Protein AF-A0A0G4NAF1-F1 (afdb_monomer_lite)

InterPro domains:
  IPR002347 Short-chain dehydrogenase/reductase SDR [PF13561] (854-946)
  IPR002347 Short-chain dehydrogenase/reductase SDR [PR00081] (871-888)
  IPR002347 Short-chain dehydrogenase/reductase SDR [PR00081] (911-931)
  IPR036291 NAD(P)-binding domain superfamily [SSF51735] (871-947)

pLDDT: mean 70.53, std 23.96, range [24.09, 96.75]

Foldseek 3Di:
DVVVVVVVVVVVVVVVVVVPDDDDDDDDDDDDDDDDDDDDDDDDDDDDDDDDDDDDDDDDDDPVVPPVPDPDDPDDDDDDDDDDDDDDDDDDDDDDDDDDDDDDDDYDDDDDDDDDDDDDDDDDDDDDDDVVVVVVVVVVVVCVVCVVVVVVVVVVVVVVVVVQVVVLVVCVVPWVDNHPVCVVSVVVRVVVVVVVVVVVVVVVVVVVVVVVVVVVVVVVVVVVVVVVVVVVVVVVVVVPPDDDDDDDDDDDDDDDDDDDDDDDDDDDDDDDDDDDDDDDDDDDDDDDDDDDDDDDDDDDDDDPVVVVVVVVVVVVVVVVVVVVVVVVVVVVVVVVVVVVVVVVVVVVVVVVVVVVVVVVVVVVVVVVVVVVVVVVVVVVVVVVVVVVVVVVVVVVVVVVVVVVVVVVVVVVVVVVVVVVVVVVVVVVVVVVVVVVVVVVVVVVVVVVVVVVVVVVVVQVVQVVQVVVQAFQFAACVVPDDDDDDDDDDDDDDDDDDDDDDDHGGDGDHDDDDDDDDDDDDDDDDDDDDDDDYDYDYDYDEDDDYYYDYYDDDYDYDYDYDDDDDVVVVVVVVVVVVVVVVVVVVVVPPDPVVVVVVVVVVVVVVVVVVVVVVVVVVVVVVVVVVVVVVVVVVVVVVVVVVVVVPVPVVVVVVVVVVVVVVVVVVVVVVVVVVVVVVVVVVVVVVVVVVVVVVVVVVVVVVVVVVVVVVVVVVVVVVVVVVVVVVVVVVVVVVVVVVVVVVVVVVVVVVVVVVVVVVVVVVVVVVVVVVVVVVVVVVVVVVVVVVVVVVVVVVVVVVVVVVVVVVVVVVVVVVCVVCVVVVVVVVVVVVVVVVVVVVVVVVVVVVVVVVVVVVVVVVVVLVVQVVCVVVVPLDADEAEAEAADWACVRQVDQDDPVRTGDDDLCVQLPQALQSGHDDPVLVVVVVVCVVPVSPDHSYYDYSHNHNCVVVVD

Organism: Verticillium longisporum (NCBI:txid100787)

Secondary structure (DSSP, 8-state):
-HHHHHHHHHHHHHHHHTTSS----------------------------PPPPP---PPPPPGGGGGGG----------------------------------------------------------PPPHHHHHHHHHHHHHHHHHHHHHHHHHHHHHHHHHHHHHHHHHHHHSS---TT-HHHHHHHHHHHHHHHHHHHHHHHHHHHHHHHHHHHHHHHHHHHHHHHHHHHHHHHHTTSS-------------------------PPP---S-----------------------------HHHHHHHHHHHHHHHHHHHHHHHHHHHHHHHHHHHHHHHHHHHHHHHHHHHHHHHHHHHHHHHHHHHHHHHHHHHHHHHHHHHHHHHHHHHHHHHHHHHHHHHHHHHHHHHHHHHHHHHHHHHHHHHHHHHHHHHHHHHHHHHHHHHHHHHHHHHHHHHHHHHHTBTSSSSSGGG-S-----------------------S-B----------------------------------------------------------SHHHHHHHHHHHHHHHHHHHHTT--SSSHHHHHHHHHHHHHHHHHHHHHHHHHHHHHHHHHHHHHHHHHHHHHHHHHHHTTTHHHHHHHHHHHHHHHHHHHHHHHHHHHHHHHHHHHHHHHHHHHHHHHHHHHHHHHHHHHHHHHHHHHHHHHHHHHHHHHHHHHHHHHHHHHHHHHHHHHHHHHHHHHHHHHHHHHHHHHHHHHHHHHHHHHHHHHHHHHHHHHHHHHHHHHHHHHHHHHHHHHHHHHHHHHHHHHHHHHHHHHHHHHHHHHHHHHHHHHHHHHHHHHHHHHHHHHHHHHHHHTT------EEEE-S---HHHHSS--BTTTB----GGGGTTTSTTSS---HHHHHHHHHHHHH-TT--S-EEEESTTHHHHHT-

Sequence (951 aa):
MFQRLKASIDRTIAEEQARQKPDQPPVQRTPSTSRGGGSAKQRNRSQKPVPDLPADAPANPDPAIFEAAFVLDDGEEASRASTPKPPGMAADEKTEGVEEPDAPAQQSNGDKEKDRSDGAGHADAPQELSPEIRSKLRKLEKLEKTYPELLRSYRIAHSRATSIEPFERALKEHTSVTSIKEPEALVEYLDSLKQKEQLIMEEYKKVSIEKDEMKKKHQATERELAELKDEVATLKANSHAAEGPAKPQPESKEPEAASDPTSNPSSVKSPVQSVLGIFSPKQKPQALEDDKPAEADGGDFFSYDDEVPQVQADVNAKTEEIERLNAEVTSLKQELAVAKESSSELVQNLEKSTREAGELRDSAAATATLKTQLEARDSEISSLNKKLKATQAQLEETKTSLSKELDSLRASSRESQTKATEAVKRADKEHAEVEKLTKAKTESEKKIKNLTESIDDLKKLKAQDEAKIAELTKKHAQAAQVTSKAPAPATPAASAAPTAVPAAATTTASAASKKKNKKKKKGGAAAASAAVESTSEPVTEPAEPTAAVAAAAEDPSTSSAELEAEIARLKDEVTQRDAQIERLSKQRKTEEDLTEEIETLRDELTDIGQGHVESKQRIKELEEEKATLQARIEELEREIGSATHDAEAQVKLQSEFDGLRKEYDDLKIKSTTLQSDLSAAEQLAQTRYKDLTDLREVLQKAQPEMKALRQDSTALKTTKEELATKISELRNVEKREKDAKAELAKAQRLTTERESDIKSLREKLNAESNSRVRLEDAQRVAGRDLRRSEAEKVEISAREDKATRELQEIKAEANKLRPRVKDLEEEVEKLQSEKKSLQDEAALKTQQYTNAQSLLGSMRDQTAELSQNSVKVRVNSLAPGVFPSEMTTGDSADDAQKSQIPKEKYEAKVPAARPGKDEDMAGAILFFATNQYLNGQNVAVDGGYTLQAGL

Structure (mmCIF, N/CA/C/O backbone):
data_AF-A0A0G4NAF1-F1
#
_entry.id   AF-A0A0G4NAF1-F1
#
loop_
_atom_site.group_PDB
_atom_site.id
_atom_site.type_symbol
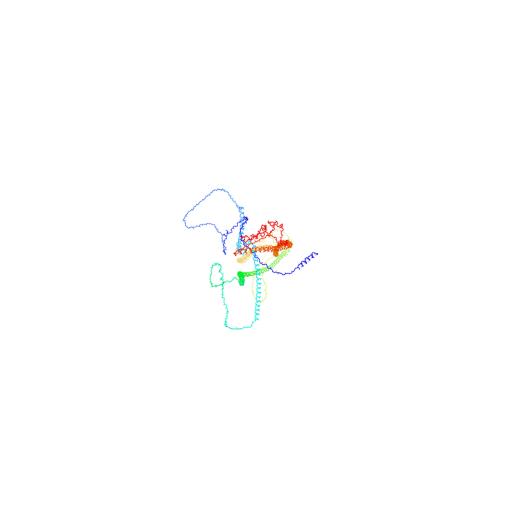_atom_site.label_atom_id
_atom_site.label_alt_id
_atom_site.label_comp_id
_atom_site.label_asym_id
_atom_site.label_entity_id
_atom_site.label_seq_id
_atom_site.pdbx_PDB_ins_code
_atom_site.Cartn_x
_atom_site.Cartn_y
_atom_site.Cartn_z
_atom_site.occupancy
_atom_site.B_iso_or_equiv
_atom_site.auth_seq_id
_atom_site.auth_comp_id
_atom_site.auth_asym_id
_atom_site.auth_atom_id
_atom_site.pdbx_PDB_model_num
ATOM 1 N N . MET A 1 1 ? -1.109 45.814 13.832 1.00 51.56 1 MET A N 1
ATOM 2 C CA . MET A 1 1 ? -0.469 45.198 15.021 1.00 51.56 1 MET A CA 1
ATOM 3 C C . MET A 1 1 ? -1.382 44.202 15.737 1.00 51.56 1 MET A C 1
ATOM 5 O O . MET A 1 1 ? -0.962 43.062 15.870 1.00 51.56 1 MET A O 1
ATOM 9 N N . PHE A 1 2 ? -2.608 44.573 16.137 1.00 49.91 2 PHE A N 1
ATOM 10 C CA . PHE A 1 2 ? -3.519 43.752 16.966 1.00 49.91 2 PHE A CA 1
ATOM 11 C C . PHE A 1 2 ? -3.621 42.246 16.641 1.00 49.91 2 PHE A C 1
ATOM 13 O O . PHE A 1 2 ? -3.572 41.444 17.564 1.00 49.91 2 PHE A O 1
ATOM 20 N N . GLN A 1 3 ? -3.685 41.825 15.371 1.00 65.50 3 GLN A N 1
ATOM 21 C CA . GLN A 1 3 ? -3.719 40.390 15.026 1.00 65.50 3 GLN A CA 1
ATOM 22 C C . GLN A 1 3 ? -2.471 39.609 15.482 1.00 65.50 3 GLN A C 1
ATOM 24 O O . GLN A 1 3 ? -2.599 38.455 15.875 1.00 65.50 3 GLN A O 1
ATOM 29 N N . ARG A 1 4 ? -1.277 40.226 15.489 1.00 72.38 4 ARG A N 1
ATOM 30 C CA . ARG A 1 4 ? -0.056 39.587 16.017 1.00 72.38 4 ARG A CA 1
ATOM 31 C C . ARG A 1 4 ? -0.087 39.489 17.542 1.00 72.38 4 ARG A C 1
ATOM 33 O O . ARG A 1 4 ? 0.310 38.460 18.066 1.00 72.38 4 ARG A O 1
ATOM 40 N N . LEU A 1 5 ? -0.612 40.514 18.224 1.00 73.94 5 LEU A N 1
ATOM 41 C CA . LEU A 1 5 ? -0.822 40.497 19.678 1.00 73.94 5 LEU A CA 1
ATOM 42 C C . LEU A 1 5 ? -1.823 39.410 20.086 1.00 73.94 5 LEU A C 1
ATOM 44 O O . LEU A 1 5 ? -1.550 38.654 21.014 1.00 73.94 5 LEU A O 1
ATOM 48 N N . LYS A 1 6 ? -2.936 39.269 19.352 1.00 81.25 6 LYS A N 1
ATOM 49 C CA . LYS A 1 6 ? -3.878 38.169 19.576 1.00 81.25 6 LYS A CA 1
ATOM 50 C C . LYS A 1 6 ? -3.208 36.809 19.345 1.00 81.25 6 LYS A C 1
ATOM 52 O O . LYS A 1 6 ? -3.261 35.968 20.229 1.00 81.25 6 LYS A O 1
ATOM 57 N N . ALA A 1 7 ? -2.498 36.623 18.231 1.00 74.19 7 ALA A N 1
ATOM 58 C CA . ALA A 1 7 ? -1.799 35.367 17.948 1.00 74.19 7 ALA A CA 1
ATOM 59 C C . ALA A 1 7 ? -0.703 35.018 18.979 1.00 74.19 7 ALA A C 1
ATOM 61 O O . ALA A 1 7 ? -0.469 33.838 19.226 1.00 74.19 7 ALA A O 1
ATOM 62 N N . SER A 1 8 ? -0.042 36.004 19.602 1.00 76.94 8 SER A N 1
ATOM 63 C CA . SER A 1 8 ? 0.860 35.742 20.733 1.00 76.94 8 SER A CA 1
ATOM 64 C C . SER A 1 8 ? 0.110 35.369 22.013 1.00 76.94 8 SER A C 1
ATOM 66 O O . SER A 1 8 ? 0.542 34.442 22.684 1.00 76.94 8 SER A O 1
ATOM 68 N N . ILE A 1 9 ? -1.015 36.029 22.318 1.00 79.50 9 ILE A N 1
ATOM 69 C CA . ILE A 1 9 ? -1.836 35.746 23.508 1.00 79.50 9 ILE A CA 1
ATOM 70 C C . ILE A 1 9 ? -2.469 34.351 23.415 1.00 79.50 9 ILE A C 1
ATOM 72 O O . ILE A 1 9 ? -2.334 33.553 24.339 1.00 79.50 9 ILE A O 1
ATOM 76 N N . ASP A 1 10 ? -3.083 34.020 22.276 1.00 79.38 10 ASP A N 1
ATOM 77 C CA . ASP A 1 10 ? -3.668 32.699 22.017 1.00 79.38 10 ASP A CA 1
ATOM 78 C C . ASP A 1 10 ? -2.591 31.592 22.119 1.00 79.38 10 ASP A C 1
ATOM 80 O O . ASP A 1 10 ? -2.857 30.500 22.624 1.00 79.38 10 ASP A O 1
ATOM 84 N N . ARG A 1 11 ? -1.344 31.885 21.709 1.00 78.56 11 ARG A N 1
ATOM 85 C CA . ARG A 1 11 ? -0.201 30.965 21.830 1.00 78.56 11 ARG A CA 1
ATOM 86 C C . ARG A 1 11 ? 0.297 30.812 23.270 1.00 78.56 11 ARG A C 1
ATOM 88 O O . ARG A 1 11 ? 0.558 29.683 23.671 1.00 78.56 11 ARG A O 1
ATOM 95 N N . THR A 1 12 ? 0.399 31.888 24.054 1.00 76.69 12 THR A N 1
ATOM 96 C CA . THR A 1 12 ? 0.777 31.786 25.477 1.00 76.69 12 THR A CA 1
ATOM 97 C C . THR A 1 12 ? -0.292 31.077 26.303 1.00 76.69 12 THR A C 1
ATOM 99 O O . THR A 1 12 ? 0.057 30.285 27.168 1.00 76.69 12 THR A O 1
ATOM 102 N N . ILE A 1 13 ? -1.580 31.265 25.989 1.00 72.88 13 ILE A N 1
ATOM 103 C CA . ILE A 1 13 ? -2.679 30.531 26.639 1.00 72.88 13 ILE A CA 1
ATOM 104 C C . ILE A 1 13 ? -2.590 29.030 26.324 1.00 72.88 13 ILE A C 1
ATOM 106 O O . ILE A 1 13 ? -2.736 28.207 27.225 1.00 72.88 13 ILE A O 1
ATOM 110 N N . ALA A 1 14 ? -2.293 28.656 25.074 1.00 71.00 14 ALA A N 1
ATOM 111 C CA . ALA A 1 14 ? -2.056 27.257 24.714 1.00 71.00 14 ALA A CA 1
ATOM 112 C C . ALA A 1 14 ? -0.812 26.666 25.415 1.00 71.00 14 ALA A C 1
ATOM 114 O O . ALA A 1 14 ? -0.821 25.498 25.802 1.00 71.00 14 ALA A O 1
ATOM 115 N N . GLU A 1 15 ? 0.242 27.464 25.612 1.00 72.69 15 GLU A N 1
ATOM 116 C CA . GLU A 1 15 ? 1.475 27.037 26.286 1.00 72.69 15 GLU A CA 1
ATOM 117 C C . GLU A 1 15 ? 1.315 26.918 27.816 1.00 72.69 15 GLU A C 1
ATOM 119 O O . GLU A 1 15 ? 1.862 25.991 28.412 1.00 72.69 15 GLU A O 1
ATOM 124 N N . GLU A 1 16 ? 0.505 27.767 28.461 1.00 65.06 16 GLU A N 1
ATOM 125 C CA . GLU A 1 16 ? 0.117 27.591 29.870 1.00 65.06 16 GLU A CA 1
ATOM 126 C C . GLU A 1 16 ? -0.812 26.387 30.070 1.00 65.06 16 GLU A C 1
ATOM 128 O O . GLU A 1 16 ? -0.596 25.591 30.986 1.00 65.06 16 GLU A O 1
ATOM 133 N N . GLN A 1 17 ? -1.803 26.187 29.193 1.00 64.50 17 GLN A N 1
ATOM 134 C CA . GLN A 1 17 ? -2.698 25.023 29.265 1.00 64.50 17 GLN A CA 1
ATOM 135 C C . GLN A 1 17 ? -1.958 23.693 29.046 1.00 64.50 17 GLN A C 1
ATOM 137 O O . GLN A 1 17 ? -2.367 22.670 29.596 1.00 64.50 17 GLN A O 1
ATOM 142 N N . ALA A 1 18 ? -0.836 23.702 28.318 1.00 58.38 18 ALA A N 1
ATOM 143 C CA . ALA A 1 18 ? 0.060 22.553 28.197 1.00 58.38 18 ALA A CA 1
ATOM 144 C C . ALA A 1 18 ? 0.890 22.272 29.469 1.00 58.38 18 ALA A C 1
ATOM 146 O O . ALA A 1 18 ? 1.370 21.154 29.634 1.00 58.38 18 ALA A O 1
ATOM 147 N N . ARG A 1 19 ? 1.050 23.247 30.379 1.00 57.00 19 ARG A N 1
ATOM 148 C CA . ARG A 1 19 ? 1.826 23.110 31.631 1.00 57.00 19 ARG A CA 1
ATOM 149 C C . ARG A 1 19 ? 0.989 22.763 32.869 1.00 57.00 19 ARG A C 1
ATOM 151 O O . ARG A 1 19 ? 1.567 22.503 33.919 1.00 57.00 19 ARG A O 1
ATOM 158 N N . GLN A 1 20 ? -0.344 22.746 32.776 1.00 50.31 20 GLN A N 1
ATOM 159 C CA . GLN A 1 20 ? -1.249 22.495 33.914 1.00 50.31 20 GLN A CA 1
ATOM 160 C C . GLN A 1 20 ? -1.929 21.110 33.896 1.00 50.31 20 GLN A C 1
ATOM 162 O O . GLN A 1 20 ? -3.069 20.959 34.338 1.00 50.31 20 GLN A O 1
ATOM 167 N N . LYS A 1 21 ? -1.233 20.068 33.423 1.00 42.50 21 LYS A N 1
ATOM 168 C CA . LYS A 1 21 ? -1.615 18.665 33.670 1.00 42.50 21 LYS A CA 1
ATOM 169 C C . LYS A 1 21 ? -0.425 17.884 34.242 1.00 42.50 21 LYS A C 1
ATOM 171 O O . LYS A 1 21 ? 0.655 17.984 33.668 1.00 42.50 21 LYS A O 1
ATOM 176 N N . PRO A 1 22 ? -0.595 17.145 35.355 1.00 42.50 22 PRO A N 1
ATOM 177 C CA . PRO A 1 22 ? 0.495 16.412 35.993 1.00 42.50 22 PRO A CA 1
ATOM 178 C C . PRO A 1 22 ? 0.802 15.088 35.281 1.00 42.50 22 PRO A C 1
ATOM 180 O O . PRO A 1 22 ? -0.103 14.431 34.762 1.00 42.50 22 PRO A O 1
ATOM 183 N N . ASP A 1 23 ? 2.068 14.673 35.326 1.00 39.84 23 ASP A N 1
ATOM 184 C CA . ASP A 1 23 ? 2.514 13.349 34.887 1.00 39.84 23 ASP A CA 1
ATOM 185 C C . ASP A 1 23 ? 1.987 12.224 35.793 1.00 39.84 23 ASP A C 1
ATOM 187 O O . ASP A 1 23 ? 2.044 12.315 37.021 1.00 39.84 23 ASP A O 1
ATOM 191 N N . GLN A 1 24 ? 1.578 11.109 35.181 1.00 34.69 24 GLN A N 1
ATOM 192 C CA . GLN A 1 24 ? 1.545 9.784 35.812 1.00 34.69 24 GLN A CA 1
ATOM 193 C C . GLN A 1 24 ? 1.950 8.693 34.798 1.00 34.69 24 GLN A C 1
ATOM 195 O O . GLN A 1 24 ? 1.707 8.850 33.599 1.00 34.69 24 GLN A O 1
ATOM 200 N N . PRO A 1 25 ? 2.596 7.599 35.250 1.00 39.94 25 PRO A N 1
ATOM 201 C CA . PRO A 1 25 ? 3.252 6.632 34.368 1.00 39.94 25 PRO A CA 1
ATOM 202 C C . PRO A 1 25 ? 2.282 5.632 33.704 1.00 39.94 25 PRO A C 1
ATOM 204 O O . PRO A 1 25 ? 1.206 5.351 34.238 1.00 39.94 25 PRO A O 1
ATOM 207 N N . PRO A 1 26 ? 2.669 5.029 32.562 1.00 36.72 26 PRO A N 1
ATOM 208 C CA . PRO A 1 26 ? 1.829 4.080 31.836 1.00 36.72 26 PRO A CA 1
ATOM 209 C C . PRO A 1 26 ? 1.768 2.708 32.527 1.00 36.72 26 PRO A C 1
ATOM 211 O O . PRO A 1 26 ? 2.697 1.905 32.443 1.00 36.72 26 PRO A O 1
ATOM 214 N N . VAL A 1 27 ? 0.632 2.399 33.155 1.00 34.00 27 VAL A N 1
ATOM 215 C CA . VAL A 1 27 ? 0.317 1.038 33.617 1.00 34.00 27 VAL A CA 1
ATOM 216 C C . VAL A 1 27 ? -0.062 0.169 32.416 1.00 34.00 27 VAL A C 1
ATOM 218 O O . VAL A 1 27 ? -1.057 0.427 31.738 1.00 34.00 27 VAL A O 1
ATOM 221 N N . GLN A 1 28 ? 0.704 -0.894 32.169 1.00 38.28 28 GLN A N 1
ATOM 222 C CA . GLN A 1 28 ? 0.357 -1.902 31.168 1.00 38.28 28 GLN A CA 1
ATOM 223 C C . GLN A 1 28 ? -0.891 -2.687 31.601 1.00 38.28 28 GLN A C 1
ATOM 225 O O . GLN A 1 28 ? -0.942 -3.228 32.706 1.00 38.28 28 GLN A O 1
ATOM 230 N N . ARG A 1 29 ? -1.878 -2.815 30.708 1.00 32.28 29 ARG A N 1
ATOM 231 C CA . ARG A 1 29 ? -2.954 -3.809 30.823 1.00 32.28 29 ARG A CA 1
ATOM 232 C C . ARG A 1 29 ? -3.212 -4.478 29.480 1.00 32.28 29 ARG A C 1
ATOM 234 O O . ARG A 1 29 ? -3.527 -3.819 28.495 1.00 32.28 29 ARG A O 1
ATOM 241 N N . THR A 1 30 ? -3.082 -5.798 29.470 1.00 34.56 30 THR A N 1
ATOM 242 C CA . THR A 1 30 ? -3.411 -6.666 28.340 1.00 34.56 30 THR A CA 1
ATOM 243 C C . THR A 1 30 ? -4.924 -6.910 28.261 1.00 34.56 30 THR A C 1
ATOM 245 O O . THR A 1 30 ? -5.574 -7.065 29.298 1.00 34.56 30 THR A O 1
ATOM 248 N N . PRO A 1 31 ? -5.512 -6.993 27.055 1.00 34.88 31 PRO A N 1
ATOM 249 C CA . PRO A 1 31 ? -6.836 -7.568 26.867 1.00 34.88 31 PRO A CA 1
ATOM 250 C C . PRO A 1 31 ? -6.707 -9.088 26.710 1.00 34.88 31 PRO A C 1
ATOM 252 O O . PRO A 1 31 ? -6.230 -9.581 25.688 1.00 34.88 31 PRO A O 1
ATOM 255 N N . SER A 1 32 ? -7.126 -9.848 27.720 1.00 32.47 32 SER A N 1
ATOM 256 C CA . SER A 1 32 ? -7.239 -11.301 27.599 1.00 32.47 32 SER A CA 1
ATOM 257 C C . SER A 1 32 ? -8.460 -11.705 26.762 1.00 32.47 32 SER A C 1
ATOM 259 O O . SER A 1 32 ? -9.483 -11.025 26.696 1.00 32.47 32 SER A O 1
ATOM 261 N N . THR A 1 33 ? -8.315 -12.846 26.097 1.00 34.16 33 THR A N 1
ATOM 262 C CA . THR A 1 33 ? -9.296 -13.516 25.236 1.00 34.16 33 THR A CA 1
ATOM 263 C C . THR A 1 33 ? -10.730 -13.552 25.775 1.00 34.16 33 THR A C 1
ATOM 265 O O . THR A 1 33 ? -10.955 -13.982 26.905 1.00 34.16 33 THR A O 1
ATOM 268 N N . SER A 1 34 ? -11.713 -13.337 24.894 1.00 32.88 34 SER A N 1
ATOM 269 C CA . SER A 1 34 ? -13.026 -13.988 25.015 1.00 32.88 34 SER A CA 1
ATOM 270 C C . SER A 1 34 ? -13.320 -14.810 23.753 1.00 32.88 34 SER A C 1
ATOM 272 O O . SER A 1 34 ? -13.298 -14.303 22.634 1.00 32.88 34 SER A O 1
ATOM 274 N N . ARG A 1 35 ? -13.541 -16.121 23.923 1.00 32.88 35 ARG A N 1
ATOM 275 C CA . ARG A 1 35 ? -13.917 -17.043 22.838 1.00 32.88 35 ARG A CA 1
ATOM 276 C C . ARG A 1 35 ? -15.442 -17.093 22.721 1.00 32.88 35 ARG A C 1
ATOM 278 O O . ARG A 1 35 ? -16.094 -17.771 23.510 1.00 32.88 35 ARG A O 1
ATOM 285 N N . GLY A 1 36 ? -16.007 -16.416 21.723 1.00 30.83 36 GLY A N 1
ATOM 286 C CA . GLY A 1 36 ? -17.414 -16.578 21.343 1.00 30.83 36 GLY A CA 1
ATOM 287 C C . GLY A 1 36 ? -17.604 -17.790 20.429 1.00 30.83 36 GLY A C 1
ATOM 288 O O . GLY A 1 36 ? -17.282 -17.723 19.246 1.00 30.83 36 GLY A O 1
ATOM 289 N N . GLY A 1 37 ? -18.116 -18.904 20.957 1.00 33.22 37 GLY A N 1
ATOM 290 C CA . GLY A 1 37 ? -18.412 -20.098 20.157 1.00 33.22 37 GLY A CA 1
ATOM 291 C C . GLY A 1 37 ? -19.687 -19.939 19.321 1.00 33.22 37 GLY A C 1
ATOM 292 O O . GLY A 1 37 ? -20.781 -19.886 19.877 1.00 33.22 37 GLY A O 1
ATOM 293 N N . GLY A 1 38 ? -19.559 -19.901 17.991 1.00 31.36 38 GLY A N 1
ATOM 294 C CA . GLY A 1 38 ? -20.686 -19.888 17.050 1.00 31.36 38 GLY A CA 1
ATOM 295 C C . GLY A 1 38 ? -20.823 -21.222 16.315 1.00 31.36 38 GLY A C 1
ATOM 296 O O . GLY A 1 38 ? -19.928 -21.615 15.573 1.00 31.36 38 GLY A O 1
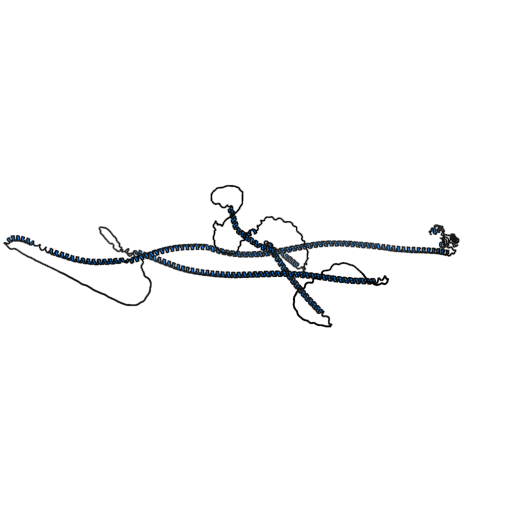ATOM 297 N N . SER A 1 39 ? -21.935 -21.936 16.511 1.00 31.36 39 SER A N 1
ATOM 298 C CA . SER A 1 39 ? -22.143 -23.263 15.915 1.00 31.36 39 SER A CA 1
ATOM 299 C C . SER A 1 39 ? -22.313 -23.204 14.394 1.00 31.36 39 SER A C 1
ATOM 301 O O . SER A 1 39 ? -23.220 -22.525 13.903 1.00 31.36 39 SER A O 1
ATOM 303 N N . ALA A 1 40 ? -21.548 -24.007 13.653 1.00 32.75 40 ALA A N 1
ATOM 304 C CA . ALA A 1 40 ? -21.836 -24.268 12.248 1.00 32.75 40 ALA A CA 1
ATOM 305 C C . ALA A 1 40 ? -23.203 -24.966 12.101 1.00 32.75 40 ALA A C 1
ATOM 307 O O . ALA A 1 40 ? -23.450 -26.007 12.710 1.00 32.75 40 ALA A O 1
ATOM 308 N N . LYS A 1 41 ? -24.087 -24.415 11.261 1.00 33.22 41 LYS A N 1
ATOM 309 C CA . LYS A 1 41 ? -25.301 -25.095 10.789 1.00 33.22 41 LYS A CA 1
ATOM 310 C C . LYS A 1 41 ? -25.370 -25.029 9.271 1.00 33.22 41 LYS A C 1
ATOM 312 O O . LYS A 1 41 ? -25.522 -23.956 8.696 1.00 33.22 41 LYS A O 1
ATOM 317 N N . GLN A 1 42 ? -25.301 -26.197 8.639 1.00 33.38 42 GLN A N 1
ATOM 318 C CA . GLN A 1 42 ? -25.635 -26.363 7.227 1.00 33.38 42 GLN A CA 1
ATOM 319 C C . GLN A 1 42 ? -27.081 -25.906 6.980 1.00 33.38 42 GLN A C 1
ATOM 321 O O . GLN A 1 42 ? -27.974 -26.216 7.773 1.00 33.38 42 GLN A O 1
ATOM 326 N N . ARG A 1 43 ? -27.339 -25.245 5.848 1.00 30.17 43 ARG A N 1
ATOM 327 C CA . ARG A 1 43 ? -28.693 -25.111 5.295 1.00 30.17 43 ARG A CA 1
ATOM 328 C C . ARG A 1 43 ? -28.671 -25.203 3.773 1.00 30.17 43 ARG A C 1
ATOM 330 O O . ARG A 1 43 ? -27.797 -24.649 3.117 1.00 30.17 43 ARG A O 1
ATOM 337 N N . ASN A 1 44 ? -29.643 -25.932 3.232 1.00 30.38 44 ASN A N 1
ATOM 338 C CA . ASN A 1 44 ? -29.732 -26.256 1.813 1.00 30.38 44 ASN A CA 1
ATOM 339 C C . ASN A 1 44 ? -30.401 -25.142 0.990 1.00 30.38 44 ASN A C 1
ATOM 341 O O . ASN A 1 44 ? -31.492 -24.693 1.324 1.00 30.38 44 ASN A O 1
ATOM 345 N N . ARG A 1 45 ? -29.766 -24.811 -0.141 1.00 29.33 45 ARG A N 1
ATOM 346 C CA . ARG A 1 45 ? -30.343 -24.767 -1.502 1.00 29.33 45 ARG A CA 1
ATOM 347 C C . ARG A 1 45 ? -31.782 -24.227 -1.690 1.00 29.33 45 ARG A C 1
ATOM 349 O O . ARG A 1 45 ? -32.747 -24.972 -1.560 1.00 29.33 45 ARG A O 1
ATOM 356 N N . SER A 1 46 ? -31.883 -23.009 -2.231 1.00 31.05 46 SER A N 1
ATOM 357 C CA . SER A 1 46 ? -33.032 -22.491 -3.012 1.00 31.05 46 SER A CA 1
ATOM 358 C C . SER A 1 46 ? -32.566 -21.279 -3.852 1.00 31.05 46 SER A C 1
ATOM 360 O O . SER A 1 46 ? -32.425 -20.189 -3.314 1.00 31.05 46 SER A O 1
ATOM 362 N N . GLN A 1 47 ? -32.063 -21.412 -5.082 1.00 31.67 47 GLN A N 1
ATOM 363 C CA . GLN A 1 47 ? -32.768 -21.717 -6.339 1.00 31.67 47 GLN A CA 1
ATOM 364 C C . GLN A 1 47 ? -33.836 -20.671 -6.749 1.00 31.67 47 GLN A C 1
ATOM 366 O O . GLN A 1 47 ? -35.004 -20.831 -6.404 1.00 31.67 47 GLN A O 1
ATOM 371 N N . LYS A 1 48 ? -33.420 -19.636 -7.510 1.00 30.39 48 LYS A N 1
ATOM 372 C CA . LYS A 1 48 ? -34.157 -18.837 -8.536 1.00 30.39 48 LYS A CA 1
ATOM 373 C C . LYS A 1 48 ? -33.342 -17.571 -8.910 1.00 30.39 48 LYS A C 1
ATOM 375 O O . LYS A 1 48 ? -32.610 -17.092 -8.050 1.00 30.39 48 LYS A O 1
ATOM 380 N N . PRO A 1 49 ? -33.538 -16.960 -10.095 1.00 39.03 49 PRO A N 1
ATOM 381 C CA . PRO A 1 49 ? -33.489 -17.553 -11.435 1.00 39.03 49 PRO A CA 1
ATOM 382 C C . PRO A 1 49 ? -32.450 -16.836 -12.342 1.00 39.03 49 PRO A C 1
ATOM 384 O O . PRO A 1 49 ? -31.842 -15.847 -11.942 1.00 39.03 49 PRO A O 1
ATOM 387 N N . VAL A 1 50 ? -32.249 -17.328 -13.568 1.00 32.91 50 VAL A N 1
ATOM 388 C CA . VAL A 1 50 ? -31.345 -16.733 -14.577 1.00 32.91 50 VAL A CA 1
ATOM 389 C C . VAL A 1 50 ? -32.123 -15.767 -15.493 1.00 32.91 50 VAL A C 1
ATOM 391 O O . VAL A 1 50 ? -33.234 -16.126 -15.882 1.00 32.91 50 VAL A O 1
ATOM 394 N N . PRO A 1 51 ? -31.581 -14.585 -15.857 1.00 36.91 51 PRO A N 1
ATOM 395 C CA . PRO A 1 51 ? -32.027 -13.781 -17.001 1.00 36.91 51 PRO A CA 1
ATOM 396 C C . PRO A 1 51 ? -31.279 -14.170 -18.290 1.00 36.91 51 PRO A C 1
ATOM 398 O O . PRO A 1 51 ? -30.104 -14.533 -18.239 1.00 36.91 51 PRO A O 1
ATOM 401 N N . ASP A 1 52 ? -31.948 -14.075 -19.438 1.00 30.70 52 ASP A N 1
ATOM 402 C CA . ASP A 1 52 ? -31.472 -14.631 -20.711 1.00 30.70 52 ASP A CA 1
ATOM 403 C C . ASP A 1 52 ? -30.234 -13.947 -21.323 1.00 30.70 52 ASP A C 1
ATOM 405 O O . ASP A 1 52 ? -30.032 -12.734 -21.222 1.00 30.70 52 ASP A O 1
ATOM 409 N N . LEU A 1 53 ? -29.442 -14.746 -22.046 1.00 33.41 53 LEU A N 1
ATOM 410 C CA . LEU A 1 53 ? -28.405 -14.279 -22.969 1.00 33.41 53 LEU A CA 1
ATOM 411 C C . LEU A 1 53 ? -29.013 -14.057 -24.367 1.00 33.41 53 LEU A C 1
ATOM 413 O O . LEU A 1 53 ? -29.683 -14.962 -24.871 1.00 33.41 53 LEU A O 1
ATOM 417 N N . PRO A 1 54 ? -28.744 -12.927 -25.048 1.00 35.72 54 PRO A N 1
ATOM 418 C CA . PRO A 1 54 ? -29.036 -12.804 -26.471 1.00 35.72 54 PRO A CA 1
ATOM 419 C C . PRO A 1 54 ? -28.068 -13.685 -27.273 1.00 35.72 54 PRO A C 1
ATOM 421 O O . PRO A 1 54 ? -26.850 -13.603 -27.104 1.00 35.72 54 PRO A O 1
ATOM 424 N N . ALA A 1 55 ? -28.606 -14.527 -28.151 1.00 41.81 55 ALA A N 1
ATOM 425 C CA . ALA A 1 55 ? -27.811 -15.406 -28.997 1.00 41.81 55 ALA A CA 1
ATOM 426 C C . ALA A 1 55 ? -27.454 -14.719 -30.322 1.00 41.81 55 ALA A C 1
ATOM 428 O O . ALA A 1 55 ? -28.290 -14.668 -31.220 1.00 41.81 55 ALA A O 1
ATOM 429 N N . ASP A 1 56 ? -26.211 -14.247 -30.458 1.00 39.16 56 ASP A N 1
ATOM 430 C CA . ASP A 1 56 ? -25.570 -14.124 -31.773 1.00 39.16 56 ASP A CA 1
ATOM 431 C C . ASP A 1 56 ? -24.032 -14.135 -31.658 1.00 39.16 56 ASP A C 1
ATOM 433 O O . ASP A 1 56 ? -23.411 -13.186 -31.176 1.00 39.16 56 ASP A O 1
ATOM 437 N N . ALA A 1 57 ? -23.413 -15.245 -32.062 1.00 31.47 57 ALA A N 1
ATOM 438 C CA . ALA A 1 57 ? -21.965 -15.394 -32.208 1.00 31.47 57 ALA A CA 1
ATOM 439 C C . ALA A 1 57 ? -21.676 -16.571 -33.161 1.00 31.47 57 ALA A C 1
ATOM 441 O O . ALA A 1 57 ? -22.143 -17.683 -32.897 1.00 31.47 57 ALA A O 1
ATOM 442 N N . PRO A 1 58 ? -20.919 -16.382 -34.259 1.00 41.22 58 PRO A N 1
ATOM 443 C CA . PRO A 1 58 ? -20.608 -17.473 -35.174 1.00 41.22 58 PRO A CA 1
ATOM 444 C C . PRO A 1 58 ? -19.659 -18.478 -34.511 1.00 41.22 58 PRO A C 1
ATOM 446 O O . PRO A 1 58 ? -18.632 -18.102 -33.943 1.00 41.22 58 PRO A O 1
ATOM 449 N N . ALA A 1 59 ? -19.983 -19.766 -34.610 1.00 39.75 59 ALA A N 1
ATOM 450 C CA . ALA A 1 59 ? -19.101 -20.829 -34.147 1.00 39.75 59 ALA A CA 1
ATOM 451 C C . ALA A 1 59 ? -17.825 -20.871 -35.007 1.00 39.75 59 ALA A C 1
ATOM 453 O O . ALA A 1 59 ? -17.898 -21.037 -36.226 1.00 39.75 59 ALA A O 1
ATOM 454 N N . ASN A 1 60 ? -16.655 -20.753 -34.373 1.00 39.19 60 ASN A N 1
ATOM 455 C CA . ASN A 1 60 ? -15.387 -21.049 -35.039 1.00 39.19 60 ASN A CA 1
ATOM 456 C C . ASN A 1 60 ? -15.337 -22.550 -35.386 1.00 39.19 60 ASN A C 1
ATOM 458 O O . ASN A 1 60 ? -15.602 -23.366 -34.499 1.00 39.19 60 ASN A O 1
ATOM 462 N N . PRO A 1 61 ? -14.977 -22.933 -36.624 1.00 52.41 61 PRO A N 1
ATOM 463 C CA . PRO A 1 61 ? -14.730 -24.329 -36.963 1.00 52.41 61 PRO A CA 1
ATOM 464 C C . PRO A 1 61 ? -13.458 -24.842 -36.274 1.00 52.41 61 PRO A C 1
ATOM 466 O O . PRO A 1 61 ? -12.507 -24.089 -36.052 1.00 52.41 61 PRO A O 1
ATOM 469 N N . ASP A 1 62 ? -13.450 -26.135 -35.956 1.00 43.44 62 ASP A N 1
ATOM 470 C CA . ASP A 1 62 ? -12.347 -26.822 -35.280 1.00 43.44 62 ASP A CA 1
ATOM 471 C C . ASP A 1 62 ? -11.072 -26.857 -36.161 1.00 43.44 62 ASP A C 1
ATOM 473 O O . ASP A 1 62 ? -11.134 -27.361 -37.290 1.00 43.44 62 ASP A O 1
ATOM 477 N N . PRO A 1 63 ? -9.914 -26.346 -35.687 1.00 52.47 63 PRO A N 1
ATOM 478 C CA . PRO A 1 63 ? -8.654 -26.388 -36.432 1.00 52.47 63 PRO A CA 1
ATOM 479 C C . PRO A 1 63 ? -8.165 -27.797 -36.797 1.00 52.47 63 PRO A C 1
ATOM 481 O O . PRO A 1 63 ? -7.494 -27.947 -37.821 1.00 52.47 63 PRO A O 1
ATOM 484 N N . ALA A 1 64 ? -8.511 -28.826 -36.010 1.00 54.34 64 ALA A N 1
ATOM 485 C CA . ALA A 1 64 ? -7.975 -30.185 -36.158 1.00 54.34 64 ALA A CA 1
ATOM 486 C C . ALA A 1 64 ? -8.263 -30.820 -37.534 1.00 54.34 64 ALA A C 1
ATOM 488 O O . ALA A 1 64 ? -7.536 -31.701 -37.992 1.00 54.34 64 ALA A O 1
ATOM 489 N N . ILE A 1 65 ? -9.295 -30.341 -38.238 1.00 49.19 65 ILE A N 1
ATOM 490 C CA . ILE A 1 65 ? -9.715 -30.846 -39.554 1.00 49.19 65 ILE A CA 1
ATOM 491 C C . ILE A 1 65 ? -8.659 -30.573 -40.652 1.00 49.19 65 ILE A C 1
ATOM 493 O O . ILE A 1 65 ? -8.645 -31.264 -41.670 1.00 49.19 65 ILE A O 1
ATOM 497 N N . PHE A 1 66 ? -7.747 -29.610 -40.457 1.00 38.53 66 PHE A N 1
ATOM 498 C CA . PHE A 1 66 ? -6.738 -29.231 -41.459 1.00 38.53 66 PHE A CA 1
ATOM 499 C C . PHE A 1 66 ? -5.327 -29.805 -41.231 1.00 38.53 66 PHE A C 1
ATOM 501 O O . PHE A 1 66 ? -4.490 -29.691 -42.130 1.00 38.53 66 PHE A O 1
ATOM 508 N N . GLU A 1 67 ? -5.033 -30.437 -40.087 1.00 50.34 67 GLU A N 1
ATOM 509 C CA . GLU A 1 67 ? -3.667 -30.912 -39.786 1.00 50.34 67 GLU A CA 1
ATOM 510 C C . GLU A 1 67 ? -3.214 -32.071 -40.690 1.00 50.34 67 GLU A C 1
ATOM 512 O O . GLU A 1 67 ? -2.063 -32.109 -41.128 1.00 50.34 67 GLU A O 1
ATOM 517 N N . ALA A 1 68 ? -4.128 -32.978 -41.050 1.00 47.78 68 ALA A N 1
ATOM 518 C CA . ALA A 1 68 ? -3.822 -34.206 -41.793 1.00 47.78 68 ALA A CA 1
ATOM 519 C C . ALA A 1 68 ? -3.300 -33.997 -43.235 1.00 47.78 68 ALA A C 1
ATOM 521 O O . ALA A 1 68 ? -2.887 -34.961 -43.876 1.00 47.78 68 ALA A O 1
ATOM 522 N N . ALA A 1 69 ? -3.325 -32.767 -43.762 1.00 43.44 69 ALA A N 1
ATOM 523 C CA . ALA A 1 69 ? -2.979 -32.459 -45.153 1.00 43.44 69 ALA A CA 1
ATOM 524 C C . ALA A 1 69 ? -1.590 -31.818 -45.355 1.00 43.44 69 ALA A C 1
ATOM 526 O O . ALA A 1 69 ? -1.176 -31.639 -46.499 1.00 43.44 69 ALA A O 1
ATOM 527 N N . PHE A 1 70 ? -0.882 -31.436 -44.281 1.00 42.03 70 PHE A N 1
ATOM 528 C CA . PHE A 1 70 ? 0.340 -3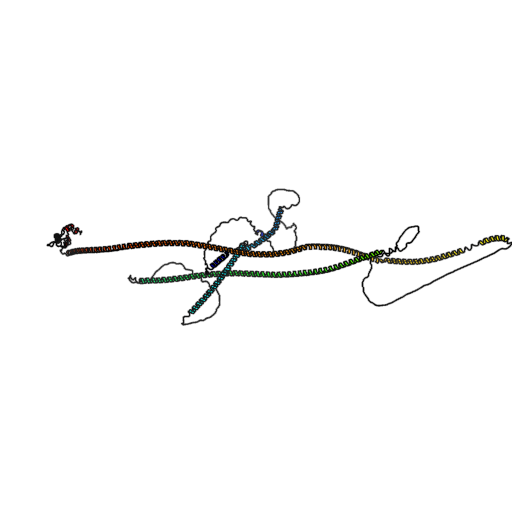0.614 -44.381 1.00 42.03 70 PHE A CA 1
ATOM 529 C C . PHE A 1 70 ? 1.519 -31.055 -43.498 1.00 42.03 70 PHE A C 1
ATOM 531 O O . PHE A 1 70 ? 2.501 -30.320 -43.391 1.00 42.03 70 PHE A O 1
ATOM 538 N N . VAL A 1 71 ? 1.472 -32.256 -42.915 1.00 43.47 71 VAL A N 1
ATOM 539 C CA . VAL A 1 71 ? 2.656 -32.883 -42.305 1.00 43.47 71 VAL A CA 1
ATOM 540 C C . VAL A 1 71 ? 3.536 -33.455 -43.421 1.00 43.47 71 VAL A C 1
ATOM 542 O O . VAL A 1 71 ? 3.367 -34.599 -43.836 1.00 43.47 71 VAL A O 1
ATOM 545 N N . LEU A 1 72 ? 4.453 -32.631 -43.930 1.00 37.97 72 LEU A N 1
ATOM 546 C CA . LEU A 1 72 ? 5.582 -33.081 -44.742 1.00 37.97 72 LEU A CA 1
ATOM 547 C C . LEU A 1 72 ? 6.850 -33.103 -43.890 1.00 37.97 72 LEU A C 1
ATOM 549 O O . LEU A 1 72 ? 7.104 -32.186 -43.111 1.00 37.97 72 LEU A O 1
ATOM 553 N N . ASP A 1 73 ? 7.599 -34.186 -44.055 1.00 35.38 73 ASP A N 1
ATOM 554 C CA . ASP A 1 73 ? 8.856 -34.483 -43.378 1.00 35.38 73 ASP A CA 1
ATOM 555 C C . ASP A 1 73 ? 9.971 -33.540 -43.872 1.00 35.38 73 ASP A C 1
ATOM 557 O O . ASP A 1 73 ? 10.129 -33.357 -45.080 1.00 35.38 73 ASP A O 1
ATOM 561 N N . ASP A 1 74 ? 10.718 -32.924 -42.952 1.00 33.75 74 ASP A N 1
ATOM 562 C CA . ASP A 1 74 ? 11.762 -31.921 -43.245 1.00 33.75 74 ASP A CA 1
ATOM 563 C C . ASP A 1 74 ? 13.111 -32.412 -42.682 1.00 33.75 74 ASP A C 1
ATOM 565 O O . ASP A 1 74 ? 13.676 -31.865 -41.730 1.00 33.75 74 ASP A O 1
ATOM 569 N N . GLY A 1 75 ? 13.556 -33.552 -43.225 1.00 31.91 75 GLY A N 1
ATOM 570 C CA . GLY A 1 75 ? 14.667 -34.371 -42.734 1.00 31.91 75 GLY A CA 1
ATOM 571 C C . GLY A 1 75 ? 15.932 -34.329 -43.600 1.00 31.91 75 GLY A C 1
ATOM 572 O O . GLY A 1 75 ? 16.153 -35.220 -44.411 1.00 31.91 75 GLY A O 1
ATOM 573 N N . GLU A 1 76 ? 16.777 -33.335 -43.323 1.00 35.44 76 GLU A N 1
ATOM 574 C CA . GLU A 1 76 ? 18.232 -33.254 -43.579 1.00 35.44 76 GLU A CA 1
ATOM 575 C C . GLU A 1 76 ? 18.847 -33.265 -45.008 1.00 35.44 76 GLU A C 1
ATOM 577 O O . GLU A 1 76 ? 18.499 -34.013 -45.914 1.00 35.44 76 GLU A O 1
ATOM 582 N N . GLU A 1 77 ? 19.907 -32.445 -45.094 1.00 31.88 77 GLU A N 1
ATOM 583 C CA . GLU A 1 77 ? 21.046 -32.426 -46.031 1.00 31.88 77 GLU A CA 1
ATOM 584 C C . GLU A 1 77 ? 20.840 -32.251 -47.554 1.00 31.88 77 GLU A C 1
ATOM 586 O O . GLU A 1 77 ? 19.773 -32.387 -48.142 1.00 31.88 77 GLU A O 1
ATOM 591 N N . ALA A 1 78 ? 21.922 -31.806 -48.208 1.00 32.31 78 ALA A N 1
ATOM 592 C CA . ALA A 1 78 ? 21.900 -31.242 -49.554 1.00 32.31 78 ALA A CA 1
ATOM 593 C C . ALA A 1 78 ? 22.944 -31.873 -50.482 1.00 32.31 78 ALA A C 1
ATOM 595 O O . ALA A 1 78 ? 24.102 -32.077 -50.112 1.00 32.31 78 ALA A O 1
ATOM 596 N N . SER A 1 79 ? 22.580 -32.061 -51.753 1.00 31.42 79 SER A N 1
ATOM 597 C CA . SER A 1 79 ? 23.546 -32.256 -52.840 1.00 31.42 79 SER A CA 1
ATOM 598 C C . SER A 1 79 ? 23.018 -31.784 -54.198 1.00 31.42 79 SER A C 1
ATOM 600 O O . SER A 1 79 ? 21.846 -31.458 -54.364 1.00 31.42 79 SER A O 1
ATOM 602 N N . ARG A 1 80 ? 23.940 -31.626 -55.154 1.00 35.47 80 ARG A N 1
ATOM 603 C CA . ARG A 1 80 ? 23.759 -30.861 -56.400 1.00 35.47 80 ARG A CA 1
ATOM 604 C C . ARG A 1 80 ? 23.497 -31.780 -57.599 1.00 35.47 80 ARG A C 1
ATOM 606 O O . ARG A 1 80 ? 24.202 -32.775 -57.718 1.00 35.47 80 ARG A O 1
ATOM 613 N N . ALA A 1 81 ? 22.674 -31.342 -58.563 1.00 30.23 81 ALA A N 1
ATOM 614 C CA . ALA A 1 81 ? 23.107 -30.972 -59.933 1.00 30.23 81 ALA A CA 1
ATOM 615 C C . ALA A 1 81 ? 21.999 -31.071 -61.013 1.00 30.23 81 ALA A C 1
ATOM 617 O O . ALA A 1 81 ? 21.087 -31.876 -60.915 1.00 30.23 81 ALA A O 1
ATOM 618 N N . SER A 1 82 ? 22.202 -30.299 -62.092 1.00 30.38 82 SER A N 1
ATOM 619 C CA . SER A 1 82 ? 21.671 -30.442 -63.465 1.00 30.38 82 SER A CA 1
ATOM 620 C C . SER A 1 82 ? 20.156 -30.395 -63.747 1.00 30.38 82 SER A C 1
ATOM 622 O O . SER A 1 82 ? 19.366 -31.214 -63.298 1.00 30.38 82 SER A O 1
ATOM 624 N N . THR A 1 83 ? 19.787 -29.505 -64.673 1.00 33.34 83 THR A N 1
ATOM 625 C CA . THR A 1 83 ? 18.583 -29.585 -65.529 1.00 33.34 83 THR A CA 1
ATOM 626 C C . THR A 1 83 ? 18.712 -30.748 -66.545 1.00 33.34 83 THR A C 1
ATOM 628 O O . THR A 1 83 ? 19.845 -31.183 -66.783 1.00 33.34 83 THR A O 1
ATOM 631 N N . PRO A 1 84 ? 17.616 -31.279 -67.148 1.00 32.53 84 PRO A N 1
ATOM 632 C CA . PRO A 1 84 ? 16.850 -30.572 -68.195 1.00 32.53 84 PRO A CA 1
ATOM 633 C C . PRO A 1 84 ? 15.305 -30.757 -68.151 1.00 32.53 84 PRO A C 1
ATOM 635 O O . PRO A 1 84 ? 14.740 -31.296 -67.206 1.00 32.53 84 PRO A O 1
ATOM 638 N N . LYS A 1 85 ? 14.618 -30.250 -69.187 1.00 31.08 85 LYS A N 1
ATOM 639 C CA . LYS A 1 85 ? 13.155 -30.220 -69.448 1.00 31.08 85 LYS A CA 1
ATOM 640 C C . LYS A 1 85 ? 12.952 -30.289 -70.986 1.00 31.08 85 LYS A C 1
ATOM 642 O O . LYS A 1 85 ? 13.867 -29.807 -71.658 1.00 31.08 85 LYS A O 1
ATOM 647 N N . PRO A 1 86 ? 11.811 -30.731 -71.579 1.00 38.34 86 PRO A N 1
ATOM 648 C CA . PRO A 1 86 ? 10.573 -31.331 -71.035 1.00 38.34 86 PRO A CA 1
ATOM 649 C C . PRO A 1 86 ? 10.281 -32.769 -71.552 1.00 38.34 86 PRO A C 1
ATOM 651 O O . PRO A 1 86 ? 10.955 -33.232 -72.470 1.00 38.34 86 PRO A O 1
ATOM 654 N N . PRO A 1 87 ? 9.223 -33.449 -71.060 1.00 33.81 87 PRO A N 1
ATOM 655 C CA . PRO A 1 87 ? 8.603 -34.578 -71.763 1.00 33.81 87 PRO A CA 1
ATOM 656 C C . PRO A 1 87 ? 7.699 -34.121 -72.929 1.00 33.81 87 PRO A C 1
ATOM 658 O O . PRO A 1 87 ? 7.054 -33.073 -72.850 1.00 33.81 87 PRO A O 1
ATOM 661 N N . GLY A 1 88 ? 7.643 -34.928 -73.994 1.00 29.94 88 GLY A N 1
ATOM 662 C CA . GLY A 1 88 ? 6.685 -34.812 -75.105 1.00 29.94 88 GLY A CA 1
ATOM 663 C C . GLY A 1 88 ? 5.432 -35.682 -74.909 1.00 29.94 88 GLY A C 1
ATOM 664 O O . GLY A 1 88 ? 5.309 -36.385 -73.909 1.00 29.94 88 GLY A O 1
ATOM 665 N N . MET A 1 89 ? 4.492 -35.627 -75.857 1.00 28.44 89 MET A N 1
ATOM 666 C CA . MET A 1 89 ? 3.183 -36.293 -75.761 1.00 28.44 89 MET A CA 1
ATOM 667 C C . MET A 1 89 ? 3.130 -37.677 -76.434 1.00 28.44 89 MET A C 1
ATOM 669 O O . MET A 1 89 ? 3.494 -37.785 -77.598 1.00 28.44 89 MET A O 1
ATOM 673 N N . ALA A 1 90 ? 2.490 -38.618 -75.724 1.00 28.72 90 ALA A N 1
ATOM 674 C CA . ALA A 1 90 ? 1.620 -39.708 -76.205 1.00 28.72 90 ALA A CA 1
ATOM 675 C C . ALA A 1 90 ? 2.178 -40.898 -77.029 1.00 28.72 90 ALA A C 1
ATOM 677 O O . ALA A 1 90 ? 3.011 -40.724 -77.908 1.00 28.72 90 ALA A O 1
ATOM 678 N N . ALA A 1 91 ? 1.526 -42.058 -76.799 1.00 28.55 91 ALA A N 1
ATOM 679 C CA . ALA A 1 91 ? 1.416 -43.261 -77.650 1.00 28.55 91 ALA A CA 1
ATOM 680 C C . ALA A 1 91 ? 2.696 -44.095 -77.922 1.00 28.55 91 ALA A C 1
ATOM 682 O O . ALA A 1 91 ? 3.786 -43.545 -78.024 1.00 28.55 91 ALA A O 1
ATOM 683 N N . ASP A 1 92 ? 2.642 -45.420 -78.122 1.00 27.39 92 ASP A N 1
ATOM 684 C CA . ASP A 1 92 ? 1.745 -46.501 -77.633 1.00 27.39 92 ASP A CA 1
ATOM 685 C C . ASP A 1 92 ? 2.487 -47.855 -77.880 1.00 27.39 92 ASP A C 1
ATOM 687 O O . ASP A 1 92 ? 3.692 -47.837 -78.128 1.00 27.39 92 ASP A O 1
ATOM 691 N N . GLU A 1 93 ? 1.776 -48.990 -77.870 1.00 28.34 93 GLU A N 1
ATOM 692 C CA . GLU A 1 93 ? 2.216 -50.383 -78.116 1.00 28.34 93 GLU A CA 1
ATOM 693 C C . GLU A 1 93 ? 2.993 -51.026 -76.940 1.00 28.34 93 GLU A C 1
ATOM 695 O O . GLU A 1 93 ? 3.951 -50.463 -76.419 1.00 28.34 93 GLU A O 1
ATOM 700 N N . LYS A 1 94 ? 2.589 -52.152 -76.321 1.00 29.61 94 LYS A N 1
ATOM 701 C CA . LYS A 1 94 ? 1.974 -53.448 -76.728 1.00 29.61 94 LYS A CA 1
ATOM 702 C C . LYS A 1 94 ? 2.934 -54.473 -77.347 1.00 29.61 94 LYS A C 1
ATOM 704 O O . LYS A 1 94 ? 3.319 -54.339 -78.495 1.00 29.61 94 LYS A O 1
ATOM 709 N N . THR A 1 95 ? 3.181 -55.555 -76.602 1.00 27.83 95 THR A N 1
ATOM 710 C CA . THR A 1 95 ? 2.656 -56.933 -76.825 1.00 27.83 95 THR A CA 1
ATOM 711 C C . THR A 1 95 ? 3.012 -57.742 -75.567 1.00 27.83 95 THR A C 1
ATOM 713 O O . THR A 1 95 ? 4.166 -57.713 -75.153 1.00 27.83 95 THR A O 1
ATOM 716 N N . GLU A 1 96 ? 2.073 -58.254 -74.767 1.00 30.81 96 GLU A N 1
ATOM 717 C CA . GLU A 1 96 ? 1.119 -59.366 -74.995 1.00 30.81 96 GLU A CA 1
ATOM 718 C C . GLU A 1 96 ? 1.718 -60.769 -74.778 1.00 30.81 96 GLU A C 1
ATOM 720 O O . GLU A 1 96 ? 2.871 -61.037 -75.103 1.00 30.81 96 GLU A O 1
ATOM 725 N N . GLY A 1 97 ? 0.913 -61.650 -74.169 1.00 24.55 97 GLY A N 1
ATOM 726 C CA . GLY A 1 97 ? 1.343 -62.944 -73.634 1.00 24.55 97 GLY A CA 1
ATOM 727 C C . GLY A 1 97 ? 0.182 -63.910 -73.367 1.00 24.55 97 GLY A C 1
ATOM 728 O O . GLY A 1 97 ? 0.019 -64.351 -72.239 1.00 24.55 97 GLY A O 1
ATOM 729 N N . VAL A 1 98 ? -0.563 -64.237 -74.430 1.00 29.31 98 VAL A N 1
ATOM 730 C CA . VAL A 1 98 ? -1.462 -65.407 -74.579 1.00 29.31 98 VAL A CA 1
ATOM 731 C C . VAL A 1 98 ? -2.741 -65.464 -73.710 1.00 29.31 98 VAL A C 1
ATOM 733 O O . VAL A 1 98 ? -2.731 -65.917 -72.575 1.00 29.31 98 VAL A O 1
ATOM 736 N N . GLU A 1 99 ? -3.841 -65.099 -74.378 1.00 28.33 99 GLU A N 1
ATOM 737 C CA . GLU A 1 99 ? -5.176 -65.738 -74.429 1.00 28.33 99 GLU A CA 1
ATOM 738 C C . GLU A 1 99 ? -6.120 -65.883 -73.201 1.00 28.33 99 GLU A C 1
ATOM 740 O O . GLU A 1 99 ? -5.763 -66.116 -72.052 1.00 28.33 99 GLU A O 1
ATOM 745 N N . GLU A 1 100 ? -7.393 -65.725 -73.579 1.00 28.05 100 GLU A N 1
ATOM 746 C CA . GLU A 1 100 ? -8.709 -65.793 -72.919 1.00 28.05 100 GLU A CA 1
ATOM 747 C C . GLU A 1 100 ? -9.116 -67.205 -72.381 1.00 28.05 100 GLU A C 1
ATOM 749 O O . GLU A 1 100 ? -8.326 -68.136 -72.555 1.00 28.05 100 GLU A O 1
ATOM 754 N N . PRO A 1 101 ? -10.318 -67.439 -71.765 1.00 44.06 101 PRO A N 1
ATOM 755 C CA . PRO A 1 101 ? -11.550 -66.623 -71.823 1.00 44.06 101 PRO A CA 1
ATOM 756 C C . PRO A 1 101 ? -12.391 -66.408 -70.534 1.00 44.06 101 PRO A C 1
ATOM 758 O O . PRO A 1 101 ? -12.202 -67.040 -69.496 1.00 44.06 101 PRO A O 1
ATOM 761 N N . ASP A 1 102 ? -13.435 -65.587 -70.740 1.00 26.44 102 ASP A N 1
ATOM 762 C CA . ASP A 1 102 ? -14.852 -65.755 -70.329 1.00 26.44 102 ASP A CA 1
ATOM 763 C C . ASP A 1 102 ? -15.493 -64.733 -69.347 1.00 26.44 102 ASP A C 1
ATOM 765 O O . ASP A 1 102 ? -14.826 -64.014 -68.604 1.00 26.44 102 ASP A O 1
ATOM 769 N N . ALA A 1 103 ? -16.823 -64.596 -69.455 1.00 29.86 103 ALA A N 1
ATOM 770 C CA . ALA A 1 103 ? -17.646 -63.420 -69.099 1.00 29.86 103 ALA A CA 1
ATOM 771 C C . ALA A 1 103 ? -18.638 -63.726 -67.915 1.00 29.86 103 ALA A C 1
ATOM 773 O O . ALA A 1 103 ? -18.343 -64.676 -67.187 1.00 29.86 103 ALA A O 1
ATOM 774 N N . PRO A 1 104 ? -19.797 -63.038 -67.638 1.00 42.53 104 PRO A N 1
ATOM 775 C CA . PRO A 1 104 ? -20.470 -61.911 -68.332 1.00 42.53 104 PRO A CA 1
ATOM 776 C C . PRO A 1 104 ? -21.219 -60.807 -67.498 1.00 42.53 104 PRO A C 1
ATOM 778 O O . PRO A 1 104 ? -21.683 -61.036 -66.387 1.00 42.53 104 PRO A O 1
ATOM 781 N N . ALA A 1 105 ? -21.507 -59.668 -68.168 1.00 33.94 105 ALA A N 1
ATOM 782 C CA . ALA A 1 105 ? -22.715 -58.794 -68.049 1.00 33.94 105 ALA A CA 1
ATOM 783 C C . ALA A 1 105 ? -23.011 -58.036 -66.699 1.00 33.94 105 ALA A C 1
ATOM 785 O O . ALA A 1 105 ? -22.261 -58.176 -65.745 1.00 33.94 105 ALA A O 1
ATOM 786 N N . GLN A 1 106 ? -24.015 -57.135 -66.529 1.00 30.95 106 GLN A N 1
ATOM 787 C CA . GLN A 1 106 ? -25.191 -56.735 -67.349 1.00 30.95 106 GLN A CA 1
ATOM 788 C C . GLN A 1 106 ? -25.833 -55.355 -66.939 1.00 30.95 106 GLN A C 1
ATOM 790 O O . GLN A 1 106 ? -26.041 -55.155 -65.753 1.00 30.95 106 GLN A O 1
ATOM 795 N N . GLN A 1 107 ? -26.231 -54.491 -67.911 1.00 31.50 107 GLN A N 1
ATOM 796 C CA . GLN A 1 107 ? -27.418 -53.551 -67.982 1.00 31.50 107 GLN A CA 1
ATOM 797 C C . GLN A 1 107 ? -27.790 -52.545 -66.829 1.00 31.50 107 GLN A C 1
ATOM 799 O O . GLN A 1 107 ? -27.370 -52.713 -65.699 1.00 31.50 107 GLN A O 1
ATOM 804 N N . SER A 1 108 ? -28.625 -51.481 -66.975 1.00 30.56 108 SER A N 1
ATOM 805 C CA . SER A 1 108 ? -29.147 -50.655 -68.113 1.00 30.56 108 SER A CA 1
ATOM 806 C C . SER A 1 108 ? -30.016 -49.445 -67.647 1.00 30.56 108 SER A C 1
ATOM 808 O O . SER A 1 108 ? -30.730 -49.608 -66.666 1.00 30.56 108 SER A O 1
ATOM 810 N N . ASN A 1 109 ? -30.100 -48.365 -68.457 1.00 30.84 109 ASN A N 1
ATOM 811 C CA . ASN A 1 109 ? -31.202 -47.362 -68.625 1.00 30.84 109 ASN A CA 1
ATOM 812 C C . ASN A 1 109 ? -31.752 -46.540 -67.415 1.00 30.84 109 ASN A C 1
ATOM 814 O O . ASN A 1 109 ? -31.700 -46.978 -66.277 1.00 30.84 109 ASN A O 1
ATOM 818 N N . GLY A 1 110 ? -32.366 -45.350 -67.584 1.00 28.70 110 GLY A N 1
ATOM 819 C CA . GLY A 1 110 ? -32.414 -44.427 -68.744 1.00 28.70 110 GLY A CA 1
ATOM 820 C C . GLY A 1 110 ? -33.784 -43.764 -69.048 1.00 28.70 110 GLY A C 1
ATOM 821 O O . GLY A 1 110 ? -34.761 -44.481 -69.214 1.00 28.70 110 GLY A O 1
ATOM 822 N N . ASP A 1 111 ? -33.818 -42.428 -69.208 1.00 28.05 111 ASP A N 1
ATOM 823 C CA . ASP A 1 111 ? -34.808 -41.590 -69.949 1.00 28.05 111 ASP A CA 1
ATOM 824 C C . ASP A 1 111 ? -34.167 -40.179 -70.153 1.00 28.05 111 ASP A C 1
ATOM 826 O O . ASP A 1 111 ? -33.377 -39.766 -69.308 1.00 28.05 111 ASP A O 1
ATOM 830 N N . LYS A 1 112 ? -34.188 -39.497 -71.319 1.00 32.84 112 LYS A N 1
ATOM 831 C CA . LYS A 1 112 ? -35.269 -38.819 -72.094 1.00 32.84 112 LYS A CA 1
ATOM 832 C C . LYS A 1 112 ? -35.775 -37.499 -71.463 1.00 32.84 112 LYS A C 1
ATOM 834 O O . LYS A 1 112 ? -35.886 -37.416 -70.252 1.00 32.84 112 LYS A O 1
ATOM 839 N N . GLU A 1 113 ? -36.098 -36.431 -72.213 1.00 28.91 113 GLU A N 1
ATOM 840 C CA . GLU A 1 113 ? -36.269 -36.258 -73.676 1.00 28.91 113 GLU A CA 1
ATOM 841 C C . GLU A 1 113 ? -36.097 -34.777 -74.130 1.00 28.91 113 GLU A C 1
ATOM 843 O O . GLU A 1 113 ? -36.562 -33.908 -73.401 1.00 28.91 113 GLU A O 1
ATOM 848 N N . LYS A 1 114 ? -35.596 -34.524 -75.369 1.00 32.03 114 LYS A N 1
ATOM 849 C CA . LYS A 1 114 ? -35.817 -33.307 -76.229 1.00 32.03 114 LYS A CA 1
ATOM 850 C C . LYS A 1 114 ? -35.379 -31.926 -75.653 1.00 32.03 114 LYS A C 1
ATOM 852 O O . LYS A 1 114 ? -35.106 -31.808 -74.472 1.00 32.03 114 LYS A O 1
ATOM 857 N N . ASP A 1 115 ? -35.224 -30.806 -76.378 1.00 29.28 115 ASP A N 1
ATOM 858 C CA . ASP A 1 115 ? -35.255 -30.372 -77.803 1.00 29.28 115 ASP A CA 1
ATOM 859 C C . ASP A 1 115 ? -34.554 -28.968 -77.862 1.00 29.28 115 ASP A C 1
ATOM 861 O O . ASP A 1 115 ? -34.528 -28.297 -76.832 1.00 29.28 115 ASP A O 1
ATOM 865 N N . ARG A 1 116 ? -34.014 -28.378 -78.951 1.00 29.45 116 ARG A N 1
ATOM 866 C CA . ARG A 1 116 ? -33.675 -28.799 -80.333 1.00 29.45 116 ARG A CA 1
ATOM 867 C C . ARG A 1 116 ? -32.742 -27.746 -81.000 1.00 29.45 116 ARG A C 1
ATOM 869 O O . ARG A 1 116 ? -32.765 -26.592 -80.594 1.00 29.45 116 ARG A O 1
ATOM 876 N N . SER A 1 117 ? -32.030 -28.146 -82.063 1.00 29.83 117 SER A N 1
ATOM 877 C CA . SER A 1 117 ? -31.578 -27.365 -83.250 1.00 29.83 117 SER A CA 1
ATOM 878 C C . SER A 1 117 ? -30.871 -25.996 -83.119 1.00 29.83 117 SER A C 1
ATOM 880 O O . SER A 1 117 ? -31.488 -24.997 -82.763 1.00 29.83 117 SER A O 1
ATOM 882 N N . ASP A 1 118 ? -29.615 -25.956 -83.585 1.00 30.12 118 ASP A N 1
ATOM 883 C CA . ASP A 1 118 ? -29.127 -25.265 -84.809 1.00 30.12 118 ASP A CA 1
ATOM 884 C C . ASP A 1 118 ? -29.811 -23.954 -85.290 1.00 30.12 118 ASP A C 1
ATOM 886 O O . ASP A 1 118 ? -31.031 -23.872 -85.378 1.00 30.12 118 ASP A O 1
ATOM 890 N N . GLY A 1 119 ? -29.088 -22.931 -85.776 1.00 28.83 119 GLY A N 1
ATOM 891 C CA . GLY A 1 119 ? -27.633 -22.800 -85.965 1.00 28.83 119 GLY A CA 1
ATOM 892 C C . GLY A 1 119 ? -27.242 -21.679 -86.958 1.00 28.83 119 GLY A C 1
ATOM 893 O O . GLY A 1 119 ? -28.089 -20.898 -87.379 1.00 28.83 119 GLY A O 1
ATOM 894 N N . ALA A 1 120 ? -25.964 -21.673 -87.370 1.00 31.50 120 ALA A N 1
ATOM 895 C CA . ALA A 1 120 ? -25.319 -20.827 -88.400 1.00 31.50 120 ALA A CA 1
ATOM 896 C C . ALA A 1 120 ? -25.062 -19.322 -88.102 1.00 31.50 120 ALA A C 1
ATOM 898 O O . ALA A 1 120 ? -25.931 -18.573 -87.672 1.00 31.50 120 ALA A O 1
ATOM 899 N N . GLY A 1 121 ? -23.835 -18.875 -88.418 1.00 29.62 121 GLY A N 1
ATOM 900 C CA . GLY A 1 121 ? -23.356 -17.485 -88.322 1.00 29.62 121 GLY A CA 1
ATOM 901 C C . GLY A 1 121 ? -21.824 -17.432 -88.204 1.00 29.62 121 GLY A C 1
ATOM 902 O O . GLY A 1 121 ? -21.276 -17.845 -87.187 1.00 29.62 121 GLY A O 1
ATOM 903 N N . HIS A 1 122 ? -21.116 -16.995 -89.252 1.00 34.47 122 HIS A N 1
ATOM 904 C CA . HIS A 1 122 ? -19.652 -17.126 -89.355 1.00 34.47 122 HIS A CA 1
ATOM 905 C C . HIS A 1 122 ? -18.857 -15.873 -88.928 1.00 34.47 122 HIS A C 1
ATOM 907 O O . HIS A 1 122 ? -19.244 -14.753 -89.242 1.00 34.47 122 HIS A O 1
ATOM 913 N N . ALA A 1 123 ? -17.658 -16.147 -88.394 1.00 34.41 123 ALA A N 1
ATOM 914 C CA . ALA A 1 123 ? -16.399 -15.399 -88.551 1.00 34.41 123 ALA A CA 1
ATOM 915 C C . ALA A 1 123 ? -16.089 -14.140 -87.692 1.00 34.41 123 ALA A C 1
ATOM 917 O O . ALA A 1 123 ? -16.562 -13.039 -87.947 1.00 34.41 123 ALA A O 1
ATOM 918 N N . ASP A 1 124 ? -15.079 -14.351 -86.830 1.00 36.06 124 ASP A N 1
ATOM 919 C CA . ASP A 1 124 ? -13.843 -13.552 -86.667 1.00 36.06 124 ASP A CA 1
ATOM 920 C C . ASP A 1 124 ? -13.716 -12.477 -85.554 1.00 36.06 124 ASP A C 1
ATOM 922 O O . ASP A 1 124 ? -14.662 -11.793 -85.174 1.00 36.06 124 ASP A O 1
ATOM 926 N N . ALA A 1 125 ? -12.466 -12.328 -85.087 1.00 39.28 125 ALA A N 1
ATOM 927 C CA . ALA A 1 125 ? -11.920 -11.342 -84.143 1.00 39.28 125 ALA A CA 1
ATOM 928 C C . ALA A 1 125 ? -12.351 -11.452 -82.645 1.00 39.28 125 ALA A C 1
ATOM 930 O O . ALA A 1 125 ? -13.323 -12.123 -82.298 1.00 39.28 125 ALA A O 1
ATOM 931 N N . PRO A 1 126 ? -11.536 -10.927 -81.696 1.00 48.06 126 PRO A N 1
ATOM 932 C CA . PRO A 1 126 ? -11.296 -11.627 -80.428 1.00 48.06 126 PRO A CA 1
ATOM 933 C C . PRO A 1 126 ? -12.265 -11.283 -79.289 1.00 48.06 126 PRO A C 1
ATOM 935 O O . PRO A 1 126 ? -12.487 -10.117 -78.962 1.00 48.06 126 PRO A O 1
ATOM 938 N N . GLN A 1 127 ? -12.743 -12.310 -78.576 1.00 46.16 127 GLN A N 1
ATOM 939 C CA . GLN A 1 127 ? -13.537 -12.115 -77.362 1.00 46.16 127 GLN A CA 1
ATOM 940 C C . GLN A 1 127 ? -12.674 -11.736 -76.151 1.00 46.16 127 GLN A C 1
ATOM 942 O O . GLN A 1 127 ? -12.065 -12.566 -75.476 1.00 46.16 127 GLN A O 1
ATOM 947 N N . GLU A 1 128 ? -12.694 -10.444 -75.840 1.00 51.03 128 GLU A N 1
ATOM 948 C CA . GLU A 1 128 ? -12.309 -9.901 -74.545 1.00 51.03 128 GLU A CA 1
ATOM 949 C C . GLU A 1 128 ? -13.025 -10.629 -73.386 1.00 51.03 128 GLU A C 1
ATOM 951 O O . GLU A 1 128 ? -14.251 -10.611 -73.295 1.00 51.03 128 GLU A O 1
ATOM 956 N N . LEU A 1 129 ? -12.263 -11.196 -72.434 1.00 70.12 129 LEU A N 1
ATOM 957 C CA . LEU A 1 129 ? -12.821 -11.793 -71.206 1.00 70.12 129 LEU A CA 1
ATOM 958 C C . LEU A 1 129 ? -13.808 -10.835 -70.517 1.00 70.12 129 LEU A C 1
ATOM 960 O O . LEU A 1 129 ? -13.436 -9.695 -70.238 1.00 70.12 129 LEU A O 1
ATOM 964 N N . SER A 1 130 ? -15.016 -11.307 -70.191 1.00 73.56 130 SER A N 1
ATOM 965 C CA . SER A 1 130 ? -16.091 -10.497 -69.589 1.00 73.56 130 SER A CA 1
ATOM 966 C C . SER A 1 130 ? -15.617 -9.661 -68.383 1.00 73.56 130 SER A C 1
ATOM 968 O O . SER A 1 130 ? -14.830 -10.158 -67.566 1.00 73.56 130 SER A O 1
ATOM 970 N N . PRO A 1 131 ? -16.102 -8.411 -68.207 1.00 72.38 131 PRO A N 1
ATOM 971 C CA . PRO A 1 131 ? -15.700 -7.545 -67.096 1.00 72.38 131 PRO A CA 1
ATOM 972 C C . PRO A 1 131 ? -15.975 -8.168 -65.720 1.00 72.38 131 PRO A C 1
ATOM 974 O O . PRO A 1 131 ? -15.195 -7.951 -64.792 1.00 72.38 131 PRO A O 1
ATOM 977 N N . GLU A 1 132 ? -17.006 -9.009 -65.586 1.00 74.06 132 GLU A N 1
ATOM 978 C CA . GLU A 1 132 ? -17.224 -9.794 -64.369 1.00 74.06 132 GLU A CA 1
ATOM 979 C C . GLU A 1 132 ? -16.078 -10.766 -64.095 1.00 74.06 132 GLU A C 1
ATOM 981 O O . GLU A 1 132 ? -15.577 -10.818 -62.970 1.00 74.06 132 GLU A O 1
ATOM 986 N N . ILE A 1 133 ? -15.648 -11.514 -65.114 1.00 74.75 133 ILE A N 1
ATOM 987 C CA . ILE A 1 133 ? -14.560 -12.491 -65.012 1.00 74.75 133 ILE A CA 1
ATOM 988 C C . ILE A 1 133 ? -13.255 -11.756 -64.696 1.00 74.75 133 ILE A C 1
ATOM 990 O O . ILE A 1 133 ? -12.556 -12.149 -63.767 1.00 74.75 133 ILE A O 1
ATOM 994 N N . ARG A 1 134 ? -12.982 -10.612 -65.341 1.00 75.25 134 ARG A N 1
ATOM 995 C CA . ARG A 1 134 ? -11.854 -9.733 -64.968 1.00 75.25 134 ARG A CA 1
ATOM 996 C C . ARG A 1 134 ? -11.959 -9.230 -63.528 1.00 75.25 134 ARG A C 1
ATOM 998 O O . ARG A 1 134 ? -10.939 -9.125 -62.857 1.00 75.25 134 ARG A O 1
ATOM 1005 N N . SER A 1 135 ? -13.158 -8.933 -63.021 1.00 76.56 135 SER A N 1
ATOM 1006 C CA . SER A 1 135 ? -13.349 -8.505 -61.626 1.00 76.56 135 SER A CA 1
ATOM 1007 C C . SER A 1 135 ? -13.128 -9.644 -60.622 1.00 76.56 135 SER A C 1
ATOM 1009 O O . SER A 1 135 ? -12.538 -9.419 -59.567 1.00 76.56 135 SER A O 1
ATOM 1011 N N . LYS A 1 136 ? -13.553 -10.869 -60.963 1.00 78.62 136 LYS A N 1
ATOM 1012 C CA . LYS A 1 136 ? -13.378 -12.089 -60.164 1.00 78.62 136 LYS A CA 1
ATOM 1013 C C . LYS A 1 136 ? -11.903 -12.510 -60.155 1.00 78.62 136 LYS A C 1
ATOM 1015 O O . LYS A 1 136 ? -11.356 -12.715 -59.078 1.00 78.62 136 LYS A O 1
ATOM 1020 N N . LEU A 1 137 ? -11.227 -12.478 -61.306 1.00 75.56 137 LEU A N 1
ATOM 1021 C CA . LEU A 1 137 ? -9.776 -12.669 -61.423 1.00 75.56 137 LEU A CA 1
ATOM 1022 C C . LEU A 1 137 ? -8.990 -11.605 -60.643 1.00 75.56 137 LEU A C 1
ATOM 1024 O O . LEU A 1 137 ? -8.147 -11.966 -59.839 1.00 75.56 137 LEU A O 1
ATOM 1028 N N . ARG A 1 138 ? -9.317 -10.309 -60.757 1.00 78.50 138 ARG A N 1
ATOM 1029 C CA . ARG A 1 138 ? -8.676 -9.241 -59.953 1.00 78.50 138 ARG A CA 1
ATOM 1030 C C . ARG A 1 138 ? -8.958 -9.336 -58.447 1.00 78.50 138 ARG A C 1
ATOM 1032 O O . ARG A 1 138 ? -8.237 -8.723 -57.662 1.00 78.50 138 ARG A O 1
ATOM 1039 N N . LYS A 1 139 ? -10.016 -10.038 -58.023 1.00 78.88 139 LYS A N 1
ATOM 1040 C CA . LYS A 1 139 ? -10.266 -10.365 -56.608 1.00 78.88 139 LYS A CA 1
ATOM 1041 C C . LYS A 1 139 ? -9.440 -11.577 -56.175 1.00 78.88 139 LYS A C 1
ATOM 1043 O O . LYS A 1 139 ? -8.818 -11.505 -55.122 1.00 78.88 139 LYS A O 1
ATOM 1048 N N . LEU A 1 140 ? -9.377 -12.625 -56.999 1.00 79.12 140 LEU A N 1
ATOM 1049 C CA . LEU A 1 140 ? -8.510 -13.786 -56.784 1.00 79.12 140 LEU A CA 1
ATOM 1050 C C . LEU A 1 140 ? -7.036 -13.384 -56.723 1.00 79.12 140 LEU A C 1
ATOM 1052 O O . LEU A 1 140 ? -6.411 -13.650 -55.717 1.00 79.12 140 LEU A O 1
ATOM 1056 N N . GLU A 1 141 ? -6.519 -12.633 -57.694 1.00 77.06 141 GLU A N 1
ATOM 1057 C CA . GLU A 1 141 ? -5.131 -12.141 -57.736 1.00 77.06 141 GLU A CA 1
ATOM 1058 C C . GLU A 1 141 ? -4.767 -11.288 -56.500 1.00 77.06 141 GLU A C 1
ATOM 1060 O O . GLU A 1 141 ? -3.632 -11.297 -56.026 1.00 77.06 141 GLU A O 1
ATOM 1065 N N . LYS A 1 142 ? -5.736 -10.548 -55.938 1.00 79.69 142 LYS A N 1
ATOM 1066 C CA . LYS A 1 142 ? -5.553 -9.808 -54.677 1.00 79.69 142 LYS A CA 1
ATOM 1067 C C . LYS A 1 142 ? -5.529 -10.731 -53.462 1.00 79.69 142 LYS A C 1
ATOM 1069 O O . LYS A 1 142 ? -4.697 -10.526 -52.586 1.00 79.69 142 LYS A O 1
ATOM 1074 N N . LEU A 1 143 ? -6.417 -11.724 -53.412 1.00 76.12 143 LEU A N 1
ATOM 1075 C CA . LEU A 1 143 ? -6.451 -12.725 -52.344 1.00 76.12 143 LEU A CA 1
ATOM 1076 C C . LEU A 1 143 ? -5.228 -13.647 -52.398 1.00 76.12 143 LEU A C 1
ATOM 1078 O O . LEU A 1 143 ? -4.651 -13.932 -51.366 1.00 76.12 143 LEU A O 1
ATOM 1082 N N . GLU A 1 144 ? -4.771 -14.043 -53.579 1.00 79.62 144 GLU A N 1
ATOM 1083 C CA . GLU A 1 144 ? -3.554 -14.825 -53.819 1.00 79.62 144 GLU A CA 1
ATOM 1084 C C . GLU A 1 144 ? -2.296 -14.082 -53.347 1.00 79.62 144 GLU A C 1
ATOM 1086 O O . GLU A 1 144 ? -1.371 -14.698 -52.826 1.00 79.62 144 GLU A O 1
ATOM 1091 N N . LYS A 1 145 ? -2.284 -12.745 -53.444 1.00 80.38 145 LYS A N 1
ATOM 1092 C CA . LYS A 1 145 ? -1.201 -11.902 -52.914 1.00 80.38 145 LYS A CA 1
ATOM 1093 C C . LYS A 1 145 ? -1.245 -11.736 -51.391 1.00 80.38 145 LYS A C 1
ATOM 1095 O O . LYS A 1 145 ? -0.183 -11.651 -50.785 1.00 80.38 145 LYS A O 1
ATOM 1100 N N . THR A 1 146 ? -2.423 -11.729 -50.758 1.00 83.19 146 THR A N 1
ATOM 1101 C CA . THR A 1 146 ? -2.545 -11.616 -49.287 1.00 83.19 146 THR A CA 1
ATOM 1102 C C . THR A 1 146 ? -2.611 -12.963 -48.559 1.00 83.19 146 THR A C 1
ATOM 1104 O O . THR A 1 146 ? -2.316 -13.030 -47.368 1.00 83.19 146 THR A O 1
ATOM 1107 N N . TYR A 1 147 ? -2.947 -14.057 -49.242 1.00 88.81 147 TYR A N 1
ATOM 1108 C CA . TYR A 1 147 ? -3.085 -15.396 -48.662 1.00 88.81 147 TYR A CA 1
ATOM 1109 C C . TYR A 1 147 ? -1.776 -15.948 -48.062 1.00 88.81 147 TYR A C 1
ATOM 1111 O O . TYR A 1 147 ? -1.844 -16.505 -46.967 1.00 88.81 147 TYR A O 1
ATOM 1119 N N . PRO A 1 148 ? -0.577 -15.739 -48.648 1.00 89.06 148 PRO A N 1
ATOM 1120 C CA . PRO A 1 148 ? 0.689 -16.086 -47.999 1.00 89.06 148 PRO A CA 1
ATOM 1121 C C . PRO A 1 148 ? 0.927 -15.325 -46.687 1.00 89.06 148 PRO A C 1
ATOM 1123 O O . PRO A 1 148 ? 1.443 -15.897 -45.727 1.00 89.06 148 PRO A O 1
ATOM 1126 N N . GLU A 1 149 ? 0.522 -14.053 -46.609 1.00 86.00 149 GLU A N 1
ATOM 1127 C CA . GLU A 1 149 ? 0.625 -13.245 -45.386 1.00 86.00 149 GLU A CA 1
ATOM 1128 C C . GLU A 1 149 ? -0.413 -13.671 -44.338 1.00 86.00 149 GLU A C 1
ATOM 1130 O O . GLU A 1 149 ? -0.105 -13.729 -43.144 1.00 86.00 149 GLU A O 1
ATOM 1135 N N . LEU A 1 150 ? -1.617 -14.050 -44.776 1.00 87.25 150 LEU A N 1
ATOM 1136 C CA . LEU A 1 150 ? -2.667 -14.598 -43.920 1.00 87.25 150 LEU A CA 1
ATOM 1137 C C . LEU A 1 150 ? -2.286 -15.984 -43.372 1.00 87.25 150 LEU A C 1
ATOM 1139 O O . LEU A 1 150 ? -2.409 -16.216 -42.175 1.00 87.25 150 LEU A O 1
ATOM 1143 N N . LEU A 1 151 ? -1.719 -16.873 -44.195 1.00 85.50 151 LEU A N 1
ATOM 1144 C CA . LEU A 1 151 ? -1.145 -18.148 -43.749 1.00 85.50 151 LEU A CA 1
ATOM 1145 C C . LEU A 1 151 ? 0.026 -17.940 -42.786 1.00 85.50 151 LEU A C 1
ATOM 1147 O O . LEU A 1 151 ? 0.131 -18.644 -41.784 1.00 85.50 151 LEU A O 1
ATOM 1151 N N . ARG A 1 152 ? 0.915 -16.977 -43.060 1.00 90.00 152 ARG A N 1
ATOM 1152 C CA . ARG A 1 152 ? 2.053 -16.671 -42.181 1.00 90.00 152 ARG A CA 1
ATOM 1153 C C . ARG A 1 152 ? 1.588 -16.134 -40.828 1.00 90.00 152 ARG A C 1
ATOM 1155 O O . ARG A 1 152 ? 2.089 -16.580 -39.800 1.00 90.00 152 ARG A O 1
ATOM 1162 N N . SER A 1 153 ? 0.633 -15.207 -40.816 1.00 87.50 153 SER A N 1
ATOM 1163 C CA . SER A 1 153 ? 0.066 -14.658 -39.579 1.00 87.50 153 SER A CA 1
ATOM 1164 C C . SER A 1 153 ? -0.775 -15.689 -38.821 1.00 87.50 153 SER A C 1
ATOM 1166 O O . SER A 1 153 ? -0.619 -15.781 -37.606 1.00 87.50 153 SER A O 1
ATOM 1168 N N . TYR A 1 154 ? -1.549 -16.538 -39.508 1.00 91.00 154 TYR A N 1
ATOM 1169 C CA . TYR A 1 154 ? -2.239 -17.682 -38.904 1.00 91.00 154 TYR A CA 1
ATOM 1170 C C . TYR A 1 154 ? -1.256 -18.665 -38.259 1.00 91.00 154 TYR A C 1
ATOM 1172 O O . TYR A 1 154 ? -1.400 -18.968 -37.081 1.00 91.00 154 TYR A O 1
ATOM 1180 N N . ARG A 1 155 ? -0.197 -19.094 -38.964 1.00 91.25 155 ARG A N 1
ATOM 1181 C CA . ARG A 1 155 ? 0.841 -19.987 -38.408 1.00 91.25 155 ARG A CA 1
ATOM 1182 C C . ARG A 1 155 ? 1.535 -19.385 -37.180 1.00 91.25 155 ARG A C 1
ATOM 1184 O O . ARG A 1 155 ? 1.775 -20.100 -36.213 1.00 91.25 155 ARG A O 1
ATOM 1191 N N . ILE A 1 156 ? 1.817 -18.078 -37.189 1.00 89.81 156 ILE A N 1
ATOM 1192 C CA . ILE A 1 156 ? 2.401 -17.356 -36.042 1.00 89.81 156 ILE A CA 1
ATOM 1193 C C . ILE A 1 156 ? 1.397 -17.214 -34.883 1.00 89.81 156 ILE A C 1
ATOM 1195 O O . ILE A 1 156 ? 1.796 -17.265 -33.723 1.00 89.81 156 ILE A O 1
ATOM 1199 N N . ALA A 1 157 ? 0.105 -17.034 -35.163 1.00 87.56 157 ALA A N 1
ATOM 1200 C CA . ALA A 1 157 ? -0.936 -16.993 -34.138 1.00 87.56 157 ALA A CA 1
ATOM 1201 C C . ALA A 1 157 ? -1.178 -18.381 -33.522 1.00 87.56 157 ALA A C 1
ATOM 1203 O O . ALA A 1 157 ? -1.274 -18.493 -32.302 1.00 87.56 157 ALA A O 1
ATOM 1204 N N . HIS A 1 158 ? -1.198 -19.430 -34.348 1.00 89.44 158 HIS A N 1
ATOM 1205 C CA . HIS A 1 158 ? -1.353 -20.819 -33.929 1.00 89.44 158 HIS A CA 1
ATOM 1206 C C . HIS A 1 158 ? -0.174 -21.268 -33.065 1.00 89.44 158 HIS A C 1
ATOM 1208 O O . HIS A 1 158 ? -0.388 -21.692 -31.937 1.00 89.44 158 HIS A O 1
ATOM 1214 N N . SER A 1 159 ? 1.075 -21.075 -33.513 1.00 87.56 159 SER A N 1
ATOM 1215 C CA . SER A 1 159 ? 2.252 -21.451 -32.715 1.00 87.56 159 SER A CA 1
ATOM 1216 C C . SER A 1 159 ? 2.320 -20.714 -31.373 1.00 87.56 159 SER A C 1
ATOM 1218 O O . SER A 1 159 ? 2.714 -21.302 -30.366 1.00 87.56 159 SER A O 1
ATOM 1220 N N . ARG A 1 160 ? 1.855 -19.456 -31.320 1.00 86.75 160 ARG A N 1
ATOM 1221 C CA . ARG A 1 160 ? 1.669 -18.721 -30.059 1.00 86.75 160 ARG A CA 1
ATOM 1222 C C . ARG A 1 160 ? 0.591 -19.358 -29.182 1.00 86.75 160 ARG A C 1
ATOM 1224 O O . ARG A 1 160 ? 0.863 -19.584 -28.009 1.00 86.75 160 ARG A O 1
ATOM 1231 N N . ALA A 1 161 ? -0.584 -19.679 -29.725 1.00 84.25 161 ALA A N 1
ATOM 1232 C CA . ALA A 1 161 ? -1.660 -20.339 -28.982 1.00 84.25 161 ALA A CA 1
ATOM 1233 C C . ALA A 1 161 ? -1.215 -21.700 -28.408 1.00 84.25 161 ALA A C 1
ATOM 1235 O O . ALA A 1 161 ? -1.342 -21.918 -27.204 1.00 84.25 161 ALA A O 1
ATOM 1236 N N . THR A 1 162 ? -0.582 -22.552 -29.221 1.00 87.44 162 THR A N 1
ATOM 1237 C CA . THR A 1 162 ? -0.011 -23.840 -28.788 1.00 87.44 162 THR A CA 1
ATOM 1238 C C . THR A 1 162 ? 1.050 -23.664 -27.693 1.00 87.44 162 THR A C 1
ATOM 1240 O O . THR A 1 162 ? 1.126 -24.470 -26.773 1.00 87.44 162 THR A O 1
ATOM 1243 N N . SER A 1 163 ? 1.849 -22.587 -27.734 1.00 86.06 163 SER A N 1
ATOM 1244 C CA . SER A 1 163 ? 2.829 -22.281 -26.675 1.00 86.06 163 SER A CA 1
ATOM 1245 C C . SER A 1 163 ? 2.220 -21.705 -25.385 1.00 86.06 163 SER A C 1
ATOM 1247 O O . SER A 1 163 ? 2.860 -21.743 -24.335 1.00 86.06 163 SER A O 1
ATOM 1249 N N . ILE A 1 164 ? 0.995 -21.173 -25.449 1.00 88.69 164 ILE A N 1
ATOM 1250 C CA . ILE A 1 164 ? 0.296 -20.530 -24.326 1.00 88.69 164 ILE A CA 1
ATOM 1251 C C . ILE A 1 164 ? -0.408 -21.557 -23.435 1.00 88.69 164 ILE A C 1
ATOM 1253 O O . ILE A 1 164 ? -0.390 -21.411 -22.213 1.00 88.69 164 ILE A O 1
ATOM 1257 N N . GLU A 1 165 ? -0.996 -22.607 -24.011 1.00 86.94 165 GLU A N 1
ATOM 1258 C CA . GLU A 1 165 ? -1.769 -23.604 -23.259 1.00 86.94 165 GLU A CA 1
ATOM 1259 C C . GLU A 1 165 ? -0.966 -24.310 -22.137 1.00 86.94 165 GLU A C 1
ATOM 1261 O O . GLU A 1 165 ? -1.465 -24.354 -21.006 1.00 86.94 165 GLU A O 1
ATOM 1266 N N . PRO A 1 166 ? 0.288 -24.773 -22.347 1.00 89.88 166 PRO A N 1
ATOM 1267 C CA . PRO A 1 166 ? 1.100 -25.344 -21.268 1.00 89.88 166 PRO A CA 1
ATOM 1268 C C . PRO A 1 166 ? 1.393 -24.348 -20.135 1.00 89.88 166 PRO A C 1
ATOM 1270 O O . PRO A 1 166 ? 1.452 -24.736 -18.968 1.00 89.88 166 PRO A O 1
ATOM 1273 N N . PHE A 1 167 ? 1.544 -23.059 -20.458 1.00 86.31 167 PHE A N 1
ATOM 1274 C CA . PHE A 1 167 ? 1.803 -22.008 -19.472 1.00 86.31 167 PHE A CA 1
ATOM 1275 C C . PHE A 1 167 ? 0.539 -21.640 -18.682 1.00 86.31 167 PHE A C 1
ATOM 1277 O O . PHE A 1 167 ? 0.600 -21.490 -17.464 1.00 86.31 167 PHE A O 1
ATOM 1284 N N . GLU A 1 168 ? -0.628 -21.574 -19.332 1.00 90.00 168 GLU A N 1
ATOM 1285 C CA . GLU A 1 168 ? -1.904 -21.435 -18.622 1.00 90.00 168 GLU A CA 1
ATOM 1286 C C . GLU A 1 168 ? -2.210 -22.632 -17.722 1.00 90.00 168 GLU A C 1
ATOM 1288 O O . GLU A 1 168 ? -2.783 -22.451 -16.649 1.00 90.00 168 GLU A O 1
ATOM 1293 N N . ARG A 1 169 ? -1.823 -23.847 -18.124 1.00 88.25 169 ARG A N 1
ATOM 1294 C CA . ARG A 1 169 ? -1.940 -25.035 -17.274 1.00 88.25 169 ARG A CA 1
ATOM 1295 C C . ARG A 1 169 ? -1.069 -24.913 -16.020 1.00 88.25 169 ARG A C 1
ATOM 1297 O O . ARG A 1 169 ? -1.583 -25.094 -14.922 1.00 88.25 169 ARG A O 1
ATOM 1304 N N . ALA A 1 170 ? 0.197 -24.521 -16.171 1.00 86.62 170 ALA A N 1
ATOM 1305 C CA . ALA A 1 170 ? 1.101 -24.296 -15.041 1.00 86.62 170 ALA A CA 1
ATOM 1306 C C . ALA A 1 170 ? 0.632 -23.154 -14.112 1.00 86.62 170 ALA A C 1
ATOM 1308 O O . ALA A 1 170 ? 0.737 -23.274 -12.891 1.00 86.62 170 ALA A O 1
ATOM 1309 N N . LEU A 1 171 ? 0.056 -22.074 -14.661 1.00 87.00 171 LEU A N 1
ATOM 1310 C CA . LEU A 1 171 ? -0.570 -21.007 -13.867 1.00 87.00 171 LEU A CA 1
ATOM 1311 C C . LEU A 1 171 ? -1.735 -21.533 -13.017 1.00 87.00 171 LEU A C 1
ATOM 1313 O O . LEU A 1 171 ? -1.761 -21.263 -11.818 1.00 87.00 171 LEU A O 1
ATOM 1317 N N . LYS A 1 172 ? -2.649 -22.312 -13.613 1.00 87.25 172 LYS A N 1
ATOM 1318 C CA . LYS A 1 172 ? -3.811 -22.914 -12.927 1.00 87.25 172 LYS A CA 1
ATOM 1319 C C . LYS A 1 172 ? -3.413 -23.908 -11.828 1.00 87.25 172 LYS A C 1
ATOM 1321 O O . LYS A 1 172 ? -4.179 -24.116 -10.894 1.00 87.25 172 LYS A O 1
ATOM 1326 N N . GLU A 1 173 ? -2.247 -24.542 -11.953 1.00 92.06 173 GLU A N 1
ATOM 1327 C CA . GLU A 1 173 ? -1.755 -25.568 -11.022 1.00 92.06 173 GLU A CA 1
ATOM 1328 C C . GLU A 1 173 ? -0.929 -24.990 -9.857 1.00 92.06 173 GLU A C 1
ATOM 1330 O O . GLU A 1 173 ? -0.932 -25.545 -8.758 1.00 92.06 173 GLU A O 1
ATOM 1335 N N . HIS A 1 174 ? -0.241 -23.861 -10.064 1.00 85.88 174 HIS A N 1
ATOM 1336 C CA . HIS A 1 174 ? 0.655 -23.260 -9.063 1.00 85.88 174 HIS A CA 1
ATOM 1337 C C . HIS A 1 174 ? 0.202 -21.897 -8.520 1.00 85.88 174 HIS A C 1
ATOM 1339 O O . HIS A 1 174 ? 0.827 -21.374 -7.599 1.00 85.88 174 HIS A O 1
ATOM 1345 N N . THR A 1 175 ? -0.870 -21.308 -9.053 1.00 87.31 175 THR A N 1
ATOM 1346 C CA . THR A 1 175 ? -1.404 -20.004 -8.623 1.00 87.31 175 THR A CA 1
ATOM 1347 C C . THR A 1 175 ? -2.934 -20.028 -8.573 1.00 87.31 175 THR A C 1
ATOM 1349 O O . THR A 1 175 ? -3.568 -20.951 -9.073 1.00 87.31 175 THR A O 1
ATOM 1352 N N . SER A 1 176 ? -3.554 -18.990 -8.009 1.00 84.19 176 SER A N 1
ATOM 1353 C CA . SER A 1 176 ? -5.012 -18.800 -8.075 1.00 84.19 176 SER A CA 1
ATOM 1354 C C . SER A 1 176 ? -5.507 -18.178 -9.394 1.00 84.19 176 SER A C 1
ATOM 1356 O O . SER A 1 176 ? -6.668 -17.786 -9.474 1.00 84.19 176 SER A O 1
ATOM 1358 N N . VAL A 1 177 ? -4.646 -18.033 -10.409 1.00 87.00 177 VAL A N 1
ATOM 1359 C CA . VAL A 1 177 ? -4.937 -17.312 -11.661 1.00 87.00 177 VAL A CA 1
ATOM 1360 C C . VAL A 1 177 ? -5.367 -18.282 -12.758 1.00 87.00 177 VAL A C 1
ATOM 1362 O O . VAL A 1 177 ? -4.709 -19.294 -12.995 1.00 87.00 177 VAL A O 1
ATOM 1365 N N . THR A 1 178 ? -6.458 -17.962 -13.461 1.00 82.12 178 THR A N 1
ATOM 1366 C CA . THR A 1 178 ? -7.078 -18.898 -14.416 1.00 82.12 178 THR A CA 1
ATOM 1367 C C . THR A 1 178 ? -6.759 -18.633 -15.889 1.00 82.12 178 THR A C 1
ATOM 1369 O O . THR A 1 178 ? -7.017 -19.501 -16.719 1.00 82.12 178 THR A O 1
ATOM 1372 N N . SER A 1 179 ? -6.164 -17.491 -16.250 1.00 85.81 179 SER A N 1
ATOM 1373 C CA . SER A 1 179 ? -5.725 -17.201 -17.625 1.00 85.81 179 SER A CA 1
ATOM 1374 C C . SER A 1 179 ? -4.626 -16.135 -17.662 1.00 85.81 179 SER A C 1
ATOM 1376 O O . SER A 1 179 ? -4.580 -15.255 -16.805 1.00 85.81 179 SER A O 1
ATOM 1378 N N . ILE A 1 180 ? -3.787 -16.141 -18.708 1.00 85.44 180 ILE A N 1
ATOM 1379 C CA . ILE A 1 180 ? -2.837 -15.040 -18.989 1.00 85.44 180 ILE A CA 1
ATOM 1380 C C . ILE A 1 180 ? -3.582 -13.715 -19.254 1.00 85.44 180 ILE A C 1
ATOM 1382 O O . ILE A 1 180 ? -3.012 -12.636 -19.095 1.00 85.44 180 ILE A O 1
ATOM 1386 N N . LYS A 1 181 ? -4.868 -13.774 -19.633 1.00 86.00 181 LYS A N 1
ATOM 1387 C CA . LYS A 1 181 ? -5.722 -12.597 -19.869 1.00 86.00 181 LYS A CA 1
ATOM 1388 C C . LYS A 1 181 ? -5.983 -11.754 -18.614 1.00 86.00 181 LYS A C 1
ATOM 1390 O O . LYS A 1 181 ? -6.435 -10.623 -18.757 1.00 86.00 181 LYS A O 1
ATOM 1395 N N . GLU A 1 182 ? -5.687 -12.276 -17.423 1.00 87.12 182 GLU A N 1
ATOM 1396 C CA . GLU A 1 182 ? -5.926 -11.633 -16.124 1.00 87.12 182 GLU A CA 1
ATOM 1397 C C . GLU A 1 182 ? -4.589 -11.317 -15.409 1.00 87.12 182 GLU A C 1
ATOM 1399 O O . GLU A 1 182 ? -4.307 -11.863 -14.340 1.00 87.12 182 GLU A O 1
ATOM 1404 N N . PRO A 1 183 ? -3.718 -10.450 -15.972 1.00 85.31 183 PRO A N 1
ATOM 1405 C CA . PRO A 1 183 ? -2.392 -10.190 -15.405 1.00 85.31 183 PRO A CA 1
ATOM 1406 C C . PRO A 1 183 ? -2.454 -9.531 -14.019 1.00 85.31 183 PRO A C 1
ATOM 1408 O O . PRO A 1 183 ? -1.544 -9.712 -13.213 1.00 85.31 183 PRO A O 1
ATOM 1411 N N . GLU A 1 184 ? -3.526 -8.794 -13.721 1.00 88.12 184 GLU A N 1
ATOM 1412 C CA . GLU A 1 184 ? -3.736 -8.130 -12.430 1.00 88.12 184 GLU A CA 1
ATOM 1413 C C . GLU A 1 184 ? -3.923 -9.154 -11.296 1.00 88.12 184 GLU A C 1
ATOM 1415 O O . GLU A 1 184 ? -3.287 -9.024 -10.253 1.00 88.12 184 GLU A O 1
ATOM 1420 N N . ALA A 1 185 ? -4.655 -10.249 -11.537 1.00 87.25 185 ALA A N 1
ATOM 1421 C CA . ALA A 1 185 ? -4.825 -11.335 -10.567 1.00 87.25 185 ALA A CA 1
ATOM 1422 C C . ALA A 1 185 ? -3.496 -12.044 -10.226 1.00 87.25 185 ALA A C 1
ATOM 1424 O O . ALA A 1 185 ? -3.307 -12.519 -9.104 1.00 87.25 185 ALA A O 1
ATOM 1425 N N . LEU A 1 186 ? -2.542 -12.086 -11.167 1.00 86.12 186 LEU A N 1
ATOM 1426 C CA . LEU A 1 186 ? -1.193 -12.605 -10.911 1.00 86.12 186 LEU A CA 1
ATOM 1427 C C . LEU A 1 186 ? -0.361 -11.648 -10.048 1.00 86.12 186 LEU A C 1
ATOM 1429 O O . LEU A 1 186 ? 0.391 -12.106 -9.189 1.00 86.12 186 LEU A O 1
ATOM 1433 N N . VAL A 1 187 ? -0.521 -10.334 -10.227 1.00 89.38 187 VAL A N 1
ATOM 1434 C CA . VAL A 1 187 ? 0.106 -9.329 -9.353 1.00 89.38 187 VAL A CA 1
ATOM 1435 C C . VAL A 1 187 ? -0.474 -9.413 -7.938 1.00 89.38 187 VAL A C 1
ATOM 1437 O O . VAL A 1 187 ? 0.296 -9.476 -6.982 1.00 89.38 187 VAL A O 1
ATOM 1440 N N . GLU A 1 188 ? -1.798 -9.513 -7.790 1.00 89.69 188 GLU A N 1
ATOM 1441 C CA . GLU A 1 188 ? -2.452 -9.686 -6.483 1.00 89.69 188 GLU A CA 1
ATOM 1442 C C . GLU A 1 188 ? -2.016 -10.976 -5.770 1.00 89.69 188 GLU A C 1
ATOM 1444 O O . GLU A 1 188 ? -1.755 -10.960 -4.564 1.00 89.69 188 GLU A O 1
ATOM 1449 N N . TYR A 1 189 ? -1.865 -12.088 -6.499 1.00 91.50 189 TYR A N 1
ATOM 1450 C CA . TYR A 1 189 ? -1.341 -13.339 -5.944 1.00 91.50 189 TYR A CA 1
ATOM 1451 C C . TYR A 1 189 ? 0.103 -13.187 -5.429 1.00 91.50 189 TYR A C 1
ATOM 1453 O O . TYR A 1 189 ? 0.419 -13.635 -4.322 1.00 91.50 189 TYR A O 1
ATOM 1461 N N . LEU A 1 190 ? 0.971 -12.511 -6.191 1.00 91.62 190 LEU A N 1
ATOM 1462 C CA . LEU A 1 190 ? 2.367 -12.269 -5.812 1.00 91.62 190 LEU A CA 1
ATOM 1463 C C . LEU A 1 190 ? 2.498 -11.301 -4.624 1.00 91.62 190 LEU A C 1
ATOM 1465 O O . LEU A 1 190 ? 3.269 -11.575 -3.703 1.00 91.62 190 LEU A O 1
ATOM 1469 N N . ASP A 1 191 ? 1.720 -10.216 -4.581 1.00 91.88 191 ASP A N 1
ATOM 1470 C CA . ASP A 1 191 ? 1.700 -9.322 -3.416 1.00 91.88 191 ASP A CA 1
ATOM 1471 C C . ASP A 1 191 ? 1.042 -9.995 -2.190 1.00 91.88 191 ASP A C 1
ATOM 1473 O O . ASP A 1 191 ? 1.483 -9.763 -1.064 1.00 91.88 191 ASP A O 1
ATOM 1477 N N . SER A 1 192 ? 0.081 -10.913 -2.370 1.00 91.31 192 SER A N 1
ATOM 1478 C CA . SER A 1 192 ? -0.449 -11.749 -1.278 1.00 91.31 192 SER A CA 1
ATOM 1479 C C . SER A 1 192 ? 0.610 -12.694 -0.698 1.00 91.31 192 SER A C 1
ATOM 1481 O O . SER A 1 192 ? 0.699 -12.842 0.523 1.00 91.31 192 SER A O 1
ATOM 1483 N N . LEU A 1 193 ? 1.435 -13.328 -1.542 1.00 92.00 193 LEU A N 1
ATOM 1484 C CA . LEU A 1 193 ? 2.575 -14.137 -1.091 1.00 92.00 193 LEU A CA 1
ATOM 1485 C C . LEU A 1 193 ? 3.591 -13.291 -0.316 1.00 92.00 193 LEU A C 1
ATOM 1487 O O . LEU A 1 193 ? 4.020 -13.683 0.765 1.00 92.00 193 LEU A O 1
ATOM 1491 N N . LYS A 1 194 ? 3.906 -12.098 -0.816 1.00 94.31 194 LYS A N 1
ATOM 1492 C CA . LYS A 1 194 ? 4.838 -11.154 -0.188 1.00 94.31 194 LYS A CA 1
ATOM 1493 C C . LYS A 1 194 ? 4.337 -10.607 1.154 1.00 94.31 194 LYS A C 1
ATOM 1495 O O . LYS A 1 194 ? 5.124 -10.460 2.084 1.00 94.31 194 LYS A O 1
ATOM 1500 N N . GLN A 1 195 ? 3.034 -10.358 1.296 1.00 92.94 195 GLN A N 1
ATOM 1501 C CA . GLN A 1 195 ? 2.423 -10.011 2.586 1.00 92.94 195 GLN A CA 1
ATOM 1502 C C . GLN A 1 195 ? 2.499 -11.177 3.583 1.00 92.94 195 GLN A C 1
ATOM 1504 O O . GLN A 1 195 ? 2.799 -10.959 4.756 1.00 92.94 195 GLN A O 1
ATOM 1509 N N . LYS A 1 196 ? 2.288 -12.422 3.129 1.00 93.31 196 LYS A N 1
ATOM 1510 C CA . LYS A 1 196 ? 2.465 -13.623 3.966 1.00 93.31 196 LYS A CA 1
ATOM 1511 C C . LYS A 1 196 ? 3.922 -13.793 4.402 1.00 93.31 196 LYS A C 1
ATOM 1513 O O . LYS A 1 196 ? 4.164 -14.043 5.576 1.00 93.31 196 LYS A O 1
ATOM 1518 N N . GLU A 1 197 ? 4.882 -13.600 3.498 1.00 93.94 197 GLU A N 1
ATOM 1519 C CA . GLU A 1 197 ? 6.319 -13.610 3.809 1.00 93.94 197 GLU A CA 1
ATOM 1520 C C . GLU A 1 197 ? 6.674 -12.547 4.861 1.00 93.94 197 GLU A C 1
ATOM 1522 O O . GLU A 1 197 ? 7.361 -12.848 5.836 1.00 93.94 197 GLU A O 1
ATOM 1527 N N . GLN A 1 198 ? 6.152 -11.323 4.720 1.00 93.81 198 GLN A N 1
ATOM 1528 C CA . GLN A 1 198 ? 6.357 -10.244 5.692 1.00 93.81 198 GLN A CA 1
ATOM 1529 C C . GLN A 1 198 ? 5.775 -10.582 7.071 1.00 93.81 198 GLN A C 1
ATOM 1531 O O . GLN A 1 198 ? 6.493 -10.459 8.062 1.00 93.81 198 GLN A O 1
ATOM 1536 N N . LEU A 1 199 ? 4.540 -11.091 7.141 1.00 92.75 199 LEU A N 1
ATOM 1537 C CA . LEU A 1 199 ? 3.918 -11.537 8.395 1.00 92.75 199 LEU A CA 1
ATOM 1538 C C . LEU A 1 199 ? 4.696 -12.686 9.056 1.00 92.75 199 LEU A C 1
ATOM 1540 O O . LEU A 1 199 ? 4.932 -12.652 10.261 1.00 92.75 199 LEU A O 1
ATOM 1544 N N . ILE A 1 200 ? 5.158 -13.672 8.278 1.00 93.50 200 ILE A N 1
ATOM 1545 C CA . ILE A 1 200 ? 6.001 -14.772 8.775 1.00 93.50 200 ILE A CA 1
ATOM 1546 C C . ILE A 1 200 ? 7.335 -14.230 9.312 1.00 93.50 200 ILE A C 1
ATOM 1548 O O . ILE A 1 200 ? 7.792 -14.660 10.368 1.00 93.50 200 ILE A O 1
ATOM 1552 N N . MET A 1 201 ? 7.943 -13.250 8.638 1.00 91.12 201 MET A N 1
ATOM 1553 C CA . MET A 1 201 ? 9.184 -12.605 9.080 1.00 91.12 201 MET A CA 1
ATOM 1554 C C . MET A 1 201 ? 9.002 -11.681 10.293 1.00 91.12 201 MET A C 1
ATOM 1556 O O . MET A 1 201 ? 9.973 -11.420 11.005 1.00 91.12 201 MET A O 1
ATOM 1560 N N . GLU A 1 202 ? 7.801 -11.164 10.545 1.00 93.69 202 GLU A N 1
ATOM 1561 C CA . GLU A 1 202 ? 7.471 -10.391 11.748 1.00 93.69 202 GLU A CA 1
ATOM 1562 C C . GLU A 1 202 ? 7.188 -11.305 12.942 1.00 93.69 202 GLU A C 1
ATOM 1564 O O . GLU A 1 202 ? 7.789 -11.113 14.002 1.00 93.69 202 GLU A O 1
ATOM 1569 N N . GLU A 1 203 ? 6.396 -12.362 12.756 1.00 93.62 203 GLU A N 1
ATOM 1570 C CA . GLU A 1 203 ? 6.191 -13.387 13.784 1.00 93.62 203 GLU A CA 1
ATOM 1571 C C . GLU A 1 203 ? 7.495 -14.127 14.123 1.00 93.62 203 GLU A C 1
ATOM 1573 O O . GLU A 1 203 ? 7.789 -14.323 15.297 1.00 93.62 203 GLU A O 1
ATOM 1578 N N . TYR A 1 204 ? 8.364 -14.426 13.149 1.00 92.44 204 TYR A N 1
ATOM 1579 C CA . TYR A 1 204 ? 9.688 -15.003 13.423 1.00 92.44 204 TYR A CA 1
ATOM 1580 C C . TYR A 1 204 ? 10.558 -14.093 14.309 1.00 92.44 204 TYR A C 1
ATOM 1582 O O . TYR A 1 204 ? 11.195 -14.569 15.250 1.00 92.44 204 TYR A O 1
ATOM 1590 N N . LYS A 1 205 ? 10.566 -12.772 14.062 1.00 93.94 205 LYS A N 1
ATOM 1591 C CA . LYS A 1 205 ? 11.281 -11.807 14.923 1.00 93.94 205 LYS A CA 1
ATOM 1592 C C . LYS A 1 205 ? 10.684 -11.774 16.328 1.00 93.94 205 LYS A C 1
ATOM 1594 O O . LYS A 1 205 ? 11.435 -11.812 17.298 1.00 93.94 205 LYS A O 1
ATOM 1599 N N . LYS A 1 206 ? 9.354 -11.724 16.435 1.00 94.69 206 LYS A N 1
ATOM 1600 C CA . LYS A 1 206 ? 8.620 -11.703 17.706 1.00 94.69 206 LYS A CA 1
ATOM 1601 C C . LYS A 1 206 ? 8.886 -12.967 18.529 1.00 94.69 206 LYS A C 1
ATOM 1603 O O . LYS A 1 206 ? 9.360 -12.853 19.653 1.00 94.69 206 LYS A O 1
ATOM 1608 N N . VAL A 1 207 ? 8.737 -14.151 17.935 1.00 92.12 207 VAL A N 1
ATOM 1609 C CA . VAL A 1 207 ? 9.063 -15.442 18.564 1.00 92.12 207 VAL A CA 1
ATOM 1610 C C . VAL A 1 207 ? 10.549 -15.534 18.939 1.00 92.12 207 VAL A C 1
ATOM 1612 O O . VAL A 1 207 ? 10.875 -16.079 19.990 1.00 92.12 207 VAL A O 1
ATOM 1615 N N . SER A 1 208 ? 11.470 -14.964 18.150 1.00 92.38 208 SER A N 1
ATOM 1616 C CA . SER A 1 208 ? 12.891 -14.902 18.528 1.00 92.38 208 SER A CA 1
ATOM 1617 C C . SER A 1 208 ? 13.139 -14.010 19.752 1.00 92.38 208 SER A C 1
ATOM 1619 O O . SER A 1 208 ? 13.934 -14.380 20.614 1.00 92.38 208 SER A O 1
ATOM 1621 N N . ILE A 1 209 ? 12.457 -12.865 19.860 1.00 94.31 209 ILE A N 1
ATOM 1622 C CA . ILE A 1 209 ? 12.549 -11.965 21.022 1.00 94.31 209 ILE A CA 1
ATOM 1623 C C . ILE A 1 209 ? 11.939 -12.632 22.261 1.00 94.31 209 ILE A C 1
ATOM 1625 O O . ILE A 1 209 ? 12.577 -12.666 23.312 1.00 94.31 209 ILE A O 1
ATOM 1629 N N . GLU A 1 210 ? 10.749 -13.224 22.133 1.00 92.69 210 GLU A N 1
ATOM 1630 C CA . GLU A 1 210 ? 10.079 -13.969 23.206 1.00 92.69 210 GLU A CA 1
ATOM 1631 C C . GLU A 1 210 ? 10.944 -15.148 23.689 1.00 92.69 210 GLU A C 1
ATOM 1633 O O . GLU A 1 210 ? 11.104 -15.348 24.893 1.00 92.69 210 GLU A O 1
ATOM 1638 N N . LYS A 1 211 ? 11.598 -15.875 22.773 1.00 92.56 211 LYS A N 1
ATOM 1639 C CA . LYS A 1 211 ? 12.562 -16.942 23.086 1.00 92.56 211 LYS A CA 1
ATOM 1640 C C . LYS A 1 211 ? 13.777 -16.431 23.865 1.00 92.56 211 LYS A C 1
ATOM 1642 O O . LYS A 1 211 ? 14.164 -17.058 24.852 1.00 92.56 211 LYS A O 1
ATOM 1647 N N . ASP A 1 212 ? 14.371 -15.309 23.461 1.00 92.75 212 ASP A N 1
ATOM 1648 C CA . ASP A 1 212 ? 15.516 -14.723 24.170 1.00 92.75 212 ASP A CA 1
ATOM 1649 C C . ASP A 1 212 ? 15.119 -14.128 25.532 1.00 92.75 212 ASP A C 1
ATOM 1651 O O . ASP A 1 212 ? 15.896 -14.194 26.486 1.00 92.75 212 ASP A O 1
ATOM 1655 N N . GLU A 1 213 ? 13.901 -13.601 25.675 1.00 93.56 213 GLU A N 1
ATOM 1656 C CA . GLU A 1 213 ? 13.344 -13.225 26.976 1.00 93.56 213 GLU A CA 1
ATOM 1657 C C . GLU A 1 213 ? 13.102 -14.431 27.883 1.00 93.56 213 GLU A C 1
ATOM 1659 O O . GLU A 1 213 ? 13.480 -14.393 29.053 1.00 93.56 213 GLU A O 1
ATOM 1664 N N . MET A 1 214 ? 12.496 -15.504 27.371 1.00 84.31 214 MET A N 1
ATOM 1665 C CA . MET A 1 214 ? 12.269 -16.728 28.142 1.00 84.31 214 MET A CA 1
ATOM 1666 C C . MET A 1 214 ? 13.593 -17.378 28.550 1.00 84.31 214 MET A C 1
ATOM 1668 O O . MET A 1 214 ? 13.720 -17.833 29.684 1.00 84.31 214 MET A O 1
ATOM 1672 N N . LYS A 1 215 ? 14.622 -17.323 27.695 1.00 91.38 215 LYS A N 1
ATOM 1673 C CA . LYS A 1 215 ? 15.984 -17.752 28.039 1.00 91.38 215 LYS A CA 1
ATOM 1674 C C . LYS A 1 215 ? 16.607 -16.895 29.148 1.00 91.38 215 LYS A C 1
ATOM 1676 O O . LYS A 1 215 ? 17.225 -17.448 30.052 1.00 91.38 215 LYS A O 1
ATOM 1681 N N . LYS A 1 216 ? 16.421 -15.567 29.129 1.00 93.19 216 LYS A N 1
ATOM 1682 C CA . LYS A 1 216 ? 16.864 -14.673 30.220 1.00 93.19 216 LYS A CA 1
ATOM 1683 C C . LYS A 1 216 ? 16.122 -14.949 31.529 1.00 93.19 216 LYS A C 1
ATOM 1685 O O . LYS A 1 216 ? 16.764 -15.005 32.570 1.00 93.19 216 LYS A O 1
ATOM 1690 N N . LYS A 1 217 ? 14.799 -15.148 31.475 1.00 89.69 217 LYS A N 1
ATOM 1691 C CA . LYS A 1 217 ? 13.959 -15.500 32.635 1.00 89.69 217 LYS A CA 1
ATOM 1692 C C . LYS A 1 217 ? 14.402 -16.838 33.233 1.00 89.69 217 LYS A C 1
ATOM 1694 O O . LYS A 1 217 ? 14.628 -16.910 34.433 1.00 89.69 217 LYS A O 1
ATOM 1699 N N . HIS A 1 218 ? 14.645 -17.849 32.396 1.00 85.81 218 HIS A N 1
ATOM 1700 C CA . HIS A 1 218 ? 15.176 -19.140 32.834 1.00 85.81 218 HIS A CA 1
ATOM 1701 C C . HIS A 1 218 ? 16.537 -18.985 33.536 1.00 85.81 218 HIS A C 1
ATOM 1703 O O . HIS A 1 218 ? 16.669 -19.400 34.682 1.00 85.81 218 HIS A O 1
ATOM 1709 N N . GLN A 1 219 ? 17.491 -18.271 32.928 1.00 89.31 219 GLN A N 1
ATOM 1710 C CA . GLN A 1 219 ? 18.805 -17.996 33.531 1.00 89.31 219 GLN A CA 1
ATOM 1711 C C . GLN A 1 219 ? 18.756 -17.142 34.810 1.00 89.31 219 GLN A C 1
ATOM 1713 O O . GLN A 1 219 ? 19.697 -17.190 35.598 1.00 89.31 219 GLN A O 1
ATOM 1718 N N . ALA A 1 220 ? 17.706 -16.342 35.020 1.00 90.56 220 ALA A N 1
ATOM 1719 C CA . ALA A 1 220 ? 17.467 -15.668 36.296 1.00 90.56 220 ALA A CA 1
ATOM 1720 C C . ALA A 1 220 ? 16.988 -16.680 37.347 1.00 90.56 220 ALA A C 1
ATOM 1722 O O . ALA A 1 220 ? 17.646 -16.838 38.370 1.00 90.56 220 ALA A O 1
ATOM 1723 N N . THR A 1 221 ? 15.952 -17.468 37.036 1.00 85.88 221 THR A N 1
ATOM 1724 C CA . THR A 1 221 ? 15.443 -18.510 37.947 1.00 85.88 221 THR A CA 1
ATOM 1725 C C . THR A 1 221 ? 16.474 -19.597 38.272 1.00 85.88 221 THR A C 1
ATOM 1727 O O . THR A 1 221 ? 16.450 -20.148 39.364 1.00 85.88 221 THR A O 1
ATOM 1730 N N . GLU A 1 222 ? 17.418 -19.897 37.370 1.00 90.56 222 GLU A N 1
ATOM 1731 C CA . GLU A 1 222 ? 18.543 -20.806 37.640 1.00 90.56 222 GLU A CA 1
ATOM 1732 C C . GLU A 1 222 ? 19.548 -20.221 38.644 1.00 90.56 222 GLU A C 1
ATOM 1734 O O . GLU A 1 222 ? 20.119 -20.979 39.426 1.00 90.56 222 GLU A O 1
ATOM 1739 N N . ARG A 1 223 ? 19.755 -18.894 38.646 1.00 90.94 223 ARG A N 1
ATOM 1740 C CA . ARG A 1 223 ? 20.606 -18.201 39.632 1.00 90.94 223 ARG A CA 1
ATOM 1741 C C . ARG A 1 223 ? 19.907 -18.085 40.974 1.00 90.94 223 ARG A C 1
ATOM 1743 O O . ARG A 1 223 ? 20.495 -18.473 41.969 1.00 90.94 223 ARG A O 1
ATOM 1750 N N . GLU A 1 224 ? 18.639 -17.688 40.986 1.00 89.12 224 GLU A N 1
ATOM 1751 C CA . GLU A 1 224 ? 17.804 -17.673 42.194 1.00 89.12 224 GLU A CA 1
ATOM 1752 C C . GLU A 1 224 ? 17.737 -19.079 42.829 1.00 89.12 224 GLU A C 1
ATOM 1754 O O . GLU A 1 224 ? 17.877 -19.226 44.039 1.00 89.12 224 GLU A O 1
ATOM 1759 N N . LEU A 1 225 ? 17.633 -20.146 42.021 1.00 82.81 225 LEU A N 1
ATOM 1760 C CA . LEU A 1 225 ? 17.721 -21.539 42.487 1.00 82.81 225 LEU A CA 1
ATOM 1761 C C . LEU A 1 225 ? 19.130 -21.998 42.888 1.00 82.81 225 LEU A C 1
ATOM 1763 O O . LEU A 1 225 ? 19.237 -23.052 43.517 1.00 82.81 225 LEU A O 1
ATOM 1767 N N . ALA A 1 226 ? 20.196 -21.299 42.502 1.00 89.25 226 ALA A N 1
ATOM 1768 C CA . ALA A 1 226 ? 21.550 -21.555 42.992 1.00 89.25 226 ALA A CA 1
ATOM 1769 C C . ALA A 1 226 ? 21.772 -20.827 44.325 1.00 89.25 226 ALA A C 1
ATOM 1771 O O . ALA A 1 226 ? 22.123 -21.465 45.310 1.00 89.25 226 ALA A O 1
ATOM 1772 N N . GLU A 1 227 ? 21.430 -19.541 44.384 1.00 90.38 227 GLU A N 1
ATOM 1773 C CA . GLU A 1 227 ? 21.468 -18.698 45.581 1.00 90.38 227 GLU A CA 1
ATOM 1774 C C . GLU A 1 227 ? 20.631 -19.316 46.716 1.00 90.38 227 GLU A C 1
ATOM 1776 O O . GLU A 1 227 ? 21.155 -19.541 47.803 1.00 90.38 227 GLU A O 1
ATOM 1781 N N . LEU A 1 228 ? 19.393 -19.754 46.450 1.00 87.06 228 LEU A N 1
ATOM 1782 C CA . LEU A 1 228 ? 18.566 -20.474 47.433 1.00 87.06 228 LEU A CA 1
ATOM 1783 C C . LEU A 1 228 ? 19.137 -21.846 47.840 1.00 87.06 228 LEU A C 1
ATOM 1785 O O . LEU A 1 228 ? 18.872 -22.315 48.948 1.00 87.06 228 LEU A O 1
ATOM 1789 N N . LYS A 1 229 ? 19.917 -22.521 46.983 1.00 85.94 229 LYS A N 1
ATOM 1790 C CA . LYS A 1 229 ? 20.608 -23.769 47.364 1.00 85.94 229 LYS A CA 1
ATOM 1791 C C . LYS A 1 229 ? 21.814 -23.488 48.250 1.00 85.94 229 LYS A C 1
ATOM 1793 O O . LYS A 1 229 ? 22.027 -24.249 49.190 1.00 85.94 229 LYS A O 1
ATOM 1798 N N . ASP A 1 230 ? 22.543 -22.409 47.996 1.00 87.31 230 ASP A N 1
ATOM 1799 C CA . ASP A 1 230 ? 23.673 -21.971 48.813 1.00 87.31 230 ASP A CA 1
ATOM 1800 C C . ASP A 1 230 ? 23.194 -21.405 50.166 1.00 87.31 230 ASP A C 1
ATOM 1802 O O . ASP A 1 230 ? 23.794 -21.695 51.203 1.00 87.31 230 ASP A O 1
ATOM 1806 N N . GLU A 1 231 ? 22.048 -20.717 50.212 1.00 85.38 231 GLU A N 1
ATOM 1807 C CA . GLU A 1 231 ? 21.356 -20.362 51.460 1.00 85.38 231 GLU A CA 1
ATOM 1808 C C . GLU A 1 231 ? 20.900 -21.611 52.229 1.00 85.38 231 GLU A C 1
ATOM 1810 O O . GLU A 1 231 ? 21.185 -21.746 53.417 1.00 85.38 231 GLU A O 1
ATOM 1815 N N . VAL A 1 232 ? 20.270 -22.592 51.572 1.00 80.81 232 VAL A N 1
ATOM 1816 C CA . VAL A 1 232 ? 19.895 -23.859 52.230 1.00 80.81 232 VAL A CA 1
ATOM 1817 C C . VAL A 1 232 ? 21.126 -24.664 52.674 1.00 80.81 232 VAL A C 1
ATOM 1819 O O . VAL A 1 232 ? 21.071 -25.330 53.709 1.00 80.81 232 VAL A O 1
ATOM 1822 N N . ALA A 1 233 ? 22.244 -24.604 51.949 1.00 79.25 233 ALA A N 1
ATOM 1823 C CA . ALA A 1 233 ? 23.496 -25.255 52.330 1.00 79.25 233 ALA A CA 1
ATOM 1824 C C . ALA A 1 233 ? 24.163 -24.564 53.531 1.00 79.25 233 ALA A C 1
ATOM 1826 O O . ALA A 1 233 ? 24.596 -25.244 54.461 1.00 79.25 233 ALA A O 1
ATOM 1827 N N . THR A 1 234 ? 24.195 -23.230 53.562 1.00 79.12 234 THR A N 1
ATOM 1828 C CA . THR A 1 234 ? 24.751 -22.453 54.684 1.00 79.12 234 THR A CA 1
ATOM 1829 C C . THR A 1 234 ? 23.860 -22.502 55.926 1.00 79.12 234 THR A C 1
ATOM 1831 O O . THR A 1 234 ? 24.379 -22.631 57.034 1.00 79.12 234 THR A O 1
ATOM 1834 N N . LEU A 1 235 ? 22.532 -22.527 55.777 1.00 75.31 235 LEU A N 1
ATOM 1835 C CA . LEU A 1 235 ? 21.601 -22.802 56.878 1.00 75.31 235 LEU A CA 1
ATOM 1836 C C . LEU A 1 235 ? 21.778 -24.225 57.429 1.00 75.31 235 LEU A C 1
ATOM 1838 O O . LEU A 1 235 ? 21.797 -24.401 58.646 1.00 75.31 235 LEU A O 1
ATOM 1842 N N . LYS A 1 236 ? 21.991 -25.233 56.570 1.00 73.75 236 LYS A N 1
ATOM 1843 C CA . LYS A 1 236 ? 22.320 -26.601 57.013 1.00 73.75 236 LYS A CA 1
ATOM 1844 C C . LYS A 1 236 ? 23.678 -26.680 57.714 1.00 73.75 236 LYS A C 1
ATOM 1846 O O . LYS A 1 236 ? 23.779 -27.350 58.739 1.00 73.75 236 LYS A O 1
ATOM 1851 N N . ALA A 1 237 ? 24.690 -25.955 57.237 1.00 69.88 237 ALA A N 1
ATOM 1852 C CA . ALA A 1 237 ? 25.981 -25.848 57.915 1.00 69.88 237 ALA A CA 1
ATOM 1853 C C . ALA A 1 237 ? 25.843 -25.195 59.304 1.00 69.88 237 ALA A C 1
ATOM 1855 O O . ALA A 1 237 ? 26.335 -25.740 60.290 1.00 69.88 237 ALA A O 1
ATOM 1856 N N . ASN A 1 238 ? 25.092 -24.094 59.412 1.00 60.28 238 ASN A N 1
ATOM 1857 C CA . ASN A 1 238 ? 24.808 -23.442 60.693 1.00 60.28 238 ASN A CA 1
ATOM 1858 C C . ASN A 1 238 ? 23.955 -24.318 61.630 1.00 60.28 238 ASN A C 1
ATOM 1860 O O . ASN A 1 238 ? 24.132 -24.256 62.844 1.00 60.28 238 ASN A O 1
ATOM 1864 N N . SER A 1 239 ? 23.082 -25.183 61.098 1.00 47.50 239 SER A N 1
ATOM 1865 C CA . SER A 1 239 ? 22.299 -26.133 61.907 1.00 47.50 239 SER A CA 1
ATOM 1866 C C . SER A 1 239 ? 23.129 -27.258 62.545 1.00 47.50 239 SER A C 1
ATOM 1868 O O . SER A 1 239 ? 22.635 -27.940 63.436 1.00 47.50 239 SER A O 1
ATOM 1870 N N . HIS A 1 240 ? 24.402 -27.414 62.157 1.00 42.91 240 HIS A N 1
ATOM 1871 C CA . HIS A 1 240 ? 25.357 -28.332 62.789 1.00 42.91 240 HIS A CA 1
ATOM 1872 C C . HIS A 1 240 ? 26.258 -27.669 63.851 1.00 42.91 240 HIS A C 1
ATOM 1874 O O . HIS A 1 240 ? 27.186 -28.301 64.351 1.00 42.91 240 HIS A O 1
ATOM 1880 N N . ALA A 1 241 ? 25.986 -26.418 64.243 1.00 39.12 241 ALA A N 1
ATOM 1881 C CA . ALA A 1 241 ? 26.728 -25.716 65.296 1.00 39.12 241 ALA A CA 1
ATOM 1882 C C . ALA A 1 241 ? 26.235 -26.017 66.734 1.00 39.12 241 ALA A C 1
ATOM 1884 O O . ALA A 1 241 ? 26.622 -25.31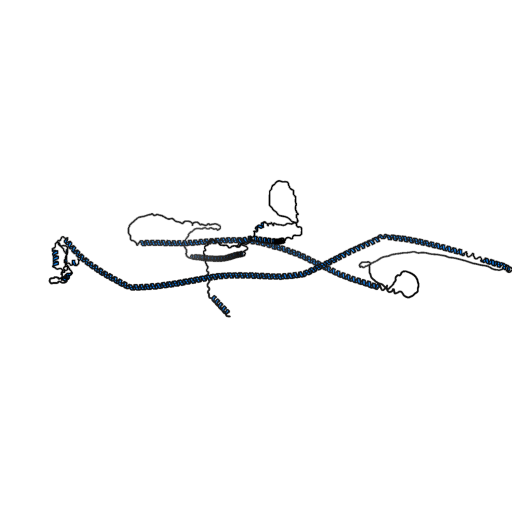9 67.672 1.00 39.12 241 ALA A O 1
ATOM 1885 N N . ALA A 1 242 ? 25.393 -27.040 66.921 1.00 37.97 242 ALA A N 1
ATOM 1886 C CA . ALA A 1 242 ? 24.902 -27.486 68.222 1.00 37.97 242 ALA A CA 1
ATOM 1887 C C . ALA A 1 242 ? 24.981 -29.019 68.370 1.00 37.97 242 ALA A C 1
ATOM 1889 O O . ALA A 1 242 ? 24.668 -29.757 67.443 1.00 37.97 242 ALA A O 1
ATOM 1890 N N . GLU A 1 243 ? 25.350 -29.440 69.582 1.00 31.19 243 GLU A N 1
ATOM 1891 C CA . GLU A 1 243 ? 25.405 -30.810 70.118 1.00 31.19 243 GLU A CA 1
ATOM 1892 C C . GLU A 1 243 ? 26.468 -31.811 69.616 1.00 31.19 243 GLU A C 1
ATOM 1894 O O . GLU A 1 243 ? 26.679 -32.085 68.438 1.00 31.19 243 GLU A O 1
ATOM 1899 N N . GLY A 1 244 ? 27.093 -32.435 70.618 1.00 29.78 244 GLY A N 1
ATOM 1900 C CA . GLY A 1 244 ? 27.949 -33.618 70.579 1.00 29.78 244 GLY A CA 1
ATOM 1901 C C . GLY A 1 244 ? 28.708 -33.742 71.915 1.00 29.78 244 GLY A C 1
ATOM 1902 O O . GLY A 1 244 ? 28.775 -32.749 72.644 1.00 29.78 244 GLY A O 1
ATOM 1903 N N . PRO A 1 245 ? 29.329 -34.891 72.260 1.00 49.28 245 PRO A N 1
ATOM 1904 C CA . PRO A 1 245 ? 29.332 -36.181 71.557 1.00 49.28 245 PRO A CA 1
ATOM 1905 C C . PRO A 1 245 ? 29.014 -37.408 72.457 1.00 49.28 245 PRO A C 1
ATOM 1907 O O . PRO A 1 245 ? 29.225 -37.382 73.668 1.00 49.28 245 PRO A O 1
ATOM 1910 N N . ALA A 1 246 ? 28.648 -38.549 71.854 1.00 27.58 246 ALA A N 1
ATOM 1911 C CA . ALA A 1 246 ? 28.740 -39.873 72.494 1.00 27.58 246 ALA A CA 1
ATOM 1912 C C . ALA A 1 246 ? 28.967 -41.007 71.464 1.00 27.58 246 ALA A C 1
ATOM 1914 O O . ALA A 1 246 ? 28.583 -40.895 70.304 1.00 27.58 246 ALA A O 1
ATOM 1915 N N . LYS A 1 247 ? 29.613 -42.098 71.901 1.00 34.69 247 LYS A N 1
ATOM 1916 C CA . LYS A 1 247 ? 29.959 -43.335 71.151 1.00 34.69 247 LYS A CA 1
ATOM 1917 C C . LYS A 1 247 ? 29.383 -44.557 71.927 1.00 34.69 247 LYS A C 1
ATOM 1919 O O . LYS A 1 247 ? 29.015 -44.331 73.082 1.00 34.69 247 LYS A O 1
ATOM 1924 N N . PRO A 1 248 ? 29.313 -45.816 71.407 1.00 39.19 248 PRO A N 1
ATOM 1925 C CA . PRO A 1 248 ? 30.390 -46.507 70.675 1.00 39.19 248 PRO A CA 1
ATOM 1926 C C . PRO A 1 248 ? 29.984 -47.432 69.487 1.00 39.19 248 PRO A C 1
ATOM 1928 O O . PRO A 1 248 ? 28.868 -47.406 68.985 1.00 39.19 248 PRO A O 1
ATOM 1931 N N . GLN A 1 249 ? 30.987 -48.184 69.013 1.00 33.72 249 GLN A N 1
ATOM 1932 C CA . GLN A 1 249 ? 31.107 -49.096 67.847 1.00 33.72 249 GLN A CA 1
ATOM 1933 C C . GLN A 1 249 ? 30.658 -50.562 68.176 1.00 33.72 249 GLN A C 1
ATOM 1935 O O . GLN A 1 249 ? 30.264 -50.744 69.330 1.00 33.72 249 GLN A O 1
ATOM 1940 N N . PRO A 1 250 ? 30.718 -51.606 67.282 1.00 42.91 250 PRO A N 1
ATOM 1941 C CA . PRO A 1 250 ? 31.688 -51.819 66.174 1.00 42.91 250 PRO A CA 1
ATOM 1942 C C . PRO A 1 250 ? 31.249 -52.511 64.843 1.00 42.91 250 PRO A C 1
ATOM 1944 O O . PRO A 1 250 ? 30.288 -53.261 64.812 1.00 42.91 250 PRO A O 1
ATOM 1947 N N . GLU A 1 251 ? 32.069 -52.280 63.794 1.00 33.69 251 GLU A N 1
ATOM 1948 C CA . GLU A 1 251 ? 32.603 -53.189 62.726 1.00 33.69 251 GLU A CA 1
ATOM 1949 C C . GLU A 1 251 ? 31.675 -54.172 61.931 1.00 33.69 251 GLU A C 1
ATOM 1951 O O . GLU A 1 251 ? 30.636 -54.599 62.403 1.00 33.69 251 GLU A O 1
ATOM 1956 N N . SER A 1 252 ? 31.967 -54.612 60.687 1.00 29.00 252 SER A N 1
ATOM 1957 C CA . SER A 1 252 ? 33.249 -54.674 59.948 1.00 29.00 252 SER A CA 1
ATOM 1958 C C . SER A 1 252 ? 33.126 -54.735 58.399 1.00 29.00 252 SER A C 1
ATOM 1960 O O . SER A 1 252 ? 32.197 -55.362 57.900 1.00 29.00 252 SER A O 1
ATOM 1962 N N . LYS A 1 253 ? 34.194 -54.293 57.705 1.00 28.86 253 LYS A N 1
ATOM 1963 C CA . LYS A 1 253 ? 34.751 -54.766 56.402 1.00 28.86 253 LYS A CA 1
ATOM 1964 C C . LYS A 1 253 ? 34.131 -54.389 55.035 1.00 28.86 253 LYS A C 1
ATOM 1966 O O . LYS A 1 253 ? 33.096 -54.883 54.609 1.00 28.86 253 LYS A O 1
ATOM 1971 N N . GLU A 1 254 ? 34.963 -53.635 54.317 1.00 27.56 254 GLU A N 1
ATOM 1972 C CA . GLU A 1 254 ? 35.134 -53.440 52.861 1.00 27.56 254 GLU A CA 1
ATOM 1973 C C . GLU A 1 254 ? 35.745 -54.703 52.170 1.00 27.56 254 GLU A C 1
ATOM 1975 O O . GLU A 1 254 ? 36.137 -55.625 52.902 1.00 27.56 254 GLU A O 1
ATOM 1980 N N . PRO A 1 255 ? 35.838 -54.812 50.815 1.00 38.91 255 PRO A N 1
ATOM 1981 C CA . PRO A 1 255 ? 36.728 -53.962 49.993 1.00 38.91 255 PRO A CA 1
ATOM 1982 C C . PRO A 1 255 ? 36.186 -53.485 48.619 1.00 38.91 255 PRO A C 1
ATOM 1984 O O . PRO A 1 255 ? 35.170 -53.960 48.115 1.00 38.91 255 PRO A O 1
ATOM 1987 N N . GLU A 1 256 ? 36.921 -52.551 48.003 1.00 28.59 256 GLU A N 1
ATOM 1988 C CA . GLU A 1 256 ? 36.682 -51.948 46.677 1.00 28.59 256 GLU A CA 1
ATOM 1989 C C . GLU A 1 256 ? 37.074 -52.846 45.476 1.00 28.59 256 GLU A C 1
ATOM 1991 O O . GLU A 1 256 ? 37.894 -53.750 45.635 1.00 28.59 256 GLU A O 1
ATOM 1996 N N . ALA A 1 257 ? 36.602 -52.505 44.255 1.00 28.20 257 ALA A N 1
ATOM 1997 C CA . ALA A 1 257 ? 37.479 -52.219 43.091 1.00 28.20 257 ALA A CA 1
ATOM 1998 C C . ALA A 1 257 ? 36.738 -51.824 41.776 1.00 28.20 257 ALA A C 1
ATOM 2000 O O . ALA A 1 257 ? 36.105 -52.659 41.144 1.00 28.20 257 ALA A O 1
ATOM 2001 N N . ALA A 1 258 ? 36.980 -50.585 41.318 1.00 27.95 258 ALA A N 1
ATOM 2002 C CA . ALA A 1 258 ? 37.286 -50.158 39.931 1.00 27.95 258 ALA A CA 1
ATOM 2003 C C . ALA A 1 258 ? 36.345 -50.360 38.696 1.00 27.95 258 ALA A C 1
ATOM 2005 O O . ALA A 1 258 ? 35.615 -51.330 38.534 1.00 27.95 258 ALA A O 1
ATOM 2006 N N . SER A 1 259 ? 36.577 -49.463 37.718 1.00 29.23 259 SER A N 1
ATOM 2007 C CA . SER A 1 259 ? 36.318 -49.520 36.254 1.00 29.23 259 SER A CA 1
ATOM 2008 C C . SER A 1 259 ? 34.922 -49.227 35.652 1.00 29.23 259 SER A C 1
ATOM 2010 O O . SER A 1 259 ? 34.068 -50.092 35.500 1.00 29.23 259 SER A O 1
ATOM 2012 N N . ASP A 1 260 ? 34.803 -47.992 35.147 1.00 29.17 260 ASP A N 1
ATOM 2013 C CA . ASP A 1 260 ? 34.158 -47.596 33.872 1.00 29.17 260 ASP A CA 1
ATOM 2014 C C . ASP A 1 260 ? 34.857 -48.289 32.652 1.00 29.17 260 ASP A C 1
ATOM 2016 O O . ASP A 1 260 ? 35.991 -48.751 32.837 1.00 29.17 260 ASP A O 1
ATOM 2020 N N . PRO A 1 261 ? 34.335 -48.285 31.392 1.00 48.41 261 PRO A N 1
ATOM 2021 C CA . PRO A 1 261 ? 33.072 -47.697 30.916 1.00 48.41 261 PRO A CA 1
ATOM 2022 C C . PRO A 1 261 ? 32.279 -48.513 29.847 1.00 48.41 261 PRO A C 1
ATOM 2024 O O . PRO A 1 261 ? 32.670 -49.588 29.399 1.00 48.41 261 PRO A O 1
ATOM 2027 N N . THR A 1 262 ? 31.213 -47.892 29.316 1.00 28.64 262 THR A N 1
ATOM 2028 C CA . THR A 1 262 ? 30.552 -48.139 28.002 1.00 28.64 262 THR A CA 1
ATOM 2029 C C . THR A 1 262 ? 29.865 -49.487 27.703 1.00 28.64 262 THR A C 1
ATOM 2031 O O . THR A 1 262 ? 30.506 -50.476 27.364 1.00 28.64 262 THR A O 1
ATOM 2034 N N . SER A 1 263 ? 28.533 -49.456 27.537 1.00 27.69 263 SER A N 1
ATOM 2035 C CA . SER A 1 263 ? 27.875 -49.916 26.289 1.00 27.69 263 SER A CA 1
ATOM 2036 C C . SER A 1 263 ? 26.392 -49.498 26.181 1.00 27.69 263 SER A C 1
ATOM 2038 O O . SER A 1 263 ? 25.662 -49.408 27.160 1.00 27.69 263 SER A O 1
ATOM 2040 N N . ASN A 1 264 ? 25.971 -49.221 24.944 1.00 29.16 264 ASN A N 1
ATOM 2041 C CA . ASN A 1 264 ? 24.598 -48.954 24.478 1.00 29.16 264 ASN A CA 1
ATOM 2042 C C . ASN A 1 264 ? 23.964 -50.268 23.943 1.00 29.16 264 ASN A C 1
ATOM 2044 O O . ASN A 1 264 ? 24.734 -51.189 23.660 1.00 29.16 264 ASN A O 1
ATOM 2048 N N . PRO A 1 265 ? 22.654 -50.349 23.588 1.00 43.59 265 PRO A N 1
ATOM 2049 C CA . PRO A 1 265 ? 21.486 -49.519 23.948 1.00 43.59 265 PRO A CA 1
ATOM 2050 C C . PRO A 1 265 ? 20.187 -50.353 24.218 1.00 43.59 265 PRO A C 1
ATOM 2052 O O . PRO A 1 265 ? 20.199 -51.580 24.215 1.00 43.59 265 PRO A O 1
ATOM 2055 N N . SER A 1 266 ? 19.032 -49.662 24.264 1.00 26.92 266 SER A N 1
ATOM 2056 C CA . SER A 1 266 ? 17.734 -50.032 23.630 1.00 26.92 266 SER A CA 1
ATOM 2057 C C . SER A 1 266 ? 16.499 -50.373 24.497 1.00 26.92 266 SER A C 1
ATOM 2059 O O . SER A 1 266 ? 16.538 -51.132 25.454 1.00 26.92 266 SER A O 1
ATOM 2061 N N . SER A 1 267 ? 15.367 -49.798 24.058 1.00 29.67 267 SER A N 1
ATOM 2062 C CA . SER A 1 267 ? 13.957 -50.160 24.308 1.00 29.67 267 SER A CA 1
ATOM 2063 C C . SER A 1 267 ? 13.504 -50.581 25.718 1.00 29.67 267 SER A C 1
ATOM 2065 O O . SER A 1 267 ? 13.498 -51.764 26.051 1.00 29.67 267 SER A O 1
ATOM 2067 N N . VAL A 1 268 ? 12.880 -49.644 26.441 1.00 32.47 268 VAL A N 1
ATOM 2068 C CA . VAL A 1 268 ? 11.868 -49.956 27.468 1.00 32.47 268 VAL A CA 1
ATOM 2069 C C . VAL A 1 268 ? 10.474 -49.742 26.866 1.00 32.47 268 VAL A C 1
ATOM 2071 O O . VAL A 1 268 ? 10.211 -48.705 26.258 1.00 32.47 268 VAL A O 1
ATOM 2074 N N . LYS A 1 269 ? 9.580 -50.729 27.006 1.00 33.56 269 LYS A N 1
ATOM 2075 C CA . LYS A 1 269 ? 8.164 -50.629 26.605 1.00 33.56 269 LYS A CA 1
ATOM 2076 C C . LYS A 1 269 ? 7.286 -50.224 27.793 1.00 33.56 269 LYS A C 1
ATOM 2078 O O . LYS A 1 269 ? 7.611 -50.500 28.941 1.00 33.56 269 LYS A O 1
ATOM 2083 N N . SER A 1 270 ? 6.160 -49.588 27.483 1.00 33.16 270 SER A N 1
ATOM 2084 C CA . SER A 1 270 ? 5.162 -49.122 28.452 1.00 33.16 270 SER A CA 1
ATOM 2085 C C . SER A 1 270 ? 4.479 -50.265 29.229 1.00 33.16 270 SER A C 1
ATOM 2087 O O . SER A 1 270 ? 4.128 -51.275 28.614 1.00 33.16 270 SER A O 1
ATOM 2089 N N . PRO A 1 271 ? 4.197 -50.079 30.534 1.00 39.56 271 PRO A N 1
ATOM 2090 C CA . PRO A 1 271 ? 3.224 -50.864 31.282 1.00 39.56 271 PRO A CA 1
ATOM 2091 C C . PRO A 1 271 ? 1.878 -50.115 31.405 1.00 39.56 271 PRO A C 1
ATOM 2093 O O . PRO A 1 271 ? 1.678 -49.325 32.324 1.00 39.56 271 PRO A O 1
ATOM 2096 N N . VAL A 1 272 ? 0.918 -50.394 30.514 1.00 34.75 272 VAL A N 1
ATOM 2097 C CA . VAL A 1 272 ? -0.502 -50.020 30.704 1.00 34.75 272 VAL A CA 1
ATOM 2098 C C . VAL A 1 272 ? -1.320 -51.290 30.899 1.00 34.75 272 VAL A C 1
ATOM 2100 O O . VAL A 1 272 ? -1.849 -51.855 29.944 1.00 34.75 272 VAL A O 1
ATOM 2103 N N . GLN A 1 273 ? -1.411 -51.762 32.145 1.00 34.84 273 GLN A N 1
ATOM 2104 C CA . GLN A 1 273 ? -2.297 -52.870 32.507 1.00 34.84 273 GLN A CA 1
ATOM 2105 C C . GLN A 1 273 ? -2.558 -52.897 34.023 1.00 34.84 273 GLN A C 1
ATOM 2107 O O . GLN A 1 273 ? -1.680 -53.330 34.762 1.00 34.84 273 GLN A O 1
ATOM 2112 N N . SER A 1 274 ? -3.735 -52.415 34.469 1.00 35.31 274 SER A N 1
ATOM 2113 C CA . SER A 1 274 ? -4.446 -52.779 35.734 1.00 35.31 274 SER A CA 1
ATOM 2114 C C . SER A 1 274 ? -5.646 -51.863 36.100 1.00 35.31 274 SER A C 1
ATOM 2116 O O . SER A 1 274 ? -6.002 -51.765 37.269 1.00 35.31 274 SER A O 1
ATOM 2118 N N . VAL A 1 275 ? -6.322 -51.199 35.146 1.00 35.41 275 VAL A N 1
ATOM 2119 C CA . VAL A 1 275 ? -7.594 -50.484 35.432 1.00 35.41 275 VAL A CA 1
ATOM 2120 C C . VAL A 1 275 ? -8.639 -50.743 34.343 1.00 35.41 275 VAL A C 1
ATOM 2122 O O . VAL A 1 275 ? -8.888 -49.897 33.489 1.00 35.41 275 VAL A O 1
ATOM 2125 N N . LEU A 1 276 ? -9.273 -51.921 34.373 1.00 35.00 276 LEU A N 1
ATOM 2126 C CA . LEU A 1 276 ? -10.584 -52.111 33.745 1.00 35.00 276 LEU A CA 1
ATOM 2127 C C . LEU A 1 276 ? -11.336 -53.302 34.360 1.00 35.00 276 LEU A C 1
ATOM 2129 O O . LEU A 1 276 ? -11.009 -54.453 34.085 1.00 35.00 276 LEU A O 1
ATOM 2133 N N . GLY A 1 277 ? -12.372 -53.016 35.153 1.00 32.06 277 GLY A N 1
ATOM 2134 C CA . GLY A 1 277 ? -13.333 -54.022 35.615 1.00 32.06 277 GLY A CA 1
ATOM 2135 C C . GLY A 1 277 ? -13.677 -53.952 37.102 1.00 32.06 277 GLY A C 1
ATOM 2136 O O . GLY A 1 277 ? -12.873 -54.348 37.935 1.00 32.06 277 GLY A O 1
ATOM 2137 N N . ILE A 1 278 ? -14.907 -53.506 37.390 1.00 39.66 278 ILE A N 1
ATOM 2138 C CA . ILE A 1 278 ? -15.921 -54.098 38.296 1.00 39.66 278 ILE A CA 1
ATOM 2139 C C . ILE A 1 278 ? -16.885 -52.984 38.728 1.00 39.66 278 ILE A C 1
ATOM 2141 O O . ILE A 1 278 ? -16.498 -52.035 39.403 1.00 39.66 278 ILE A O 1
ATOM 2145 N N . PHE A 1 279 ? -18.156 -53.096 38.324 1.00 30.97 279 PHE A N 1
ATOM 2146 C CA . PHE A 1 279 ? -19.233 -52.206 38.769 1.00 30.97 279 PHE A CA 1
ATOM 2147 C C . PHE A 1 279 ? -20.607 -52.854 38.507 1.00 30.97 279 PHE A C 1
ATOM 2149 O O . PHE A 1 279 ? -21.060 -52.847 37.364 1.00 30.97 279 PHE A O 1
ATOM 2156 N N . SER A 1 280 ? -21.255 -53.442 39.527 1.00 31.56 280 SER A N 1
ATOM 2157 C CA . SER A 1 280 ? -22.732 -53.542 39.710 1.00 31.56 280 SER A CA 1
ATOM 2158 C C . SER A 1 280 ? -23.134 -54.536 40.831 1.00 31.56 280 SER A C 1
ATOM 2160 O O . SER A 1 280 ? -22.370 -55.463 41.097 1.00 31.56 280 SER A O 1
ATOM 2162 N N . PRO A 1 281 ? -24.312 -54.385 41.486 1.00 56.25 281 PRO A N 1
ATOM 2163 C CA . PRO A 1 281 ? -24.648 -55.085 42.739 1.00 56.25 281 PRO A CA 1
ATOM 2164 C C . PRO A 1 281 ? -25.805 -56.113 42.652 1.00 56.25 281 PRO A C 1
ATOM 2166 O O . PRO A 1 281 ? -26.602 -56.093 41.714 1.00 56.25 281 PRO A O 1
ATOM 2169 N N . LYS A 1 282 ? -25.966 -56.945 43.701 1.00 29.22 282 LYS A N 1
ATOM 2170 C CA . LYS A 1 282 ? -27.189 -57.720 44.044 1.00 29.22 282 LYS A CA 1
ATOM 2171 C C . LYS A 1 282 ? -27.371 -57.843 45.575 1.00 29.22 282 LYS A C 1
ATOM 2173 O O . LYS A 1 282 ? -26.469 -57.484 46.323 1.00 29.22 282 LYS A O 1
ATOM 2178 N N . GLN A 1 283 ? -28.549 -58.286 46.038 1.00 32.53 283 GLN A N 1
ATOM 2179 C CA . GLN A 1 283 ? -29.041 -58.131 47.424 1.00 32.53 283 GLN A CA 1
ATOM 2180 C C . GLN A 1 283 ? -29.380 -59.467 48.134 1.00 32.53 283 GLN A C 1
ATOM 2182 O O . GLN A 1 283 ? -30.071 -60.272 47.520 1.00 32.53 283 GLN A O 1
ATOM 2187 N N . LYS A 1 284 ? -29.070 -59.564 49.451 1.00 28.36 284 LYS A N 1
ATOM 2188 C CA . LYS A 1 284 ? -29.748 -60.358 50.532 1.00 28.36 284 LYS A CA 1
ATOM 2189 C C . LYS A 1 284 ? -29.889 -61.906 50.360 1.00 28.36 284 LYS A C 1
ATOM 2191 O O . LYS A 1 284 ? -29.607 -62.396 49.272 1.00 28.36 284 LYS A O 1
ATOM 2196 N N . PRO A 1 285 ? -30.362 -62.694 51.372 1.00 37.97 285 PRO A N 1
ATOM 2197 C CA . PRO A 1 285 ? -30.676 -62.412 52.800 1.00 37.97 285 PRO A CA 1
ATOM 2198 C C . PRO A 1 285 ? -30.057 -63.399 53.852 1.00 37.97 285 PRO A C 1
ATOM 2200 O O . PRO A 1 285 ? -29.514 -64.424 53.467 1.00 37.97 285 PRO A O 1
ATOM 2203 N N . GLN A 1 286 ? -30.318 -63.151 55.159 1.00 25.84 286 GLN A N 1
ATOM 2204 C CA . GLN A 1 286 ? -30.415 -64.143 56.280 1.00 25.84 286 GLN A CA 1
ATOM 2205 C C . GLN A 1 286 ? -29.122 -64.889 56.740 1.00 25.84 286 GLN A C 1
ATOM 2207 O O . GLN A 1 286 ? -28.166 -64.950 55.982 1.00 25.84 286 GLN A O 1
ATOM 2212 N N . ALA A 1 287 ? -28.981 -65.436 57.969 1.00 26.33 287 ALA A N 1
ATOM 2213 C CA . ALA A 1 287 ? -29.824 -65.479 59.192 1.00 26.33 287 ALA A CA 1
ATOM 2214 C C . ALA A 1 287 ? -28.973 -65.493 60.509 1.00 26.33 287 ALA A C 1
ATOM 2216 O O . ALA A 1 287 ? -27.767 -65.278 60.461 1.00 26.33 287 ALA A O 1
ATOM 2217 N N . LEU A 1 288 ? -29.656 -65.683 61.653 1.00 34.22 288 LEU A N 1
ATOM 2218 C CA . LEU A 1 288 ? -29.252 -65.594 63.076 1.00 34.22 288 LEU A CA 1
ATOM 2219 C C . LEU A 1 288 ? -28.580 -66.873 63.657 1.00 34.22 288 LEU A C 1
ATOM 2221 O O . LEU A 1 288 ? -28.299 -67.800 62.905 1.00 34.22 288 LEU A O 1
ATOM 2225 N N . GLU A 1 289 ? -28.458 -66.891 65.000 1.00 31.41 289 GLU A N 1
ATOM 2226 C CA . GLU A 1 289 ? -28.068 -67.960 65.956 1.00 31.41 289 GLU A CA 1
ATOM 2227 C C . GLU A 1 289 ? -26.576 -68.044 66.347 1.00 31.41 289 GLU A C 1
ATOM 2229 O O . GLU A 1 289 ? -25.700 -67.847 65.508 1.00 31.41 289 GLU A O 1
ATOM 2234 N N . ASP A 1 290 ? -26.209 -68.394 67.592 1.00 31.17 290 ASP A N 1
ATOM 2235 C CA . ASP A 1 290 ? -26.800 -68.128 68.934 1.00 31.17 290 ASP A CA 1
ATOM 2236 C C . ASP A 1 290 ? -25.778 -68.585 70.007 1.00 31.17 290 ASP A C 1
ATOM 2238 O O . ASP A 1 290 ? -25.037 -69.524 69.726 1.00 31.17 290 ASP A O 1
ATOM 2242 N N . ASP A 1 291 ? -25.752 -68.007 71.222 1.00 30.84 291 ASP A N 1
ATOM 2243 C CA . ASP A 1 291 ? -25.363 -68.757 72.445 1.00 30.84 291 ASP A CA 1
ATOM 2244 C C . ASP A 1 291 ? -25.708 -68.029 73.771 1.00 30.84 291 ASP A C 1
ATOM 2246 O O . ASP A 1 291 ? -25.942 -66.819 73.797 1.00 30.84 291 ASP A O 1
ATOM 2250 N N . LYS A 1 292 ? -25.758 -68.775 74.888 1.00 35.38 292 LYS A N 1
ATOM 2251 C CA . LYS A 1 292 ? -26.383 -68.380 76.177 1.00 35.38 292 LYS A CA 1
ATOM 2252 C C . LYS A 1 292 ? -25.462 -68.632 77.392 1.00 35.38 292 LYS A C 1
ATOM 2254 O O . LYS A 1 292 ? -24.550 -69.450 77.286 1.00 35.38 292 LYS A O 1
ATOM 2259 N N . PRO A 1 293 ? -25.689 -67.999 78.571 1.00 38.44 293 PRO A N 1
ATOM 2260 C CA . PRO A 1 293 ? -26.426 -68.718 79.637 1.00 38.44 293 PRO A CA 1
ATOM 2261 C C . PRO A 1 293 ? -27.208 -67.859 80.680 1.00 38.44 293 PRO A C 1
ATOM 2263 O O . PRO A 1 293 ? -27.072 -66.645 80.722 1.00 38.44 293 PRO A O 1
ATOM 2266 N N . ALA A 1 294 ? -28.009 -68.558 81.511 1.00 32.47 294 ALA A N 1
ATOM 2267 C CA . ALA A 1 294 ? -28.545 -68.275 82.873 1.00 32.47 294 ALA A CA 1
ATOM 2268 C C . ALA A 1 294 ? -28.658 -66.812 83.394 1.00 32.47 294 ALA A C 1
ATOM 2270 O O . ALA A 1 294 ? -27.665 -66.102 83.486 1.00 32.47 294 ALA A O 1
ATOM 2271 N N . GLU A 1 295 ? -29.844 -66.285 83.735 1.00 35.12 295 GLU A N 1
ATOM 2272 C CA . GLU A 1 295 ? -30.754 -66.605 84.877 1.00 35.12 295 GLU A CA 1
ATOM 2273 C C . GLU A 1 295 ? -30.314 -66.099 86.271 1.00 35.12 295 GLU A C 1
ATOM 2275 O O . GLU A 1 295 ? -29.467 -66.717 86.912 1.00 35.12 295 GLU A O 1
ATOM 2280 N N . ALA A 1 296 ? -30.998 -65.055 86.772 1.00 32.19 296 ALA A N 1
ATOM 2281 C CA . ALA A 1 296 ? -31.380 -64.850 88.181 1.00 32.19 296 ALA A CA 1
ATOM 2282 C C . ALA A 1 296 ? -32.409 -63.697 88.328 1.00 32.19 296 ALA A C 1
ATOM 2284 O O . ALA A 1 296 ? -32.562 -62.882 87.420 1.00 32.19 296 ALA A O 1
ATOM 2285 N N . ASP A 1 297 ? -33.086 -63.669 89.483 1.00 30.94 297 ASP A N 1
ATOM 2286 C CA . ASP A 1 297 ? -33.949 -62.616 90.062 1.00 30.94 297 ASP A CA 1
ATOM 2287 C C . ASP A 1 297 ? -33.532 -61.144 89.805 1.00 30.94 297 ASP A C 1
ATOM 2289 O O . ASP A 1 297 ? -32.369 -60.835 89.572 1.00 30.94 297 ASP A O 1
ATOM 2293 N N . GLY A 1 298 ? -34.417 -60.149 89.942 1.00 41.28 298 GLY A N 1
ATOM 2294 C CA . GLY A 1 298 ? -35.794 -60.224 90.450 1.00 41.28 298 GLY A CA 1
ATOM 2295 C C . GLY A 1 298 ? -36.196 -58.967 91.229 1.00 41.28 298 GLY A C 1
ATOM 2296 O O . GLY A 1 298 ? -36.305 -59.002 92.449 1.00 41.28 298 GLY A O 1
ATOM 2297 N N . GLY A 1 299 ? -36.459 -57.876 90.503 1.00 44.81 299 GLY A N 1
ATOM 2298 C CA . GLY A 1 299 ? -37.095 -56.662 91.026 1.00 44.81 299 GLY A CA 1
ATOM 2299 C C . GLY A 1 299 ? -36.168 -55.619 91.658 1.00 44.81 299 GLY A C 1
ATOM 2300 O O . GLY A 1 299 ? -35.840 -55.712 92.832 1.00 44.81 299 GLY A O 1
ATOM 2301 N N . ASP A 1 300 ? -35.900 -54.542 90.918 1.00 41.53 300 ASP A N 1
ATOM 2302 C CA . ASP A 1 300 ? -36.328 -53.205 91.353 1.00 41.53 300 ASP A CA 1
ATOM 2303 C C . ASP A 1 300 ? -36.500 -52.276 90.132 1.00 41.53 300 ASP A C 1
ATOM 2305 O O . ASP A 1 300 ? -35.870 -52.488 89.098 1.00 41.53 300 ASP A O 1
ATOM 2309 N N . PHE A 1 301 ? -37.418 -51.304 90.201 1.00 45.50 301 PHE A N 1
ATOM 2310 C CA . PHE A 1 301 ? -37.908 -50.545 89.023 1.00 45.50 301 PHE A CA 1
ATOM 2311 C C . PHE A 1 301 ? -37.586 -49.033 89.066 1.00 45.50 301 PHE A C 1
ATOM 2313 O O . PHE A 1 301 ? -38.103 -48.263 88.258 1.00 45.50 301 PHE A O 1
ATOM 2320 N N . PHE A 1 302 ? -36.745 -48.576 90.002 1.00 46.00 302 PHE A N 1
ATOM 2321 C CA . PHE A 1 302 ? -36.462 -47.145 90.193 1.00 46.00 302 PHE A CA 1
ATOM 2322 C C . PHE A 1 302 ? -35.005 -46.844 90.595 1.00 46.00 302 PHE A C 1
ATOM 2324 O O . PHE A 1 302 ? -34.707 -46.650 91.771 1.00 46.00 302 PHE A O 1
ATOM 2331 N N . SER A 1 303 ? -34.117 -46.692 89.606 1.00 52.28 303 SER A N 1
ATOM 2332 C CA . SER A 1 303 ? -32.767 -46.120 89.785 1.00 52.28 303 SER A CA 1
ATOM 2333 C C . SER A 1 303 ? -32.337 -45.264 88.579 1.00 52.28 303 SER A C 1
ATOM 2335 O O . SER A 1 303 ? -31.318 -45.512 87.940 1.00 52.28 303 SER A O 1
ATOM 2337 N N . TYR A 1 304 ? -33.124 -44.224 88.272 1.00 51.59 304 TYR A N 1
ATOM 2338 C CA . TYR A 1 304 ? -32.887 -43.289 87.154 1.00 51.59 304 TYR A CA 1
ATOM 2339 C C . TYR A 1 304 ? -31.559 -42.494 87.223 1.00 51.59 304 TYR A C 1
ATOM 2341 O O . TYR A 1 304 ? -31.217 -41.821 86.252 1.00 51.59 304 TYR A O 1
ATOM 2349 N N . ASP A 1 305 ? -30.811 -42.564 88.330 1.00 53.84 305 ASP A N 1
ATOM 2350 C CA . ASP A 1 305 ? -29.515 -41.883 88.497 1.00 53.84 305 ASP A CA 1
ATOM 2351 C C . ASP A 1 305 ? -28.362 -42.561 87.726 1.00 53.84 305 ASP A C 1
ATOM 2353 O O . ASP A 1 305 ? -27.424 -41.869 87.336 1.00 53.84 305 ASP A O 1
ATOM 2357 N N . ASP A 1 306 ? -28.428 -43.874 87.455 1.00 57.03 306 ASP A N 1
ATOM 2358 C CA . ASP A 1 306 ? -27.350 -44.614 86.764 1.00 57.03 306 ASP A CA 1
ATOM 2359 C C . ASP A 1 306 ? -27.523 -44.668 85.230 1.00 57.03 306 ASP A C 1
ATOM 2361 O O . ASP A 1 306 ? -26.538 -44.735 84.489 1.00 57.03 306 ASP A O 1
ATOM 2365 N N . GLU A 1 307 ? -28.757 -44.564 84.719 1.00 61.88 307 GLU A N 1
ATOM 2366 C CA . GLU A 1 307 ? -29.021 -44.567 83.269 1.00 61.88 307 GLU A CA 1
ATOM 2367 C C . GLU A 1 307 ? -28.530 -43.282 82.580 1.00 61.88 307 GLU A C 1
ATOM 2369 O O . GLU A 1 307 ? -28.028 -43.325 81.454 1.00 61.88 307 GLU A O 1
ATOM 2374 N N . VAL A 1 308 ? -28.639 -42.125 83.245 1.00 68.38 308 VAL A N 1
ATOM 2375 C CA . VAL A 1 308 ? -28.256 -40.824 82.665 1.00 68.38 308 VAL A CA 1
ATOM 2376 C C . VAL A 1 308 ? -26.743 -40.735 82.381 1.00 68.38 308 VAL A C 1
ATOM 2378 O O . VAL A 1 308 ? -26.391 -40.359 81.258 1.00 68.38 308 VAL A O 1
ATOM 2381 N N . PRO A 1 309 ? -25.829 -41.123 83.298 1.00 76.38 309 PRO A N 1
ATOM 2382 C CA . PRO A 1 309 ? -24.404 -41.264 82.996 1.00 76.38 309 PRO A CA 1
ATOM 2383 C C . PRO A 1 309 ? -24.112 -42.213 81.829 1.00 76.38 309 PRO A C 1
ATOM 2385 O O . PRO A 1 309 ? -23.242 -41.913 81.012 1.00 76.38 309 PRO A O 1
ATOM 2388 N N . GLN A 1 310 ? -24.833 -43.334 81.726 1.00 74.81 310 GLN A N 1
ATOM 2389 C CA . GLN A 1 310 ? -24.584 -44.341 80.694 1.00 74.81 310 GLN A CA 1
ATOM 2390 C C . GLN A 1 310 ? -25.025 -43.861 79.303 1.00 74.81 310 GLN A C 1
ATOM 2392 O O . GLN A 1 310 ? -24.247 -43.933 78.353 1.00 74.81 310 GLN A O 1
ATOM 2397 N N . VAL A 1 311 ? -26.215 -43.261 79.191 1.00 75.56 311 VAL A N 1
ATOM 2398 C CA . VAL A 1 311 ? -26.682 -42.627 77.946 1.00 75.56 311 VAL A CA 1
ATOM 2399 C C . VAL A 1 311 ? -25.788 -41.443 77.561 1.00 75.56 311 VAL A C 1
ATOM 2401 O O . VAL A 1 311 ? -25.487 -41.263 76.382 1.00 75.56 311 VAL A O 1
ATOM 2404 N N . GLN A 1 312 ? -25.299 -40.657 78.528 1.00 77.94 312 GLN A N 1
ATOM 2405 C CA . GLN A 1 312 ? -24.344 -39.581 78.250 1.00 77.94 312 GLN A CA 1
ATOM 2406 C C . GLN A 1 312 ? -22.993 -40.122 77.749 1.00 77.94 312 GLN A C 1
ATOM 2408 O O . GLN A 1 312 ? -22.398 -39.520 76.856 1.00 77.94 312 GLN A O 1
ATOM 2413 N N . ALA A 1 313 ? -22.518 -41.257 78.273 1.00 82.88 313 ALA A N 1
ATOM 2414 C CA . ALA A 1 313 ? -21.305 -41.917 77.793 1.00 82.88 313 ALA A CA 1
ATOM 2415 C C . ALA A 1 313 ? -21.465 -42.447 76.357 1.00 82.88 313 ALA A C 1
ATOM 2417 O O . ALA A 1 313 ? -20.591 -42.198 75.527 1.00 82.88 313 ALA A O 1
ATOM 2418 N N . ASP A 1 314 ? -22.594 -43.085 76.031 1.00 81.62 314 ASP A N 1
ATOM 2419 C CA . ASP A 1 314 ? -22.892 -43.549 74.668 1.00 81.62 314 ASP A CA 1
ATOM 2420 C C . ASP A 1 314 ? -23.043 -42.383 73.677 1.00 81.62 314 ASP A C 1
ATOM 2422 O O . ASP A 1 314 ? -22.522 -42.445 72.560 1.00 81.62 314 ASP A O 1
ATOM 2426 N N . VAL A 1 315 ? -23.690 -41.282 74.080 1.00 84.00 315 VAL A N 1
ATOM 2427 C CA . VAL A 1 315 ? -23.765 -40.048 73.277 1.00 84.00 315 VAL A CA 1
ATOM 2428 C C . VAL A 1 315 ? -22.371 -39.465 73.042 1.00 84.00 315 VAL A C 1
ATOM 2430 O O . VAL A 1 315 ? -22.057 -39.098 71.908 1.00 84.00 315 VAL A O 1
ATOM 2433 N N . ASN A 1 316 ? -21.512 -39.417 74.063 1.00 84.19 316 ASN A N 1
ATOM 2434 C CA . ASN A 1 316 ? -20.137 -38.936 73.919 1.00 84.19 316 ASN A CA 1
ATOM 2435 C C . ASN A 1 316 ? -19.336 -39.837 72.964 1.00 84.19 316 ASN A C 1
ATOM 2437 O O . ASN A 1 316 ? -18.770 -39.336 71.996 1.00 84.19 316 ASN A O 1
ATOM 2441 N N . ALA A 1 317 ? -19.371 -41.160 73.152 1.00 88.75 317 ALA A N 1
ATOM 2442 C CA . ALA A 1 317 ? -18.672 -42.121 72.297 1.00 88.75 317 ALA A CA 1
ATOM 2443 C C . ALA A 1 317 ? -19.153 -42.073 70.834 1.00 88.75 317 ALA A C 1
ATOM 2445 O O . ALA A 1 317 ? -18.345 -42.144 69.906 1.00 88.75 317 ALA A O 1
ATOM 2446 N N . LYS A 1 318 ? -20.461 -41.888 70.600 1.00 87.88 318 LYS A N 1
ATOM 2447 C CA . LYS A 1 318 ? -21.010 -41.675 69.251 1.00 87.88 318 LYS A CA 1
ATOM 2448 C C . LYS A 1 318 ? -20.637 -40.311 68.673 1.00 87.88 318 LYS A C 1
ATOM 2450 O O . LYS A 1 318 ? -20.472 -40.204 67.461 1.00 87.88 318 LYS A O 1
ATOM 2455 N N . THR A 1 319 ? -20.454 -39.291 69.508 1.00 88.94 319 THR A N 1
ATOM 2456 C CA . THR A 1 319 ? -19.951 -37.980 69.072 1.00 88.94 319 THR A CA 1
ATOM 2457 C C . THR A 1 319 ? -18.481 -38.076 68.658 1.00 88.94 319 THR A C 1
ATOM 2459 O O . THR A 1 319 ? -18.142 -37.626 67.569 1.00 88.94 319 THR A O 1
ATOM 2462 N N . GLU A 1 320 ? -17.633 -38.761 69.433 1.00 91.06 320 GLU A N 1
ATOM 2463 C CA . GLU A 1 320 ? -16.237 -39.049 69.068 1.00 91.06 320 GLU A CA 1
ATOM 2464 C C . GLU A 1 320 ? -16.128 -39.871 67.769 1.00 91.06 320 GLU A C 1
ATOM 2466 O O . GLU A 1 320 ? -15.288 -39.581 66.916 1.00 91.06 320 GLU A O 1
ATOM 2471 N N . GLU A 1 321 ? -16.996 -40.870 67.568 1.00 90.69 321 GLU A N 1
ATOM 2472 C CA . GLU A 1 321 ? -17.068 -41.637 66.315 1.00 90.69 321 GLU A CA 1
ATOM 2473 C C . GLU A 1 321 ? -17.469 -40.746 65.124 1.00 90.69 321 GLU A C 1
ATOM 2475 O O . GLU A 1 321 ? -16.853 -40.820 64.059 1.00 90.69 321 GLU A O 1
ATOM 2480 N N . ILE A 1 322 ? -18.446 -39.851 65.309 1.00 88.38 322 ILE A N 1
ATOM 2481 C CA . ILE A 1 322 ? -18.868 -38.871 64.298 1.00 88.38 322 ILE A CA 1
ATOM 2482 C C . ILE A 1 322 ? -17.749 -37.864 63.993 1.00 88.38 322 ILE A C 1
ATOM 2484 O O . ILE A 1 322 ? -17.529 -37.543 62.825 1.00 88.38 322 ILE A O 1
ATOM 2488 N N . GLU A 1 323 ? -17.014 -37.369 64.989 1.00 91.44 323 GLU A N 1
ATOM 2489 C CA . GLU A 1 323 ? -15.865 -36.479 64.777 1.00 91.44 323 GLU A CA 1
ATOM 2490 C C . GLU A 1 323 ? -14.736 -37.189 64.019 1.00 91.44 323 GLU A C 1
ATOM 2492 O O . GLU A 1 323 ? -14.195 -36.638 63.058 1.00 91.44 323 GLU A O 1
ATOM 2497 N N . ARG A 1 324 ? -14.446 -38.448 64.368 1.00 93.38 324 ARG A N 1
ATOM 2498 C CA . ARG A 1 324 ? -13.438 -39.282 63.696 1.00 93.38 324 ARG A CA 1
ATOM 2499 C C . ARG A 1 324 ? -13.801 -39.564 62.235 1.00 93.38 324 ARG A C 1
ATOM 2501 O O . ARG A 1 324 ? -12.956 -39.395 61.358 1.00 93.38 324 ARG A O 1
ATOM 2508 N N . LEU A 1 325 ? -15.060 -39.914 61.962 1.00 91.31 325 LEU A N 1
ATOM 2509 C CA . LEU A 1 325 ? -15.574 -40.110 60.602 1.00 91.31 325 LEU A CA 1
ATOM 2510 C C . LEU A 1 325 ? -15.601 -38.799 59.802 1.00 91.31 325 LEU A C 1
ATOM 2512 O O . LEU A 1 325 ? -15.301 -38.805 58.610 1.00 91.31 325 LEU A O 1
ATOM 2516 N N . ASN A 1 326 ? -15.905 -37.659 60.431 1.00 90.81 326 ASN A N 1
ATOM 2517 C CA . ASN A 1 326 ? -15.800 -36.355 59.771 1.00 90.81 326 ASN A CA 1
ATOM 2518 C C . ASN A 1 326 ? -14.345 -36.011 59.421 1.00 90.81 326 ASN A C 1
ATOM 2520 O O . ASN A 1 326 ? -14.096 -35.539 58.311 1.00 90.81 326 ASN A O 1
ATOM 2524 N N . ALA A 1 327 ? -13.388 -36.293 60.312 1.00 92.88 327 ALA A N 1
ATOM 2525 C CA . ALA A 1 327 ? -11.963 -36.110 60.049 1.00 92.88 327 ALA A CA 1
ATOM 2526 C C . ALA A 1 327 ? -11.486 -36.980 58.868 1.00 92.88 327 ALA A C 1
ATOM 2528 O O . ALA A 1 327 ? -10.876 -36.460 57.930 1.00 92.88 327 ALA A O 1
ATOM 2529 N N . GLU A 1 328 ? -11.850 -38.266 58.842 1.00 92.75 328 GLU A N 1
ATOM 2530 C CA . GLU A 1 328 ? -11.562 -39.178 57.724 1.00 92.75 328 GLU A CA 1
ATOM 2531 C C . GLU A 1 328 ? -12.196 -38.687 56.410 1.00 92.75 328 GLU A C 1
ATOM 2533 O O . GLU A 1 328 ? -11.519 -38.569 55.387 1.00 92.75 328 GLU A O 1
ATOM 2538 N N . VAL A 1 329 ? -13.466 -38.270 56.443 1.00 91.88 329 VAL A N 1
ATOM 2539 C CA . VAL A 1 329 ? -14.158 -37.669 55.292 1.00 91.88 329 VAL A CA 1
ATOM 2540 C C . VAL A 1 329 ? -13.498 -36.360 54.832 1.00 91.88 329 VAL A C 1
ATOM 2542 O O . VAL A 1 329 ? -13.559 -36.050 53.639 1.00 91.88 329 VAL A O 1
ATOM 2545 N N . THR A 1 330 ? -12.857 -35.581 55.712 1.00 92.06 330 THR A N 1
ATOM 2546 C CA . THR A 1 330 ? -12.050 -34.422 55.290 1.00 92.06 330 THR A CA 1
ATOM 2547 C C . THR A 1 330 ? -10.705 -34.817 54.680 1.00 92.06 330 THR A C 1
ATOM 2549 O O . THR A 1 330 ? -10.358 -34.238 53.650 1.00 92.06 330 THR A O 1
ATOM 2552 N N . SER A 1 331 ? -10.007 -35.830 55.212 1.00 93.81 331 SER A N 1
ATOM 2553 C CA . SER A 1 331 ? -8.762 -36.358 54.620 1.00 93.81 331 SER A CA 1
ATOM 2554 C C . SER A 1 331 ? -9.014 -36.886 53.210 1.00 93.81 331 SER A C 1
ATOM 2556 O O . SER A 1 331 ? -8.446 -36.381 52.243 1.00 93.81 331 SER A O 1
ATOM 2558 N N . LEU A 1 332 ? -10.001 -37.773 53.052 1.00 92.06 332 LEU A N 1
ATOM 2559 C CA . LEU A 1 332 ? -10.374 -38.347 51.757 1.00 92.06 332 LEU A CA 1
ATOM 2560 C C . LEU A 1 332 ? -10.829 -37.282 50.742 1.00 92.06 332 LEU A C 1
ATOM 2562 O O . LEU A 1 332 ? -10.609 -37.440 49.542 1.00 92.06 332 LEU A O 1
ATOM 2566 N N . LYS A 1 333 ? -11.430 -36.167 51.187 1.00 91.62 333 LYS A N 1
ATOM 2567 C CA . LYS A 1 333 ? -11.747 -35.021 50.310 1.00 91.62 333 LYS A CA 1
ATOM 2568 C C . LYS A 1 333 ? -10.499 -34.245 49.881 1.00 91.62 333 LYS A C 1
ATOM 2570 O O . LYS A 1 333 ? -10.466 -33.788 48.739 1.00 91.62 333 LYS A O 1
ATOM 2575 N N . GLN A 1 334 ? -9.503 -34.091 50.754 1.00 92.56 334 GLN A N 1
ATOM 2576 C CA . GLN A 1 334 ? -8.222 -33.458 50.420 1.00 92.56 334 GLN A CA 1
ATOM 2577 C C . GLN A 1 334 ? -7.402 -34.345 49.473 1.00 92.56 334 GLN A C 1
ATOM 2579 O O . GLN A 1 334 ? -6.983 -33.880 48.417 1.00 92.56 334 GLN A O 1
ATOM 2584 N N . GLU A 1 335 ? -7.271 -35.636 49.774 1.00 93.25 335 GLU A N 1
ATOM 2585 C CA . GLU A 1 335 ? -6.609 -36.628 48.917 1.00 93.25 335 GLU A CA 1
ATOM 2586 C C . GLU A 1 335 ? -7.253 -36.695 47.524 1.00 93.25 335 GLU A C 1
ATOM 2588 O O . GLU A 1 335 ? -6.558 -36.655 46.510 1.00 93.25 335 GLU A O 1
ATOM 2593 N N . LEU A 1 336 ? -8.589 -36.699 47.445 1.00 90.56 336 LEU A N 1
ATOM 2594 C CA . LEU A 1 336 ? -9.326 -36.687 46.177 1.00 90.56 336 LEU A CA 1
ATOM 2595 C C . LEU A 1 336 ? -9.179 -35.358 45.412 1.00 90.56 336 LEU A C 1
ATOM 2597 O O . LEU A 1 336 ? -9.260 -35.356 44.180 1.00 90.56 336 LEU A O 1
ATOM 2601 N N . ALA A 1 337 ? -8.947 -34.236 46.100 1.00 90.56 337 ALA A N 1
ATOM 2602 C CA . ALA A 1 337 ? -8.608 -32.964 45.462 1.00 90.56 337 ALA A CA 1
ATOM 2603 C C . ALA A 1 337 ? -7.187 -32.998 44.870 1.00 90.56 337 ALA A C 1
ATOM 2605 O O . ALA A 1 337 ? -7.032 -32.725 43.682 1.00 90.56 337 ALA A O 1
ATOM 2606 N N . VAL A 1 338 ? -6.187 -33.440 45.641 1.00 92.56 338 VAL A N 1
ATOM 2607 C CA . VAL A 1 338 ? -4.788 -33.586 45.192 1.00 92.56 338 VAL A CA 1
ATOM 2608 C C . VAL A 1 338 ? -4.664 -34.606 44.050 1.00 92.56 338 VAL A C 1
ATOM 2610 O O . VAL A 1 338 ? -3.948 -34.372 43.075 1.00 92.56 338 VAL A O 1
ATOM 2613 N N . ALA A 1 339 ? -5.416 -35.709 44.098 1.00 87.06 339 ALA A N 1
ATOM 2614 C CA . ALA A 1 339 ? -5.484 -36.689 43.013 1.00 87.06 339 ALA A CA 1
ATOM 2615 C C . ALA A 1 339 ? -6.096 -36.101 41.726 1.00 87.06 339 ALA A C 1
ATOM 2617 O O . ALA A 1 339 ? -5.653 -36.418 40.622 1.00 87.06 339 ALA A O 1
ATOM 2618 N N . LYS A 1 340 ? -7.091 -35.208 41.839 1.00 90.94 340 LYS A N 1
ATOM 2619 C CA . LYS A 1 340 ? -7.643 -34.486 40.680 1.00 90.94 340 LYS A CA 1
ATOM 2620 C C . LYS A 1 340 ? -6.660 -33.465 40.124 1.00 90.94 340 LYS A C 1
ATOM 2622 O O . LYS A 1 340 ? -6.496 -33.407 38.908 1.00 90.94 340 LYS A O 1
ATOM 2627 N N . GLU A 1 341 ? -6.010 -32.694 40.988 1.00 90.94 341 GLU A N 1
ATOM 2628 C CA . GLU A 1 341 ? -5.029 -31.675 40.611 1.00 90.94 341 GLU A CA 1
ATOM 2629 C C . GLU A 1 341 ? -3.846 -32.301 39.864 1.00 90.94 341 GLU A C 1
ATOM 2631 O O . GLU A 1 341 ? -3.644 -31.998 38.689 1.00 90.94 341 GLU A O 1
ATOM 2636 N N . SER A 1 342 ? -3.190 -33.303 40.454 1.00 90.31 342 SER A N 1
ATOM 2637 C CA . SER A 1 342 ? -2.114 -34.064 39.800 1.00 90.31 342 SER A CA 1
ATOM 2638 C C . SER A 1 342 ? -2.558 -34.773 38.509 1.00 90.31 342 SER A C 1
ATOM 2640 O O . SER A 1 342 ? -1.795 -34.822 37.542 1.00 90.31 342 SER A O 1
ATOM 2642 N N . SER A 1 343 ? -3.804 -35.263 38.415 1.00 87.06 343 SER A N 1
ATOM 2643 C CA . SER A 1 343 ? -4.328 -35.804 37.147 1.00 87.06 343 SER A CA 1
ATOM 2644 C C . SER A 1 343 ? -4.504 -34.729 36.062 1.00 87.06 343 SER A C 1
ATOM 2646 O O . SER A 1 343 ? -4.239 -34.990 34.889 1.00 87.06 343 SER A O 1
ATOM 2648 N N . SER A 1 344 ? -4.896 -33.508 36.447 1.00 89.12 344 SER A N 1
ATOM 2649 C CA . SER A 1 344 ? -5.016 -32.349 35.554 1.00 89.12 344 SER A CA 1
ATOM 2650 C C . SER A 1 344 ? -3.643 -31.883 35.072 1.00 89.12 344 SER A C 1
ATOM 2652 O O . SER A 1 344 ? -3.454 -31.673 33.874 1.00 89.12 344 SER A O 1
ATOM 2654 N N . GLU A 1 345 ? -2.661 -31.791 35.972 1.00 92.06 345 GLU A N 1
ATOM 2655 C CA . GLU A 1 345 ? -1.270 -31.481 35.628 1.00 92.06 345 GLU A CA 1
ATOM 2656 C C . GLU A 1 345 ? -0.679 -32.520 34.671 1.00 92.06 345 GLU A C 1
ATOM 2658 O O . GLU A 1 345 ? -0.051 -32.160 33.676 1.00 92.06 345 GLU A O 1
ATOM 2663 N N . LEU A 1 346 ? -0.906 -33.814 34.918 1.00 90.25 346 LEU A N 1
ATOM 2664 C CA . LEU A 1 346 ? -0.399 -34.884 34.060 1.00 90.25 346 LEU A CA 1
ATOM 2665 C C . LEU A 1 346 ? -1.036 -34.839 32.660 1.00 90.25 346 LEU A C 1
ATOM 2667 O O . LEU A 1 346 ? -0.325 -34.992 31.667 1.00 90.25 346 LEU A O 1
ATOM 2671 N N . VAL A 1 347 ? -2.337 -34.541 32.553 1.00 93.25 347 VAL A N 1
ATOM 2672 C CA . VAL A 1 347 ? -3.000 -34.298 31.258 1.00 93.25 347 VAL A CA 1
ATOM 2673 C C . VAL A 1 347 ? -2.429 -33.060 30.558 1.00 93.25 347 VAL A C 1
ATOM 2675 O O . VAL A 1 347 ? -2.109 -33.138 29.374 1.00 93.25 347 VAL A O 1
ATOM 2678 N N . GLN A 1 348 ? -2.229 -31.943 31.264 1.00 90.75 348 GLN A N 1
ATOM 2679 C CA . GLN A 1 348 ? -1.637 -30.729 30.684 1.00 90.75 348 GLN A CA 1
ATOM 2680 C C . GLN A 1 348 ? -0.195 -30.956 30.204 1.00 90.75 348 GLN A C 1
ATOM 2682 O O . GLN A 1 348 ? 0.172 -30.494 29.122 1.00 90.75 348 GLN A O 1
ATOM 2687 N N . ASN A 1 349 ? 0.606 -31.713 30.956 1.00 90.88 349 ASN A N 1
ATOM 2688 C CA . ASN A 1 349 ? 1.969 -32.082 30.578 1.00 90.88 349 ASN A CA 1
ATOM 2689 C C . ASN A 1 349 ? 1.999 -33.019 29.358 1.00 90.88 349 ASN A C 1
ATOM 2691 O O . ASN A 1 349 ? 2.826 -32.824 28.466 1.00 90.88 349 ASN A O 1
ATOM 2695 N N . LEU A 1 350 ? 1.071 -33.980 29.259 1.00 90.62 350 LEU A N 1
ATOM 2696 C CA . LEU A 1 350 ? 0.920 -34.820 28.065 1.00 90.62 350 LEU A CA 1
ATOM 2697 C C . LEU A 1 350 ? 0.448 -34.016 26.845 1.00 90.62 350 LEU A C 1
ATOM 2699 O O . LEU A 1 350 ? 1.008 -34.184 25.761 1.00 90.62 350 LEU A O 1
ATOM 2703 N N . GLU A 1 351 ? -0.525 -33.111 26.994 1.00 90.56 351 GLU A N 1
ATOM 2704 C CA . GLU A 1 351 ? -0.940 -32.223 25.901 1.00 90.56 351 GLU A CA 1
ATOM 2705 C C . GLU A 1 351 ? 0.214 -31.332 25.425 1.00 90.56 351 GLU A C 1
ATOM 2707 O O . GLU A 1 351 ? 0.425 -31.187 24.221 1.00 90.56 351 GLU A O 1
ATOM 2712 N N . LYS A 1 352 ? 0.964 -30.739 26.361 1.00 91.12 352 LYS A N 1
ATOM 2713 C CA . LYS A 1 352 ? 2.121 -29.888 26.070 1.00 91.12 352 LYS A CA 1
ATOM 2714 C C . LYS A 1 352 ? 3.206 -30.669 25.328 1.00 91.12 352 LYS A C 1
ATOM 2716 O O . LYS A 1 352 ? 3.587 -30.262 24.236 1.00 91.12 352 LYS A O 1
ATOM 2721 N N . SER A 1 353 ? 3.618 -31.823 25.852 1.00 88.06 353 SER A N 1
ATOM 2722 C CA . SER A 1 353 ? 4.616 -32.683 25.206 1.00 88.06 353 SER A CA 1
ATOM 2723 C C . SER A 1 353 ? 4.157 -33.171 23.823 1.00 88.06 353 SER A C 1
ATOM 2725 O O . SER A 1 353 ? 4.958 -33.242 22.894 1.00 88.06 353 SER A O 1
ATOM 2727 N N . THR A 1 354 ? 2.855 -33.423 23.637 1.00 90.00 354 THR A N 1
ATOM 2728 C CA . THR A 1 354 ? 2.288 -33.791 22.327 1.00 90.00 354 THR A CA 1
ATOM 2729 C C . THR A 1 354 ? 2.325 -32.628 21.328 1.00 90.00 354 THR A C 1
ATOM 2731 O O . THR A 1 354 ? 2.610 -32.852 20.151 1.00 90.00 354 THR A O 1
ATOM 2734 N N . ARG A 1 355 ? 2.079 -31.385 21.773 1.00 90.38 355 ARG A N 1
ATOM 2735 C CA . ARG A 1 355 ? 2.219 -30.171 20.942 1.00 90.38 355 ARG A CA 1
ATOM 2736 C C . ARG A 1 355 ? 3.677 -29.937 20.550 1.00 90.38 355 ARG A C 1
ATOM 2738 O O . ARG A 1 355 ? 3.967 -29.838 19.363 1.00 90.38 355 ARG A O 1
ATOM 2745 N N . GLU A 1 356 ? 4.591 -29.974 21.518 1.00 91.12 356 GLU A N 1
ATOM 2746 C CA . GLU A 1 356 ? 6.038 -29.828 21.301 1.00 91.12 356 GLU A CA 1
ATOM 2747 C C . GLU A 1 356 ? 6.581 -30.902 20.336 1.00 91.12 356 GLU A C 1
ATOM 2749 O O . GLU A 1 356 ? 7.352 -30.593 19.429 1.00 91.12 356 GLU A O 1
ATOM 2754 N N . ALA A 1 357 ? 6.126 -32.156 20.451 1.00 87.62 357 ALA A N 1
ATOM 2755 C CA . ALA A 1 357 ? 6.478 -33.227 19.515 1.00 87.62 357 ALA A CA 1
ATOM 2756 C C . ALA A 1 357 ? 5.917 -33.011 18.092 1.00 87.62 357 ALA A C 1
ATOM 2758 O O . ALA A 1 357 ? 6.549 -33.426 17.118 1.00 87.62 357 ALA A O 1
ATOM 2759 N N . GLY A 1 358 ? 4.758 -32.357 17.957 1.00 89.50 358 GLY A N 1
ATOM 2760 C CA . GLY A 1 358 ? 4.211 -31.917 16.671 1.00 89.50 358 GLY A CA 1
ATOM 2761 C C . GLY A 1 358 ? 5.047 -30.798 16.048 1.00 89.50 358 GLY A C 1
ATOM 2762 O O . GLY A 1 358 ? 5.528 -30.937 14.928 1.00 89.50 358 GLY A O 1
ATOM 2763 N N . GLU A 1 359 ? 5.318 -29.738 16.808 1.00 91.06 359 GLU A N 1
ATOM 2764 C CA . GLU A 1 359 ? 6.115 -28.582 16.374 1.00 91.06 359 GLU A CA 1
ATOM 2765 C C . GLU A 1 359 ? 7.549 -28.978 15.970 1.00 91.06 359 GLU A C 1
ATOM 2767 O O . GLU A 1 359 ? 8.076 -28.503 14.958 1.00 91.06 359 GLU A O 1
ATOM 2772 N N . LEU A 1 360 ? 8.173 -29.914 16.695 1.00 87.75 360 LEU A N 1
ATOM 2773 C CA . LEU A 1 360 ? 9.470 -30.499 16.328 1.00 87.75 360 LEU A CA 1
ATOM 2774 C C . LEU A 1 360 ? 9.404 -31.336 15.039 1.00 87.75 360 LEU A C 1
ATOM 2776 O O . LEU A 1 360 ? 10.366 -31.361 14.271 1.00 87.75 360 LEU A O 1
ATOM 2780 N N . ARG A 1 361 ? 8.278 -32.003 14.762 1.00 90.75 361 ARG A N 1
ATOM 2781 C CA . ARG A 1 361 ? 8.085 -32.790 13.535 1.00 90.75 361 ARG A CA 1
ATOM 2782 C C . ARG A 1 361 ? 7.828 -31.904 12.317 1.00 90.75 361 ARG A C 1
ATOM 2784 O O . ARG A 1 361 ? 8.402 -32.154 11.257 1.00 90.75 361 ARG A O 1
ATOM 2791 N N . ASP A 1 362 ? 7.027 -30.858 12.472 1.00 89.00 362 ASP A N 1
ATOM 2792 C CA . ASP A 1 362 ? 6.709 -29.923 11.391 1.00 89.00 362 ASP A CA 1
ATOM 2793 C C . ASP A 1 362 ? 7.919 -29.038 11.051 1.00 89.00 362 ASP A C 1
ATOM 2795 O O . ASP A 1 362 ? 8.219 -28.819 9.876 1.00 89.00 362 ASP A O 1
ATOM 2799 N N . SER A 1 363 ? 8.708 -28.624 12.050 1.00 86.75 363 SER A N 1
ATOM 2800 C CA . SER A 1 363 ? 9.993 -27.947 11.814 1.00 86.75 363 SER A CA 1
ATOM 2801 C C . SER A 1 363 ? 11.066 -28.875 11.218 1.00 86.75 363 SER A C 1
ATOM 2803 O O . SER A 1 363 ? 11.861 -28.429 10.382 1.00 86.75 363 SER A O 1
ATOM 2805 N N . ALA A 1 364 ? 11.061 -30.177 11.531 1.00 88.19 364 ALA A N 1
ATOM 2806 C CA . ALA A 1 364 ? 11.885 -31.166 10.827 1.00 88.19 364 ALA A CA 1
ATOM 2807 C C . ALA A 1 364 ? 11.469 -31.327 9.348 1.00 88.19 364 ALA A C 1
ATOM 2809 O O . ALA A 1 364 ? 12.326 -31.417 8.468 1.00 88.19 364 ALA A O 1
ATOM 2810 N N . ALA A 1 365 ? 10.167 -31.295 9.040 1.00 89.50 365 ALA A N 1
ATOM 2811 C CA . ALA A 1 365 ? 9.677 -31.315 7.659 1.00 89.50 365 ALA A CA 1
ATOM 2812 C C . ALA A 1 365 ? 10.019 -30.017 6.895 1.00 89.50 365 ALA A C 1
ATOM 2814 O O . ALA A 1 365 ? 10.465 -30.072 5.744 1.00 89.50 365 ALA A O 1
ATOM 2815 N N . ALA A 1 366 ? 9.881 -28.853 7.538 1.00 88.50 366 ALA A N 1
ATOM 2816 C CA . ALA A 1 366 ? 10.267 -27.556 6.978 1.00 88.50 366 ALA A CA 1
ATOM 2817 C C . ALA A 1 366 ? 11.780 -27.464 6.696 1.00 88.50 366 ALA A C 1
ATOM 2819 O O . ALA A 1 366 ? 12.198 -26.983 5.645 1.00 88.50 366 ALA A O 1
ATOM 2820 N N . THR A 1 367 ? 12.626 -27.982 7.590 1.00 88.44 367 THR A N 1
ATOM 2821 C CA . THR A 1 367 ? 14.083 -28.006 7.367 1.00 88.44 367 THR A CA 1
ATOM 2822 C C . THR A 1 367 ? 14.505 -29.022 6.300 1.00 88.44 367 THR A C 1
ATOM 2824 O O . THR A 1 367 ? 15.388 -28.716 5.500 1.00 88.44 367 THR A O 1
ATOM 2827 N N . ALA A 1 368 ? 13.846 -30.182 6.196 1.00 91.44 368 ALA A N 1
ATOM 2828 C CA . ALA A 1 368 ? 14.088 -31.147 5.117 1.00 91.44 368 ALA A CA 1
ATOM 2829 C C . ALA A 1 368 ? 13.697 -30.604 3.724 1.00 91.44 368 ALA A C 1
ATOM 2831 O O . ALA A 1 368 ? 14.418 -30.812 2.742 1.00 91.44 368 ALA A O 1
ATOM 2832 N N . THR A 1 369 ? 12.582 -29.873 3.633 1.00 90.94 369 THR A N 1
ATOM 2833 C CA . THR A 1 369 ? 12.135 -29.228 2.385 1.00 90.94 369 THR A CA 1
ATOM 2834 C C . THR A 1 369 ? 13.014 -28.037 1.998 1.00 90.94 369 THR A C 1
ATOM 2836 O O . THR A 1 369 ? 13.394 -27.916 0.835 1.00 90.94 369 THR A O 1
ATOM 2839 N N . LEU A 1 370 ? 13.452 -27.214 2.957 1.00 89.44 370 LEU A N 1
ATOM 2840 C CA . LEU A 1 370 ? 14.459 -26.175 2.702 1.00 89.44 370 LEU A CA 1
ATOM 2841 C C . LEU A 1 370 ? 15.799 -26.766 2.232 1.00 89.44 370 LEU A C 1
ATOM 2843 O O . LEU A 1 370 ? 16.414 -26.234 1.309 1.00 89.44 370 LEU A O 1
ATOM 2847 N N . LYS A 1 371 ? 16.240 -27.892 2.809 1.00 92.50 371 LYS A N 1
ATOM 2848 C CA . LYS A 1 371 ? 17.485 -28.571 2.411 1.00 92.50 371 LYS A CA 1
ATOM 2849 C C . LYS A 1 371 ? 17.440 -29.070 0.963 1.00 92.50 371 LYS A C 1
ATOM 2851 O O . LYS A 1 371 ? 18.389 -28.843 0.219 1.00 92.50 371 LYS A O 1
ATOM 2856 N N . THR A 1 372 ? 16.329 -29.672 0.538 1.00 91.69 372 THR A N 1
ATOM 2857 C CA . THR A 1 372 ? 16.146 -30.098 -0.865 1.00 91.69 372 THR A CA 1
ATOM 2858 C C . THR A 1 372 ? 16.019 -28.914 -1.831 1.00 91.69 372 THR A C 1
ATOM 2860 O O . THR A 1 372 ? 16.517 -28.993 -2.953 1.00 91.69 372 THR A O 1
ATOM 2863 N N . GLN A 1 373 ? 15.441 -27.783 -1.408 1.00 91.25 373 GLN A N 1
ATOM 2864 C CA . GLN A 1 373 ? 15.453 -26.548 -2.206 1.00 91.25 373 GLN A CA 1
ATOM 2865 C C . GLN A 1 373 ? 16.861 -25.948 -2.357 1.00 91.25 373 GLN A C 1
ATOM 2867 O O . GLN A 1 373 ? 17.197 -25.482 -3.447 1.00 91.25 373 GLN A O 1
ATOM 2872 N N . LEU A 1 374 ? 17.693 -25.983 -1.310 1.00 91.50 374 LEU A N 1
ATOM 2873 C CA . LEU A 1 374 ? 19.096 -25.558 -1.378 1.00 91.50 374 LEU A CA 1
ATOM 2874 C C . LEU A 1 374 ? 19.906 -26.451 -2.326 1.00 91.50 374 LEU A C 1
ATOM 2876 O O . LEU A 1 374 ? 20.534 -25.938 -3.245 1.00 91.50 374 LEU A O 1
ATOM 2880 N N . GLU A 1 375 ? 19.807 -27.775 -2.190 1.00 92.69 375 GLU A N 1
ATOM 2881 C CA . GLU A 1 375 ? 20.490 -28.734 -3.074 1.00 92.69 375 GLU A CA 1
ATOM 2882 C C . GLU A 1 375 ? 20.080 -28.560 -4.551 1.00 92.69 375 GLU A C 1
ATOM 2884 O O . GLU A 1 375 ? 20.925 -28.605 -5.451 1.00 92.69 375 GLU A O 1
ATOM 2889 N N . ALA A 1 376 ? 18.800 -28.270 -4.815 1.00 92.69 376 ALA A N 1
ATOM 2890 C CA . ALA A 1 376 ? 18.325 -27.924 -6.152 1.00 92.69 376 ALA A CA 1
ATOM 2891 C C . ALA A 1 376 ? 18.941 -26.607 -6.670 1.00 92.69 376 ALA A C 1
ATOM 2893 O O . ALA A 1 376 ? 19.442 -26.571 -7.798 1.00 92.69 376 ALA A O 1
ATOM 2894 N N . ARG A 1 377 ? 18.961 -25.544 -5.852 1.00 89.38 377 ARG A N 1
ATOM 2895 C CA . ARG A 1 377 ? 19.573 -24.245 -6.199 1.00 89.38 377 ARG A CA 1
ATOM 2896 C C . ARG A 1 377 ? 21.080 -24.359 -6.436 1.00 89.38 377 ARG A C 1
ATOM 2898 O O . ARG A 1 377 ? 21.569 -23.781 -7.402 1.00 89.38 377 ARG A O 1
ATOM 2905 N N . ASP A 1 378 ? 21.806 -25.143 -5.645 1.00 93.00 378 ASP A N 1
ATOM 2906 C CA . ASP A 1 378 ? 23.241 -25.388 -5.843 1.00 93.00 378 ASP A CA 1
ATOM 2907 C C . ASP A 1 378 ? 23.515 -26.137 -7.157 1.00 93.00 378 ASP A C 1
ATOM 2909 O O . ASP A 1 378 ? 24.456 -25.806 -7.887 1.00 93.00 378 ASP A O 1
ATOM 2913 N N . SER A 1 379 ? 22.654 -27.095 -7.527 1.00 93.12 379 SER A N 1
ATOM 2914 C CA . SER A 1 379 ? 22.738 -27.767 -8.831 1.00 93.12 379 SER A CA 1
ATOM 2915 C C . SER A 1 379 ? 22.509 -26.794 -10.001 1.00 93.12 379 SER A C 1
ATOM 2917 O O . SER A 1 379 ? 23.239 -26.824 -11.000 1.00 93.12 379 SER A O 1
ATOM 2919 N N . GLU A 1 380 ? 21.565 -25.861 -9.850 1.00 92.56 380 GLU A N 1
ATOM 2920 C CA . GLU A 1 380 ? 21.267 -24.819 -10.830 1.00 92.56 380 GLU A CA 1
ATOM 2921 C C . GLU A 1 380 ? 22.432 -23.827 -10.956 1.00 92.56 380 GLU A C 1
ATOM 2923 O O . GLU A 1 380 ? 22.911 -23.595 -12.069 1.00 92.56 380 GLU A O 1
ATOM 2928 N N . ILE A 1 381 ? 22.967 -23.332 -9.834 1.00 91.88 381 ILE A N 1
ATOM 2929 C CA . ILE A 1 381 ? 24.153 -22.464 -9.759 1.00 91.88 381 ILE A CA 1
ATOM 2930 C C . ILE A 1 381 ? 25.371 -23.143 -10.400 1.00 91.88 381 ILE A C 1
ATOM 2932 O O . ILE A 1 381 ? 26.113 -22.499 -11.146 1.00 91.88 381 ILE A O 1
ATOM 2936 N N . SER A 1 382 ? 25.569 -24.446 -10.182 1.00 92.75 382 SER A N 1
ATOM 2937 C CA . SER A 1 382 ? 26.621 -25.232 -10.841 1.00 92.75 382 SER A CA 1
ATOM 2938 C C . SER A 1 382 ? 26.423 -25.291 -12.364 1.00 92.75 382 SER A C 1
ATOM 2940 O O . SER A 1 382 ? 27.368 -25.075 -13.130 1.00 92.75 382 SER A O 1
ATOM 2942 N N . SER A 1 383 ? 25.183 -25.490 -12.830 1.00 91.25 383 SER A N 1
ATOM 2943 C CA . SER A 1 383 ? 24.848 -25.481 -14.262 1.00 91.25 383 SER A CA 1
ATOM 2944 C C . SER A 1 383 ? 25.058 -24.104 -14.913 1.00 91.25 383 SER A C 1
ATOM 2946 O O . SER A 1 383 ? 25.605 -24.015 -16.016 1.00 91.25 383 SER A O 1
ATOM 2948 N N . LEU A 1 384 ? 24.695 -23.024 -14.213 1.00 91.06 384 LEU A N 1
ATOM 2949 C CA . LEU A 1 384 ? 24.861 -21.645 -14.669 1.00 91.06 384 LEU A CA 1
ATOM 2950 C C . LEU A 1 384 ? 26.341 -21.255 -14.709 1.00 91.06 384 LEU A C 1
ATOM 2952 O O . LEU A 1 384 ? 26.778 -20.669 -15.693 1.00 91.06 384 LEU A O 1
ATOM 2956 N N . ASN A 1 385 ? 27.142 -21.666 -13.721 1.00 91.88 385 ASN A N 1
ATOM 2957 C CA . ASN A 1 385 ? 28.595 -21.474 -13.741 1.00 91.88 385 ASN A CA 1
ATOM 2958 C C . ASN A 1 385 ? 29.278 -22.236 -14.890 1.00 91.88 385 ASN A C 1
ATOM 2960 O O . ASN A 1 385 ? 30.209 -21.707 -15.498 1.00 91.88 385 ASN A O 1
ATOM 2964 N N . LYS A 1 386 ? 28.815 -23.448 -15.237 1.00 95.06 386 LYS A N 1
ATOM 2965 C CA . LYS A 1 386 ? 29.297 -24.165 -16.435 1.00 95.06 386 LYS A CA 1
ATOM 2966 C C . LYS A 1 386 ? 28.956 -23.405 -17.722 1.00 95.06 386 LYS A C 1
ATOM 2968 O O . LYS A 1 386 ? 29.845 -23.200 -18.545 1.00 95.06 386 LYS A O 1
ATOM 2973 N N . LYS A 1 387 ? 27.710 -22.936 -17.870 1.00 92.00 387 LYS A N 1
ATOM 2974 C CA . LYS A 1 387 ? 27.276 -22.117 -19.020 1.00 92.00 387 LYS A CA 1
ATOM 2975 C C . LYS A 1 387 ? 28.076 -20.813 -19.127 1.00 92.00 387 LYS A C 1
ATOM 2977 O O . LYS A 1 387 ? 28.560 -20.497 -20.205 1.00 92.00 387 LYS A O 1
ATOM 2982 N N . LEU A 1 388 ? 28.277 -20.109 -18.013 1.00 92.25 388 LEU A N 1
ATOM 2983 C CA . LEU A 1 388 ? 29.041 -18.859 -17.940 1.00 92.25 388 LEU A CA 1
ATOM 2984 C C . LEU A 1 388 ? 30.506 -19.064 -18.355 1.00 92.25 388 LEU A C 1
ATOM 2986 O O . LEU A 1 388 ? 31.031 -18.292 -19.151 1.00 92.25 388 LEU A O 1
ATOM 2990 N N . LYS A 1 389 ? 31.162 -20.135 -17.888 1.00 94.25 389 LYS A N 1
ATOM 2991 C CA . LYS A 1 389 ? 32.529 -20.472 -18.324 1.00 94.25 389 LYS A CA 1
ATOM 2992 C C . LYS A 1 389 ? 32.600 -20.822 -19.814 1.00 94.25 389 LYS A C 1
ATOM 2994 O O . LYS A 1 389 ? 33.555 -20.425 -20.476 1.00 94.25 389 LYS A O 1
ATOM 2999 N N . ALA A 1 390 ? 31.597 -21.517 -20.354 1.00 93.00 390 ALA A N 1
ATOM 3000 C CA . ALA A 1 390 ? 31.527 -21.817 -21.784 1.00 93.00 390 ALA A CA 1
ATOM 3001 C C . ALA A 1 390 ? 31.357 -20.543 -22.636 1.00 93.00 390 ALA A C 1
ATOM 3003 O O . ALA A 1 390 ? 32.086 -20.365 -23.610 1.00 93.00 390 ALA A O 1
ATOM 3004 N N . THR A 1 391 ? 30.474 -19.617 -22.243 1.00 87.00 391 THR A N 1
ATOM 3005 C CA . THR A 1 391 ? 30.304 -18.342 -22.963 1.00 87.00 391 THR A CA 1
ATOM 3006 C C . THR A 1 391 ? 31.517 -17.422 -22.821 1.00 87.00 391 THR A C 1
ATOM 3008 O O . THR A 1 391 ? 31.858 -16.729 -23.776 1.00 87.00 391 THR A O 1
ATOM 3011 N N . GLN A 1 392 ? 32.229 -17.448 -21.688 1.00 91.06 392 GLN A N 1
ATOM 3012 C CA . GLN A 1 392 ? 33.523 -16.767 -21.544 1.00 91.06 392 GLN A CA 1
ATOM 3013 C C . GLN A 1 392 ? 34.588 -17.344 -22.486 1.00 91.06 392 GLN A C 1
ATOM 3015 O O . GLN A 1 392 ? 35.287 -16.576 -23.141 1.00 91.06 392 GLN A O 1
ATOM 3020 N N . ALA A 1 393 ? 34.687 -18.672 -22.611 1.00 93.25 393 ALA A N 1
ATOM 3021 C CA . ALA A 1 393 ? 35.620 -19.307 -23.542 1.00 93.25 393 ALA A CA 1
ATOM 3022 C C . ALA A 1 393 ? 35.326 -18.918 -25.004 1.00 93.25 393 ALA A C 1
ATOM 3024 O O . ALA A 1 393 ? 36.236 -18.497 -25.713 1.00 93.25 393 ALA A O 1
ATOM 3025 N N . GLN A 1 394 ? 34.054 -18.952 -25.420 1.00 90.56 394 GLN A N 1
ATOM 3026 C CA . GLN A 1 394 ? 33.619 -18.493 -26.749 1.00 90.56 394 GLN A CA 1
ATOM 3027 C C . GLN A 1 394 ? 33.895 -16.996 -26.981 1.00 90.56 394 GLN A C 1
ATOM 3029 O O . GLN A 1 394 ? 34.219 -16.582 -28.096 1.00 90.56 394 GLN A O 1
ATOM 3034 N N . LEU A 1 395 ? 33.793 -16.167 -25.938 1.00 90.50 395 LEU A N 1
ATOM 3035 C CA . LEU A 1 395 ? 34.064 -14.730 -26.015 1.00 90.50 395 LEU A CA 1
ATOM 3036 C C . LEU A 1 395 ? 35.567 -14.421 -26.141 1.00 90.50 395 LEU A C 1
ATOM 3038 O O . LEU A 1 395 ? 35.934 -13.501 -26.870 1.00 90.50 395 LEU A O 1
ATOM 3042 N N . GLU A 1 396 ? 36.452 -15.194 -25.504 1.00 91.75 396 GLU A N 1
ATOM 3043 C CA . GLU A 1 396 ? 37.896 -15.088 -25.763 1.00 91.75 396 GLU A CA 1
ATOM 3044 C C . GLU A 1 396 ? 38.288 -15.689 -27.122 1.00 91.75 396 GLU A C 1
ATOM 3046 O O . GLU A 1 396 ? 39.081 -15.090 -27.846 1.00 91.75 396 GLU A O 1
ATOM 3051 N N . GLU A 1 397 ? 37.691 -16.809 -27.538 1.00 93.38 397 GLU A N 1
ATOM 3052 C CA . GLU A 1 397 ? 37.921 -17.392 -28.866 1.00 93.38 397 GLU A CA 1
ATOM 3053 C C . GLU A 1 397 ? 37.579 -16.392 -29.983 1.00 93.38 397 GLU A C 1
ATOM 3055 O O . GLU A 1 397 ? 38.435 -16.086 -30.820 1.00 93.38 397 GLU A O 1
ATOM 3060 N N . THR A 1 398 ? 36.386 -15.791 -29.931 1.00 89.19 398 THR A N 1
ATOM 3061 C CA . THR A 1 398 ? 35.943 -14.766 -30.894 1.00 89.19 398 THR A CA 1
ATOM 3062 C C . THR A 1 398 ? 36.756 -13.469 -30.829 1.00 89.19 398 THR A C 1
ATOM 3064 O O . THR A 1 398 ? 36.991 -12.851 -31.866 1.00 89.19 398 THR A O 1
ATOM 3067 N N . LYS A 1 399 ? 37.287 -13.071 -29.663 1.00 91.12 399 LYS A N 1
ATOM 3068 C CA . LYS A 1 399 ? 38.302 -12.001 -29.597 1.00 91.12 399 LYS A CA 1
ATOM 3069 C C . LYS A 1 399 ? 39.580 -12.381 -30.347 1.00 91.12 399 LYS A C 1
ATOM 3071 O O . LYS A 1 399 ? 40.129 -11.545 -31.064 1.00 91.12 399 LYS A O 1
ATOM 3076 N N . THR A 1 400 ? 40.075 -13.616 -30.202 1.00 92.19 400 THR A N 1
ATOM 3077 C CA . THR A 1 400 ? 41.312 -14.028 -30.888 1.00 92.19 400 THR A CA 1
ATOM 3078 C C . THR A 1 400 ? 41.136 -14.168 -32.398 1.00 92.19 400 THR A C 1
ATOM 3080 O O . THR A 1 400 ? 42.075 -13.851 -33.128 1.00 92.19 400 THR A O 1
ATOM 3083 N N . SER A 1 401 ? 39.964 -14.588 -32.893 1.00 88.56 401 SER A N 1
ATOM 3084 C CA . SER A 1 401 ? 39.683 -14.588 -34.335 1.00 88.56 401 SER A CA 1
ATOM 3085 C C . SER A 1 401 ? 39.597 -13.160 -34.880 1.00 88.56 401 SER A C 1
ATOM 3087 O O . SER A 1 401 ? 40.318 -12.839 -35.824 1.00 88.56 401 SER A O 1
ATOM 3089 N N . LEU A 1 402 ? 38.845 -12.271 -34.218 1.00 90.62 402 LEU A N 1
ATOM 3090 C CA . LEU A 1 402 ? 38.717 -10.866 -34.617 1.00 90.62 402 LEU A CA 1
ATOM 3091 C C . LEU A 1 402 ? 40.065 -10.118 -34.582 1.00 90.62 402 LEU A C 1
ATOM 3093 O O . LEU A 1 402 ? 40.326 -9.269 -35.432 1.00 90.62 402 LEU A O 1
ATOM 3097 N N . SER A 1 403 ? 40.958 -10.448 -33.640 1.00 88.62 403 SER A N 1
ATOM 3098 C CA . SER A 1 403 ? 42.318 -9.889 -33.604 1.00 88.62 403 SER A CA 1
ATOM 3099 C C . SER A 1 403 ? 43.172 -10.362 -34.785 1.00 88.62 403 SER A C 1
ATOM 3101 O O . SER A 1 403 ? 43.844 -9.543 -35.408 1.00 88.62 403 SER A O 1
ATOM 3103 N N . LYS A 1 404 ? 43.132 -11.660 -35.125 1.00 93.38 404 LYS A N 1
ATOM 3104 C CA . LYS A 1 404 ? 43.847 -12.212 -36.293 1.00 93.38 404 LYS A CA 1
ATOM 3105 C C . LYS A 1 404 ? 43.351 -11.583 -37.599 1.00 93.38 404 LYS A C 1
ATOM 3107 O O . LYS A 1 404 ? 44.156 -11.269 -38.472 1.00 93.38 404 LYS A O 1
ATOM 3112 N N . GLU A 1 405 ? 42.043 -11.372 -37.714 1.00 90.75 405 GLU A N 1
ATOM 3113 C CA . GLU A 1 405 ? 41.411 -10.716 -38.860 1.00 90.75 405 GLU A CA 1
ATOM 3114 C C . GLU A 1 405 ? 41.782 -9.224 -38.949 1.00 90.75 405 GLU A C 1
ATOM 3116 O O . GLU A 1 405 ? 42.147 -8.734 -40.016 1.00 90.75 405 GLU A O 1
ATOM 3121 N N . LEU A 1 406 ? 41.812 -8.505 -37.821 1.00 89.88 406 LEU A N 1
ATOM 3122 C CA . LEU A 1 406 ? 42.320 -7.130 -37.765 1.00 89.88 406 LEU A CA 1
ATOM 3123 C C . LEU A 1 406 ? 43.779 -7.021 -38.225 1.00 89.88 406 LEU A C 1
ATOM 3125 O O . LEU A 1 406 ? 44.122 -6.080 -38.944 1.00 89.88 406 LEU A O 1
ATOM 3129 N N . ASP A 1 407 ? 44.641 -7.956 -37.828 1.00 89.81 407 ASP A N 1
ATOM 3130 C CA . ASP A 1 407 ? 46.052 -7.937 -38.217 1.00 89.81 407 ASP A CA 1
ATOM 3131 C C . ASP A 1 407 ? 46.281 -8.363 -39.677 1.00 89.81 407 ASP A C 1
ATOM 3133 O O . ASP A 1 407 ? 47.153 -7.791 -40.339 1.00 89.81 407 ASP A O 1
ATOM 3137 N N . SER A 1 408 ? 45.447 -9.246 -40.242 1.00 88.94 408 SER A N 1
ATOM 3138 C CA . SER A 1 408 ? 45.466 -9.538 -41.685 1.00 88.94 408 SER A CA 1
ATOM 3139 C C . SER A 1 408 ? 44.982 -8.341 -42.521 1.00 88.94 408 SER A C 1
ATOM 3141 O O . SER A 1 408 ? 45.627 -7.975 -43.509 1.00 88.94 408 SER A O 1
ATOM 3143 N N . LEU A 1 409 ? 43.929 -7.642 -42.078 1.00 85.62 409 LEU A N 1
ATOM 3144 C CA . LEU A 1 409 ? 43.453 -6.391 -42.681 1.00 85.62 409 LEU A CA 1
ATOM 3145 C C . LEU A 1 409 ? 44.512 -5.280 -42.607 1.00 85.62 409 LEU A C 1
ATOM 3147 O O . LEU A 1 409 ? 44.730 -4.563 -43.587 1.00 85.62 409 LEU A O 1
ATOM 3151 N N . ARG A 1 410 ? 45.230 -5.156 -41.481 1.00 89.62 410 ARG A N 1
ATOM 3152 C CA . ARG A 1 410 ? 46.371 -4.230 -41.333 1.00 89.62 410 ARG A CA 1
ATOM 3153 C C . ARG A 1 410 ? 47.522 -4.577 -42.280 1.00 89.62 410 ARG A C 1
ATOM 3155 O O . ARG A 1 410 ? 48.129 -3.658 -42.830 1.00 89.62 410 ARG A O 1
ATOM 3162 N N . ALA A 1 411 ? 47.823 -5.860 -42.489 1.00 90.31 411 ALA A N 1
ATOM 3163 C CA . ALA A 1 411 ? 48.848 -6.291 -43.440 1.00 90.31 411 ALA A CA 1
ATOM 3164 C C . ALA A 1 411 ? 48.460 -5.940 -44.889 1.00 90.31 411 ALA A C 1
ATOM 3166 O O . ALA A 1 411 ? 49.219 -5.252 -45.571 1.00 90.31 411 ALA A O 1
ATOM 3167 N N . SER A 1 412 ? 47.247 -6.305 -45.316 1.00 84.50 412 SER A N 1
ATOM 3168 C CA . SER A 1 412 ? 46.712 -5.988 -46.652 1.00 84.50 412 SER A CA 1
ATOM 3169 C C . SER A 1 412 ? 46.625 -4.475 -46.913 1.00 84.50 412 SER A C 1
ATOM 3171 O O . SER A 1 412 ? 46.993 -3.986 -47.985 1.00 84.50 412 SER A O 1
ATOM 3173 N N . SER A 1 413 ? 46.236 -3.691 -45.901 1.00 78.94 413 SER A N 1
ATOM 3174 C CA . SER A 1 413 ? 46.237 -2.225 -45.973 1.00 78.94 413 SER A CA 1
ATOM 3175 C C . SER A 1 413 ? 47.647 -1.643 -46.146 1.00 78.94 413 SER A C 1
ATOM 3177 O O . SER A 1 413 ? 47.852 -0.772 -46.993 1.00 78.94 413 SER A O 1
ATOM 3179 N N . ARG A 1 414 ? 48.654 -2.169 -45.429 1.00 86.19 414 ARG A N 1
ATOM 3180 C CA . ARG A 1 414 ? 50.061 -1.759 -45.601 1.00 86.19 414 ARG A CA 1
ATOM 3181 C C . ARG A 1 414 ? 50.595 -2.097 -46.992 1.00 86.19 414 ARG A C 1
ATOM 3183 O O . ARG A 1 414 ? 51.252 -1.256 -47.595 1.00 86.19 414 ARG A O 1
ATOM 3190 N N . GLU A 1 415 ? 50.294 -3.282 -47.516 1.00 87.25 415 GLU A N 1
ATOM 3191 C CA . GLU A 1 415 ? 50.714 -3.703 -48.860 1.00 87.25 415 GLU A CA 1
ATOM 3192 C C . GLU A 1 415 ? 50.043 -2.862 -49.964 1.00 87.25 415 GLU A C 1
ATOM 3194 O O . GLU A 1 415 ? 50.674 -2.472 -50.948 1.00 87.25 415 GLU A O 1
ATOM 3199 N N . SER A 1 416 ? 48.771 -2.505 -49.771 1.00 76.94 416 SER A N 1
ATOM 3200 C CA . SER A 1 416 ? 48.049 -1.572 -50.648 1.00 76.94 416 SER A CA 1
ATOM 3201 C C . SER A 1 416 ? 48.670 -0.172 -50.610 1.00 76.94 416 SER A C 1
ATOM 3203 O O . SER A 1 416 ? 48.818 0.484 -51.643 1.00 76.94 416 SER A O 1
ATOM 3205 N N . GLN A 1 417 ? 49.093 0.274 -49.424 1.00 81.31 417 GLN A N 1
ATOM 3206 C CA . GLN A 1 417 ? 49.739 1.567 -49.224 1.00 81.31 417 GLN A CA 1
ATOM 3207 C C . GLN A 1 417 ? 51.155 1.625 -49.822 1.00 81.31 417 GLN A C 1
ATOM 3209 O O . GLN A 1 417 ? 51.495 2.631 -50.445 1.00 81.31 417 GLN A O 1
ATOM 3214 N N . THR A 1 418 ? 51.976 0.573 -49.712 1.00 87.44 418 THR A N 1
ATOM 3215 C CA . THR A 1 418 ? 53.296 0.544 -50.372 1.00 87.44 418 THR A CA 1
ATOM 3216 C C . THR A 1 418 ? 53.144 0.585 -51.890 1.00 87.44 418 THR A C 1
ATOM 3218 O O . THR A 1 418 ? 53.743 1.459 -52.521 1.00 87.44 418 THR A O 1
ATOM 3221 N N . LYS A 1 419 ? 52.257 -0.244 -52.461 1.00 87.00 419 LYS A N 1
ATOM 3222 C CA . LYS A 1 419 ? 51.900 -0.226 -53.892 1.00 87.00 419 LYS A CA 1
ATOM 3223 C C . LYS A 1 419 ? 51.461 1.167 -54.364 1.00 87.00 419 LYS A C 1
ATOM 3225 O O . LYS A 1 419 ? 51.943 1.637 -55.394 1.00 87.00 419 LYS A O 1
ATOM 3230 N N . ALA A 1 420 ? 50.637 1.872 -53.585 1.00 77.19 420 ALA A N 1
ATOM 3231 C CA . ALA A 1 420 ? 50.250 3.252 -53.885 1.00 77.19 420 ALA A CA 1
ATOM 3232 C C . ALA A 1 420 ? 51.450 4.223 -53.876 1.00 77.19 420 ALA A C 1
ATOM 3234 O O . ALA A 1 420 ? 51.610 5.006 -54.812 1.00 77.19 420 ALA A O 1
ATOM 3235 N N . THR A 1 421 ? 52.343 4.152 -52.877 1.00 83.69 421 THR A N 1
ATOM 3236 C CA . THR A 1 421 ? 53.543 5.018 -52.852 1.00 83.69 421 THR A CA 1
ATOM 3237 C C . THR A 1 421 ? 54.530 4.720 -53.980 1.00 83.69 421 THR A C 1
ATOM 3239 O O . THR A 1 421 ? 55.233 5.623 -54.431 1.00 83.69 421 THR A O 1
ATOM 3242 N N . GLU A 1 422 ? 54.594 3.480 -54.467 1.00 87.12 422 GLU A N 1
ATOM 3243 C CA . GLU A 1 422 ? 55.385 3.155 -55.650 1.00 87.12 422 GLU A CA 1
ATOM 3244 C C . GLU A 1 422 ? 54.754 3.651 -56.954 1.00 87.12 422 GLU A C 1
ATOM 3246 O O . GLU A 1 422 ? 55.486 4.024 -57.869 1.00 87.12 422 GLU A O 1
ATOM 3251 N N . ALA A 1 423 ? 53.422 3.646 -57.065 1.00 79.75 423 ALA A N 1
ATOM 3252 C CA . ALA A 1 423 ? 52.721 4.195 -58.223 1.00 79.75 423 ALA A CA 1
ATOM 3253 C C . ALA A 1 423 ? 52.966 5.709 -58.344 1.00 79.75 423 ALA A C 1
ATOM 3255 O O . ALA A 1 423 ? 53.337 6.182 -59.416 1.00 79.75 423 ALA A O 1
ATOM 3256 N N . VAL A 1 424 ? 52.889 6.447 -57.227 1.00 85.56 424 VAL A N 1
ATOM 3257 C CA . VAL A 1 424 ? 53.256 7.876 -57.172 1.00 85.56 424 VAL A CA 1
ATOM 3258 C C . VAL A 1 424 ? 54.712 8.085 -57.614 1.00 85.56 424 VAL A C 1
ATOM 3260 O O . VAL A 1 424 ? 54.965 8.847 -58.539 1.00 85.56 424 VAL A O 1
ATOM 3263 N N . LYS A 1 425 ? 55.664 7.304 -57.079 1.00 89.25 425 LYS A N 1
ATOM 3264 C CA . LYS A 1 425 ? 57.087 7.365 -57.480 1.00 89.25 425 LYS A CA 1
ATOM 3265 C C . LYS A 1 425 ? 57.371 6.968 -58.940 1.00 89.25 425 LYS A C 1
ATOM 3267 O O . LYS A 1 425 ? 58.484 7.214 -59.412 1.00 89.25 425 LYS A O 1
ATOM 3272 N N . ARG A 1 426 ? 56.436 6.311 -59.640 1.00 85.00 426 ARG A N 1
ATOM 3273 C CA . ARG A 1 426 ? 56.500 6.091 -61.099 1.00 85.00 426 ARG A CA 1
ATOM 3274 C C . ARG A 1 426 ? 55.976 7.325 -61.838 1.00 85.00 426 ARG A C 1
ATOM 3276 O O . ARG A 1 426 ? 56.721 7.890 -62.634 1.00 85.00 426 ARG A O 1
ATOM 3283 N N . ALA A 1 427 ? 54.795 7.823 -61.465 1.00 76.75 427 ALA A N 1
ATOM 3284 C CA . ALA A 1 427 ? 54.213 9.045 -62.025 1.00 76.75 427 ALA A CA 1
ATOM 3285 C C . ALA A 1 427 ? 55.144 10.270 -61.897 1.00 76.75 427 ALA A C 1
ATOM 3287 O O . ALA A 1 427 ? 55.328 11.001 -62.866 1.00 76.75 427 ALA A O 1
ATOM 3288 N N . ASP A 1 428 ? 55.813 10.460 -60.753 1.00 85.31 428 ASP A N 1
ATOM 3289 C CA . ASP A 1 428 ? 56.787 11.546 -60.547 1.00 85.31 428 ASP A CA 1
ATOM 3290 C C . ASP A 1 428 ? 57.963 11.480 -61.543 1.00 85.31 428 ASP A C 1
ATOM 3292 O O . ASP A 1 428 ? 58.446 12.506 -62.031 1.00 85.31 428 ASP A O 1
ATOM 3296 N N . LYS A 1 429 ? 58.432 10.266 -61.872 1.00 85.19 429 LYS A N 1
ATOM 3297 C CA . LYS A 1 429 ? 59.517 10.050 -62.844 1.00 85.19 429 LYS A CA 1
ATOM 3298 C C . LYS A 1 429 ? 59.047 10.307 -64.270 1.00 85.19 429 LYS A C 1
ATOM 3300 O O . LYS A 1 429 ? 59.751 10.982 -65.015 1.00 85.19 429 LYS A O 1
ATOM 3305 N N . GLU A 1 430 ? 57.866 9.808 -64.620 1.00 84.06 430 GLU A N 1
ATOM 3306 C CA . GLU A 1 430 ? 57.239 10.017 -65.928 1.00 84.06 430 GLU A CA 1
ATOM 3307 C C . GLU A 1 430 ? 56.967 11.513 -66.167 1.00 84.06 430 GLU A C 1
ATOM 3309 O O . GLU A 1 430 ? 57.324 12.046 -67.217 1.00 84.06 430 GLU A O 1
ATOM 3314 N N . HIS A 1 431 ? 56.472 12.243 -65.160 1.00 77.81 431 HIS A N 1
ATOM 3315 C CA . HIS A 1 431 ? 56.347 13.702 -65.211 1.00 77.81 431 HIS A CA 1
ATOM 3316 C C . HIS A 1 431 ? 57.700 14.404 -65.414 1.00 77.81 431 HIS A C 1
ATOM 3318 O O . HIS A 1 431 ? 57.805 15.279 -66.274 1.00 77.81 431 HIS A O 1
ATOM 3324 N N . ALA A 1 432 ? 58.750 14.004 -64.688 1.00 84.88 432 ALA A N 1
ATOM 3325 C CA . ALA A 1 432 ? 60.095 14.563 -64.858 1.00 84.88 432 ALA A CA 1
ATOM 3326 C C . ALA A 1 432 ? 60.744 14.215 -66.217 1.00 84.88 432 ALA A C 1
ATOM 3328 O O . ALA A 1 432 ? 61.671 14.900 -66.655 1.00 84.88 432 ALA A O 1
ATOM 3329 N N . GLU A 1 433 ? 60.288 13.162 -66.897 1.00 84.88 433 GLU A N 1
ATOM 3330 C CA . GLU A 1 433 ? 60.709 12.806 -68.254 1.00 84.88 433 GLU A CA 1
ATOM 3331 C C . GLU A 1 433 ? 59.934 13.599 -69.318 1.00 84.88 433 GLU A C 1
ATOM 3333 O O . GLU A 1 433 ? 60.548 14.191 -70.208 1.00 84.88 433 GLU A O 1
ATOM 3338 N N . VAL A 1 434 ? 58.616 13.756 -69.157 1.00 80.94 434 VAL A N 1
ATOM 3339 C CA . VAL A 1 434 ? 57.788 14.667 -69.969 1.00 80.94 434 VAL A CA 1
ATOM 3340 C C . VAL A 1 434 ? 58.288 16.116 -69.874 1.00 80.94 434 VAL A C 1
ATOM 3342 O O . VAL A 1 434 ? 58.334 16.824 -70.884 1.00 80.94 434 VAL A O 1
ATOM 3345 N N . GLU A 1 435 ? 58.743 16.568 -68.702 1.00 84.81 435 GLU A N 1
ATOM 3346 C CA . GLU A 1 435 ? 59.312 17.912 -68.533 1.00 84.81 435 GLU A CA 1
ATOM 3347 C C . GLU A 1 435 ? 60.649 18.092 -69.287 1.00 84.81 435 GLU A C 1
ATOM 3349 O O . GLU A 1 435 ? 60.947 19.176 -69.793 1.00 84.81 435 GLU A O 1
ATOM 3354 N N . LYS A 1 436 ? 61.453 17.028 -69.438 1.00 86.50 436 LYS A N 1
ATOM 3355 C CA . LYS A 1 436 ? 62.676 17.046 -70.267 1.00 86.50 436 LYS A CA 1
ATOM 3356 C C . LYS A 1 436 ? 62.342 17.030 -71.758 1.00 86.50 436 LYS A C 1
ATOM 3358 O O . LYS A 1 436 ? 62.918 17.808 -72.518 1.00 86.50 436 LYS A O 1
ATOM 3363 N N . LEU A 1 437 ? 61.398 16.184 -72.174 1.00 81.38 437 LEU A N 1
ATOM 3364 C CA . LEU A 1 437 ? 60.964 16.069 -73.570 1.00 81.38 437 LEU A CA 1
ATOM 3365 C C . LEU A 1 437 ? 60.314 17.366 -74.074 1.00 81.38 437 LEU A C 1
ATOM 3367 O O . LEU A 1 437 ? 60.597 17.803 -75.189 1.00 81.38 437 LEU A O 1
ATOM 3371 N N . THR A 1 438 ? 59.511 18.039 -73.247 1.00 81.31 438 THR A N 1
ATOM 3372 C CA . THR A 1 438 ? 58.936 19.354 -73.583 1.00 81.31 438 THR A CA 1
ATOM 3373 C C . THR A 1 438 ? 60.007 20.441 -73.695 1.00 81.31 438 THR A C 1
ATOM 3375 O O . THR A 1 438 ? 60.005 21.180 -74.681 1.00 81.31 438 THR A O 1
ATOM 3378 N N . LYS A 1 439 ? 60.991 20.499 -72.783 1.00 87.06 439 LYS A N 1
ATOM 3379 C CA . LYS A 1 439 ? 62.153 21.404 -72.913 1.00 87.06 439 LYS A CA 1
ATOM 3380 C C . LYS A 1 439 ? 62.908 21.159 -74.228 1.00 87.06 439 LYS A C 1
ATOM 3382 O O . LYS A 1 439 ? 63.065 22.095 -75.016 1.00 87.06 439 LYS A O 1
ATOM 3387 N N . ALA A 1 440 ? 63.254 19.905 -74.532 1.00 83.94 440 ALA A N 1
ATOM 3388 C CA . ALA A 1 440 ? 63.909 19.519 -75.787 1.00 83.94 440 ALA A CA 1
ATOM 3389 C C . ALA A 1 440 ? 63.077 19.867 -77.041 1.00 83.94 440 ALA A C 1
ATOM 3391 O O . ALA A 1 440 ? 63.634 20.311 -78.051 1.00 83.94 440 ALA A O 1
ATOM 3392 N N . LYS A 1 441 ? 61.742 19.744 -76.978 1.00 84.06 441 LYS A N 1
ATOM 3393 C CA . LYS A 1 441 ? 60.831 20.186 -78.045 1.00 84.06 441 LYS A CA 1
ATOM 3394 C C . LYS A 1 441 ? 60.921 21.697 -78.271 1.00 84.06 441 LYS A C 1
ATOM 3396 O O . LYS A 1 441 ? 61.142 22.111 -79.404 1.00 84.06 441 LYS A O 1
ATOM 3401 N N . THR A 1 442 ? 60.855 22.520 -77.218 1.00 85.25 442 THR A N 1
ATOM 3402 C CA . THR A 1 442 ? 60.953 23.989 -77.372 1.00 85.25 442 THR A CA 1
ATOM 3403 C C . THR A 1 442 ? 62.314 24.454 -77.899 1.00 85.25 442 THR A C 1
ATOM 3405 O O . THR A 1 442 ? 62.388 25.424 -78.652 1.00 85.25 442 THR A O 1
ATOM 3408 N N . GLU A 1 443 ? 63.408 23.761 -77.566 1.00 85.19 443 GLU A N 1
ATOM 3409 C CA . GLU A 1 443 ? 64.709 24.010 -78.194 1.00 85.19 443 GLU A CA 1
ATOM 3410 C C . GLU A 1 443 ? 64.729 23.644 -79.679 1.00 85.19 443 GLU A C 1
ATOM 3412 O O . GLU A 1 443 ? 65.355 24.342 -80.477 1.00 85.19 443 GLU A O 1
ATOM 3417 N N . SER A 1 444 ? 64.070 22.548 -80.050 1.00 75.50 444 SER A N 1
ATOM 3418 C CA . SER A 1 444 ? 63.969 22.094 -81.439 1.00 75.50 444 SER A CA 1
ATOM 3419 C C . SER A 1 444 ? 63.147 23.080 -82.271 1.00 75.50 444 SER A C 1
ATOM 3421 O O . SER A 1 444 ? 63.584 23.488 -83.342 1.00 75.50 444 SER A O 1
ATOM 3423 N N . GLU A 1 445 ? 62.022 23.560 -81.738 1.00 82.25 445 GLU A N 1
ATOM 3424 C CA . GLU A 1 445 ? 61.192 24.606 -82.349 1.00 82.25 445 GLU A CA 1
ATOM 3425 C C . GLU A 1 445 ? 61.957 25.928 -82.531 1.00 82.25 445 GLU A C 1
ATOM 3427 O O . GLU A 1 445 ? 61.854 26.550 -83.587 1.00 82.25 445 GLU A O 1
ATOM 3432 N N . LYS A 1 446 ? 62.781 26.339 -81.553 1.00 88.00 446 LYS A N 1
ATOM 3433 C CA . LYS A 1 446 ? 63.686 27.497 -81.698 1.00 88.00 446 LYS A CA 1
ATOM 3434 C C . LYS A 1 446 ? 64.712 27.277 -82.814 1.00 88.00 446 LYS A C 1
ATOM 3436 O O . LYS A 1 446 ? 64.853 28.127 -83.683 1.00 88.00 446 LYS A O 1
ATOM 3441 N N . LYS A 1 447 ? 65.385 26.120 -82.842 1.00 85.81 447 LYS A N 1
ATOM 3442 C CA . LYS A 1 447 ? 66.362 25.775 -83.895 1.00 85.81 447 LYS A CA 1
ATOM 3443 C C . LYS A 1 447 ? 65.714 25.782 -85.288 1.00 85.81 447 LYS A C 1
ATOM 3445 O O . LYS A 1 447 ? 66.320 26.291 -86.224 1.00 85.81 447 LYS A O 1
ATOM 3450 N N . ILE A 1 448 ? 64.479 25.288 -85.414 1.00 83.25 448 ILE A N 1
ATOM 3451 C CA . ILE A 1 448 ? 63.702 25.325 -86.662 1.00 83.25 448 ILE A CA 1
ATOM 3452 C C . ILE A 1 448 ? 63.412 26.771 -87.089 1.00 83.25 448 ILE A C 1
ATOM 3454 O O . ILE A 1 448 ? 63.699 27.105 -88.233 1.00 83.25 448 ILE A O 1
ATOM 3458 N N . LYS A 1 449 ? 62.938 27.645 -86.187 1.00 87.25 449 LYS A N 1
ATOM 3459 C CA . LYS A 1 449 ? 62.673 29.065 -86.504 1.00 87.25 449 LYS A CA 1
ATOM 3460 C C . LYS A 1 449 ? 63.919 29.795 -87.008 1.00 87.25 449 LYS A C 1
ATOM 3462 O O . LYS A 1 449 ? 63.893 30.321 -88.115 1.00 87.25 449 LYS A O 1
ATOM 3467 N N . ASN A 1 450 ? 65.028 29.721 -86.269 1.00 84.88 450 ASN A N 1
ATOM 3468 C CA . ASN A 1 450 ? 66.290 30.354 -86.664 1.00 84.88 450 ASN A CA 1
ATOM 3469 C C . ASN A 1 450 ? 66.798 29.848 -88.035 1.00 84.88 450 ASN A C 1
ATOM 3471 O O . ASN A 1 450 ? 67.380 30.610 -88.809 1.00 84.88 450 ASN A O 1
ATOM 3475 N N . LEU A 1 451 ? 66.588 28.562 -88.353 1.00 83.00 451 LEU A N 1
ATOM 3476 C CA . LEU A 1 451 ? 66.920 27.993 -89.664 1.00 83.00 451 LEU A CA 1
ATOM 3477 C C . LEU A 1 451 ? 65.972 28.482 -90.770 1.00 83.00 451 LEU A C 1
ATOM 3479 O O . LEU A 1 451 ? 66.436 28.725 -91.881 1.00 83.00 451 LEU A O 1
ATOM 3483 N N . THR A 1 452 ? 64.677 28.654 -90.490 1.00 84.50 452 THR A N 1
ATOM 3484 C CA . THR A 1 452 ? 63.710 29.239 -91.434 1.00 84.50 452 THR A CA 1
ATOM 3485 C C . THR A 1 452 ? 64.056 30.694 -91.753 1.00 84.50 452 THR A C 1
ATOM 3487 O O . THR A 1 452 ? 64.161 31.042 -92.925 1.00 84.50 452 THR A O 1
ATOM 3490 N N . GLU A 1 453 ? 64.338 31.506 -90.732 1.00 87.25 453 GLU A N 1
ATOM 3491 C CA . GLU A 1 453 ? 64.793 32.898 -90.872 1.00 87.25 453 GLU A CA 1
ATOM 3492 C C . GLU A 1 453 ? 66.071 32.975 -91.728 1.00 87.25 453 GLU A C 1
ATOM 3494 O O . GLU A 1 453 ? 66.112 33.691 -92.728 1.00 87.25 453 GLU A O 1
ATOM 3499 N N . SER A 1 454 ? 67.068 32.130 -91.431 1.00 78.38 454 SER A N 1
ATOM 3500 C CA . SER A 1 454 ? 68.311 32.028 -92.219 1.00 78.38 454 SER A CA 1
ATOM 3501 C C . SER A 1 454 ? 68.068 31.627 -93.683 1.00 78.38 454 SER A C 1
ATOM 3503 O O . SER A 1 454 ? 68.781 32.071 -94.583 1.00 78.38 454 SER A O 1
ATOM 3505 N N . ILE A 1 455 ? 67.073 30.774 -93.947 1.00 81.81 455 ILE A N 1
ATOM 3506 C CA . ILE A 1 455 ? 66.684 30.363 -95.303 1.00 81.81 455 ILE A CA 1
ATOM 3507 C C . ILE A 1 455 ? 66.028 31.524 -96.063 1.00 81.81 455 ILE A C 1
ATOM 3509 O O . ILE A 1 455 ? 66.271 31.670 -97.263 1.00 81.81 455 ILE A O 1
ATOM 3513 N N . ASP A 1 456 ? 65.224 32.350 -95.397 1.00 84.56 456 ASP A N 1
ATOM 3514 C CA . ASP A 1 456 ? 64.554 33.495 -96.018 1.00 84.56 456 ASP A CA 1
ATOM 3515 C C . ASP A 1 456 ? 65.510 34.670 -96.269 1.00 84.56 456 ASP A C 1
ATOM 3517 O O . ASP A 1 456 ? 65.462 35.262 -97.351 1.00 84.56 456 ASP A O 1
ATOM 3521 N N . ASP A 1 457 ? 66.473 34.922 -95.379 1.00 84.12 457 ASP A N 1
ATOM 3522 C CA . ASP A 1 457 ? 67.579 35.849 -95.656 1.00 84.12 457 ASP A CA 1
ATOM 3523 C C . ASP A 1 457 ? 68.439 35.374 -96.840 1.00 84.12 457 ASP A C 1
ATOM 3525 O O . ASP A 1 457 ? 68.783 36.172 -97.712 1.00 84.12 457 ASP A O 1
ATOM 3529 N N . LEU A 1 458 ? 68.711 34.068 -96.967 1.00 76.00 458 LEU A N 1
ATOM 3530 C CA . LEU A 1 458 ? 69.399 33.521 -98.145 1.00 76.00 458 LEU A CA 1
ATOM 3531 C C . LEU A 1 458 ? 68.564 33.635 -99.435 1.00 76.00 458 LEU A C 1
ATOM 3533 O O . LEU A 1 458 ? 69.131 33.860 -100.506 1.00 76.00 458 LEU A O 1
ATOM 3537 N N . LYS A 1 459 ? 67.226 33.530 -99.377 1.00 82.50 459 LYS A N 1
ATOM 3538 C CA . LYS A 1 459 ? 66.348 33.838 -100.530 1.00 82.50 459 LYS A CA 1
ATOM 3539 C C . LYS A 1 459 ? 66.415 35.318 -100.906 1.00 82.50 459 LYS A C 1
ATOM 3541 O O . LYS A 1 459 ? 66.449 35.635 -102.092 1.00 82.50 459 LYS A O 1
ATOM 3546 N N . LYS A 1 460 ? 66.453 36.208 -99.914 1.00 85.12 460 LYS A N 1
ATOM 3547 C CA . LYS A 1 460 ? 66.552 37.658 -100.103 1.00 85.12 460 LYS A CA 1
ATOM 3548 C C . LYS A 1 460 ? 67.907 38.063 -100.683 1.00 85.12 460 LYS A C 1
ATOM 3550 O O . LYS A 1 460 ? 67.936 38.879 -101.598 1.00 85.12 460 LYS A O 1
ATOM 3555 N N . LEU A 1 461 ? 69.001 37.450 -100.225 1.00 80.12 461 LEU A N 1
ATOM 3556 C CA . LEU A 1 461 ? 70.341 37.680 -100.767 1.00 80.12 461 LEU A CA 1
ATOM 3557 C C . LEU A 1 461 ? 70.439 37.195 -102.219 1.00 80.12 461 LEU A C 1
ATOM 3559 O O . LEU A 1 461 ? 70.817 37.983 -103.082 1.00 80.12 461 LEU A O 1
ATOM 3563 N N . LYS A 1 462 ? 69.967 35.966 -102.507 1.00 80.81 462 LYS A N 1
ATOM 3564 C CA . LYS A 1 462 ? 69.803 35.471 -103.887 1.00 80.81 462 LYS A CA 1
ATOM 3565 C C . LYS A 1 462 ? 69.091 36.504 -104.756 1.00 80.81 462 LYS A C 1
ATOM 3567 O O . LYS A 1 462 ? 69.595 36.804 -105.820 1.00 80.81 462 LYS A O 1
ATOM 3572 N N . ALA A 1 463 ? 67.954 37.047 -104.307 1.00 82.06 463 ALA A N 1
ATOM 3573 C CA . ALA A 1 463 ? 67.142 37.997 -105.071 1.00 82.06 463 ALA A CA 1
ATOM 3574 C C . ALA A 1 463 ? 67.775 39.400 -105.209 1.00 82.06 463 ALA A C 1
ATOM 3576 O O . ALA A 1 463 ? 67.544 40.089 -106.199 1.00 82.06 463 ALA A O 1
ATOM 3577 N N . GLN A 1 464 ? 68.583 39.847 -104.242 1.00 78.94 464 GLN A N 1
ATOM 3578 C CA . GLN A 1 464 ? 69.345 41.097 -104.355 1.00 78.94 464 GLN A CA 1
ATOM 3579 C C . GLN A 1 464 ? 70.473 40.972 -105.370 1.00 78.94 464 GLN A C 1
ATOM 3581 O O . GLN A 1 464 ? 70.658 41.859 -106.202 1.00 78.94 464 GLN A O 1
ATOM 3586 N N . ASP A 1 465 ? 71.198 39.860 -105.331 1.00 73.75 465 ASP A N 1
ATOM 3587 C CA . ASP A 1 465 ? 72.187 39.555 -106.348 1.00 73.75 465 ASP A CA 1
ATOM 3588 C C . ASP A 1 465 ? 71.479 39.232 -107.695 1.00 73.75 465 ASP A C 1
ATOM 3590 O O . ASP A 1 465 ? 71.995 39.574 -108.753 1.00 73.75 465 ASP A O 1
ATOM 3594 N N . GLU A 1 466 ? 70.234 38.733 -107.700 1.00 79.06 466 GLU A N 1
ATOM 3595 C CA . GLU A 1 466 ? 69.359 38.615 -108.886 1.00 79.06 466 GLU A CA 1
ATOM 3596 C C . GLU A 1 466 ? 68.953 39.989 -109.446 1.00 79.06 466 GLU A C 1
ATOM 3598 O O . GLU A 1 466 ? 68.865 40.157 -110.652 1.00 79.06 466 GLU A O 1
ATOM 3603 N N . ALA A 1 467 ? 68.796 41.025 -108.618 1.00 79.44 467 ALA A N 1
ATOM 3604 C CA . ALA A 1 467 ? 68.619 42.399 -109.099 1.00 79.44 467 ALA A CA 1
ATOM 3605 C C . ALA A 1 467 ? 69.936 42.987 -109.641 1.00 79.44 467 ALA A C 1
ATOM 3607 O O . ALA A 1 467 ? 69.946 43.632 -110.693 1.00 79.44 467 ALA A O 1
ATOM 3608 N N . LYS A 1 468 ? 71.074 42.666 -109.004 1.00 76.31 468 LYS A N 1
ATOM 3609 C CA . LYS A 1 468 ? 72.404 42.842 -109.615 1.00 76.31 468 LYS A CA 1
ATOM 3610 C C . LYS A 1 468 ? 72.587 41.951 -110.848 1.00 76.31 468 LYS A C 1
ATOM 3612 O O . LYS A 1 468 ? 73.484 42.228 -111.646 1.00 76.31 468 LYS A O 1
ATOM 3617 N N . ILE A 1 469 ? 71.669 41.014 -111.147 1.00 70.88 469 ILE A N 1
ATOM 3618 C CA . ILE A 1 469 ? 71.560 40.368 -112.462 1.00 70.88 469 ILE A CA 1
ATOM 3619 C C . ILE A 1 469 ? 71.148 41.368 -113.602 1.00 70.88 469 ILE A C 1
ATOM 3621 O O . ILE A 1 469 ? 70.755 40.944 -114.689 1.00 70.88 469 ILE A O 1
ATOM 3625 N N . ALA A 1 470 ? 71.437 42.689 -113.427 1.00 74.25 470 ALA A N 1
ATOM 3626 C CA . ALA A 1 470 ? 71.387 43.793 -114.413 1.00 74.25 470 ALA A CA 1
ATOM 3627 C C . ALA A 1 470 ? 72.559 44.862 -114.571 1.00 74.25 470 ALA A C 1
ATOM 3629 O O . ALA A 1 470 ? 72.338 45.787 -115.349 1.00 74.25 470 ALA A O 1
ATOM 3630 N N . GLU A 1 471 ? 73.771 44.833 -113.955 1.00 74.69 471 GLU A N 1
ATOM 3631 C CA . GLU A 1 471 ? 74.814 45.933 -113.980 1.00 74.69 471 GLU A CA 1
ATOM 3632 C C . GLU A 1 471 ? 76.325 45.854 -114.519 1.00 74.69 471 GLU A C 1
ATOM 3634 O O . GLU A 1 471 ? 76.807 46.945 -114.841 1.00 74.69 471 GLU A O 1
ATOM 3639 N N . LEU A 1 472 ? 77.052 44.717 -114.756 1.00 66.12 472 LEU A N 1
ATOM 3640 C CA . LEU A 1 472 ? 78.301 44.466 -115.592 1.00 66.12 472 LEU A CA 1
ATOM 3641 C C . LEU A 1 472 ? 78.519 43.573 -116.994 1.00 66.12 472 LEU A C 1
ATOM 3643 O O . LEU A 1 472 ? 79.700 43.362 -117.217 1.00 66.12 472 LEU A O 1
ATOM 3647 N N . THR A 1 473 ? 77.837 43.039 -118.112 1.00 67.25 473 THR A N 1
ATOM 3648 C CA . THR A 1 473 ? 76.612 42.546 -119.006 1.00 67.25 473 THR A CA 1
ATOM 3649 C C . THR A 1 473 ? 75.067 43.000 -119.222 1.00 67.25 473 THR A C 1
ATOM 3651 O O . THR A 1 473 ? 74.197 42.147 -119.135 1.00 67.25 473 THR A O 1
ATOM 3654 N N . LYS A 1 474 ? 74.649 44.257 -119.555 1.00 68.62 474 LYS A N 1
ATOM 3655 C CA . LYS A 1 474 ? 73.306 44.829 -119.915 1.00 68.62 474 LYS A CA 1
ATOM 3656 C C . LYS A 1 474 ? 73.341 46.284 -120.511 1.00 68.62 474 LYS A C 1
ATOM 3658 O O . LYS A 1 474 ? 72.824 46.461 -121.607 1.00 68.62 474 LYS A O 1
ATOM 3663 N N . LYS A 1 475 ? 73.906 47.312 -119.827 1.00 60.66 475 LYS A N 1
ATOM 3664 C CA . LYS A 1 475 ? 74.104 48.731 -120.306 1.00 60.66 475 LYS A CA 1
ATOM 3665 C C . LYS A 1 475 ? 75.136 48.947 -121.470 1.00 60.66 475 LYS A C 1
ATOM 3667 O O . LYS A 1 475 ? 74.733 49.058 -122.620 1.00 60.66 475 LYS A O 1
ATOM 3672 N N . HIS A 1 476 ? 76.453 48.994 -121.168 1.00 48.97 476 HIS A N 1
ATOM 3673 C CA . HIS A 1 476 ? 77.719 48.997 -121.966 1.00 48.97 476 HIS A CA 1
ATOM 3674 C C . HIS A 1 476 ? 77.747 48.276 -123.336 1.00 48.97 476 HIS A C 1
ATOM 3676 O O . HIS A 1 476 ? 78.659 48.519 -124.119 1.00 48.97 476 HIS A O 1
ATOM 3682 N N . ALA A 1 477 ? 76.719 47.538 -123.753 1.00 47.47 477 ALA A N 1
ATOM 3683 C CA . ALA A 1 477 ? 76.467 47.360 -125.192 1.00 47.47 477 ALA A CA 1
ATOM 3684 C C . ALA A 1 477 ? 76.288 48.733 -125.896 1.00 47.47 477 ALA A C 1
ATOM 3686 O O . ALA A 1 477 ? 76.404 48.853 -127.108 1.00 47.47 477 ALA A O 1
ATOM 3687 N N . GLN A 1 478 ? 76.104 49.788 -125.099 1.00 40.91 478 GLN A N 1
ATOM 3688 C CA . GLN A 1 478 ? 76.247 51.217 -125.375 1.00 40.91 478 GLN A CA 1
ATOM 3689 C C . GLN A 1 478 ? 77.716 51.718 -125.489 1.00 40.91 478 GLN A C 1
ATOM 3691 O O . GLN A 1 478 ? 77.969 52.899 -125.269 1.00 40.91 478 GLN A O 1
ATOM 3696 N N . ALA A 1 479 ? 78.690 50.857 -125.815 1.00 37.56 479 ALA A N 1
ATOM 3697 C CA . ALA A 1 479 ? 80.115 51.209 -125.958 1.00 37.56 479 ALA A CA 1
ATOM 3698 C C . ALA A 1 479 ? 80.720 50.831 -127.331 1.00 37.56 479 ALA A C 1
ATOM 3700 O O . ALA A 1 479 ? 81.917 50.571 -127.432 1.00 37.56 479 ALA A O 1
ATOM 3701 N N . ALA A 1 480 ? 79.907 50.817 -128.395 1.00 34.03 480 ALA A N 1
ATOM 3702 C CA . ALA A 1 480 ? 80.365 50.621 -129.774 1.00 34.03 480 ALA A CA 1
ATOM 3703 C C . ALA A 1 480 ? 79.603 51.524 -130.775 1.00 34.03 480 ALA A C 1
ATOM 3705 O O . ALA A 1 480 ? 78.560 51.141 -131.284 1.00 34.03 480 ALA A O 1
ATOM 3706 N N . GLN A 1 481 ? 80.168 52.717 -131.023 1.00 31.48 481 GLN A N 1
ATOM 3707 C CA . GLN A 1 481 ? 80.031 53.614 -132.197 1.00 31.48 481 GLN A CA 1
ATOM 3708 C C . GLN A 1 481 ? 78.655 53.930 -132.837 1.00 31.48 481 GLN A C 1
ATOM 3710 O O . GLN A 1 481 ? 77.926 53.056 -133.286 1.00 31.48 481 GLN A O 1
ATOM 3715 N N . VAL A 1 482 ? 78.427 55.226 -133.117 1.00 36.59 482 VAL A N 1
ATOM 3716 C CA . VAL A 1 482 ? 77.579 55.694 -134.237 1.00 36.59 482 VAL A CA 1
ATOM 3717 C C . VAL A 1 482 ? 78.167 56.962 -134.873 1.00 36.59 482 VAL A C 1
ATOM 3719 O O . VAL A 1 482 ? 78.091 58.021 -134.261 1.00 36.59 482 VAL A O 1
ATOM 3722 N N . THR A 1 483 ? 78.634 56.883 -136.128 1.00 30.00 483 THR A N 1
ATOM 3723 C CA . THR A 1 483 ? 78.678 58.017 -137.085 1.00 30.00 483 THR A CA 1
ATOM 3724 C C . THR A 1 483 ? 78.782 57.538 -138.547 1.00 30.00 483 THR A C 1
ATOM 3726 O O . THR A 1 483 ? 79.866 57.169 -138.975 1.00 30.00 483 THR A O 1
ATOM 3729 N N . SER A 1 484 ? 77.675 57.661 -139.307 1.00 28.81 484 SER A N 1
ATOM 3730 C CA . SER A 1 484 ? 77.567 58.142 -140.720 1.00 28.81 484 SER A CA 1
ATOM 3731 C C . SER A 1 484 ? 78.386 57.516 -141.889 1.00 28.81 484 SER A C 1
ATOM 3733 O O . SER A 1 484 ? 79.572 57.283 -141.737 1.00 28.81 484 SER A O 1
ATOM 3735 N N . LYS A 1 485 ? 77.903 57.399 -143.153 1.00 29.77 485 LYS A N 1
ATOM 3736 C CA . LYS A 1 485 ? 76.575 57.659 -143.794 1.00 29.77 485 LYS A CA 1
ATOM 3737 C C . LYS A 1 485 ? 76.591 57.341 -145.325 1.00 29.77 485 LYS A C 1
ATOM 3739 O O . LYS A 1 485 ? 77.329 58.012 -146.033 1.00 29.77 485 LYS A O 1
ATOM 3744 N N . ALA A 1 486 ? 75.646 56.510 -145.816 1.00 28.25 486 ALA A N 1
ATOM 3745 C CA . ALA A 1 486 ? 75.161 56.377 -147.227 1.00 28.25 486 ALA A CA 1
ATOM 3746 C C . ALA A 1 486 ? 76.174 55.915 -148.328 1.00 28.25 486 ALA A C 1
ATOM 3748 O O . ALA A 1 486 ? 77.368 55.917 -148.042 1.00 28.25 486 ALA A O 1
ATOM 3749 N N . PRO A 1 487 ? 75.763 55.555 -149.583 1.00 41.19 487 PRO A N 1
ATOM 3750 C CA . PRO A 1 487 ? 74.414 55.439 -150.188 1.00 41.19 487 PRO A CA 1
ATOM 3751 C C . PRO A 1 487 ? 74.060 54.035 -150.794 1.00 41.19 487 PRO A C 1
ATOM 3753 O O . PRO A 1 487 ? 74.687 53.036 -150.468 1.00 41.19 487 PRO A O 1
ATOM 3756 N N . ALA A 1 488 ? 72.995 53.963 -151.615 1.00 31.53 488 ALA A N 1
ATOM 3757 C CA . ALA A 1 488 ? 72.275 52.770 -152.139 1.00 31.53 488 ALA A CA 1
ATOM 3758 C C . ALA A 1 488 ? 72.708 52.349 -153.590 1.00 31.53 488 ALA A C 1
ATOM 3760 O O . ALA A 1 488 ? 73.658 52.974 -154.065 1.00 31.53 488 ALA A O 1
ATOM 3761 N N . PRO A 1 489 ? 72.037 51.430 -154.363 1.00 48.50 489 PRO A N 1
ATOM 3762 C CA . PRO A 1 489 ? 70.848 50.574 -154.087 1.00 48.50 489 PRO A CA 1
ATOM 3763 C C . PRO A 1 489 ? 70.807 49.103 -154.657 1.00 48.50 489 PRO A C 1
ATOM 3765 O O . PRO A 1 489 ? 71.588 48.729 -155.520 1.00 48.50 489 PRO A O 1
ATOM 3768 N N . ALA A 1 490 ? 69.741 48.363 -154.270 1.00 29.78 490 ALA A N 1
ATOM 3769 C CA . ALA A 1 490 ? 68.971 47.323 -155.019 1.00 29.78 490 ALA A CA 1
ATOM 3770 C C . ALA A 1 490 ? 69.312 45.792 -155.003 1.00 29.78 490 ALA A C 1
ATOM 3772 O O . ALA A 1 490 ? 70.278 45.342 -155.603 1.00 29.78 490 ALA A O 1
ATOM 3773 N N . THR A 1 491 ? 68.325 44.999 -154.513 1.00 29.22 491 THR A N 1
ATOM 3774 C CA . THR A 1 491 ? 67.984 43.559 -154.789 1.00 29.22 491 THR A CA 1
ATOM 3775 C C . THR A 1 491 ? 68.969 42.412 -154.437 1.00 29.22 491 THR A C 1
ATOM 3777 O O . THR A 1 491 ? 70.170 42.603 -154.561 1.00 29.22 491 THR A O 1
ATOM 3780 N N . PRO A 1 492 ? 68.501 41.160 -154.166 1.00 43.22 492 PRO A N 1
ATOM 3781 C CA . PRO A 1 492 ? 67.246 40.720 -153.514 1.00 43.22 492 PRO A CA 1
ATOM 3782 C C . PRO A 1 492 ? 67.403 39.556 -152.472 1.00 43.22 492 PRO A C 1
ATOM 3784 O O . PRO A 1 492 ? 68.410 38.868 -152.439 1.00 43.22 492 PRO A O 1
ATOM 3787 N N . ALA A 1 493 ? 66.320 39.269 -151.725 1.00 26.11 493 ALA A N 1
ATOM 3788 C CA . ALA A 1 493 ? 65.947 37.983 -151.078 1.00 26.11 493 ALA A CA 1
ATOM 3789 C C . ALA A 1 493 ? 66.740 37.346 -149.884 1.00 26.11 493 ALA A C 1
ATOM 3791 O O . ALA A 1 493 ? 67.895 36.965 -149.992 1.00 26.11 493 ALA A O 1
ATOM 3792 N N . ALA A 1 494 ? 65.960 37.028 -148.830 1.00 27.17 494 ALA A N 1
ATOM 3793 C CA . ALA A 1 494 ? 66.015 35.856 -147.921 1.00 27.17 494 ALA A CA 1
ATOM 3794 C C . ALA A 1 494 ? 67.052 35.687 -146.763 1.00 27.17 494 ALA A C 1
ATOM 3796 O O . ALA A 1 494 ? 68.259 35.672 -146.951 1.00 27.17 494 ALA A O 1
ATOM 3797 N N . SER A 1 495 ? 66.487 35.288 -145.604 1.00 27.30 495 SER A N 1
ATOM 3798 C CA . SER A 1 495 ? 67.053 34.478 -144.494 1.00 27.30 495 SER A CA 1
ATOM 3799 C C . SER A 1 495 ? 67.871 35.117 -143.344 1.00 27.30 495 SER A C 1
ATOM 3801 O O . SER A 1 495 ? 68.671 36.019 -143.542 1.00 27.30 495 SER A O 1
ATOM 3803 N N . ALA A 1 496 ? 67.671 34.522 -142.152 1.00 29.06 496 ALA A N 1
ATOM 3804 C CA . ALA A 1 496 ? 68.448 34.537 -140.894 1.00 29.06 496 ALA A CA 1
ATOM 3805 C C . ALA A 1 496 ? 68.773 35.865 -140.156 1.00 29.06 496 ALA A C 1
ATOM 3807 O O . ALA A 1 496 ? 69.189 36.858 -140.737 1.00 29.06 496 ALA A O 1
ATOM 3808 N N . ALA A 1 497 ? 68.676 35.834 -138.814 1.00 24.47 497 ALA A N 1
ATOM 3809 C CA . ALA A 1 497 ? 69.163 36.887 -137.908 1.00 24.47 497 ALA A CA 1
ATOM 3810 C C . ALA A 1 497 ? 69.536 36.325 -136.506 1.00 24.47 497 ALA A C 1
ATOM 3812 O O . ALA A 1 497 ? 68.639 35.888 -135.781 1.00 24.47 497 ALA A O 1
ATOM 3813 N N . PRO A 1 498 ? 70.829 36.314 -136.108 1.00 30.78 498 PRO A N 1
ATOM 3814 C CA . PRO A 1 498 ? 71.296 35.899 -134.776 1.00 30.78 498 PRO A CA 1
ATOM 3815 C C . PRO A 1 498 ? 71.647 37.081 -133.831 1.00 30.78 498 PRO A C 1
ATOM 3817 O O . PRO A 1 498 ? 71.435 38.248 -134.149 1.00 30.78 498 PRO A O 1
ATOM 3820 N N . THR A 1 499 ? 72.163 36.766 -132.635 1.00 31.70 499 THR A N 1
ATOM 3821 C CA . THR A 1 499 ? 72.302 37.648 -131.450 1.00 31.70 499 THR A CA 1
ATOM 3822 C C . THR A 1 499 ? 73.723 38.152 -131.134 1.00 31.70 499 THR A C 1
ATOM 3824 O O . THR A 1 499 ? 74.652 37.354 -131.219 1.00 31.70 499 THR A O 1
ATOM 3827 N N . ALA A 1 500 ? 73.854 39.382 -130.598 1.00 33.19 500 ALA A N 1
ATOM 3828 C CA . ALA A 1 500 ? 74.848 39.876 -129.598 1.00 33.19 500 ALA A CA 1
ATOM 3829 C C . ALA A 1 500 ? 74.677 41.416 -129.444 1.00 33.19 500 ALA A C 1
ATOM 3831 O O . ALA A 1 500 ? 74.454 42.071 -130.453 1.00 33.19 500 ALA A O 1
ATOM 3832 N N . VAL A 1 501 ? 74.684 42.130 -128.301 1.00 43.19 501 VAL A N 1
ATOM 3833 C CA . VAL A 1 501 ? 75.084 41.931 -126.880 1.00 43.19 501 VAL A CA 1
ATOM 3834 C C . VAL A 1 501 ? 76.595 41.747 -126.644 1.00 43.19 501 VAL A C 1
ATOM 3836 O O . VAL A 1 501 ? 77.122 40.698 -126.993 1.00 43.19 501 VAL A O 1
ATOM 3839 N N . PRO A 1 502 ? 77.300 42.728 -126.028 1.00 42.31 502 PRO A N 1
ATOM 3840 C CA . PRO A 1 502 ? 78.096 42.440 -124.804 1.00 42.31 502 PRO A CA 1
ATOM 3841 C C . PRO A 1 502 ? 78.257 43.657 -123.848 1.00 42.31 502 PRO A C 1
ATOM 3843 O O . PRO A 1 502 ? 78.651 44.740 -124.274 1.00 42.31 502 PRO A O 1
ATOM 3846 N N . ALA A 1 503 ? 77.871 43.546 -122.562 1.00 27.95 503 ALA A N 1
ATOM 3847 C CA . ALA A 1 503 ? 76.862 44.543 -122.190 1.00 27.95 503 ALA A CA 1
ATOM 3848 C C . ALA A 1 503 ? 76.838 45.399 -120.885 1.00 27.95 503 ALA A C 1
ATOM 3850 O O . ALA A 1 503 ? 76.090 46.332 -120.961 1.00 27.95 503 ALA A O 1
ATOM 3851 N N . ALA A 1 504 ? 77.442 45.208 -119.693 1.00 29.19 504 ALA A N 1
ATOM 3852 C CA . ALA A 1 504 ? 77.053 45.734 -118.304 1.00 29.19 504 ALA A CA 1
ATOM 3853 C C . ALA A 1 504 ? 75.801 45.228 -117.372 1.00 29.19 504 ALA A C 1
ATOM 3855 O O . ALA A 1 504 ? 74.950 46.105 -117.259 1.00 29.19 504 ALA A O 1
ATOM 3856 N N . ALA A 1 505 ? 75.400 44.089 -116.645 1.00 29.39 505 ALA A N 1
ATOM 3857 C CA . ALA A 1 505 ? 75.486 42.583 -116.207 1.00 29.39 505 ALA A CA 1
ATOM 3858 C C . ALA A 1 505 ? 74.898 42.405 -114.784 1.00 29.39 505 ALA A C 1
ATOM 3860 O O . ALA A 1 505 ? 75.460 42.813 -113.775 1.00 29.39 505 ALA A O 1
ATOM 3861 N N . THR A 1 506 ? 73.866 41.644 -114.550 1.00 29.41 506 THR A N 1
ATOM 3862 C CA . THR A 1 506 ? 73.907 40.212 -114.809 1.00 29.41 506 THR A CA 1
ATOM 3863 C C . THR A 1 506 ? 74.922 39.464 -113.914 1.00 29.41 506 THR A C 1
ATOM 3865 O O . THR A 1 506 ? 75.558 38.555 -114.418 1.00 29.41 506 THR A O 1
ATOM 3868 N N . THR A 1 507 ? 75.047 39.783 -112.604 1.00 32.59 507 THR A N 1
ATOM 3869 C CA . THR A 1 507 ? 75.418 38.776 -111.564 1.00 32.59 507 THR A CA 1
ATOM 3870 C C . THR A 1 507 ? 75.004 39.133 -110.112 1.00 32.59 507 THR A C 1
ATOM 3872 O O . THR A 1 507 ? 75.261 40.244 -109.663 1.00 32.59 507 THR A O 1
ATOM 3875 N N . THR A 1 508 ? 74.414 38.235 -109.301 1.00 29.66 508 THR A N 1
ATOM 3876 C CA . THR A 1 508 ? 73.997 36.840 -109.584 1.00 29.66 508 THR A CA 1
ATOM 3877 C C . THR A 1 508 ? 72.696 36.402 -108.909 1.00 29.66 508 THR A C 1
ATOM 3879 O O . THR A 1 508 ? 72.495 36.538 -107.717 1.00 29.66 508 THR A O 1
ATOM 3882 N N . ALA A 1 509 ? 71.869 35.736 -109.693 1.00 33.03 509 ALA A N 1
ATOM 3883 C CA . ALA A 1 509 ? 70.649 35.052 -109.326 1.00 33.03 509 ALA A CA 1
ATOM 3884 C C . ALA A 1 509 ? 70.752 34.038 -108.167 1.00 33.03 509 ALA A C 1
ATOM 3886 O O . ALA A 1 509 ? 71.809 33.643 -107.670 1.00 33.03 509 ALA A O 1
ATOM 3887 N N . SER A 1 510 ? 69.577 33.504 -107.851 1.00 38.28 510 SER A N 1
ATOM 3888 C CA . SER A 1 510 ? 69.381 32.089 -107.541 1.00 38.28 510 SER A CA 1
ATOM 3889 C C . SER A 1 510 ? 70.285 31.126 -108.361 1.00 38.28 510 SER A C 1
ATOM 3891 O O . SER A 1 510 ? 70.683 31.433 -109.476 1.00 38.28 510 SER A O 1
ATOM 3893 N N . ALA A 1 511 ? 70.648 29.913 -107.923 1.00 33.41 511 ALA A N 1
ATOM 3894 C CA . ALA A 1 511 ? 70.499 29.183 -106.657 1.00 33.41 511 ALA A CA 1
ATOM 3895 C C . ALA A 1 511 ? 71.454 27.955 -106.648 1.00 33.41 511 ALA A C 1
ATOM 3897 O O . ALA A 1 511 ? 72.108 27.660 -107.638 1.00 33.41 511 ALA A O 1
ATOM 3898 N N . ALA A 1 512 ? 71.354 27.146 -105.584 1.00 28.98 512 ALA A N 1
ATOM 3899 C CA . ALA A 1 512 ? 71.325 25.676 -105.642 1.00 28.98 512 ALA A CA 1
ATOM 3900 C C . ALA A 1 512 ? 72.607 24.839 -105.890 1.00 28.98 512 ALA A C 1
ATOM 3902 O O . ALA A 1 512 ? 73.505 25.151 -106.657 1.00 28.98 512 ALA A O 1
ATOM 3903 N N . SER A 1 513 ? 72.504 23.618 -105.347 1.00 28.14 513 SER A N 1
ATOM 3904 C CA . SER A 1 513 ? 73.038 22.343 -105.859 1.00 28.14 513 SER A CA 1
ATOM 3905 C C . SER A 1 513 ? 74.420 21.810 -105.408 1.00 28.14 513 SER A C 1
ATOM 3907 O O . SER A 1 513 ? 75.459 22.453 -105.412 1.00 28.14 513 SER A O 1
ATOM 3909 N N . LYS A 1 514 ? 74.343 20.530 -105.015 1.00 29.67 514 LYS A N 1
ATOM 3910 C CA . LYS A 1 514 ? 75.345 19.518 -104.631 1.00 29.67 514 LYS A CA 1
ATOM 3911 C C . LYS A 1 514 ? 76.690 19.527 -105.398 1.00 29.67 514 LYS A C 1
ATOM 3913 O O . LYS A 1 514 ? 76.668 19.413 -106.619 1.00 29.67 514 LYS A O 1
ATOM 3918 N N . LYS A 1 515 ? 77.792 19.198 -104.689 1.00 28.05 515 LYS A N 1
ATOM 3919 C CA . LYS A 1 515 ? 78.402 17.835 -104.755 1.00 28.05 515 LYS A CA 1
ATOM 3920 C C . LYS A 1 515 ? 79.471 17.519 -103.680 1.00 28.05 515 LYS A C 1
ATOM 3922 O O . LYS A 1 515 ? 80.230 18.385 -103.288 1.00 28.05 515 LYS A O 1
ATOM 3927 N N . LYS A 1 516 ? 79.522 16.220 -103.320 1.00 26.80 516 LYS A N 1
ATOM 3928 C CA . LYS A 1 516 ? 80.614 15.379 -102.745 1.00 26.80 516 LYS A CA 1
ATOM 3929 C C . LYS A 1 516 ? 81.438 15.848 -101.514 1.00 26.80 516 LYS A C 1
ATOM 3931 O O . LYS A 1 516 ? 82.094 16.869 -101.555 1.00 26.80 516 LYS A O 1
ATOM 3936 N N . ASN A 1 517 ? 81.505 14.942 -100.518 1.00 24.56 517 ASN A N 1
ATOM 3937 C CA . ASN A 1 517 ? 82.660 14.429 -99.725 1.00 24.56 517 ASN A CA 1
ATOM 3938 C C . ASN A 1 517 ? 83.817 15.380 -99.308 1.00 24.56 517 ASN A C 1
ATOM 3940 O O . ASN A 1 517 ? 84.316 16.155 -100.103 1.00 24.56 517 ASN A O 1
ATOM 3944 N N . LYS A 1 518 ? 84.434 15.259 -98.118 1.00 26.55 518 LYS A N 1
ATOM 3945 C CA . LYS A 1 518 ? 84.838 14.027 -97.385 1.00 26.55 518 LYS A CA 1
ATOM 3946 C C . LYS A 1 518 ? 84.856 14.247 -95.844 1.00 26.55 518 LYS A C 1
ATOM 3948 O O . LYS A 1 518 ? 84.401 15.277 -95.361 1.00 26.55 518 LYS A O 1
ATOM 3953 N N . LYS A 1 519 ? 85.299 13.262 -95.042 1.00 29.06 519 LYS A N 1
ATOM 3954 C CA . LYS A 1 519 ? 84.896 13.082 -93.621 1.00 29.06 519 LYS A CA 1
ATOM 3955 C C . LYS A 1 519 ? 86.069 13.046 -92.607 1.00 29.06 519 LYS A C 1
ATOM 3957 O O . LYS A 1 519 ? 86.958 12.223 -92.760 1.00 29.06 519 LYS A O 1
ATOM 3962 N N . LYS A 1 520 ? 85.937 13.819 -91.510 1.00 28.12 520 LYS A N 1
ATOM 3963 C CA . LYS A 1 520 ? 86.555 13.698 -90.150 1.00 28.12 520 LYS A CA 1
ATOM 3964 C C . LYS A 1 520 ? 88.087 13.872 -89.897 1.00 28.12 520 LYS A C 1
ATOM 3966 O O . LYS A 1 520 ? 88.887 13.020 -90.239 1.00 28.12 520 LYS A O 1
ATOM 3971 N N . LYS A 1 521 ? 88.369 14.827 -88.982 1.00 27.64 521 LYS A N 1
ATOM 3972 C CA . LYS A 1 521 ? 89.082 14.690 -87.672 1.00 27.64 521 LYS A CA 1
ATOM 3973 C C . LYS A 1 521 ? 90.635 14.585 -87.578 1.00 27.64 521 LYS A C 1
ATOM 3975 O O . LYS A 1 521 ? 91.177 13.501 -87.436 1.00 27.64 521 LYS A O 1
ATOM 3980 N N . LYS A 1 522 ? 91.268 15.759 -87.400 1.00 25.95 522 LYS A N 1
ATOM 3981 C CA . LYS A 1 522 ? 92.257 16.178 -86.356 1.00 25.95 522 LYS A CA 1
ATOM 3982 C C . LYS A 1 522 ? 93.217 15.140 -85.705 1.00 25.95 522 LYS A C 1
ATOM 3984 O O . LYS A 1 522 ? 92.769 14.333 -84.893 1.00 25.95 522 LYS A O 1
ATOM 3989 N N . GLY A 1 523 ? 94.532 15.383 -85.868 1.00 25.59 523 GLY A N 1
ATOM 3990 C CA . GLY A 1 523 ? 95.670 14.859 -85.069 1.00 25.59 523 GLY A CA 1
ATOM 3991 C C . GLY A 1 523 ? 96.693 14.044 -85.894 1.00 25.59 523 GLY A C 1
ATOM 3992 O O . GLY A 1 523 ? 96.264 13.311 -86.773 1.00 25.59 523 GLY A O 1
ATOM 3993 N N . GLY A 1 524 ? 98.021 14.119 -85.695 1.00 26.64 524 GLY A N 1
ATOM 3994 C CA . GLY A 1 524 ? 98.806 15.075 -84.892 1.00 26.64 524 GLY A CA 1
ATOM 3995 C C . GLY A 1 524 ? 100.303 14.714 -84.698 1.00 26.64 524 GLY A C 1
ATOM 3996 O O . GLY A 1 524 ? 100.590 13.832 -83.905 1.00 26.64 524 GLY A O 1
ATOM 3997 N N . ALA A 1 525 ? 101.206 15.496 -85.317 1.00 28.20 525 ALA A N 1
ATOM 3998 C CA . ALA A 1 525 ? 102.649 15.696 -85.019 1.00 28.20 525 ALA A CA 1
ATOM 3999 C C . ALA A 1 525 ? 103.721 14.580 -85.248 1.00 28.20 525 ALA A C 1
ATOM 4001 O O . ALA A 1 525 ? 103.484 13.400 -85.040 1.00 28.20 525 ALA A O 1
ATOM 4002 N N . ALA A 1 526 ? 104.944 15.066 -85.556 1.00 25.67 526 ALA A N 1
ATOM 4003 C CA . ALA A 1 526 ? 106.297 14.504 -85.313 1.00 25.67 526 ALA A CA 1
ATOM 4004 C C . ALA A 1 526 ? 106.980 13.467 -86.267 1.00 25.67 526 ALA A C 1
ATOM 4006 O O . ALA A 1 526 ? 106.934 12.268 -86.036 1.00 25.67 526 ALA A O 1
ATOM 4007 N N . ALA A 1 527 ? 107.800 14.014 -87.188 1.00 24.77 527 ALA A N 1
ATOM 4008 C CA . ALA A 1 527 ? 109.259 13.774 -87.367 1.00 24.77 527 ALA A CA 1
ATOM 4009 C C . ALA A 1 527 ? 109.888 12.537 -88.098 1.00 24.77 527 ALA A C 1
ATOM 4011 O O . ALA A 1 527 ? 109.586 11.389 -87.807 1.00 24.77 527 ALA A O 1
ATOM 4012 N N . ALA A 1 528 ? 110.934 12.868 -88.895 1.00 24.44 528 ALA A N 1
ATOM 4013 C CA . ALA A 1 528 ? 112.211 12.150 -89.173 1.00 24.44 528 ALA A CA 1
ATOM 4014 C C . ALA A 1 528 ? 112.439 11.236 -90.431 1.00 24.44 528 ALA A C 1
ATOM 4016 O O . ALA A 1 528 ? 112.003 10.095 -90.494 1.00 24.44 528 ALA A O 1
ATOM 4017 N N . SER A 1 529 ? 113.295 11.751 -91.346 1.00 24.09 529 SER A N 1
ATOM 4018 C CA . SER A 1 529 ? 114.468 11.134 -92.052 1.00 24.09 529 SER A CA 1
ATOM 4019 C C . SER A 1 529 ? 114.407 9.995 -93.124 1.00 24.09 529 SER A C 1
ATOM 4021 O O . SER A 1 529 ? 114.410 8.825 -92.763 1.00 24.09 529 SER A O 1
ATOM 4023 N N . ALA A 1 530 ? 114.661 10.386 -94.402 1.00 27.09 530 ALA A N 1
ATOM 4024 C CA . ALA A 1 530 ? 115.851 10.066 -95.268 1.00 27.09 530 ALA A CA 1
ATOM 4025 C C . ALA A 1 530 ? 115.894 8.956 -96.395 1.00 27.09 530 ALA A C 1
ATOM 4027 O O . ALA A 1 530 ? 115.509 7.819 -96.156 1.00 27.09 530 ALA A O 1
ATOM 4028 N N . ALA A 1 531 ? 116.551 9.317 -97.543 1.00 24.39 531 ALA A N 1
ATOM 4029 C CA . ALA A 1 531 ? 117.268 8.527 -98.620 1.00 24.39 531 ALA A CA 1
ATOM 4030 C C . ALA A 1 531 ? 116.479 7.780 -99.779 1.00 24.39 531 ALA A C 1
ATOM 4032 O O . ALA A 1 531 ? 115.403 7.284 -99.468 1.00 24.39 531 ALA A O 1
ATOM 4033 N N . VAL A 1 532 ? 116.885 7.587 -101.090 1.00 29.25 532 VAL A N 1
ATOM 4034 C CA . VAL A 1 532 ? 117.963 8.089 -102.060 1.00 29.25 532 VAL A CA 1
ATOM 4035 C C . VAL A 1 532 ? 117.812 7.610 -103.604 1.00 29.25 532 VAL A C 1
ATOM 4037 O O . VAL A 1 532 ? 117.389 6.474 -103.770 1.00 29.25 532 VAL A O 1
ATOM 4040 N N . GLU A 1 533 ? 118.167 8.430 -104.670 1.00 30.16 533 GLU A N 1
ATOM 4041 C CA . GLU A 1 533 ? 118.616 8.278 -106.171 1.00 30.16 533 GLU A CA 1
ATOM 4042 C C . GLU A 1 533 ? 117.850 7.464 -107.336 1.00 30.16 533 GLU A C 1
ATOM 4044 O O . GLU A 1 533 ? 116.913 6.776 -106.955 1.00 30.16 533 GLU A O 1
ATOM 4049 N N . SER A 1 534 ? 118.032 7.394 -108.728 1.00 31.92 534 SER A N 1
ATOM 4050 C CA . SER A 1 534 ? 118.768 7.924 -110.006 1.00 31.92 534 SER A CA 1
ATOM 4051 C C . SER A 1 534 ? 118.118 7.332 -111.380 1.00 31.92 534 SER A C 1
ATOM 4053 O O . SER A 1 534 ? 117.152 6.609 -111.153 1.00 31.92 534 SER A O 1
ATOM 4055 N N . THR A 1 535 ? 118.371 7.394 -112.761 1.00 32.47 535 THR A N 1
ATOM 4056 C CA . THR A 1 535 ? 119.077 8.053 -113.997 1.00 32.47 535 THR A CA 1
ATOM 4057 C C . THR A 1 535 ? 118.584 7.384 -115.395 1.00 32.47 535 THR A C 1
ATOM 4059 O O . THR A 1 535 ? 117.824 6.438 -115.211 1.00 32.47 535 THR A O 1
ATOM 4062 N N . SER A 1 536 ? 118.841 7.585 -116.757 1.00 37.03 536 SER A N 1
ATOM 4063 C CA . SER A 1 536 ? 119.523 8.472 -117.831 1.00 37.03 536 SER A CA 1
ATOM 4064 C C . SER A 1 536 ? 119.217 8.107 -119.393 1.00 37.03 536 SER A C 1
ATOM 4066 O O . SER A 1 536 ? 118.458 7.164 -119.600 1.00 37.03 536 SER A O 1
ATOM 4068 N N . GLU A 1 537 ? 119.781 8.771 -120.477 1.00 35.47 537 GLU A N 1
ATOM 4069 C CA . GLU A 1 537 ? 119.440 8.837 -122.001 1.00 35.47 537 GLU A CA 1
ATOM 4070 C C . GLU A 1 537 ? 120.587 8.458 -123.085 1.00 35.47 537 GLU A C 1
ATOM 4072 O O . GLU A 1 537 ? 121.470 7.777 -122.554 1.00 35.47 537 GLU A O 1
ATOM 4077 N N . PRO A 1 538 ? 120.766 8.760 -124.473 1.00 55.06 538 PRO A N 1
ATOM 4078 C CA . PRO A 1 538 ? 120.145 9.475 -125.711 1.00 55.06 538 PRO A CA 1
ATOM 4079 C C . PRO A 1 538 ? 119.996 8.633 -127.105 1.00 55.06 538 PRO A C 1
ATOM 4081 O O . PRO A 1 538 ? 119.662 7.469 -126.917 1.00 55.06 538 PRO A O 1
ATOM 4084 N N . VAL A 1 539 ? 120.100 8.914 -128.484 1.00 41.50 539 VAL A N 1
ATOM 4085 C CA . VAL A 1 539 ? 120.643 9.864 -129.613 1.00 41.50 539 VAL A CA 1
ATOM 4086 C C . VAL A 1 539 ? 119.781 9.857 -131.003 1.00 41.50 539 VAL A C 1
ATOM 4088 O O . VAL A 1 539 ? 118.611 9.542 -130.804 1.00 41.50 539 VAL A O 1
ATOM 4091 N N . THR A 1 540 ? 120.013 10.139 -132.365 1.00 41.62 540 THR A N 1
ATOM 4092 C CA . THR A 1 540 ? 121.079 10.389 -133.487 1.00 41.62 540 THR A CA 1
ATOM 4093 C C . THR A 1 540 ? 120.566 11.021 -134.916 1.00 41.62 540 THR A C 1
ATOM 4095 O O . THR A 1 540 ? 119.363 11.251 -135.003 1.00 41.62 540 THR A O 1
ATOM 4098 N N . GLU A 1 541 ? 121.367 11.305 -136.038 1.00 40.78 541 GLU A N 1
ATOM 4099 C CA . GLU A 1 541 ? 121.122 12.325 -137.209 1.00 40.78 541 GLU A CA 1
ATOM 4100 C C . GLU A 1 541 ? 121.399 12.056 -138.848 1.00 40.78 541 GLU A C 1
ATOM 4102 O O . GLU A 1 541 ? 121.173 10.902 -139.209 1.00 40.78 541 GLU A O 1
ATOM 4107 N N . PRO A 1 542 ? 121.744 12.966 -139.908 1.00 60.88 542 PRO A N 1
ATOM 4108 C CA . PRO A 1 542 ? 121.275 13.011 -141.415 1.00 60.88 542 PRO A CA 1
ATOM 4109 C C . PRO A 1 542 ? 122.190 13.457 -142.731 1.00 60.88 542 PRO A C 1
ATOM 4111 O O . PRO A 1 542 ? 123.366 13.728 -142.517 1.00 60.88 542 PRO A O 1
ATOM 4114 N N . ALA A 1 543 ? 121.723 13.589 -144.062 1.00 44.38 543 ALA A N 1
ATOM 4115 C CA . ALA A 1 543 ? 122.373 14.205 -145.370 1.00 44.38 543 ALA A CA 1
ATOM 4116 C C . ALA A 1 543 ? 121.548 14.210 -146.794 1.00 44.38 543 ALA A C 1
ATOM 4118 O O . ALA A 1 543 ? 120.456 13.655 -146.732 1.00 44.38 543 ALA A O 1
ATOM 4119 N N . GLU A 1 544 ? 121.929 14.570 -148.110 1.00 46.50 544 GLU A N 1
ATOM 4120 C CA . GLU A 1 544 ? 122.314 15.861 -148.907 1.00 46.50 544 GLU A CA 1
ATOM 4121 C C . GLU A 1 544 ? 122.085 16.043 -150.571 1.00 46.50 544 GLU A C 1
ATOM 4123 O O . GLU A 1 544 ? 120.930 15.793 -150.909 1.00 46.50 544 GLU A O 1
ATOM 4128 N N . PRO A 1 545 ? 122.928 16.504 -151.633 1.00 58.72 545 PRO A N 1
ATOM 4129 C CA . PRO A 1 545 ? 122.600 17.307 -152.964 1.00 58.72 545 PRO A CA 1
ATOM 4130 C C . PRO A 1 545 ? 123.212 16.902 -154.447 1.00 58.72 545 PRO A C 1
ATOM 4132 O O . PRO A 1 545 ? 123.757 15.806 -154.462 1.00 58.72 545 PRO A O 1
ATOM 4135 N N . THR A 1 546 ? 123.368 17.533 -155.718 1.00 46.09 546 THR A N 1
ATOM 4136 C CA . THR A 1 546 ? 122.890 18.563 -156.840 1.00 46.09 546 THR A CA 1
ATOM 4137 C C . THR A 1 546 ? 123.817 18.566 -158.204 1.00 46.09 546 THR A C 1
ATOM 4139 O O . THR A 1 546 ? 124.747 17.774 -158.101 1.00 46.09 546 THR A O 1
ATOM 4142 N N . ALA A 1 547 ? 123.897 19.263 -159.441 1.00 44.16 547 ALA A N 1
ATOM 4143 C CA . ALA A 1 547 ? 123.234 20.093 -160.608 1.00 44.16 547 ALA A CA 1
ATOM 4144 C C . ALA A 1 547 ? 124.279 20.496 -161.837 1.00 44.16 547 ALA A C 1
ATOM 4146 O O . ALA A 1 547 ? 125.428 20.165 -161.564 1.00 44.16 547 ALA A O 1
ATOM 4147 N N . ALA A 1 548 ? 124.249 21.173 -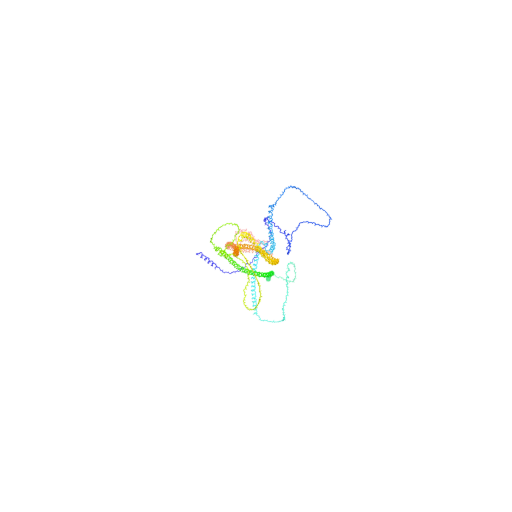163.088 1.00 43.25 548 ALA A N 1
ATOM 4148 C CA . ALA A 1 548 ? 123.435 21.655 -164.341 1.00 43.25 548 ALA A CA 1
ATOM 4149 C C . ALA A 1 548 ? 124.258 22.390 -165.599 1.00 43.25 548 ALA A C 1
ATOM 4151 O O . ALA A 1 548 ? 125.455 22.550 -165.384 1.00 43.25 548 ALA A O 1
ATOM 4152 N N . VAL A 1 549 ? 123.702 22.901 -166.807 1.00 43.69 549 VAL A N 1
ATOM 4153 C CA . VAL A 1 549 ? 124.176 23.948 -167.939 1.00 43.69 549 VAL A CA 1
ATOM 4154 C C . VAL A 1 549 ? 124.767 23.532 -169.420 1.00 43.69 549 VAL A C 1
ATOM 4156 O O . VAL A 1 549 ? 125.226 22.397 -169.431 1.00 43.69 549 VAL A O 1
ATOM 4159 N N . ALA A 1 550 ? 124.980 24.198 -170.667 1.00 41.88 550 ALA A N 1
ATOM 4160 C CA . ALA A 1 550 ? 124.506 25.229 -171.782 1.00 41.88 550 ALA A CA 1
ATOM 4161 C C . ALA A 1 550 ? 125.498 25.318 -173.111 1.00 41.88 550 ALA A C 1
ATOM 4163 O O . ALA A 1 550 ? 126.463 24.571 -172.978 1.00 41.88 550 ALA A O 1
ATOM 4164 N N . ALA A 1 551 ? 125.603 26.029 -174.340 1.00 42.00 551 ALA A N 1
ATOM 4165 C CA . ALA A 1 551 ? 125.034 26.985 -175.465 1.00 42.00 551 ALA A CA 1
ATOM 4166 C C . ALA A 1 551 ? 126.015 27.084 -176.803 1.00 42.00 551 ALA A C 1
ATOM 4168 O O . ALA A 1 551 ? 126.986 26.342 -176.678 1.00 42.00 551 ALA A O 1
ATOM 4169 N N . ALA A 1 552 ? 126.111 27.791 -178.035 1.00 41.31 552 ALA A N 1
ATOM 4170 C CA . ALA A 1 552 ? 125.565 28.797 -179.124 1.00 41.31 552 ALA A CA 1
ATOM 4171 C C . ALA A 1 552 ? 126.423 28.766 -180.547 1.00 41.31 552 ALA A C 1
ATOM 4173 O O . ALA A 1 552 ? 127.228 27.838 -180.540 1.00 41.31 552 ALA A O 1
ATOM 4174 N N . ALA A 1 553 ? 126.539 29.500 -181.759 1.00 44.25 553 ALA A N 1
ATOM 4175 C CA . ALA A 1 553 ? 126.130 30.688 -182.714 1.00 44.25 553 ALA A CA 1
ATOM 4176 C C . ALA A 1 553 ? 126.737 30.556 -184.258 1.00 44.25 553 ALA A C 1
ATOM 4178 O O . ALA A 1 553 ? 127.237 29.447 -184.431 1.00 44.25 553 ALA A O 1
ATOM 4179 N N . GLU A 1 554 ? 126.887 31.329 -185.443 1.00 45.56 554 GLU A N 1
ATOM 4180 C CA . GLU A 1 554 ? 126.717 32.663 -186.282 1.00 45.56 554 GLU A CA 1
ATOM 4181 C C . GLU A 1 554 ? 127.129 32.511 -187.889 1.00 45.56 554 GLU A C 1
ATOM 4183 O O . GLU A 1 554 ? 127.418 31.351 -188.175 1.00 45.56 554 GLU A O 1
ATOM 4188 N N . ASP A 1 555 ? 127.271 33.317 -189.054 1.00 51.62 555 ASP A N 1
ATOM 4189 C CA . ASP A 1 555 ? 127.208 34.753 -189.700 1.00 51.62 555 ASP A CA 1
ATOM 4190 C C . ASP A 1 555 ? 127.000 35.064 -191.347 1.00 51.62 555 ASP A C 1
ATOM 4192 O O . ASP A 1 555 ? 125.830 35.003 -191.726 1.00 51.62 555 ASP A O 1
ATOM 4196 N N . PRO A 1 556 ? 127.923 35.436 -192.366 1.00 57.84 556 PRO A N 1
ATOM 4197 C CA . PRO A 1 556 ? 127.785 36.461 -193.564 1.00 57.84 556 PRO A CA 1
ATOM 4198 C C . PRO A 1 556 ? 128.096 36.095 -195.136 1.00 57.84 556 PRO A C 1
ATOM 4200 O O . PRO A 1 556 ? 128.351 34.917 -195.354 1.00 57.84 556 PRO A O 1
ATOM 4203 N N . SER A 1 557 ? 128.263 36.853 -196.327 1.00 52.91 557 SER A N 1
ATOM 4204 C CA . SER A 1 557 ? 127.975 38.191 -197.102 1.00 52.91 557 SER A CA 1
ATOM 4205 C C . SER A 1 557 ? 128.475 38.340 -198.672 1.00 52.91 557 SER A C 1
ATOM 4207 O O . SER A 1 557 ? 129.198 37.443 -199.100 1.00 52.91 557 SER A O 1
ATOM 4209 N N . THR A 1 558 ? 128.151 39.370 -199.582 1.00 45.31 558 THR A N 1
ATOM 4210 C CA . THR A 1 558 ? 128.702 39.726 -201.034 1.00 45.31 558 THR A CA 1
ATOM 4211 C C . THR A 1 558 ? 128.129 41.053 -201.792 1.00 45.31 558 THR A C 1
ATOM 4213 O O . THR A 1 558 ? 127.331 41.673 -201.102 1.00 45.31 558 THR A O 1
ATOM 4216 N N . SER A 1 559 ? 128.309 41.673 -203.054 1.00 46.31 559 SER A N 1
ATOM 4217 C CA . SER A 1 559 ? 129.004 41.648 -204.462 1.00 46.31 559 SER A CA 1
ATOM 4218 C C . SER A 1 559 ? 129.002 43.021 -205.385 1.00 46.31 559 SER A C 1
ATOM 4220 O O . SER A 1 559 ? 128.845 44.066 -204.763 1.00 46.31 559 SER A O 1
ATOM 4222 N N . SER A 1 560 ? 129.235 43.133 -206.774 1.00 40.09 560 SER A N 1
ATOM 4223 C CA . SER A 1 560 ? 129.437 44.430 -207.649 1.00 40.09 560 SER A CA 1
ATOM 4224 C C . SER A 1 560 ? 129.236 44.522 -209.285 1.00 40.09 560 SER A C 1
ATOM 4226 O O . SER A 1 560 ? 128.525 43.663 -209.791 1.00 40.09 560 SER A O 1
ATOM 4228 N N . ALA A 1 561 ? 129.769 45.529 -210.115 1.00 48.28 561 ALA A N 1
ATOM 4229 C CA . ALA A 1 561 ? 129.312 46.160 -211.464 1.00 48.28 561 ALA A CA 1
ATOM 4230 C C . ALA A 1 561 ? 130.110 46.211 -212.874 1.00 48.28 561 ALA A C 1
ATOM 4232 O O . ALA A 1 561 ? 131.334 46.186 -212.932 1.00 48.28 561 ALA A O 1
ATOM 4233 N N . GLU A 1 562 ? 129.366 46.430 -214.002 1.00 49.72 562 GLU A N 1
ATOM 4234 C CA . GLU A 1 562 ? 129.595 47.076 -215.363 1.00 49.72 562 GLU A CA 1
ATOM 4235 C C . GLU A 1 562 ? 130.895 47.000 -216.250 1.00 49.72 562 GLU A C 1
ATOM 4237 O O . GLU A 1 562 ? 131.734 47.899 -216.260 1.00 49.72 562 GLU A O 1
ATOM 4242 N N . LEU A 1 563 ? 130.910 46.075 -217.230 1.00 43.06 563 LEU A N 1
ATOM 4243 C CA . LEU A 1 563 ? 131.620 46.174 -218.538 1.00 43.06 563 LEU A CA 1
ATOM 4244 C C . LEU A 1 563 ? 131.229 47.454 -219.334 1.00 43.06 563 LEU A C 1
ATOM 4246 O O . LEU A 1 563 ? 130.071 47.831 -219.293 1.00 43.06 563 LEU A O 1
ATOM 4250 N N . GLU A 1 564 ? 132.099 48.111 -220.117 1.00 52.84 564 GLU A N 1
ATOM 4251 C CA . GLU A 1 564 ? 131.871 49.539 -220.477 1.00 52.84 564 GLU A CA 1
ATOM 4252 C C . GLU A 1 564 ? 130.938 49.893 -221.670 1.00 52.84 564 GLU A C 1
ATOM 4254 O O . GLU A 1 564 ? 129.787 50.250 -221.419 1.00 52.84 564 GLU A O 1
ATOM 4259 N N . ALA A 1 565 ? 131.417 49.918 -222.932 1.00 54.09 565 ALA A N 1
ATOM 4260 C CA . ALA A 1 565 ? 130.820 50.769 -223.995 1.00 54.09 565 ALA A CA 1
ATOM 4261 C C . ALA A 1 565 ? 130.019 50.063 -225.116 1.00 54.09 565 ALA A C 1
ATOM 4263 O O . ALA A 1 565 ? 128.868 50.421 -225.342 1.00 54.09 565 ALA A O 1
ATOM 4264 N N . GLU A 1 566 ? 130.535 49.021 -225.786 1.00 51.34 566 GLU A N 1
ATOM 4265 C CA . GLU A 1 566 ? 129.632 48.129 -226.559 1.00 51.34 566 GLU A CA 1
ATOM 4266 C C . GLU A 1 566 ? 128.709 47.378 -225.591 1.00 51.34 566 GLU A C 1
ATOM 4268 O O . GLU A 1 566 ? 127.554 47.097 -225.883 1.00 51.34 566 GLU A O 1
ATOM 4273 N N . ILE A 1 567 ? 129.189 47.180 -224.364 1.00 57.09 567 ILE A N 1
ATOM 4274 C CA . ILE A 1 567 ? 128.401 46.756 -223.220 1.00 57.09 567 ILE A CA 1
ATOM 4275 C C . ILE A 1 567 ? 127.689 47.941 -222.548 1.00 57.09 567 ILE A C 1
ATOM 4277 O O . ILE A 1 567 ? 127.177 47.774 -221.463 1.00 57.09 567 ILE A O 1
ATOM 4281 N N . ALA A 1 568 ? 127.548 49.107 -223.188 1.00 54.22 568 ALA A N 1
ATOM 4282 C CA . ALA A 1 568 ? 126.438 50.020 -222.896 1.00 54.22 568 ALA A CA 1
ATOM 4283 C C . ALA A 1 568 ? 125.193 49.556 -223.671 1.00 54.22 568 ALA A C 1
ATOM 4285 O O . ALA A 1 568 ? 124.139 49.363 -223.085 1.00 54.22 568 ALA A O 1
ATOM 4286 N N . ARG A 1 569 ? 125.340 49.210 -224.957 1.00 53.75 569 ARG A N 1
ATOM 4287 C CA . ARG A 1 569 ? 124.258 48.610 -225.757 1.00 53.75 569 ARG A CA 1
ATOM 4288 C C . ARG A 1 569 ? 123.943 47.175 -225.325 1.00 53.75 569 ARG A C 1
ATOM 4290 O O . ARG A 1 569 ? 122.783 46.808 -225.167 1.00 53.75 569 ARG A O 1
ATOM 4297 N N . LEU A 1 570 ? 124.970 46.356 -225.105 1.00 53.16 570 LEU A N 1
ATOM 4298 C CA . LEU A 1 570 ? 124.795 45.044 -224.495 1.00 53.16 570 LEU A CA 1
ATOM 4299 C C . LEU A 1 570 ? 124.509 45.143 -222.990 1.00 53.16 570 LEU A C 1
ATOM 4301 O O . LEU A 1 570 ? 123.986 44.171 -222.477 1.00 53.16 570 LEU A O 1
ATOM 4305 N N . LYS A 1 571 ? 124.693 46.285 -222.299 1.00 55.44 571 LYS A N 1
ATOM 4306 C CA . LYS A 1 571 ? 123.954 46.552 -221.043 1.00 55.44 571 LYS A CA 1
ATOM 4307 C C . LYS A 1 571 ? 122.487 46.784 -221.328 1.00 55.44 571 LYS A C 1
ATOM 4309 O O . LYS A 1 571 ? 121.689 46.233 -220.602 1.00 55.44 571 LYS A O 1
ATOM 4314 N N . ASP A 1 572 ? 122.078 47.544 -222.333 1.00 56.41 572 ASP A N 1
ATOM 4315 C CA . ASP A 1 572 ? 120.642 47.780 -222.536 1.00 56.41 572 ASP A CA 1
ATOM 4316 C C . ASP A 1 572 ? 119.870 46.455 -222.752 1.00 56.41 572 ASP A C 1
ATOM 4318 O O . ASP A 1 572 ? 118.747 46.313 -222.270 1.00 56.41 572 ASP A O 1
ATOM 4322 N N . GLU A 1 573 ? 120.499 45.427 -223.345 1.00 52.75 573 GLU A N 1
ATOM 4323 C CA . GLU A 1 573 ? 119.956 44.055 -223.362 1.00 52.75 573 GLU A CA 1
ATOM 4324 C C . GLU A 1 573 ? 120.300 43.186 -222.132 1.00 52.75 573 GLU A C 1
ATOM 4326 O O . GLU A 1 573 ? 119.442 42.419 -221.685 1.00 52.75 573 GLU A O 1
ATOM 4331 N N . VAL A 1 574 ? 121.517 43.251 -221.572 1.00 57.56 574 VAL A N 1
ATOM 4332 C CA . VAL A 1 574 ? 121.908 42.424 -220.409 1.00 57.56 574 VAL A CA 1
ATOM 4333 C C . VAL A 1 574 ? 121.316 42.962 -219.113 1.00 57.56 574 VAL A C 1
ATOM 4335 O O . VAL A 1 574 ? 120.844 42.153 -218.347 1.00 57.56 574 VAL A O 1
ATOM 4338 N N . THR A 1 575 ? 121.165 44.269 -218.906 1.00 60.41 575 THR A N 1
ATOM 4339 C CA . THR A 1 575 ? 120.433 44.877 -217.774 1.00 60.41 575 THR A CA 1
ATOM 4340 C C . THR A 1 575 ? 118.927 44.653 -217.854 1.00 60.41 575 THR A C 1
ATOM 4342 O O . THR A 1 575 ? 118.302 44.452 -216.816 1.00 60.41 575 THR A O 1
ATOM 4345 N N . GLN A 1 576 ? 118.321 44.581 -219.050 1.00 55.25 576 GLN A N 1
ATOM 4346 C CA . GLN A 1 576 ? 116.945 44.077 -219.167 1.00 55.25 576 GLN A CA 1
ATOM 4347 C C . GLN A 1 576 ? 116.842 42.597 -218.766 1.00 55.25 576 GLN A C 1
ATOM 4349 O O . GLN A 1 576 ? 115.820 42.192 -218.210 1.00 55.25 576 GLN A O 1
ATOM 4354 N N . ARG A 1 577 ? 117.896 41.796 -218.980 1.00 58.03 577 ARG A N 1
ATOM 4355 C CA . ARG A 1 577 ? 117.967 40.407 -218.497 1.00 58.03 577 ARG A CA 1
ATOM 4356 C C . ARG A 1 577 ? 118.432 40.281 -217.040 1.00 58.03 577 ARG A C 1
ATOM 4358 O O . ARG A 1 577 ? 117.947 39.392 -216.351 1.00 58.03 577 ARG A O 1
ATOM 4365 N N . ASP A 1 578 ? 119.219 41.206 -216.507 1.00 59.50 578 ASP A N 1
ATOM 4366 C CA . ASP A 1 578 ? 119.633 41.247 -215.104 1.00 59.50 578 ASP A CA 1
ATOM 4367 C C . ASP A 1 578 ? 118.470 41.726 -214.235 1.00 59.50 578 ASP A C 1
ATOM 4369 O O . ASP A 1 578 ? 118.218 41.140 -213.194 1.00 59.50 578 ASP A O 1
ATOM 4373 N N . ALA A 1 579 ? 117.641 42.660 -214.712 1.00 61.06 579 ALA A N 1
ATOM 4374 C CA . ALA A 1 579 ? 116.339 42.979 -214.115 1.00 61.06 579 ALA A CA 1
ATOM 4375 C C . ALA A 1 579 ? 115.338 41.798 -214.167 1.00 61.06 579 ALA A C 1
ATOM 4377 O O . ALA A 1 579 ? 114.305 41.812 -213.485 1.00 61.06 579 ALA A O 1
ATOM 4378 N N . GLN A 1 580 ? 115.629 40.762 -214.964 1.00 56.53 580 GLN A N 1
ATOM 4379 C CA . GLN A 1 580 ? 114.909 39.488 -214.969 1.00 56.53 580 GLN A CA 1
ATOM 4380 C C . GLN A 1 580 ? 115.561 38.452 -214.026 1.00 56.53 580 GLN A C 1
ATOM 4382 O O . GLN A 1 580 ? 114.840 37.672 -213.406 1.00 56.53 580 GLN A O 1
ATOM 4387 N N . ILE A 1 581 ? 116.886 38.491 -213.833 1.00 60.00 581 ILE A N 1
ATOM 4388 C CA . ILE A 1 581 ? 117.648 37.644 -212.892 1.00 60.00 581 ILE A CA 1
ATOM 4389 C C . ILE A 1 581 ? 117.499 38.127 -211.434 1.00 60.00 581 ILE A C 1
ATOM 4391 O O . ILE A 1 581 ? 117.292 37.311 -210.538 1.00 60.00 581 ILE A O 1
ATOM 4395 N N . GLU A 1 582 ? 117.485 39.437 -211.178 1.00 58.28 582 GLU A N 1
ATOM 4396 C CA . GLU A 1 582 ? 117.248 40.048 -209.856 1.00 58.28 582 GLU A CA 1
ATOM 4397 C C . GLU A 1 582 ? 115.813 39.802 -209.346 1.00 58.28 582 GLU A C 1
ATOM 4399 O O . GLU A 1 582 ? 115.528 39.870 -208.149 1.00 58.28 582 GLU A O 1
ATOM 4404 N N . ARG A 1 583 ? 114.888 39.454 -210.254 1.00 57.81 583 ARG A N 1
ATOM 4405 C CA . ARG A 1 583 ? 113.559 38.936 -209.899 1.00 57.81 583 ARG A CA 1
ATOM 4406 C C . ARG A 1 583 ? 113.590 37.493 -209.394 1.00 57.81 583 ARG A C 1
ATOM 4408 O O . ARG A 1 583 ? 112.724 37.131 -208.605 1.00 57.81 583 ARG A O 1
ATOM 4415 N N . LEU A 1 584 ? 114.556 36.688 -209.835 1.00 58.72 584 LEU A N 1
ATOM 4416 C CA . LEU A 1 584 ? 114.691 35.277 -209.462 1.00 58.72 584 LEU A CA 1
ATOM 4417 C C . LEU A 1 584 ? 115.520 35.099 -208.182 1.00 58.72 584 LEU A C 1
ATOM 4419 O O . LEU A 1 584 ? 115.187 34.246 -207.364 1.00 58.72 584 LEU A O 1
ATOM 4423 N N . SER A 1 585 ? 116.526 35.947 -207.932 1.00 57.12 585 SER A N 1
ATOM 4424 C CA . SER A 1 585 ? 117.276 35.933 -206.661 1.00 57.12 585 SER A CA 1
ATOM 4425 C C . SER A 1 585 ? 116.381 36.198 -205.439 1.00 57.12 585 SER A C 1
ATOM 4427 O O . SER A 1 585 ? 116.595 35.619 -204.375 1.00 57.12 585 SER A O 1
ATOM 4429 N N . LYS A 1 586 ? 115.314 36.994 -205.603 1.00 59.34 586 LYS A N 1
ATOM 4430 C CA . LYS A 1 586 ? 114.291 37.249 -204.572 1.00 59.34 586 LYS A CA 1
ATOM 4431 C C . LYS A 1 586 ? 113.378 36.056 -204.252 1.00 59.34 586 LYS A C 1
ATOM 4433 O O . LYS A 1 586 ? 112.628 36.143 -203.287 1.00 59.34 586 LYS A O 1
ATOM 4438 N N . GLN A 1 587 ? 113.439 34.945 -204.994 1.00 54.00 587 GLN A N 1
ATOM 4439 C CA . GLN A 1 587 ? 112.624 33.752 -204.711 1.00 54.00 587 GLN A CA 1
ATOM 4440 C C . GLN A 1 587 ? 113.282 32.751 -203.746 1.00 54.00 587 GLN A C 1
ATOM 4442 O O . GLN A 1 587 ? 112.683 31.718 -203.468 1.00 54.00 587 GLN A O 1
ATOM 4447 N N . ARG A 1 588 ? 114.487 33.025 -203.218 1.00 49.03 588 ARG A N 1
ATOM 4448 C CA . ARG A 1 588 ? 115.244 32.052 -202.405 1.00 49.03 588 ARG A CA 1
ATOM 4449 C C . ARG A 1 588 ? 115.145 32.213 -200.875 1.00 49.03 588 ARG A C 1
ATOM 4451 O O . ARG A 1 588 ? 116.027 31.754 -200.159 1.00 49.03 588 ARG A O 1
ATOM 4458 N N . LYS A 1 589 ? 114.078 32.840 -200.370 1.00 50.91 589 LYS A N 1
ATOM 4459 C CA . LYS A 1 589 ? 113.770 32.968 -198.929 1.00 50.91 589 LYS A CA 1
ATOM 4460 C C . LYS A 1 589 ? 112.549 32.128 -198.532 1.00 50.91 589 LYS A C 1
ATOM 4462 O O . LYS A 1 589 ? 111.493 32.683 -198.257 1.00 50.91 589 LYS A O 1
ATOM 4467 N N . THR A 1 590 ? 112.692 30.801 -198.570 1.00 55.72 590 THR A N 1
ATOM 4468 C CA . THR A 1 590 ? 111.652 29.831 -198.149 1.00 55.72 590 THR A CA 1
ATOM 4469 C C . THR A 1 590 ? 112.220 28.508 -197.598 1.00 55.72 590 THR A C 1
ATOM 4471 O O . THR A 1 590 ? 111.478 27.540 -197.474 1.00 55.72 590 THR A O 1
ATOM 4474 N N . GLU A 1 591 ? 113.528 28.419 -197.313 1.00 52.84 591 GLU A N 1
ATOM 4475 C CA . GLU A 1 591 ? 114.148 27.215 -196.713 1.00 52.84 591 GLU A CA 1
ATOM 4476 C C . GLU A 1 591 ? 114.461 27.388 -195.207 1.00 52.84 591 GLU A C 1
ATOM 4478 O O . GLU A 1 591 ? 114.603 26.389 -194.514 1.00 52.84 591 GLU A O 1
ATOM 4483 N N . GLU A 1 592 ? 114.521 28.626 -194.692 1.00 57.09 592 GLU A N 1
ATOM 4484 C CA . GLU A 1 592 ? 114.852 28.945 -193.285 1.00 57.09 592 GLU A CA 1
ATOM 4485 C C . GLU A 1 592 ? 113.649 28.695 -192.339 1.00 57.09 592 GLU A C 1
ATOM 4487 O O . GLU A 1 592 ? 113.785 28.011 -191.323 1.00 57.09 592 GLU A O 1
ATOM 4492 N N . ASP A 1 593 ? 112.447 29.147 -192.723 1.00 60.84 593 ASP A N 1
ATOM 4493 C CA . ASP A 1 593 ? 111.212 29.044 -191.919 1.00 60.84 593 ASP A CA 1
ATOM 4494 C C . ASP A 1 593 ? 110.836 27.592 -191.535 1.00 60.84 593 ASP A C 1
ATOM 4496 O O . ASP A 1 593 ? 110.216 27.353 -190.501 1.00 60.84 593 ASP A O 1
ATOM 4500 N N . LEU A 1 594 ? 111.216 26.604 -192.356 1.00 62.31 594 LEU A N 1
ATOM 4501 C CA . LEU A 1 594 ? 110.883 25.186 -192.145 1.00 62.31 594 LEU A CA 1
ATOM 4502 C C . LEU A 1 594 ? 111.792 24.477 -191.129 1.00 62.31 594 LEU A C 1
ATOM 4504 O O . LEU A 1 594 ? 111.484 23.355 -190.723 1.00 62.31 594 LEU A O 1
ATOM 4508 N N . THR A 1 595 ? 112.910 25.087 -190.723 1.00 61.56 595 THR A N 1
ATOM 4509 C CA . THR A 1 595 ? 113.794 24.502 -189.701 1.00 61.56 595 THR A CA 1
ATOM 4510 C C . THR A 1 595 ? 113.351 24.812 -188.270 1.00 61.56 595 THR A C 1
ATOM 4512 O O . THR A 1 595 ? 113.436 23.928 -187.419 1.00 61.56 595 THR A O 1
ATOM 4515 N N . GLU A 1 596 ? 112.806 26.004 -188.004 1.00 70.75 596 GLU A N 1
ATOM 4516 C CA . GLU A 1 596 ? 112.393 26.424 -186.650 1.00 70.75 596 GLU A CA 1
ATOM 4517 C C . GLU A 1 596 ? 111.136 25.673 -186.147 1.00 70.75 596 GLU A C 1
ATOM 4519 O O . GLU A 1 596 ? 111.024 25.339 -184.962 1.00 70.75 596 GLU A O 1
ATOM 4524 N N . GLU A 1 597 ? 110.215 25.316 -187.052 1.00 70.38 597 GLU A N 1
ATOM 4525 C CA . GLU A 1 597 ? 108.998 24.542 -186.734 1.00 70.38 597 GLU A CA 1
ATOM 4526 C C . GLU A 1 597 ? 109.309 23.076 -186.345 1.00 70.38 597 GLU A C 1
ATOM 4528 O O . GLU A 1 597 ? 108.592 22.459 -185.557 1.00 70.38 597 GLU A O 1
ATOM 4533 N N . ILE A 1 598 ? 110.417 22.508 -186.839 1.00 67.31 598 ILE A N 1
ATOM 4534 C CA . ILE A 1 598 ? 110.850 21.139 -186.497 1.00 67.31 598 ILE A CA 1
ATOM 4535 C C . ILE A 1 598 ? 111.511 21.078 -185.110 1.00 67.31 598 ILE A C 1
ATOM 4537 O O . ILE A 1 598 ? 111.480 20.028 -184.460 1.00 67.31 598 ILE A O 1
ATOM 4541 N N . GLU A 1 599 ? 112.113 22.176 -184.652 1.00 70.94 599 GLU A N 1
ATOM 4542 C CA . GLU A 1 599 ? 112.783 22.243 -183.351 1.00 70.94 599 GLU A CA 1
ATOM 4543 C C . GLU A 1 599 ? 111.770 22.471 -182.216 1.00 70.94 599 GLU A C 1
ATOM 4545 O O . GLU A 1 599 ? 111.756 21.713 -181.247 1.00 70.94 599 GLU A O 1
ATOM 4550 N N . THR A 1 600 ? 110.815 23.391 -182.397 1.00 73.75 600 THR A N 1
ATOM 4551 C CA . THR A 1 600 ? 109.719 23.631 -181.432 1.00 73.75 600 THR A CA 1
ATOM 4552 C C . THR A 1 600 ? 108.864 22.385 -181.156 1.00 73.75 600 THR A C 1
ATOM 4554 O O . THR A 1 600 ? 108.574 22.084 -179.997 1.00 73.75 600 THR A O 1
ATOM 4557 N N . LEU A 1 601 ? 108.544 21.583 -182.179 1.00 73.06 601 LEU A N 1
ATOM 4558 C CA . LEU A 1 601 ? 107.798 20.322 -182.017 1.00 73.06 601 LEU A CA 1
ATOM 4559 C C . LEU A 1 601 ? 108.559 19.216 -181.249 1.00 73.06 601 LEU A C 1
ATOM 4561 O O . LEU A 1 601 ? 107.965 18.189 -180.906 1.00 73.06 601 LEU A O 1
ATOM 4565 N N . ARG A 1 602 ? 109.861 19.380 -180.972 1.00 68.00 602 ARG A N 1
ATOM 4566 C CA . ARG A 1 602 ? 110.638 18.451 -180.127 1.00 68.00 602 ARG A CA 1
ATOM 4567 C C . ARG A 1 602 ? 110.607 18.829 -178.652 1.00 68.00 602 ARG A C 1
ATOM 4569 O O . ARG A 1 602 ? 110.542 17.928 -177.811 1.00 68.00 602 ARG A O 1
ATOM 4576 N N . ASP A 1 603 ? 110.611 20.121 -178.345 1.00 73.25 603 ASP A N 1
ATOM 4577 C CA . ASP A 1 603 ? 110.514 20.600 -176.966 1.00 73.25 603 ASP A CA 1
ATOM 4578 C C . ASP A 1 603 ? 109.131 20.272 -176.380 1.00 73.25 603 ASP A C 1
ATOM 4580 O O . ASP A 1 603 ? 109.055 19.666 -175.310 1.00 73.25 603 ASP A O 1
ATOM 4584 N N . GLU A 1 604 ? 108.041 20.497 -177.133 1.00 73.19 604 GLU A N 1
ATOM 4585 C CA . GLU A 1 604 ? 106.682 20.107 -176.708 1.00 73.19 604 GLU A CA 1
ATOM 4586 C C . GLU A 1 604 ? 106.567 18.605 -176.378 1.00 73.19 604 GLU A C 1
ATOM 4588 O O . GLU A 1 604 ? 105.948 18.215 -175.384 1.00 73.19 604 GLU A O 1
ATOM 4593 N N . LEU A 1 605 ? 107.197 17.737 -177.180 1.00 72.12 605 LEU A N 1
ATOM 4594 C CA . LEU A 1 605 ? 107.195 16.289 -176.941 1.00 72.12 605 LEU A CA 1
ATOM 4595 C C . LEU A 1 605 ? 108.002 15.902 -175.686 1.00 72.12 605 LEU A C 1
ATOM 4597 O O . LEU A 1 605 ? 107.700 14.893 -175.040 1.00 72.12 605 LEU A O 1
ATOM 4601 N N . THR A 1 606 ? 109.006 16.704 -175.329 1.00 73.50 606 THR A N 1
ATOM 4602 C CA . THR A 1 606 ? 109.862 16.490 -174.155 1.00 73.50 606 THR A CA 1
ATOM 4603 C C . THR A 1 606 ? 109.138 16.894 -172.867 1.00 73.50 606 THR A C 1
ATOM 4605 O O . THR A 1 606 ? 109.111 16.105 -171.919 1.00 73.50 606 THR A O 1
ATOM 4608 N N . ASP A 1 607 ? 108.445 18.038 -172.865 1.00 73.19 607 ASP A N 1
ATOM 4609 C CA . ASP A 1 607 ? 107.595 18.482 -171.749 1.00 73.19 607 ASP A CA 1
ATOM 4610 C C . ASP A 1 607 ? 106.442 17.499 -171.471 1.00 73.19 607 ASP A C 1
ATOM 4612 O O . ASP A 1 607 ? 106.190 17.129 -170.318 1.00 73.19 607 ASP A O 1
ATOM 4616 N N . ILE A 1 608 ? 105.786 16.982 -172.521 1.00 70.00 608 ILE A N 1
ATOM 4617 C CA . ILE A 1 608 ? 104.775 15.914 -172.396 1.00 70.00 608 ILE A CA 1
ATOM 4618 C C . ILE A 1 608 ? 105.385 14.656 -171.752 1.00 70.00 608 ILE A C 1
ATOM 4620 O O . ILE A 1 608 ? 104.768 14.029 -170.884 1.00 70.00 608 ILE A O 1
ATOM 4624 N N . GLY A 1 609 ? 106.616 14.299 -172.133 1.00 69.00 609 GLY A N 1
ATOM 4625 C CA . GLY A 1 609 ? 107.365 13.200 -171.524 1.00 69.00 609 GLY A CA 1
ATOM 4626 C C . GLY A 1 609 ? 107.594 13.390 -170.022 1.00 69.00 609 GLY A C 1
ATOM 4627 O O . GLY A 1 609 ? 107.405 12.447 -169.249 1.00 69.00 609 GLY A O 1
ATOM 4628 N N . GLN A 1 610 ? 107.938 14.606 -169.591 1.00 73.00 610 GLN A N 1
ATOM 4629 C CA . GLN A 1 610 ? 108.198 14.920 -168.186 1.00 73.00 610 GLN A CA 1
ATOM 4630 C C . GLN A 1 610 ? 106.912 14.925 -167.338 1.00 73.00 610 GLN A C 1
ATOM 4632 O O . GLN A 1 610 ? 106.873 14.283 -166.283 1.00 73.00 610 GLN A O 1
ATOM 4637 N N . GLY A 1 611 ? 105.817 15.513 -167.836 1.00 69.69 611 GLY A N 1
ATOM 4638 C CA . GLY A 1 611 ? 104.513 15.501 -167.153 1.00 69.69 611 GLY A CA 1
ATOM 4639 C C . GLY A 1 611 ? 103.945 14.090 -166.915 1.00 69.69 611 GLY A C 1
ATOM 4640 O O . GLY A 1 611 ? 103.268 13.836 -165.910 1.00 69.69 611 GLY A O 1
ATOM 4641 N N . HIS A 1 612 ? 104.269 13.124 -167.783 1.00 69.25 612 HIS A N 1
ATOM 4642 C CA . HIS A 1 612 ? 103.923 11.715 -167.571 1.00 69.25 612 HIS A CA 1
ATOM 4643 C C . HIS A 1 612 ? 104.716 11.040 -166.437 1.00 69.25 612 HIS A C 1
ATOM 4645 O O . HIS A 1 612 ? 104.194 10.110 -165.814 1.00 69.25 612 HIS A O 1
ATOM 4651 N N . VAL A 1 613 ? 105.936 11.494 -166.129 1.00 76.69 613 VAL A N 1
ATOM 4652 C CA . VAL A 1 613 ? 106.716 10.990 -164.982 1.00 76.69 613 VAL A CA 1
ATOM 4653 C C . VAL A 1 613 ? 106.125 11.511 -163.674 1.00 76.69 613 VAL A C 1
ATOM 4655 O O . VAL A 1 613 ? 105.833 10.713 -162.784 1.00 76.69 613 VAL 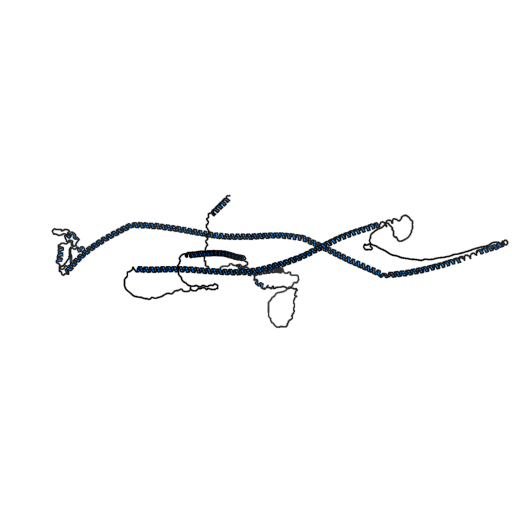A O 1
ATOM 4658 N N . GLU A 1 614 ? 105.855 12.815 -163.582 1.00 76.56 614 GLU A N 1
ATOM 4659 C CA . GLU A 1 614 ? 105.248 13.442 -162.397 1.00 76.56 614 GLU A CA 1
ATOM 4660 C C . GLU A 1 614 ? 103.874 12.838 -162.070 1.00 76.56 614 GLU A C 1
ATOM 4662 O O . GLU A 1 614 ? 103.607 12.451 -160.930 1.00 76.56 614 GLU A O 1
ATOM 4667 N N . SER A 1 615 ? 103.038 12.632 -163.093 1.00 73.75 615 SER A N 1
ATOM 4668 C CA . SER A 1 615 ? 101.745 11.944 -162.960 1.00 73.75 615 SER A CA 1
ATOM 4669 C C . SER A 1 615 ? 101.885 10.538 -162.357 1.00 73.75 615 SER A C 1
ATOM 4671 O O . SER A 1 615 ? 101.059 10.109 -161.553 1.00 73.75 615 SER A O 1
ATOM 4673 N N . LYS A 1 616 ? 102.946 9.809 -162.725 1.00 76.06 616 LYS A N 1
ATOM 4674 C CA . LYS A 1 616 ? 103.217 8.444 -162.253 1.00 76.06 616 LYS A CA 1
ATOM 4675 C C . LYS A 1 616 ? 103.810 8.415 -160.841 1.00 76.06 616 LYS A C 1
ATOM 4677 O O . LYS A 1 616 ? 103.551 7.466 -160.102 1.00 76.06 616 LYS A O 1
ATOM 4682 N N . GLN A 1 617 ? 104.546 9.459 -160.459 1.00 79.19 617 GLN A N 1
ATOM 4683 C CA . GLN A 1 617 ? 104.975 9.710 -159.081 1.00 79.19 617 GLN A CA 1
ATOM 4684 C C . GLN A 1 617 ? 103.742 9.902 -158.178 1.00 79.19 617 GLN A C 1
ATOM 4686 O O . GLN A 1 617 ? 103.576 9.188 -157.191 1.00 79.19 617 GLN A O 1
ATOM 4691 N N . ARG A 1 618 ? 102.815 10.780 -158.592 1.00 79.12 618 ARG A N 1
ATOM 4692 C CA . ARG A 1 618 ? 101.592 11.120 -157.845 1.00 79.12 618 ARG A CA 1
ATOM 4693 C C . ARG A 1 618 ? 100.649 9.930 -157.639 1.00 79.12 618 ARG A C 1
ATOM 4695 O O . ARG A 1 618 ? 100.006 9.829 -156.600 1.00 79.12 618 ARG A O 1
ATOM 4702 N N . ILE A 1 619 ? 100.573 9.013 -158.608 1.00 78.88 619 ILE A N 1
ATOM 4703 C CA . ILE A 1 619 ? 99.778 7.781 -158.476 1.00 78.88 619 ILE A CA 1
ATOM 4704 C C . ILE A 1 619 ? 100.321 6.887 -157.352 1.00 78.88 619 ILE A C 1
ATOM 4706 O O . ILE A 1 619 ? 99.523 6.387 -156.565 1.00 78.88 619 ILE A O 1
ATOM 4710 N N . LYS A 1 620 ? 101.647 6.738 -157.216 1.00 83.00 620 LYS A N 1
ATOM 4711 C CA . LYS A 1 620 ? 102.236 5.955 -156.115 1.00 83.00 620 LYS A CA 1
ATOM 4712 C C . LYS A 1 620 ? 101.943 6.555 -154.745 1.00 83.00 620 LYS A C 1
ATOM 4714 O O . LYS A 1 620 ? 101.559 5.825 -153.840 1.00 83.00 620 LYS A O 1
ATOM 4719 N N . GLU A 1 621 ? 102.083 7.872 -154.606 1.00 82.00 621 GLU A N 1
ATOM 4720 C CA . GLU A 1 621 ? 101.770 8.577 -153.355 1.00 82.00 621 GLU A CA 1
ATOM 4721 C C . GLU A 1 621 ? 100.310 8.325 -152.934 1.00 82.00 621 GLU A C 1
ATOM 4723 O O . GLU A 1 621 ? 100.042 8.010 -151.778 1.00 82.00 621 GLU A O 1
ATOM 4728 N N . LEU A 1 622 ? 99.371 8.351 -153.889 1.00 79.81 622 LEU A N 1
ATOM 4729 C CA . LEU A 1 622 ? 97.956 8.041 -153.649 1.00 79.81 622 LEU A CA 1
ATOM 4730 C C . LEU A 1 622 ? 97.686 6.548 -153.371 1.00 79.81 622 LEU A C 1
ATOM 4732 O O . LEU A 1 622 ? 96.749 6.223 -152.641 1.00 79.81 622 LEU A O 1
ATOM 4736 N N . GLU A 1 623 ? 98.478 5.626 -153.927 1.00 79.06 623 GLU A N 1
ATOM 4737 C CA . GLU A 1 623 ? 98.411 4.193 -153.600 1.00 79.06 623 GLU A CA 1
ATOM 4738 C C . GLU A 1 623 ? 98.915 3.911 -152.172 1.00 79.06 623 GLU A C 1
ATOM 4740 O O . GLU A 1 623 ? 98.306 3.112 -151.455 1.00 79.06 623 GLU A O 1
ATOM 4745 N N . GLU A 1 624 ? 99.960 4.612 -151.726 1.00 83.69 624 GLU A N 1
ATOM 4746 C CA . GLU A 1 624 ? 100.482 4.549 -150.355 1.00 83.69 624 GLU A CA 1
ATOM 4747 C C . GLU A 1 624 ? 99.516 5.202 -149.348 1.00 83.69 624 GLU A C 1
ATOM 4749 O O . GLU A 1 624 ? 99.156 4.568 -148.351 1.00 83.69 624 GLU A O 1
ATOM 4754 N N . GLU A 1 625 ? 98.985 6.400 -149.632 1.00 83.12 625 GLU A N 1
ATOM 4755 C CA . GLU A 1 625 ? 97.928 7.030 -148.822 1.00 83.12 625 GLU A CA 1
ATOM 4756 C C . GLU A 1 625 ? 96.714 6.101 -148.674 1.00 83.12 625 GLU A C 1
ATOM 4758 O O . GLU A 1 625 ? 96.245 5.855 -147.558 1.00 83.12 625 GLU A O 1
ATOM 4763 N N . LYS A 1 626 ? 96.243 5.503 -149.776 1.00 83.31 626 LYS A N 1
ATOM 4764 C CA . LYS A 1 626 ? 95.136 4.538 -149.761 1.00 83.31 626 LYS A CA 1
ATOM 4765 C C . LYS A 1 626 ? 95.430 3.332 -148.863 1.00 83.31 626 LYS A C 1
ATOM 4767 O O . LYS A 1 626 ? 94.540 2.919 -148.119 1.00 83.31 626 LYS A O 1
ATOM 4772 N N . ALA A 1 627 ? 96.647 2.788 -148.889 1.00 84.19 627 ALA A N 1
ATOM 4773 C CA . ALA A 1 627 ? 97.033 1.686 -148.009 1.00 84.19 627 ALA A CA 1
ATOM 4774 C C . ALA A 1 627 ? 96.973 2.088 -146.522 1.00 84.19 627 ALA A C 1
ATOM 4776 O O . ALA A 1 627 ? 96.421 1.342 -145.709 1.00 84.19 627 ALA A O 1
ATOM 4777 N N . THR A 1 628 ? 97.448 3.289 -146.163 1.00 82.62 628 THR A N 1
ATOM 4778 C CA . THR A 1 628 ? 97.347 3.790 -144.776 1.00 82.62 628 THR A CA 1
ATOM 4779 C C . THR A 1 628 ? 95.898 4.015 -144.332 1.00 82.62 628 THR A C 1
ATOM 4781 O O . THR A 1 628 ? 95.540 3.681 -143.202 1.00 82.62 628 THR A O 1
ATOM 4784 N N . LEU A 1 629 ? 95.032 4.505 -145.227 1.00 83.38 629 LEU A N 1
ATOM 4785 C CA . LEU A 1 629 ? 93.607 4.694 -144.945 1.00 83.38 629 LEU A CA 1
ATOM 4786 C C . LEU A 1 629 ? 92.867 3.361 -144.776 1.00 83.38 629 LEU A C 1
ATOM 4788 O O . LEU A 1 629 ? 92.011 3.260 -143.900 1.00 83.38 629 LEU A O 1
ATOM 4792 N N . GLN A 1 630 ? 93.211 2.326 -145.549 1.00 81.19 630 GLN A N 1
ATOM 4793 C CA . GLN A 1 630 ? 92.645 0.985 -145.361 1.00 81.19 630 GLN A CA 1
ATOM 4794 C C . GLN A 1 630 ? 93.051 0.382 -144.006 1.00 81.19 630 GLN A C 1
ATOM 4796 O O . GLN A 1 630 ? 92.179 -0.088 -143.279 1.00 81.19 630 GLN A O 1
ATOM 4801 N N . ALA A 1 631 ? 94.322 0.496 -143.604 1.00 83.06 631 ALA A N 1
ATOM 4802 C CA . ALA A 1 631 ? 94.764 0.070 -142.272 1.00 83.06 631 ALA A CA 1
ATOM 4803 C C . ALA A 1 631 ? 94.031 0.823 -141.140 1.00 83.06 631 ALA A C 1
ATOM 4805 O O . ALA A 1 631 ? 93.654 0.225 -140.132 1.00 83.06 631 ALA A O 1
ATOM 4806 N N . ARG A 1 632 ? 93.759 2.124 -141.322 1.00 82.75 632 ARG A N 1
ATOM 4807 C CA . ARG A 1 632 ? 93.002 2.932 -140.351 1.00 82.75 632 ARG A CA 1
ATOM 4808 C C . ARG A 1 632 ? 91.516 2.554 -140.278 1.00 82.75 632 ARG A C 1
ATOM 4810 O O . ARG A 1 632 ? 90.908 2.725 -139.224 1.00 82.75 632 ARG A O 1
ATOM 4817 N N . ILE A 1 633 ? 90.934 2.029 -141.358 1.00 80.25 633 ILE A N 1
ATOM 4818 C CA . ILE A 1 633 ? 89.572 1.471 -141.353 1.00 80.25 633 ILE A CA 1
ATOM 4819 C C . ILE A 1 633 ? 89.545 0.147 -140.580 1.00 80.25 633 ILE A C 1
ATOM 4821 O O . ILE A 1 633 ? 88.705 0.002 -139.698 1.00 80.25 633 ILE A O 1
ATOM 4825 N N . GLU A 1 634 ? 90.490 -0.768 -140.818 1.00 81.31 634 GLU A N 1
ATOM 4826 C CA . GLU A 1 634 ? 90.589 -2.034 -140.064 1.00 81.31 634 GLU A CA 1
ATOM 4827 C C . GLU A 1 634 ? 90.801 -1.801 -138.552 1.00 81.31 634 GLU A C 1
ATOM 4829 O O . GLU A 1 634 ? 90.239 -2.513 -137.715 1.00 81.31 634 GLU A O 1
ATOM 4834 N N . GLU A 1 635 ? 91.562 -0.766 -138.184 1.00 81.25 635 GLU A N 1
ATOM 4835 C CA . GLU A 1 635 ? 91.734 -0.320 -136.795 1.00 81.25 635 GLU A CA 1
ATOM 4836 C C . GLU A 1 635 ? 90.411 0.177 -136.178 1.00 81.25 635 GLU A C 1
ATOM 4838 O O . GLU A 1 635 ? 90.036 -0.264 -135.091 1.00 81.25 635 GLU A O 1
ATOM 4843 N N . LEU A 1 636 ? 89.659 1.027 -136.887 1.00 78.06 636 LEU A N 1
ATOM 4844 C CA . LEU A 1 636 ? 88.364 1.547 -136.425 1.00 78.06 636 LEU A CA 1
ATOM 4845 C C . LEU A 1 636 ? 87.271 0.468 -136.368 1.00 78.06 636 LEU A C 1
ATOM 4847 O O . LEU A 1 636 ? 86.469 0.458 -135.435 1.00 78.06 636 LEU A O 1
ATOM 4851 N N . GLU A 1 637 ? 87.240 -0.475 -137.311 1.00 76.06 637 GLU A N 1
ATOM 4852 C CA . GLU A 1 637 ? 86.326 -1.625 -137.264 1.00 76.06 637 GLU A CA 1
ATOM 4853 C C . GLU A 1 637 ? 86.634 -2.534 -136.063 1.00 76.06 637 GLU A C 1
ATOM 4855 O O . GLU A 1 637 ? 85.717 -3.035 -135.405 1.00 76.06 637 GLU A O 1
ATOM 4860 N N . ARG A 1 638 ? 87.916 -2.679 -135.700 1.00 74.06 638 ARG A N 1
ATOM 4861 C CA . ARG A 1 638 ? 88.348 -3.383 -134.486 1.00 74.06 638 ARG A CA 1
ATOM 4862 C C . ARG A 1 638 ? 87.952 -2.638 -133.203 1.00 74.06 638 ARG A C 1
ATOM 4864 O O . ARG A 1 638 ? 87.520 -3.289 -132.248 1.00 74.06 638 ARG A O 1
ATOM 4871 N N . GLU A 1 639 ? 88.046 -1.308 -133.170 1.00 72.44 639 GLU A N 1
ATOM 4872 C CA . GLU A 1 639 ? 87.544 -0.498 -132.048 1.00 72.44 639 GLU A CA 1
ATOM 4873 C C . GLU A 1 639 ? 86.018 -0.621 -131.900 1.00 72.44 639 GLU A C 1
ATOM 4875 O O . GLU A 1 639 ? 85.531 -0.909 -130.803 1.00 72.44 639 GLU A O 1
ATOM 4880 N N . ILE A 1 640 ? 85.260 -0.506 -132.996 1.00 67.44 640 ILE A N 1
ATOM 4881 C CA . ILE A 1 640 ? 83.798 -0.684 -133.011 1.00 67.44 640 ILE A CA 1
ATOM 4882 C C . ILE A 1 640 ? 83.416 -2.100 -132.560 1.00 67.44 640 ILE A C 1
ATOM 4884 O O . ILE A 1 640 ? 82.499 -2.256 -131.752 1.00 67.44 640 ILE A O 1
ATOM 4888 N N . GLY A 1 641 ? 84.156 -3.126 -132.993 1.00 61.56 641 GLY A N 1
ATOM 4889 C CA . GLY A 1 641 ? 84.003 -4.493 -132.496 1.00 61.56 641 GLY A CA 1
ATOM 4890 C C . GLY A 1 641 ? 84.126 -4.571 -130.970 1.00 61.56 641 GLY A C 1
ATOM 4891 O O . GLY A 1 641 ? 83.264 -5.157 -130.314 1.00 61.56 641 GLY A O 1
ATOM 4892 N N . SER A 1 642 ? 85.131 -3.907 -130.387 1.00 62.16 642 SER A N 1
ATOM 4893 C CA . SER A 1 642 ? 85.332 -3.879 -128.929 1.00 62.16 642 SER A CA 1
ATOM 4894 C C . SER A 1 642 ? 84.209 -3.156 -128.166 1.00 62.16 642 SER A C 1
ATOM 4896 O O . SER A 1 642 ? 83.785 -3.625 -127.108 1.00 62.16 642 SER A O 1
ATOM 4898 N N . ALA A 1 643 ? 83.644 -2.084 -128.734 1.00 59.47 643 ALA A N 1
ATOM 4899 C CA . ALA A 1 643 ? 82.549 -1.319 -128.131 1.00 59.47 643 ALA A CA 1
ATOM 4900 C C . ALA A 1 643 ? 81.225 -2.108 -128.026 1.00 59.47 643 ALA A C 1
ATOM 4902 O O . ALA A 1 643 ? 80.335 -1.730 -127.264 1.00 59.47 643 ALA A O 1
ATOM 4903 N N . THR A 1 644 ? 81.084 -3.227 -128.748 1.00 57.50 644 THR A N 1
ATOM 4904 C CA . THR A 1 644 ? 79.885 -4.090 -128.699 1.00 57.50 644 THR A CA 1
ATOM 4905 C C . THR A 1 644 ? 79.925 -5.178 -127.615 1.00 57.50 644 THR A C 1
ATOM 4907 O O . THR A 1 644 ? 79.077 -6.070 -127.614 1.00 57.50 644 THR A O 1
ATOM 4910 N N . HIS A 1 645 ? 80.882 -5.140 -126.679 1.00 56.53 645 HIS A N 1
ATOM 4911 C CA . HIS A 1 645 ? 80.996 -6.127 -125.588 1.00 56.53 645 HIS A CA 1
ATOM 4912 C C . HIS A 1 645 ? 80.738 -5.581 -124.170 1.00 56.53 645 HIS A C 1
ATOM 4914 O O . HIS A 1 645 ? 80.791 -6.341 -123.204 1.00 56.53 645 HIS A O 1
ATOM 4920 N N . ASP A 1 646 ? 80.315 -4.321 -124.026 1.00 60.38 646 ASP A N 1
ATOM 4921 C CA . ASP A 1 646 ? 79.961 -3.699 -122.734 1.00 60.38 646 ASP A CA 1
ATOM 4922 C C . ASP A 1 646 ? 78.566 -4.100 -122.182 1.00 60.38 646 ASP A C 1
ATOM 4924 O O . ASP A 1 646 ? 77.914 -3.364 -121.434 1.00 60.38 646 ASP A O 1
ATOM 4928 N N . ALA A 1 647 ? 78.092 -5.309 -122.506 1.00 61.16 647 ALA A N 1
ATOM 4929 C CA . ALA A 1 647 ? 76.787 -5.829 -122.081 1.00 61.16 647 ALA A CA 1
ATOM 4930 C C . ALA A 1 647 ? 76.608 -5.837 -120.546 1.00 61.16 647 ALA A C 1
ATOM 4932 O O . ALA A 1 647 ? 75.505 -5.617 -120.037 1.00 61.16 647 ALA A O 1
ATOM 4933 N N . GLU A 1 648 ? 77.695 -6.022 -119.787 1.00 62.41 648 GLU A N 1
ATOM 4934 C CA . GLU A 1 648 ? 77.662 -5.936 -118.325 1.00 62.41 648 GLU A CA 1
ATOM 4935 C C . GLU A 1 648 ? 77.292 -4.538 -117.803 1.00 62.41 648 GLU A C 1
ATOM 4937 O O . GLU A 1 648 ? 76.649 -4.433 -116.757 1.00 62.41 648 GLU A O 1
ATOM 4942 N N . ALA A 1 649 ? 77.698 -3.461 -118.485 1.00 68.44 649 ALA A N 1
ATOM 4943 C CA . ALA A 1 649 ? 77.453 -2.094 -118.027 1.00 68.44 649 ALA A CA 1
ATOM 4944 C C . ALA A 1 649 ? 75.954 -1.754 -118.070 1.00 68.44 649 ALA A C 1
ATOM 4946 O O . ALA A 1 649 ? 75.410 -1.182 -117.122 1.00 68.44 649 ALA A O 1
ATOM 4947 N N . GLN A 1 650 ? 75.271 -2.182 -119.135 1.00 70.62 650 GLN A N 1
ATOM 4948 C CA . GLN A 1 650 ? 73.836 -1.969 -119.317 1.00 70.62 650 GLN A CA 1
ATOM 4949 C C . GLN A 1 650 ? 73.003 -2.771 -118.302 1.00 70.62 650 GLN A C 1
ATOM 4951 O O . GLN A 1 650 ? 72.079 -2.222 -117.699 1.00 70.62 650 GLN A O 1
ATOM 4956 N N . VAL A 1 651 ? 73.374 -4.031 -118.034 1.00 75.81 651 VAL A N 1
ATOM 4957 C CA . VAL A 1 651 ? 72.717 -4.869 -117.011 1.00 75.81 651 VAL A CA 1
ATOM 4958 C C . VAL A 1 651 ? 72.891 -4.284 -115.604 1.00 75.81 651 VAL A C 1
ATOM 4960 O O . VAL A 1 651 ? 71.925 -4.222 -114.841 1.00 75.81 651 VAL A O 1
ATOM 4963 N N . LYS A 1 652 ? 74.093 -3.796 -115.261 1.00 76.94 652 LYS A N 1
ATOM 4964 C CA . LYS A 1 652 ? 74.358 -3.146 -113.965 1.00 76.94 652 LYS A CA 1
ATOM 4965 C C . LYS A 1 652 ? 73.491 -1.897 -113.789 1.00 76.94 652 LYS A C 1
ATOM 4967 O O . LYS A 1 652 ? 72.777 -1.806 -112.791 1.00 76.94 652 LYS A O 1
ATOM 4972 N N . LEU A 1 653 ? 73.460 -1.000 -114.779 1.00 79.38 653 LEU A N 1
ATOM 4973 C CA . LEU A 1 653 ? 72.649 0.222 -114.730 1.00 79.38 653 LEU A CA 1
ATOM 4974 C C . LEU A 1 653 ? 71.143 -0.070 -114.603 1.00 79.38 653 LEU A C 1
ATOM 4976 O O . LEU A 1 653 ? 70.443 0.607 -113.850 1.00 79.38 653 LEU A O 1
ATOM 4980 N N . GLN A 1 654 ? 70.640 -1.100 -115.291 1.00 80.50 654 GLN A N 1
ATOM 4981 C CA . GLN A 1 654 ? 69.242 -1.517 -115.166 1.00 80.50 654 GLN A CA 1
ATOM 4982 C C . GLN A 1 654 ? 68.934 -2.073 -113.764 1.00 80.50 654 GLN A C 1
ATOM 4984 O O . GLN A 1 654 ? 67.898 -1.737 -113.190 1.00 80.50 654 GLN A O 1
ATOM 4989 N N . SER A 1 655 ? 69.856 -2.836 -113.164 1.00 82.50 655 SER A N 1
ATOM 4990 C CA . SER A 1 655 ? 69.700 -3.332 -111.789 1.00 82.50 655 SER A CA 1
ATOM 4991 C C . SER A 1 655 ? 69.686 -2.212 -110.736 1.00 82.50 655 SER A C 1
ATOM 4993 O O . SER A 1 655 ? 68.909 -2.282 -109.781 1.00 82.50 655 SER A O 1
ATOM 4995 N N . GLU A 1 656 ? 70.468 -1.142 -110.934 1.00 84.81 656 GLU A N 1
ATOM 4996 C CA . GLU A 1 656 ? 70.420 0.055 -110.084 1.00 84.81 656 GLU A CA 1
ATOM 4997 C C . GLU A 1 656 ? 69.087 0.802 -110.235 1.00 84.81 656 GLU A C 1
ATOM 4999 O O . GLU A 1 656 ? 68.526 1.267 -109.242 1.00 84.81 656 GLU A O 1
ATOM 5004 N N . PHE A 1 657 ? 68.538 0.877 -111.453 1.00 84.94 657 PHE A N 1
ATOM 5005 C CA . PHE A 1 657 ? 67.253 1.531 -111.712 1.00 84.94 657 PHE A CA 1
ATOM 5006 C C . PHE A 1 657 ? 66.075 0.769 -111.082 1.00 84.94 657 PHE A C 1
ATOM 5008 O O . PHE A 1 657 ? 65.220 1.381 -110.440 1.00 84.94 657 PHE A O 1
ATOM 5015 N N . ASP A 1 658 ? 66.053 -0.563 -111.188 1.00 87.50 658 ASP A N 1
ATOM 5016 C CA . ASP A 1 658 ? 65.052 -1.405 -110.518 1.00 87.50 658 ASP A CA 1
ATOM 5017 C C . ASP A 1 658 ? 65.214 -1.405 -108.988 1.00 87.50 658 ASP A C 1
ATOM 5019 O O . ASP A 1 658 ? 64.221 -1.489 -108.260 1.00 87.50 658 ASP A O 1
ATOM 5023 N N . GLY A 1 659 ? 66.444 -1.264 -108.479 1.00 88.06 659 GLY A N 1
ATOM 5024 C CA . GLY A 1 659 ? 66.718 -1.032 -107.059 1.00 88.06 659 GLY A CA 1
ATOM 5025 C C . GLY A 1 659 ? 66.134 0.295 -106.570 1.00 88.06 659 GLY A C 1
ATOM 5026 O O . GLY A 1 659 ? 65.336 0.312 -105.634 1.00 88.06 659 GLY A O 1
ATOM 5027 N N . LEU A 1 660 ? 66.450 1.399 -107.252 1.00 87.44 660 LEU A N 1
ATOM 5028 C CA . LEU A 1 660 ? 65.962 2.738 -106.910 1.00 87.44 660 LEU A CA 1
ATOM 5029 C C . LEU A 1 660 ? 64.434 2.861 -107.056 1.00 87.44 660 LEU A C 1
ATOM 5031 O O . LEU A 1 660 ? 63.785 3.566 -106.282 1.00 87.44 660 LEU A O 1
ATOM 5035 N N . ARG A 1 661 ? 63.838 2.140 -108.014 1.00 89.12 661 ARG A N 1
ATOM 5036 C CA . ARG A 1 661 ? 62.381 2.026 -108.161 1.00 89.12 661 ARG A CA 1
ATOM 5037 C C . ARG A 1 661 ? 61.748 1.306 -106.973 1.00 89.12 661 ARG A C 1
ATOM 5039 O O . ARG A 1 661 ? 60.769 1.809 -106.429 1.00 89.12 661 ARG A O 1
ATOM 5046 N N . LYS A 1 662 ? 62.327 0.183 -106.530 1.00 91.00 662 LYS A N 1
ATOM 5047 C CA . LYS A 1 662 ? 61.886 -0.508 -105.309 1.00 91.00 662 LYS A CA 1
ATOM 5048 C C . LYS A 1 662 ? 62.004 0.402 -104.093 1.00 91.00 662 LYS A C 1
ATOM 5050 O O . LYS A 1 662 ? 61.036 0.494 -103.355 1.00 91.00 662 LYS A O 1
ATOM 5055 N N . GLU A 1 663 ? 63.111 1.129 -103.920 1.00 90.12 663 GLU A N 1
ATOM 5056 C CA . GLU A 1 663 ? 63.258 2.110 -102.831 1.00 90.12 663 GLU A CA 1
ATOM 5057 C C . GLU A 1 663 ? 62.187 3.213 -102.876 1.00 90.12 663 GLU A C 1
ATOM 5059 O O . GLU A 1 663 ? 61.660 3.591 -101.829 1.00 90.12 663 GLU A O 1
ATOM 5064 N N . TYR A 1 664 ? 61.830 3.711 -104.066 1.00 91.44 664 TYR A N 1
ATOM 5065 C CA . TYR A 1 664 ? 60.755 4.692 -104.238 1.00 91.44 664 TYR A CA 1
ATOM 5066 C C . TYR A 1 664 ? 59.380 4.125 -103.855 1.00 91.44 664 TYR A C 1
ATOM 5068 O O . TYR A 1 664 ? 58.649 4.770 -103.101 1.00 91.44 664 TYR A O 1
ATOM 5076 N N . ASP A 1 665 ? 59.033 2.927 -104.332 1.00 90.56 665 ASP A N 1
ATOM 5077 C CA . ASP A 1 665 ? 57.760 2.280 -104.001 1.00 90.56 665 ASP A CA 1
ATOM 5078 C C . ASP A 1 665 ? 57.696 1.910 -102.500 1.00 90.56 665 ASP A C 1
ATOM 5080 O O . ASP A 1 665 ? 56.671 2.134 -101.855 1.00 90.56 665 ASP A O 1
ATOM 5084 N N . ASP A 1 666 ? 58.815 1.496 -101.893 1.00 90.69 666 ASP A N 1
ATOM 5085 C CA . ASP A 1 666 ? 58.970 1.301 -100.443 1.00 90.69 666 ASP A CA 1
ATOM 5086 C C . ASP A 1 666 ? 58.751 2.601 -99.651 1.00 90.69 666 ASP A C 1
ATOM 5088 O O . ASP A 1 666 ? 58.058 2.605 -98.630 1.00 90.69 666 ASP A O 1
ATOM 5092 N N . LEU A 1 667 ? 59.347 3.718 -100.092 1.00 90.81 667 LEU A N 1
ATOM 5093 C CA . LEU A 1 667 ? 59.151 5.037 -99.476 1.00 90.81 667 LEU A CA 1
ATOM 5094 C C . LEU A 1 667 ? 57.702 5.505 -99.615 1.00 90.81 667 LEU A C 1
ATOM 5096 O O . LEU A 1 667 ? 57.158 6.093 -98.682 1.00 90.81 667 LEU A O 1
ATOM 5100 N N . LYS A 1 668 ? 57.068 5.230 -100.756 1.00 92.62 668 LYS A N 1
ATOM 5101 C CA . LYS A 1 668 ? 55.668 5.558 -101.026 1.00 92.62 668 LYS A CA 1
ATOM 5102 C C . LYS A 1 668 ? 54.729 4.769 -100.114 1.00 92.62 668 LYS A C 1
ATOM 5104 O O . LYS A 1 668 ? 53.860 5.381 -99.497 1.00 92.62 668 LYS A O 1
ATOM 5109 N N . ILE A 1 669 ? 54.956 3.463 -99.944 1.00 92.81 669 ILE A N 1
ATOM 5110 C CA . ILE A 1 669 ? 54.232 2.628 -98.973 1.00 92.81 669 ILE A CA 1
ATOM 5111 C C . ILE A 1 669 ? 54.407 3.203 -97.562 1.00 92.81 669 ILE A C 1
ATOM 5113 O O . ILE A 1 669 ? 53.413 3.541 -96.922 1.00 92.81 669 ILE A O 1
ATOM 5117 N N . LYS A 1 670 ? 55.650 3.434 -97.114 1.00 93.44 670 LYS A N 1
ATOM 5118 C CA . LYS A 1 670 ? 55.951 4.012 -95.788 1.00 93.44 670 LYS A CA 1
ATOM 5119 C C . LYS A 1 670 ? 55.294 5.383 -95.586 1.00 93.44 670 LYS A C 1
ATOM 5121 O O . LYS A 1 670 ? 54.781 5.655 -94.506 1.00 93.44 670 LYS A O 1
ATOM 5126 N N . SER A 1 671 ? 55.239 6.219 -96.623 1.00 89.25 671 SER A N 1
ATOM 5127 C CA . SER A 1 671 ? 54.530 7.504 -96.611 1.00 89.25 671 SER A CA 1
ATOM 5128 C C . SER A 1 671 ? 53.018 7.327 -96.440 1.00 89.25 671 SER A C 1
ATOM 5130 O O . SER A 1 671 ? 52.413 8.057 -95.659 1.00 89.25 671 SER A O 1
ATOM 5132 N N . THR A 1 672 ? 52.397 6.356 -97.120 1.00 91.69 672 THR A N 1
ATOM 5133 C CA . THR A 1 672 ? 50.965 6.057 -96.934 1.00 91.69 672 THR A CA 1
ATOM 5134 C C . THR A 1 672 ? 50.657 5.437 -95.570 1.00 91.69 672 THR A C 1
ATOM 5136 O O . THR A 1 672 ? 49.638 5.782 -94.976 1.00 91.69 672 THR A O 1
ATOM 5139 N N . THR A 1 673 ? 51.550 4.605 -95.019 1.00 92.00 673 THR A N 1
ATOM 5140 C CA . THR A 1 673 ? 51.426 4.085 -93.647 1.00 92.00 673 THR A CA 1
ATOM 5141 C C . THR A 1 673 ? 51.504 5.222 -92.632 1.00 92.00 673 THR A C 1
ATOM 5143 O O . THR A 1 673 ? 50.584 5.382 -91.844 1.00 92.00 673 THR A O 1
ATOM 5146 N N . LEU A 1 674 ? 52.514 6.096 -92.720 1.00 92.19 674 LEU A N 1
ATOM 5147 C CA . LEU A 1 674 ? 52.643 7.252 -91.824 1.00 92.19 674 LEU A CA 1
ATOM 5148 C C . LEU A 1 674 ? 51.466 8.236 -91.939 1.00 92.19 674 LEU A C 1
ATOM 5150 O O . LEU A 1 674 ? 51.083 8.840 -90.941 1.00 92.19 674 LEU A O 1
ATOM 5154 N N . GLN A 1 675 ? 50.867 8.389 -93.124 1.00 91.31 675 GLN A N 1
ATOM 5155 C CA . GLN A 1 675 ? 49.649 9.185 -93.304 1.00 91.31 675 GLN A CA 1
ATOM 5156 C C . GLN A 1 675 ? 48.425 8.524 -92.642 1.00 91.31 675 GLN A C 1
ATOM 5158 O O . GLN A 1 675 ? 47.622 9.215 -92.014 1.00 91.31 675 GLN A O 1
ATOM 5163 N N . SER A 1 676 ? 48.305 7.195 -92.736 1.00 93.31 676 SER A N 1
ATOM 5164 C CA . SER A 1 676 ? 47.283 6.417 -92.025 1.00 93.31 676 SER A CA 1
ATOM 5165 C C . SER A 1 676 ? 47.456 6.533 -90.507 1.00 93.31 676 SER A C 1
ATOM 5167 O O . SER A 1 676 ? 46.512 6.910 -89.813 1.00 93.31 676 SER A O 1
ATOM 5169 N N . ASP A 1 677 ? 48.667 6.298 -89.999 1.00 92.00 677 ASP A N 1
ATOM 5170 C CA . ASP A 1 677 ? 49.014 6.366 -88.576 1.00 92.00 677 ASP A CA 1
ATOM 5171 C C . ASP A 1 677 ? 48.791 7.769 -87.999 1.00 92.00 677 ASP A C 1
ATOM 5173 O O . ASP A 1 677 ? 48.270 7.905 -86.892 1.00 92.00 677 ASP A O 1
ATOM 5177 N N . LEU A 1 678 ? 49.110 8.823 -88.761 1.00 92.38 678 LEU A N 1
ATOM 5178 C CA . LEU A 1 678 ? 48.810 10.206 -88.389 1.00 92.38 678 LEU A CA 1
ATOM 5179 C C . LEU A 1 678 ? 47.297 10.431 -88.275 1.00 92.38 678 LEU A C 1
ATOM 5181 O O . LEU A 1 678 ? 46.848 10.973 -87.269 1.00 92.38 678 LEU A O 1
ATOM 5185 N N . SER A 1 679 ? 46.500 9.957 -89.239 1.00 90.69 679 SER A N 1
ATOM 5186 C CA . SER A 1 679 ? 45.035 10.087 -89.172 1.00 90.69 679 SER A CA 1
ATOM 5187 C C . SER A 1 679 ? 44.421 9.302 -88.001 1.00 90.69 679 SER A C 1
ATOM 5189 O O . SER A 1 679 ? 43.504 9.791 -87.340 1.00 90.69 679 SER A O 1
ATOM 5191 N N . ALA A 1 680 ? 44.972 8.129 -87.670 1.00 92.25 680 ALA A N 1
ATOM 5192 C CA . ALA A 1 680 ? 44.570 7.343 -86.507 1.00 92.25 680 ALA A CA 1
ATOM 5193 C C . ALA A 1 680 ? 44.972 8.024 -85.185 1.00 92.25 680 ALA A C 1
ATOM 5195 O O . ALA A 1 680 ? 44.194 8.034 -84.230 1.00 92.25 680 ALA A O 1
ATOM 5196 N N . ALA A 1 681 ? 46.155 8.645 -85.132 1.00 89.12 681 ALA A N 1
ATOM 5197 C CA . ALA A 1 681 ? 46.609 9.428 -83.987 1.00 89.12 681 ALA A CA 1
ATOM 5198 C C . ALA A 1 681 ? 45.768 10.701 -83.783 1.00 89.12 681 ALA A C 1
ATOM 5200 O O . ALA A 1 681 ? 45.453 11.040 -82.643 1.00 89.12 681 ALA A O 1
ATOM 5201 N N . GLU A 1 682 ? 45.352 11.376 -84.859 1.00 91.75 682 GLU A N 1
ATOM 5202 C CA . GLU A 1 682 ? 44.433 12.520 -84.802 1.00 91.75 682 GLU A CA 1
ATOM 5203 C C . GLU A 1 682 ? 43.037 12.107 -84.320 1.00 91.75 682 GLU A C 1
ATOM 5205 O O . GLU A 1 682 ? 42.496 12.750 -83.420 1.00 91.75 682 GLU A O 1
ATOM 5210 N N . GLN A 1 683 ? 42.476 11.008 -84.838 1.00 93.38 683 GLN A N 1
ATOM 5211 C CA . GLN A 1 683 ? 41.205 10.460 -84.349 1.00 93.38 683 GLN A CA 1
ATOM 5212 C C . GLN A 1 683 ? 41.290 10.078 -82.866 1.00 93.38 683 GLN A C 1
ATOM 5214 O O . GLN A 1 683 ? 40.429 10.475 -82.083 1.00 93.38 683 GLN A O 1
ATOM 5219 N N . LEU A 1 684 ? 42.360 9.394 -82.446 1.00 93.12 684 LEU A N 1
ATOM 5220 C CA . LEU A 1 684 ? 42.575 9.043 -81.043 1.00 93.12 684 LEU A CA 1
ATOM 5221 C C . LEU A 1 684 ? 42.742 10.294 -80.168 1.00 93.12 684 LEU A C 1
ATOM 5223 O O . LEU A 1 684 ? 42.180 10.345 -79.076 1.00 93.12 684 LEU A O 1
ATOM 5227 N N . ALA A 1 685 ? 43.449 11.327 -80.633 1.00 91.62 685 ALA A N 1
ATOM 5228 C CA . ALA A 1 685 ? 43.576 12.595 -79.917 1.00 91.62 685 ALA A CA 1
ATOM 5229 C C . ALA A 1 685 ? 42.226 13.323 -79.775 1.00 91.62 685 ALA A C 1
ATOM 5231 O O . ALA A 1 685 ? 41.927 13.835 -78.696 1.00 91.62 685 ALA A O 1
ATOM 5232 N N . GLN A 1 686 ? 41.383 13.317 -80.814 1.00 92.94 686 GLN A N 1
ATOM 5233 C CA . GLN A 1 686 ? 40.015 13.846 -80.758 1.00 92.94 686 GLN A CA 1
ATOM 5234 C C . GLN A 1 686 ? 39.146 13.054 -79.771 1.00 92.94 686 GLN A C 1
ATOM 5236 O O . GLN A 1 686 ? 38.469 13.661 -78.939 1.00 92.94 686 GLN A O 1
ATOM 5241 N N . THR A 1 687 ? 39.210 11.717 -79.789 1.00 93.44 687 THR A N 1
ATOM 5242 C CA . THR A 1 687 ? 38.515 10.864 -78.811 1.00 93.44 687 THR A CA 1
ATOM 5243 C C . THR A 1 687 ? 38.979 11.173 -77.389 1.00 93.44 687 THR A C 1
ATOM 5245 O O . THR A 1 687 ? 38.148 11.469 -76.540 1.00 93.44 687 THR A O 1
ATOM 5248 N N . ARG A 1 688 ? 40.293 11.227 -77.129 1.00 92.12 688 ARG A N 1
ATOM 5249 C CA . ARG A 1 688 ? 40.834 11.575 -75.802 1.00 92.12 688 ARG A CA 1
ATOM 5250 C C . ARG A 1 688 ? 40.466 12.988 -75.352 1.00 92.12 688 ARG A C 1
ATOM 5252 O O . ARG A 1 688 ? 40.246 13.201 -74.162 1.00 92.12 688 ARG A O 1
ATOM 5259 N N . TYR A 1 689 ? 40.379 13.953 -76.266 1.00 94.12 689 TYR A N 1
ATOM 5260 C CA . TYR A 1 689 ? 39.909 15.300 -75.938 1.00 94.12 689 TYR A CA 1
ATOM 5261 C C . TYR A 1 689 ? 38.432 15.294 -75.526 1.00 94.12 689 TYR A C 1
ATOM 5263 O O . TYR A 1 689 ? 38.062 15.970 -74.562 1.00 94.12 689 TYR A O 1
ATOM 5271 N N . LYS A 1 690 ? 37.600 14.493 -76.205 1.00 94.62 690 LYS A N 1
ATOM 5272 C CA . LYS A 1 690 ? 36.208 14.273 -75.810 1.00 94.62 690 LYS A CA 1
ATOM 5273 C C . LYS A 1 690 ? 36.120 13.571 -74.451 1.00 94.62 690 LYS A C 1
ATOM 5275 O O . LYS A 1 690 ? 35.510 14.140 -73.554 1.00 94.62 690 LYS A O 1
ATOM 5280 N N . ASP A 1 691 ? 36.812 12.444 -74.255 1.00 93.12 691 ASP A N 1
ATOM 5281 C CA . ASP A 1 691 ? 36.882 11.717 -72.973 1.00 93.12 691 ASP A CA 1
ATOM 5282 C C . ASP A 1 691 ? 37.217 12.668 -71.805 1.00 93.12 691 ASP A C 1
ATOM 5284 O O . ASP A 1 691 ? 36.564 12.655 -70.765 1.00 93.12 691 ASP A O 1
ATOM 5288 N N . LEU A 1 692 ? 38.226 13.532 -71.982 1.00 91.69 692 LEU A N 1
ATOM 5289 C CA . LEU A 1 692 ? 38.657 14.513 -70.978 1.00 91.69 692 LEU A CA 1
ATOM 5290 C C . LEU A 1 692 ? 37.662 15.664 -70.768 1.00 91.69 692 LEU A C 1
ATOM 5292 O O . LEU A 1 692 ? 37.689 16.299 -69.713 1.00 91.69 692 LEU A O 1
ATOM 5296 N N . THR A 1 693 ? 36.808 15.956 -71.747 1.00 92.69 693 THR A N 1
ATOM 5297 C CA . THR A 1 693 ? 35.742 16.962 -71.637 1.00 92.69 693 THR A CA 1
ATOM 5298 C C . THR A 1 693 ? 34.536 16.372 -70.909 1.00 92.69 693 THR A C 1
ATOM 5300 O O . THR A 1 693 ? 34.090 16.945 -69.916 1.00 92.69 693 THR A O 1
ATOM 5303 N N . ASP A 1 694 ? 34.106 15.172 -71.299 1.00 93.00 694 ASP A N 1
ATOM 5304 C CA . ASP A 1 694 ? 33.030 14.420 -70.650 1.00 93.00 694 ASP A CA 1
ATOM 5305 C C . ASP A 1 694 ? 33.388 14.136 -69.170 1.00 93.00 694 ASP A C 1
ATOM 5307 O O . ASP A 1 694 ? 32.580 14.363 -68.266 1.00 93.00 694 ASP A O 1
ATOM 5311 N N . LEU A 1 695 ? 34.643 13.756 -68.881 1.00 91.88 695 LEU A N 1
ATOM 5312 C CA . LEU A 1 695 ? 35.140 13.561 -67.511 1.00 91.88 695 LEU A CA 1
ATOM 5313 C C . LEU A 1 695 ? 35.160 14.868 -66.695 1.00 91.88 695 LEU A C 1
ATOM 5315 O O . LEU A 1 695 ? 34.866 14.851 -65.498 1.00 91.88 695 LEU A O 1
ATOM 5319 N N . ARG A 1 696 ? 35.480 16.012 -67.321 1.00 91.56 696 ARG A N 1
ATOM 5320 C CA . ARG A 1 696 ? 35.406 17.334 -66.671 1.00 91.56 696 ARG A CA 1
ATOM 5321 C C . ARG A 1 696 ? 33.970 17.719 -66.342 1.00 91.56 696 ARG A C 1
ATOM 5323 O O . ARG A 1 696 ? 33.741 18.208 -65.240 1.00 91.56 696 ARG A O 1
ATOM 5330 N N . GLU A 1 697 ? 33.016 17.464 -67.236 1.00 91.75 697 GLU A N 1
ATOM 5331 C CA . GLU A 1 697 ? 31.596 17.685 -66.950 1.00 91.75 697 GLU A CA 1
ATOM 5332 C C . GLU A 1 697 ? 31.108 16.830 -65.777 1.00 91.75 697 GLU A C 1
ATOM 5334 O O . GLU A 1 697 ? 30.426 17.346 -64.893 1.00 91.75 697 GLU A O 1
ATOM 5339 N N . VAL A 1 698 ? 31.472 15.544 -65.730 1.00 91.94 698 VAL A N 1
ATOM 5340 C CA . VAL A 1 698 ? 31.128 14.655 -64.607 1.00 91.94 698 VAL A CA 1
ATOM 5341 C C . VAL A 1 698 ? 31.726 15.174 -63.296 1.00 91.94 698 VAL A C 1
ATOM 5343 O O . VAL A 1 698 ? 31.021 15.260 -62.292 1.00 91.94 698 VAL A O 1
ATOM 5346 N N . LEU A 1 699 ? 32.992 15.601 -63.298 1.00 88.69 699 LEU A N 1
ATOM 5347 C CA . LEU A 1 699 ? 33.655 16.171 -62.119 1.00 88.69 699 LEU A CA 1
ATOM 5348 C C . LEU A 1 699 ? 32.983 17.490 -61.679 1.00 88.69 699 LEU A C 1
ATOM 5350 O O . LEU A 1 699 ? 32.739 17.697 -60.490 1.00 88.69 699 LEU A O 1
ATOM 5354 N N . GLN A 1 700 ? 32.613 18.354 -62.627 1.00 90.25 700 GLN A N 1
ATOM 5355 C CA . GLN A 1 700 ? 31.908 19.614 -62.369 1.00 90.25 700 GLN A CA 1
ATOM 5356 C C . GLN A 1 700 ? 30.481 19.401 -61.834 1.00 90.25 700 GLN A C 1
ATOM 5358 O O . GLN A 1 700 ? 30.029 20.196 -61.011 1.00 90.25 700 GLN A O 1
ATOM 5363 N N . LYS A 1 701 ? 29.791 18.328 -62.245 1.00 91.25 701 LYS A N 1
ATOM 5364 C CA . LYS A 1 701 ? 28.471 17.924 -61.721 1.00 91.25 701 LYS A CA 1
ATOM 5365 C C . LYS A 1 701 ? 28.576 17.285 -60.327 1.00 91.25 701 LYS A C 1
ATOM 5367 O O . LYS A 1 701 ? 27.793 17.624 -59.448 1.00 91.25 701 LYS A O 1
ATOM 5372 N N . ALA A 1 702 ? 29.606 16.475 -60.076 1.00 89.88 702 ALA A N 1
ATOM 5373 C CA . ALA A 1 702 ? 29.838 15.836 -58.777 1.00 89.88 702 ALA A CA 1
ATOM 5374 C C . ALA A 1 702 ? 30.333 16.801 -57.674 1.00 89.88 702 ALA A C 1
ATOM 5376 O O . ALA A 1 702 ? 30.121 16.553 -56.487 1.00 89.88 702 ALA A O 1
ATOM 5377 N N . GLN A 1 703 ? 30.996 17.914 -58.017 1.00 91.38 703 GLN A N 1
ATOM 5378 C CA . GLN A 1 703 ? 31.460 18.906 -57.030 1.00 91.38 703 GLN A CA 1
ATOM 5379 C C . GLN A 1 703 ? 30.346 19.521 -56.153 1.00 91.38 703 GLN A C 1
ATOM 5381 O O . GLN A 1 703 ? 30.513 19.518 -54.927 1.00 91.38 703 GLN A O 1
ATOM 5386 N N . PRO A 1 704 ? 29.232 20.056 -56.698 1.00 92.06 704 PRO A N 1
ATOM 5387 C CA . PRO A 1 704 ? 28.128 20.562 -55.884 1.00 92.06 704 PRO A CA 1
ATOM 5388 C C . PRO A 1 704 ? 27.423 19.451 -55.096 1.00 92.06 704 PRO A C 1
ATOM 5390 O O . PRO A 1 704 ? 27.080 19.684 -53.941 1.00 92.06 704 PRO A O 1
ATOM 5393 N N . GLU A 1 705 ? 27.285 18.240 -55.643 1.00 90.06 705 GLU A N 1
ATOM 5394 C CA . GLU A 1 705 ? 26.715 17.087 -54.926 1.00 90.06 705 GLU A CA 1
ATOM 5395 C C . GLU A 1 705 ? 27.568 16.707 -53.706 1.00 90.06 705 GLU A C 1
ATOM 5397 O O . GLU A 1 705 ? 27.064 16.612 -52.589 1.00 90.06 705 GLU A O 1
ATOM 5402 N N . MET A 1 706 ? 28.891 16.612 -53.870 1.00 89.06 706 MET A N 1
ATOM 5403 C CA . MET A 1 706 ? 29.829 16.373 -52.766 1.00 89.06 706 MET A CA 1
ATOM 5404 C C . MET A 1 706 ? 29.894 17.532 -51.760 1.00 89.06 706 MET A C 1
ATOM 5406 O O . MET A 1 706 ? 30.344 17.335 -50.628 1.00 89.06 706 MET A O 1
ATOM 5410 N N . LYS A 1 707 ? 29.458 18.741 -52.135 1.00 91.69 707 LYS A N 1
ATOM 5411 C CA . LYS A 1 707 ? 29.279 19.867 -51.209 1.00 91.69 707 LYS A CA 1
ATOM 5412 C C . LYS A 1 707 ? 27.960 19.742 -50.439 1.00 91.69 707 LYS A C 1
ATOM 5414 O O . LYS A 1 707 ? 27.992 19.867 -49.217 1.00 91.69 707 LYS A O 1
ATOM 5419 N N . ALA A 1 708 ? 26.857 19.423 -51.118 1.00 92.88 708 ALA A N 1
ATOM 5420 C CA . ALA A 1 708 ? 25.551 19.175 -50.511 1.00 92.88 708 ALA A CA 1
ATOM 5421 C C . ALA A 1 708 ? 25.620 18.016 -49.506 1.00 92.88 708 ALA A C 1
ATOM 5423 O O . ALA A 1 708 ? 25.394 18.236 -48.323 1.00 92.88 708 ALA A O 1
ATOM 5424 N N . LEU A 1 709 ? 26.122 16.844 -49.914 1.00 91.00 709 LEU A N 1
ATOM 5425 C CA . LEU A 1 709 ? 26.303 15.678 -49.036 1.00 91.00 709 LEU A CA 1
ATOM 5426 C C . LEU A 1 709 ? 27.167 15.977 -47.799 1.00 91.00 709 LEU A C 1
ATOM 5428 O O . LEU A 1 709 ? 26.951 15.404 -46.732 1.00 91.00 709 LEU A O 1
ATOM 5432 N N . ARG A 1 710 ? 28.141 16.896 -47.900 1.00 91.62 710 ARG A N 1
ATOM 5433 C CA . ARG A 1 710 ? 28.907 17.368 -46.734 1.00 91.62 710 ARG A CA 1
ATOM 5434 C C . ARG A 1 710 ? 28.057 18.243 -45.814 1.00 91.62 710 ARG A C 1
ATOM 5436 O O . ARG A 1 710 ? 28.106 18.024 -44.605 1.00 91.62 710 ARG A O 1
ATOM 5443 N N . GLN A 1 711 ? 27.276 19.176 -46.360 1.00 93.06 711 GLN A N 1
ATOM 5444 C CA . GLN A 1 711 ? 26.342 20.011 -45.595 1.00 93.06 711 GLN A CA 1
ATOM 5445 C C . GLN A 1 711 ? 25.263 19.154 -44.909 1.00 93.06 711 GLN A C 1
ATOM 5447 O O . GLN A 1 711 ? 25.056 19.290 -43.701 1.00 93.06 711 GLN A O 1
ATOM 5452 N N . ASP A 1 712 ? 24.693 18.182 -45.619 1.00 92.19 712 ASP A N 1
ATOM 5453 C CA . ASP A 1 712 ? 23.748 17.202 -45.080 1.00 92.19 712 ASP A CA 1
ATOM 5454 C C . ASP A 1 712 ? 24.399 16.356 -43.978 1.00 92.19 712 ASP A C 1
ATOM 5456 O O . ASP A 1 712 ? 23.822 16.183 -42.908 1.00 92.19 712 ASP A O 1
ATOM 5460 N N . SER A 1 713 ? 25.651 15.912 -44.157 1.00 90.81 713 SER A N 1
ATOM 5461 C CA . SER A 1 713 ? 26.391 15.189 -43.108 1.00 90.81 713 SER A CA 1
ATOM 5462 C C . SER A 1 713 ? 26.659 16.030 -41.852 1.00 90.81 713 SER A C 1
ATOM 5464 O O . SER A 1 713 ? 26.822 15.469 -40.768 1.00 90.81 713 SER A O 1
ATOM 5466 N N . THR A 1 714 ? 26.706 17.364 -41.967 1.00 92.56 714 THR A N 1
ATOM 5467 C CA . THR A 1 714 ? 26.789 18.262 -40.804 1.00 92.56 714 THR A CA 1
ATOM 5468 C C . THR A 1 714 ? 25.424 18.504 -40.162 1.00 92.56 714 THR A C 1
ATOM 5470 O O . THR A 1 714 ? 25.333 18.431 -38.939 1.00 92.56 714 THR A O 1
ATOM 5473 N N . ALA A 1 715 ? 24.354 18.663 -40.946 1.00 92.19 715 ALA A N 1
ATOM 5474 C CA . ALA A 1 715 ? 22.988 18.759 -40.425 1.00 92.19 715 ALA A CA 1
ATOM 5475 C C . ALA A 1 715 ? 22.530 17.455 -39.739 1.00 92.19 715 ALA A C 1
ATOM 5477 O O . ALA A 1 715 ? 21.865 17.485 -38.706 1.00 92.19 715 ALA A O 1
ATOM 5478 N N . LEU A 1 716 ? 22.951 16.292 -40.247 1.00 93.12 716 LEU A N 1
ATOM 5479 C CA . LEU A 1 716 ? 22.731 14.981 -39.624 1.00 93.12 716 LEU A CA 1
ATOM 5480 C C . LEU A 1 716 ? 23.520 14.793 -38.317 1.00 93.12 716 LEU A C 1
ATOM 5482 O O . LEU A 1 716 ? 23.131 13.971 -37.490 1.00 93.12 716 LEU A O 1
ATOM 5486 N N . LYS A 1 717 ? 24.605 15.548 -38.094 1.00 94.12 717 LYS A N 1
ATOM 5487 C CA . LYS A 1 717 ? 25.303 15.574 -36.796 1.00 94.12 717 LYS A CA 1
ATOM 5488 C C . LYS A 1 717 ? 24.561 16.448 -35.793 1.00 94.12 717 LYS A C 1
ATOM 5490 O O . LYS A 1 717 ? 24.225 15.947 -34.726 1.00 94.12 717 LYS A O 1
ATOM 5495 N N . THR A 1 718 ? 24.218 17.687 -36.154 1.00 94.25 718 THR A N 1
ATOM 5496 C CA . THR A 1 718 ? 23.495 18.593 -35.243 1.00 94.25 718 THR A CA 1
ATOM 5497 C C . THR A 1 718 ? 22.122 18.037 -34.866 1.00 94.25 718 THR A C 1
ATOM 5499 O O . THR A 1 718 ? 21.787 17.991 -33.689 1.00 94.25 718 THR A O 1
ATOM 5502 N N . THR A 1 719 ? 21.359 17.494 -35.821 1.00 93.50 719 THR A N 1
ATOM 5503 C CA . THR A 1 719 ? 20.068 16.841 -35.521 1.00 93.50 719 THR A CA 1
ATOM 5504 C C . THR A 1 719 ? 20.221 15.568 -34.685 1.00 93.50 719 THR A C 1
ATOM 5506 O O . THR A 1 719 ? 19.366 15.289 -33.848 1.00 93.50 719 THR A O 1
ATOM 5509 N N . LYS A 1 720 ? 21.317 14.808 -34.828 1.00 94.69 720 LYS A N 1
ATOM 5510 C CA . LYS A 1 720 ? 21.621 13.668 -33.945 1.00 94.69 720 LYS A CA 1
ATOM 5511 C C . LYS A 1 720 ? 21.986 14.116 -32.526 1.00 94.69 720 LYS A C 1
ATOM 5513 O O . LYS A 1 720 ? 21.595 13.450 -31.570 1.00 94.69 720 LYS A O 1
ATOM 5518 N N . GLU A 1 721 ? 22.704 15.224 -32.382 1.00 95.44 721 GLU A N 1
ATOM 5519 C CA . GLU A 1 721 ? 23.028 15.837 -31.088 1.00 95.44 721 GLU A CA 1
ATOM 5520 C C . GLU A 1 721 ? 21.762 16.393 -30.413 1.00 95.44 721 GLU A C 1
ATOM 5522 O O . GLU A 1 721 ? 21.517 16.090 -29.247 1.00 95.44 721 GLU A O 1
ATOM 5527 N N . GLU A 1 722 ? 20.883 17.071 -31.157 1.00 95.25 722 GLU A N 1
ATOM 5528 C CA . GLU A 1 722 ? 19.555 17.483 -30.684 1.00 95.25 722 GLU A CA 1
ATOM 5529 C C . GLU A 1 722 ? 18.651 16.305 -30.300 1.00 95.25 722 GLU A C 1
ATOM 5531 O O . GLU A 1 722 ? 17.891 16.392 -29.338 1.00 95.25 722 GLU A O 1
ATOM 5536 N N . LEU A 1 723 ? 18.685 15.195 -31.044 1.00 94.12 723 LEU A N 1
ATOM 5537 C CA . LEU A 1 723 ? 17.946 13.991 -30.665 1.00 94.12 723 LEU A CA 1
ATOM 5538 C C . LEU A 1 723 ? 18.539 13.365 -29.397 1.00 94.12 723 LEU A C 1
ATOM 5540 O O . LEU A 1 723 ? 17.785 12.889 -28.554 1.00 94.12 723 LEU A O 1
ATOM 5544 N N . ALA A 1 724 ? 19.860 13.410 -29.208 1.00 95.06 724 ALA A N 1
ATOM 5545 C CA . ALA A 1 724 ? 20.498 12.945 -27.979 1.00 95.06 724 ALA A CA 1
ATOM 5546 C C . ALA A 1 724 ? 20.129 13.816 -26.762 1.00 95.06 724 ALA A C 1
ATOM 5548 O O . ALA A 1 724 ? 19.824 13.260 -25.701 1.00 95.06 724 ALA A O 1
ATOM 5549 N N . THR A 1 725 ? 20.078 15.149 -26.901 1.00 96.25 725 THR A N 1
ATOM 5550 C CA . THR A 1 725 ? 19.602 16.032 -25.821 1.00 96.25 725 THR A CA 1
ATOM 5551 C C . THR A 1 725 ? 18.122 15.795 -25.536 1.00 96.25 725 THR A C 1
ATOM 5553 O O . THR A 1 725 ? 17.792 15.493 -24.389 1.00 96.25 725 THR A O 1
ATOM 5556 N N . LYS A 1 726 ? 17.254 15.772 -26.557 1.00 94.38 726 LYS A N 1
ATOM 5557 C CA . LYS A 1 726 ? 15.815 15.468 -26.417 1.00 94.38 726 LYS A CA 1
ATOM 5558 C C . LYS A 1 726 ? 15.566 14.099 -25.765 1.00 94.38 726 LYS A C 1
ATOM 5560 O O . LYS A 1 726 ? 14.713 13.995 -24.893 1.00 94.38 726 LYS A O 1
ATOM 5565 N N . ILE A 1 727 ? 16.343 13.059 -26.089 1.00 94.81 727 ILE A N 1
ATOM 5566 C CA . ILE A 1 727 ? 16.272 11.743 -25.416 1.00 94.81 727 ILE A CA 1
ATOM 5567 C C . ILE A 1 727 ? 16.694 11.838 -23.940 1.00 94.81 727 ILE A C 1
ATOM 5569 O O . ILE A 1 727 ? 16.110 11.165 -23.088 1.00 94.81 727 ILE A O 1
ATOM 5573 N N . SER A 1 728 ? 17.690 12.663 -23.605 1.00 95.31 728 SER A N 1
ATOM 5574 C CA . SER A 1 728 ? 18.097 12.889 -22.210 1.00 95.31 728 SER A CA 1
ATOM 5575 C C . SER A 1 728 ? 17.039 13.667 -21.412 1.00 95.31 728 SER A C 1
ATOM 5577 O O . SER A 1 728 ? 16.759 13.328 -20.263 1.00 95.31 728 SER A O 1
ATOM 5579 N N . GLU A 1 729 ? 16.384 14.648 -22.035 1.00 95.62 729 GLU A N 1
ATOM 5580 C CA . GLU A 1 729 ? 15.270 15.406 -21.463 1.00 95.62 729 GLU A CA 1
ATOM 5581 C C . GLU A 1 729 ? 14.048 14.511 -21.242 1.00 95.62 729 GLU A C 1
ATOM 5583 O O . GLU A 1 729 ? 13.487 14.520 -20.148 1.00 95.62 729 GLU A O 1
ATOM 5588 N N . LEU A 1 730 ? 13.698 13.670 -22.222 1.00 94.81 730 LEU A N 1
ATOM 5589 C CA . LEU A 1 730 ? 12.603 12.701 -22.132 1.00 94.81 730 LEU A CA 1
ATOM 5590 C C . LEU A 1 730 ? 12.835 11.733 -20.959 1.00 94.81 730 LEU A C 1
ATOM 5592 O O . LEU A 1 730 ? 11.972 11.606 -20.098 1.00 94.81 730 LEU A O 1
ATOM 5596 N N . ARG A 1 731 ? 14.040 11.161 -20.823 1.00 95.12 731 ARG A N 1
ATOM 5597 C CA . ARG A 1 731 ? 14.417 10.320 -19.664 1.00 95.12 731 ARG A CA 1
ATOM 5598 C C . ARG A 1 731 ? 14.329 11.061 -18.324 1.00 95.12 731 ARG A C 1
ATOM 5600 O O . ARG A 1 731 ? 13.927 10.473 -17.322 1.00 95.12 731 ARG A O 1
ATOM 5607 N N . ASN A 1 732 ? 14.684 12.346 -18.289 1.00 95.06 732 ASN A N 1
ATOM 5608 C CA . ASN A 1 732 ? 14.540 13.176 -17.089 1.00 95.06 732 ASN A CA 1
ATOM 5609 C C . ASN A 1 732 ? 13.064 13.479 -16.765 1.00 95.06 732 ASN A C 1
ATOM 5611 O O . ASN A 1 732 ? 12.706 13.561 -15.590 1.00 95.06 732 ASN A O 1
ATOM 5615 N N . VAL A 1 733 ? 12.201 13.613 -17.777 1.00 95.00 733 VAL A N 1
ATOM 5616 C CA . VAL A 1 733 ? 10.746 13.748 -17.609 1.00 95.00 733 VAL A CA 1
ATOM 5617 C C . VAL A 1 733 ? 10.124 12.429 -17.149 1.00 95.00 733 VAL A C 1
ATOM 5619 O O . VAL A 1 733 ? 9.425 12.443 -16.144 1.00 95.00 733 VAL A O 1
ATOM 5622 N N . GLU A 1 734 ? 10.452 11.289 -17.766 1.00 94.75 734 GLU A N 1
ATOM 5623 C CA . GLU A 1 734 ? 10.030 9.956 -17.301 1.00 94.75 734 GLU A CA 1
ATOM 5624 C C . GLU A 1 734 ? 10.432 9.698 -15.845 1.00 94.75 734 GLU A C 1
ATOM 5626 O O . GLU A 1 734 ? 9.684 9.077 -15.092 1.00 94.75 734 GLU A O 1
ATOM 5631 N N . LYS A 1 735 ? 11.630 10.140 -15.433 1.00 95.94 735 LYS A N 1
ATOM 5632 C CA . LYS A 1 735 ? 12.057 10.010 -14.039 1.00 95.94 735 LYS A CA 1
ATOM 5633 C C . LYS A 1 735 ? 11.165 10.848 -13.121 1.00 95.94 735 LYS A C 1
ATOM 5635 O O . LYS A 1 735 ? 10.621 10.301 -12.171 1.00 95.94 735 LYS A O 1
ATOM 5640 N N . ARG A 1 736 ? 10.951 12.132 -13.437 1.00 95.12 736 ARG A N 1
ATOM 5641 C CA . ARG A 1 736 ? 10.036 13.005 -12.676 1.00 95.12 736 ARG A CA 1
ATOM 5642 C C . ARG A 1 736 ? 8.607 12.461 -12.646 1.00 95.12 736 ARG A C 1
ATOM 5644 O O . ARG A 1 736 ? 7.943 12.587 -11.629 1.00 95.12 736 ARG A O 1
ATOM 5651 N N . GLU A 1 737 ? 8.143 11.836 -13.724 1.00 94.88 737 GLU A N 1
ATOM 5652 C CA . GLU A 1 737 ? 6.837 11.177 -13.797 1.00 94.88 737 GLU A CA 1
ATOM 5653 C C . GLU A 1 737 ? 6.766 9.963 -12.856 1.00 94.88 737 GLU A C 1
ATOM 5655 O O . GLU A 1 737 ? 5.784 9.804 -12.135 1.00 94.88 737 GLU A O 1
ATOM 5660 N N . LYS A 1 738 ? 7.812 9.126 -12.814 1.00 96.12 738 LYS A N 1
ATOM 5661 C CA . LYS A 1 738 ? 7.924 7.986 -11.885 1.00 96.12 738 LYS A CA 1
ATOM 5662 C C . LYS A 1 738 ? 8.000 8.456 -10.428 1.00 96.12 738 LYS A C 1
ATOM 5664 O O . LYS A 1 738 ? 7.286 7.913 -9.586 1.00 96.12 738 LYS A O 1
ATOM 5669 N N . ASP A 1 739 ? 8.787 9.494 -10.150 1.00 95.69 739 ASP A N 1
ATOM 5670 C CA . ASP A 1 739 ? 8.908 10.109 -8.824 1.00 95.69 739 ASP A CA 1
ATOM 5671 C C . ASP A 1 739 ? 7.552 10.708 -8.377 1.00 95.69 739 ASP A C 1
ATOM 5673 O O . ASP A 1 739 ? 7.057 10.381 -7.298 1.00 95.69 739 ASP A O 1
ATOM 5677 N N . ALA A 1 740 ? 6.872 11.472 -9.242 1.00 94.00 740 ALA A N 1
ATOM 5678 C CA . ALA A 1 740 ? 5.550 12.048 -8.972 1.00 94.00 740 ALA A CA 1
ATOM 5679 C C . ALA A 1 740 ? 4.440 10.987 -8.833 1.00 94.00 740 ALA A C 1
ATOM 5681 O O . ALA A 1 740 ? 3.562 11.125 -7.982 1.00 94.00 740 ALA A O 1
ATOM 5682 N N . LYS A 1 741 ? 4.479 9.892 -9.608 1.00 95.06 741 LYS A N 1
ATOM 5683 C CA . LYS A 1 741 ? 3.579 8.738 -9.420 1.00 95.06 741 LYS A CA 1
ATOM 5684 C C . LYS A 1 741 ? 3.813 8.057 -8.071 1.00 95.06 741 LYS A C 1
ATOM 5686 O O . LYS A 1 741 ? 2.848 7.667 -7.417 1.00 95.06 741 LYS A O 1
ATOM 5691 N N . ALA A 1 742 ? 5.064 7.951 -7.620 1.00 95.50 742 ALA A N 1
ATOM 5692 C CA . ALA A 1 742 ? 5.386 7.418 -6.299 1.00 95.50 742 ALA A CA 1
ATOM 5693 C C . ALA A 1 742 ? 4.930 8.353 -5.162 1.00 95.50 742 ALA A C 1
ATOM 5695 O O . ALA A 1 742 ? 4.490 7.871 -4.119 1.00 95.50 742 ALA A O 1
ATOM 5696 N N . GLU A 1 743 ? 4.988 9.675 -5.344 1.00 95.44 743 GLU A N 1
ATOM 5697 C CA . GLU A 1 743 ? 4.412 10.647 -4.402 1.00 95.44 743 GLU A CA 1
ATOM 5698 C C . GLU A 1 743 ? 2.881 10.600 -4.377 1.00 95.44 743 GLU A C 1
ATOM 5700 O O . GLU A 1 743 ? 2.296 10.553 -3.296 1.00 95.44 743 GLU A O 1
ATOM 5705 N N . LEU A 1 744 ? 2.227 10.507 -5.536 1.00 95.19 744 LEU A N 1
ATOM 5706 C CA . LEU A 1 744 ? 0.774 10.362 -5.636 1.00 95.19 744 LEU A CA 1
ATOM 5707 C C . LEU A 1 744 ? 0.286 9.059 -4.982 1.00 95.19 744 LEU A C 1
ATOM 5709 O O . LEU A 1 744 ? -0.677 9.090 -4.219 1.00 95.19 744 LEU A O 1
ATOM 5713 N N . ALA A 1 745 ? 0.991 7.940 -5.177 1.00 95.00 745 ALA A N 1
ATOM 5714 C CA . ALA A 1 745 ? 0.687 6.675 -4.504 1.00 95.00 745 ALA A CA 1
ATOM 5715 C C . ALA A 1 745 ? 0.870 6.753 -2.972 1.00 95.00 745 ALA A C 1
ATOM 5717 O O . ALA A 1 745 ? 0.070 6.187 -2.225 1.00 95.00 745 ALA A O 1
ATOM 5718 N N . LYS A 1 746 ? 1.882 7.485 -2.476 1.00 96.12 746 LYS A N 1
ATOM 5719 C CA . LYS A 1 746 ? 2.040 7.766 -1.032 1.00 96.12 746 LYS A CA 1
ATOM 5720 C C . LYS A 1 746 ? 0.901 8.637 -0.505 1.00 96.12 746 LYS A C 1
ATOM 5722 O O . LYS A 1 746 ? 0.357 8.338 0.553 1.00 96.12 746 LYS A O 1
ATOM 5727 N N . ALA A 1 747 ? 0.518 9.683 -1.238 1.00 93.88 747 ALA A N 1
ATOM 5728 C CA . ALA A 1 747 ? -0.582 10.564 -0.858 1.00 93.88 747 ALA A CA 1
ATOM 5729 C C . ALA A 1 747 ? -1.924 9.808 -0.816 1.00 93.88 747 ALA A C 1
ATOM 5731 O O . ALA A 1 747 ? -2.691 9.969 0.133 1.00 93.88 747 ALA A O 1
ATOM 5732 N N . GLN A 1 748 ? -2.185 8.929 -1.790 1.00 94.62 748 GLN A N 1
ATOM 5733 C CA . GLN A 1 748 ? -3.348 8.037 -1.794 1.00 94.62 748 GLN A CA 1
ATOM 5734 C C . GLN A 1 748 ? -3.368 7.105 -0.574 1.00 94.62 748 GLN A C 1
ATOM 5736 O O . GLN A 1 748 ? -4.383 7.061 0.117 1.00 94.62 748 GLN A O 1
ATOM 5741 N N . ARG A 1 749 ? -2.251 6.434 -0.250 1.00 95.06 749 ARG A N 1
ATOM 5742 C CA . ARG A 1 749 ? -2.140 5.587 0.956 1.00 95.06 749 ARG A CA 1
ATOM 5743 C C . ARG A 1 749 ? -2.431 6.367 2.236 1.00 95.06 749 ARG A C 1
ATOM 5745 O O . ARG A 1 749 ? -3.342 5.992 2.971 1.00 95.06 749 ARG A O 1
ATOM 5752 N N . LEU A 1 750 ? -1.776 7.515 2.422 1.00 95.38 750 LEU A N 1
ATOM 5753 C CA . LEU A 1 750 ? -2.040 8.422 3.544 1.00 95.38 750 LEU A CA 1
ATOM 5754 C C . LEU A 1 750 ? -3.511 8.866 3.595 1.00 95.38 750 LEU A C 1
ATOM 5756 O O . LEU A 1 750 ? -4.068 9.010 4.676 1.00 95.38 750 LEU A O 1
ATOM 5760 N N . THR A 1 751 ? -4.172 9.049 2.450 1.00 94.81 751 THR A N 1
ATOM 5761 C CA . THR A 1 751 ? -5.598 9.408 2.405 1.00 94.81 751 THR A CA 1
ATOM 5762 C C . THR A 1 751 ? -6.468 8.234 2.858 1.00 94.81 751 THR A C 1
ATOM 5764 O O . THR A 1 751 ? -7.340 8.421 3.702 1.00 94.81 751 THR A O 1
ATOM 5767 N N . THR A 1 752 ? -6.194 7.011 2.390 1.00 95.69 752 THR A N 1
ATOM 5768 C CA . THR A 1 752 ? -6.925 5.806 2.821 1.00 95.69 752 THR A CA 1
ATOM 5769 C C . THR A 1 752 ? -6.702 5.468 4.298 1.00 95.69 752 THR A C 1
ATOM 5771 O O . THR A 1 752 ? -7.651 5.092 4.985 1.00 95.69 752 THR A O 1
ATOM 5774 N N . GLU A 1 753 ? -5.490 5.684 4.819 1.00 96.50 753 GLU A N 1
ATOM 5775 C CA . GLU A 1 753 ? -5.171 5.567 6.247 1.00 96.50 753 GLU A CA 1
ATOM 5776 C C . GLU A 1 753 ? -6.008 6.565 7.060 1.00 96.50 753 GLU A C 1
ATOM 5778 O O . GLU A 1 753 ? -6.750 6.158 7.953 1.00 96.50 753 GLU A O 1
ATOM 5783 N N . ARG A 1 754 ? -6.004 7.853 6.682 1.00 95.25 754 ARG A N 1
ATOM 5784 C CA . ARG A 1 754 ? -6.800 8.896 7.356 1.00 95.25 754 ARG A CA 1
ATOM 5785 C C . ARG A 1 754 ? -8.305 8.680 7.229 1.00 95.25 754 ARG A C 1
ATOM 5787 O O . ARG A 1 754 ? -9.044 8.993 8.157 1.00 95.25 754 ARG A O 1
ATOM 5794 N N . GLU A 1 755 ? -8.785 8.116 6.125 1.00 96.06 755 GLU A N 1
ATOM 5795 C CA . GLU A 1 755 ? -10.175 7.676 6.023 1.00 96.06 755 GLU A CA 1
ATOM 5796 C C . GLU A 1 755 ? -10.499 6.542 6.999 1.00 96.06 755 GLU A C 1
ATOM 5798 O O . GLU A 1 755 ? -11.589 6.539 7.573 1.00 96.06 755 GLU A O 1
ATOM 5803 N N . SER A 1 756 ? -9.587 5.585 7.193 1.00 95.88 756 SER A N 1
ATOM 5804 C CA . SER A 1 756 ? -9.760 4.498 8.164 1.00 95.88 756 SER A CA 1
ATOM 5805 C C . SER A 1 756 ? -9.729 5.017 9.608 1.00 95.88 756 SER A C 1
ATOM 5807 O O . SER A 1 756 ? -10.612 4.663 10.395 1.00 95.88 756 SER A O 1
ATOM 5809 N N . ASP A 1 757 ? -8.839 5.968 9.920 1.00 95.69 757 ASP A N 1
ATOM 5810 C CA . ASP A 1 757 ? -8.825 6.702 11.190 1.00 95.69 757 ASP A CA 1
ATOM 5811 C C . ASP A 1 757 ? -10.176 7.381 11.429 1.00 95.69 757 ASP A C 1
ATOM 5813 O O . ASP A 1 757 ? -10.809 7.155 12.460 1.00 95.69 757 ASP A O 1
ATOM 5817 N N . ILE A 1 758 ? -10.659 8.169 10.459 1.00 96.00 758 ILE A N 1
ATOM 5818 C CA . ILE A 1 758 ? -11.934 8.898 10.533 1.00 96.00 758 ILE A CA 1
ATOM 5819 C C . ILE A 1 758 ? -13.121 7.938 10.689 1.00 96.00 758 ILE A C 1
ATOM 5821 O O . ILE A 1 758 ? -14.041 8.240 11.452 1.00 96.00 758 ILE A O 1
ATOM 5825 N N . LYS A 1 759 ? -13.115 6.779 10.016 1.00 96.75 759 LYS A N 1
ATOM 5826 C CA . LYS A 1 759 ? -14.130 5.727 10.198 1.00 96.75 759 LYS A CA 1
ATOM 5827 C C . LYS A 1 759 ? -14.091 5.190 11.638 1.00 96.75 759 LYS A C 1
ATOM 5829 O O . LYS A 1 759 ? -15.122 5.225 12.306 1.00 96.75 759 LYS A O 1
ATOM 5834 N N . SER A 1 760 ? -12.913 4.834 12.163 1.00 95.69 760 SER A N 1
ATOM 5835 C CA . SER A 1 760 ? -12.764 4.341 13.545 1.00 95.69 760 SER A CA 1
ATOM 5836 C C . SER A 1 760 ? -13.120 5.391 14.610 1.00 95.69 760 SER A C 1
ATOM 5838 O O . SER A 1 760 ? -13.690 5.060 15.647 1.00 95.69 760 SER A O 1
ATOM 5840 N N . LEU A 1 761 ? -12.824 6.671 14.361 1.00 95.50 761 LEU A N 1
ATOM 5841 C CA . LEU A 1 761 ? -13.151 7.780 15.259 1.00 95.50 761 LEU A CA 1
ATOM 5842 C C . LEU A 1 761 ? -14.653 8.077 15.262 1.00 95.50 761 LEU A C 1
ATOM 5844 O O . LEU A 1 761 ? -15.210 8.344 16.324 1.00 95.50 761 LEU A O 1
ATOM 5848 N N . ARG A 1 762 ? -15.330 7.974 14.110 1.00 95.94 762 ARG A N 1
ATOM 5849 C CA . ARG A 1 762 ? -16.799 8.052 14.026 1.00 95.94 762 ARG A CA 1
ATOM 5850 C C . ARG A 1 762 ? -17.468 6.875 14.733 1.00 95.94 762 ARG A C 1
ATOM 5852 O O . ARG A 1 762 ? -18.452 7.080 15.432 1.00 95.94 762 ARG A O 1
ATOM 5859 N N . GLU A 1 763 ? -16.928 5.667 14.598 1.00 96.06 763 GLU A N 1
ATOM 5860 C CA . GLU A 1 763 ? -17.440 4.486 15.298 1.00 96.06 763 GLU A CA 1
ATOM 5861 C C . GLU A 1 763 ? -17.274 4.608 16.821 1.00 96.06 763 GLU A C 1
ATOM 5863 O O . GLU A 1 763 ? -18.246 4.426 17.553 1.00 96.06 763 GLU A O 1
ATOM 5868 N N . LYS A 1 764 ? -16.098 5.037 17.302 1.00 96.44 764 LYS A N 1
ATOM 5869 C CA . LYS A 1 764 ? -15.855 5.354 18.722 1.00 96.44 764 LYS A CA 1
ATOM 5870 C C . LYS A 1 764 ? -16.778 6.466 19.234 1.00 96.44 764 LYS A C 1
ATOM 5872 O O . LYS A 1 764 ? -17.355 6.327 20.307 1.00 96.44 764 LYS A O 1
ATOM 5877 N N . LEU A 1 765 ? -16.978 7.536 18.460 1.00 95.44 765 LEU A N 1
ATOM 5878 C CA . LEU A 1 765 ? -17.898 8.623 18.812 1.00 95.44 765 LEU A CA 1
ATOM 5879 C C . LEU A 1 765 ? -19.355 8.141 18.898 1.00 95.44 765 LEU A C 1
ATOM 5881 O O . LEU A 1 765 ? -20.076 8.531 19.813 1.00 95.44 765 LEU A O 1
ATOM 5885 N N . ASN A 1 766 ? -19.785 7.261 17.991 1.00 95.69 766 ASN A N 1
ATOM 5886 C CA . ASN A 1 766 ? -21.108 6.641 18.047 1.00 95.69 766 ASN A CA 1
ATOM 5887 C C . ASN A 1 766 ? -21.238 5.694 19.251 1.00 95.69 766 ASN A C 1
ATOM 5889 O O . ASN A 1 766 ? -22.275 5.688 19.913 1.00 95.69 766 ASN A O 1
ATOM 5893 N N . ALA A 1 767 ? -20.195 4.920 19.565 1.00 95.31 767 ALA A N 1
ATOM 5894 C CA . ALA A 1 767 ? -20.159 4.056 20.741 1.00 95.31 767 ALA A CA 1
ATOM 5895 C C . ALA A 1 767 ? -20.281 4.865 22.044 1.00 95.31 767 ALA A C 1
ATOM 5897 O O . ALA A 1 767 ? -21.083 4.494 22.897 1.00 95.31 767 ALA A O 1
ATOM 5898 N N . GLU A 1 768 ? -19.583 5.999 22.164 1.00 94.06 768 GLU A N 1
ATOM 5899 C CA . GLU A 1 768 ? -19.668 6.874 23.343 1.00 94.06 768 GLU A CA 1
ATOM 5900 C C . GLU A 1 768 ? -20.948 7.720 23.392 1.00 94.06 768 GLU A C 1
ATOM 5902 O O . GLU A 1 768 ? -21.484 7.983 24.466 1.00 94.06 768 GLU A O 1
ATOM 5907 N N . SER A 1 769 ? -21.521 8.091 22.245 1.00 96.06 769 SER A N 1
ATOM 5908 C CA . SER A 1 769 ? -22.869 8.673 22.207 1.00 96.06 769 SER A CA 1
ATOM 5909 C C . SER A 1 769 ? -23.904 7.675 22.750 1.00 96.06 769 SER A C 1
ATOM 5911 O O . SER A 1 769 ? -24.737 8.016 23.590 1.00 96.06 769 SER A O 1
ATOM 5913 N N . ASN A 1 770 ? -23.791 6.401 22.357 1.00 95.69 770 ASN A N 1
ATOM 5914 C CA . ASN A 1 770 ? -24.646 5.323 22.853 1.00 95.69 770 ASN A CA 1
ATOM 5915 C C . ASN A 1 770 ? -24.354 4.944 24.319 1.00 95.69 770 ASN A C 1
ATOM 5917 O O . ASN A 1 770 ? -25.287 4.586 25.040 1.00 95.69 770 ASN A O 1
ATOM 5921 N N . SER A 1 771 ? -23.098 5.024 24.781 1.00 94.50 771 SER A N 1
ATOM 5922 C CA . SER A 1 771 ? -22.738 4.819 26.194 1.00 94.50 771 SER A CA 1
ATOM 5923 C C . SER A 1 771 ? -23.385 5.907 27.056 1.00 94.50 771 SER A C 1
ATOM 5925 O O . SER A 1 771 ? -24.101 5.597 28.010 1.00 94.50 771 SER A O 1
ATOM 5927 N N . ARG A 1 772 ? -23.258 7.175 26.640 1.00 95.50 772 ARG A N 1
ATOM 5928 C CA . ARG A 1 772 ? -23.861 8.331 27.302 1.00 95.50 772 ARG A CA 1
ATOM 5929 C C . ARG A 1 772 ? -25.384 8.242 27.359 1.00 95.50 772 ARG A C 1
ATOM 5931 O O . ARG A 1 772 ? -25.937 8.449 28.433 1.00 95.50 772 ARG A O 1
ATOM 5938 N N . VAL A 1 773 ? -26.071 7.918 26.259 1.00 95.88 773 VAL A N 1
ATOM 5939 C CA . VAL A 1 773 ? -27.544 7.791 26.264 1.00 95.88 773 VAL A CA 1
ATOM 5940 C C . VAL A 1 773 ? -28.001 6.710 27.250 1.00 95.88 773 VAL A C 1
ATOM 5942 O O . VAL A 1 773 ? -28.904 6.957 28.045 1.00 95.88 773 VAL A O 1
ATOM 5945 N N . ARG A 1 774 ? -27.323 5.552 27.288 1.00 94.31 774 ARG A N 1
ATOM 5946 C CA . ARG A 1 774 ? -27.613 4.489 28.270 1.00 94.31 774 ARG A CA 1
ATOM 5947 C C . ARG A 1 774 ? -27.380 4.940 29.714 1.00 94.31 774 ARG A C 1
ATOM 5949 O O . ARG A 1 774 ? -28.156 4.564 30.586 1.00 94.31 774 ARG A O 1
ATOM 5956 N N . LEU A 1 775 ? -26.340 5.737 29.971 1.00 93.00 775 LEU A N 1
ATOM 5957 C CA . LEU A 1 775 ? -26.066 6.302 31.296 1.00 93.00 775 LEU A CA 1
ATOM 5958 C C . LEU A 1 775 ? -27.108 7.358 31.700 1.00 93.00 775 LEU A C 1
ATOM 5960 O O . LEU A 1 775 ? -27.560 7.347 32.841 1.00 93.00 775 LEU A O 1
ATOM 5964 N N . GLU A 1 776 ? -27.548 8.217 30.776 1.00 94.69 776 GLU A N 1
ATOM 5965 C CA . GLU A 1 776 ? -28.640 9.168 31.023 1.00 94.69 776 GLU A CA 1
ATOM 5966 C C . GLU A 1 776 ? -29.968 8.451 31.311 1.00 94.69 776 GLU A C 1
ATOM 5968 O O . GLU A 1 776 ? -30.688 8.848 32.226 1.00 94.69 776 GLU A O 1
ATOM 5973 N N . ASP A 1 777 ? -30.294 7.375 30.590 1.00 94.75 777 ASP A N 1
ATOM 5974 C CA . ASP A 1 777 ? -31.499 6.581 30.861 1.00 94.75 777 ASP A CA 1
ATOM 5975 C C . ASP A 1 777 ? -31.401 5.792 32.174 1.00 94.75 777 ASP A C 1
ATOM 5977 O O . ASP A 1 777 ? -32.361 5.778 32.946 1.00 94.75 777 ASP A O 1
ATOM 5981 N N . ALA A 1 778 ? -30.236 5.226 32.503 1.00 94.19 778 ALA A N 1
ATOM 5982 C CA . ALA A 1 778 ? -29.994 4.625 33.815 1.00 94.19 778 ALA A CA 1
ATOM 5983 C C . ALA A 1 778 ? -30.147 5.656 34.950 1.00 94.19 778 ALA A C 1
ATOM 5985 O O . ALA A 1 778 ? -30.770 5.362 35.969 1.00 94.19 778 ALA A O 1
ATOM 5986 N N . GLN A 1 779 ? -29.668 6.890 34.756 1.00 93.75 779 GLN A N 1
ATOM 5987 C CA . GLN A 1 779 ? -29.852 7.991 35.705 1.00 93.75 779 GLN A CA 1
ATOM 5988 C C . GLN A 1 779 ? -31.328 8.420 35.819 1.00 93.75 779 GLN A C 1
ATOM 5990 O O . GLN A 1 779 ? -31.796 8.710 36.922 1.00 93.75 779 GLN A O 1
ATOM 5995 N N . ARG A 1 780 ? -32.093 8.421 34.715 1.00 94.94 780 ARG A N 1
ATOM 5996 C CA . ARG A 1 780 ? -33.550 8.678 34.717 1.00 94.94 780 ARG A CA 1
ATOM 5997 C C . ARG A 1 780 ? -34.329 7.593 35.467 1.00 94.94 780 ARG A C 1
ATOM 5999 O O . ARG A 1 780 ? -35.299 7.925 36.146 1.00 94.94 780 ARG A O 1
ATOM 6006 N N . VAL A 1 781 ? -33.919 6.327 35.355 1.00 95.25 781 VAL A N 1
ATOM 6007 C CA . VAL A 1 781 ? -34.510 5.199 36.098 1.00 95.25 781 VAL A CA 1
ATOM 6008 C C . VAL A 1 781 ? -34.153 5.290 37.581 1.00 95.25 781 VAL A C 1
ATOM 6010 O O . VAL A 1 781 ? -35.058 5.406 38.400 1.00 95.25 781 VAL A O 1
ATOM 6013 N N . ALA A 1 782 ? -32.870 5.404 37.936 1.00 92.50 782 ALA A N 1
ATOM 6014 C CA . ALA A 1 782 ? -32.440 5.560 39.328 1.00 92.50 782 ALA A CA 1
ATOM 6015 C C . ALA A 1 782 ? -33.081 6.786 40.015 1.00 92.50 782 ALA A C 1
ATOM 6017 O O . ALA A 1 782 ? -33.506 6.708 41.164 1.00 92.50 782 ALA A O 1
ATOM 6018 N N . GLY A 1 783 ? -33.235 7.906 39.299 1.00 95.19 783 GLY A N 1
ATOM 6019 C CA . GLY A 1 783 ? -33.936 9.098 39.789 1.00 95.19 783 GLY A CA 1
ATOM 6020 C C . GLY A 1 783 ? -35.462 8.956 39.899 1.00 95.19 783 GLY A C 1
ATOM 6021 O O . GLY A 1 783 ? -36.099 9.767 40.571 1.00 95.19 783 GLY A O 1
ATOM 6022 N N . ARG A 1 784 ? -36.070 7.946 39.264 1.00 94.56 784 ARG A N 1
ATOM 6023 C CA . ARG A 1 784 ? -37.475 7.555 39.471 1.00 94.56 784 ARG A CA 1
ATOM 6024 C C . ARG A 1 784 ? -37.601 6.625 40.674 1.00 94.56 784 ARG A C 1
ATOM 6026 O O . ARG A 1 784 ? -38.479 6.838 41.506 1.00 94.56 784 ARG A O 1
ATOM 6033 N N . ASP A 1 785 ? -36.715 5.643 40.776 1.00 93.81 785 ASP A N 1
ATOM 6034 C CA . ASP A 1 785 ? -36.738 4.636 41.836 1.00 93.81 785 ASP A CA 1
ATOM 6035 C C . ASP A 1 785 ? -36.369 5.249 43.195 1.00 93.81 785 ASP A C 1
ATOM 6037 O O . ASP A 1 785 ? -37.003 4.930 44.199 1.00 93.81 785 ASP A O 1
ATOM 6041 N N . LEU A 1 786 ? -35.461 6.237 43.223 1.00 93.50 786 LEU A N 1
ATOM 6042 C CA . LEU A 1 786 ? -35.207 7.062 44.406 1.00 93.50 786 LEU A CA 1
ATOM 6043 C C . LEU A 1 786 ? -36.493 7.753 44.882 1.00 93.50 786 LEU A C 1
ATOM 6045 O O . LEU A 1 786 ? -36.906 7.525 46.013 1.00 93.50 786 LEU A O 1
ATOM 6049 N N . ARG A 1 787 ? -37.188 8.495 44.007 1.00 94.19 787 ARG A N 1
ATOM 6050 C CA . ARG A 1 787 ? -38.461 9.171 44.343 1.00 94.19 787 ARG A CA 1
ATOM 6051 C C . ARG A 1 787 ? -39.542 8.202 44.808 1.00 94.19 787 ARG A C 1
ATOM 6053 O O . ARG A 1 787 ? -40.354 8.548 45.662 1.00 94.19 787 ARG A O 1
ATOM 6060 N N . ARG A 1 788 ? -39.560 6.988 44.251 1.00 95.31 788 ARG A N 1
ATOM 6061 C CA . ARG A 1 788 ? -40.446 5.916 44.703 1.00 95.31 788 ARG A CA 1
ATOM 6062 C C . ARG A 1 788 ? -40.090 5.475 46.125 1.00 95.31 788 ARG A C 1
ATOM 6064 O O . ARG A 1 788 ? -40.983 5.425 46.959 1.00 95.31 788 ARG A O 1
ATOM 6071 N N . SER A 1 789 ? -38.815 5.227 46.418 1.00 90.44 789 SER A N 1
ATOM 6072 C CA . SER A 1 789 ? -38.366 4.861 47.770 1.00 90.44 789 SER A CA 1
ATOM 6073 C C . SER A 1 789 ? -38.551 5.995 48.792 1.00 90.44 789 SER A C 1
ATOM 6075 O O . SER A 1 789 ? -38.860 5.732 49.951 1.00 90.44 789 SER A O 1
ATOM 6077 N N . GLU A 1 790 ? -38.442 7.259 48.370 1.00 94.12 790 GLU A N 1
ATOM 6078 C CA . GLU A 1 790 ? -38.763 8.437 49.183 1.00 94.12 790 GLU A CA 1
ATOM 6079 C C . GLU A 1 790 ? -40.265 8.498 49.497 1.00 94.12 790 GLU A C 1
ATOM 6081 O O . GLU A 1 790 ? -40.635 8.707 50.651 1.00 94.12 790 GLU A O 1
ATOM 6086 N N . ALA A 1 791 ? -41.135 8.251 48.510 1.00 94.69 791 ALA A N 1
ATOM 6087 C CA . ALA A 1 791 ? -42.582 8.187 48.714 1.00 94.69 791 ALA A CA 1
ATOM 6088 C C . ALA A 1 791 ? -42.997 7.000 49.604 1.00 94.69 791 ALA A C 1
ATOM 6090 O O . ALA A 1 791 ? -43.766 7.183 50.545 1.00 94.69 791 ALA A O 1
ATOM 6091 N N . GLU A 1 792 ? -42.442 5.807 49.369 1.00 94.12 792 GLU A N 1
ATOM 6092 C CA . GLU A 1 792 ? -42.676 4.616 50.198 1.00 94.12 792 GLU A CA 1
ATOM 6093 C C . GLU A 1 792 ? -42.174 4.835 51.640 1.00 94.12 792 GLU A C 1
ATOM 6095 O O . GLU A 1 792 ? -42.863 4.470 52.591 1.00 94.12 792 GLU A O 1
ATOM 6100 N N . LYS A 1 793 ? -41.041 5.528 51.834 1.00 93.81 793 LYS A N 1
ATOM 6101 C CA . LYS A 1 793 ? -40.563 5.953 53.161 1.00 93.81 793 LYS A CA 1
ATOM 6102 C C . LYS A 1 793 ? -41.521 6.939 53.837 1.00 93.81 793 LYS A C 1
ATOM 6104 O O . LYS A 1 793 ? -41.795 6.779 55.025 1.00 93.81 793 LYS A O 1
ATOM 6109 N N . VAL A 1 794 ? -42.039 7.933 53.109 1.00 94.69 794 VAL A N 1
ATOM 6110 C CA . VAL A 1 794 ? -43.033 8.882 53.641 1.00 94.69 794 VAL A CA 1
ATOM 6111 C C . VAL A 1 794 ? -44.313 8.148 54.046 1.00 94.69 794 VAL A C 1
ATOM 6113 O O . VAL A 1 794 ? -44.801 8.361 55.155 1.00 94.69 794 VAL A O 1
ATOM 6116 N N . GLU A 1 795 ? -44.810 7.218 53.225 1.00 93.50 795 GLU A N 1
ATOM 6117 C CA . GLU A 1 795 ? -45.941 6.359 53.589 1.00 93.50 795 GLU A CA 1
ATOM 6118 C C . GLU A 1 795 ? -45.671 5.517 54.841 1.00 93.50 795 GLU A C 1
ATOM 6120 O O . GLU A 1 795 ? -46.549 5.423 55.697 1.00 93.50 795 GLU A O 1
ATOM 6125 N N . ILE A 1 796 ? -44.481 4.925 54.978 1.00 92.12 796 ILE A N 1
ATOM 6126 C CA . ILE A 1 796 ? -44.106 4.150 56.168 1.00 92.12 796 ILE A CA 1
ATOM 6127 C C . ILE A 1 796 ? -44.098 5.049 57.410 1.00 92.12 796 ILE A C 1
ATOM 6129 O O . ILE A 1 796 ? -44.765 4.709 58.385 1.00 92.12 796 ILE A O 1
ATOM 6133 N N . SER A 1 797 ? -43.472 6.232 57.359 1.00 92.56 797 SER A N 1
ATOM 6134 C CA . SER A 1 797 ? -43.512 7.181 58.485 1.00 92.56 797 SER A CA 1
ATOM 6135 C C . SER A 1 797 ? -44.935 7.655 58.813 1.00 92.56 797 SER A C 1
ATOM 6137 O O . SER A 1 797 ? -45.294 7.753 59.979 1.00 92.56 797 SER A O 1
ATOM 6139 N N . ALA A 1 798 ? -45.801 7.845 57.813 1.00 94.25 798 ALA A N 1
ATOM 6140 C CA . ALA A 1 798 ? -47.203 8.211 58.023 1.00 94.25 798 ALA A CA 1
ATOM 6141 C C . ALA A 1 798 ? -48.074 7.054 58.562 1.00 94.25 798 ALA A C 1
ATOM 6143 O O . ALA A 1 798 ? -49.181 7.293 59.049 1.00 94.25 798 ALA A O 1
ATOM 6144 N N . ARG A 1 799 ? -47.606 5.802 58.467 1.00 93.50 799 ARG A N 1
ATOM 6145 C CA . ARG A 1 799 ? -48.204 4.628 59.128 1.00 93.50 799 ARG A CA 1
ATOM 6146 C C . ARG A 1 799 ? -47.660 4.469 60.551 1.00 93.50 799 ARG A C 1
ATOM 6148 O O . ARG A 1 799 ? -48.437 4.172 61.450 1.00 93.50 799 ARG A O 1
ATOM 6155 N N . GLU A 1 800 ? -46.376 4.742 60.772 1.00 92.75 800 GLU A N 1
ATOM 6156 C CA . GLU A 1 800 ? -45.746 4.790 62.099 1.00 92.75 800 GLU A CA 1
ATOM 6157 C C . GLU A 1 800 ? -46.369 5.892 62.978 1.00 92.75 800 GLU A C 1
ATOM 6159 O O . GLU A 1 800 ? -46.793 5.621 64.101 1.00 92.75 800 GLU A O 1
ATOM 6164 N N . ASP A 1 801 ? -46.576 7.093 62.431 1.00 93.81 801 ASP A N 1
ATOM 6165 C CA . ASP A 1 801 ? -47.301 8.207 63.065 1.00 93.81 801 ASP A CA 1
ATOM 6166 C C . ASP A 1 801 ? -48.761 7.876 63.421 1.00 93.81 801 ASP A C 1
ATOM 6168 O O . ASP A 1 801 ? -49.337 8.520 64.298 1.00 93.81 801 ASP A O 1
ATOM 6172 N N . LYS A 1 802 ? -49.389 6.910 62.736 1.00 94.69 802 LYS A N 1
ATOM 6173 C CA . LYS A 1 802 ? -50.745 6.432 63.059 1.00 94.69 802 LYS A CA 1
ATOM 6174 C C . LYS A 1 802 ? -50.705 5.359 64.135 1.00 94.69 802 LYS A C 1
ATOM 6176 O O . LYS A 1 802 ? -51.326 5.539 65.175 1.00 94.69 802 LYS A O 1
ATOM 6181 N N . ALA A 1 803 ? -49.894 4.320 63.946 1.00 92.19 803 ALA A N 1
ATOM 6182 C CA . ALA A 1 803 ? -49.735 3.238 64.914 1.00 92.19 803 ALA A CA 1
ATOM 6183 C C . ALA A 1 803 ? -49.251 3.748 66.286 1.00 92.19 803 ALA A C 1
ATOM 6185 O O . ALA A 1 803 ? -49.664 3.238 67.325 1.00 92.19 803 ALA A O 1
ATOM 6186 N N . THR A 1 804 ? -48.415 4.791 66.323 1.00 93.69 804 THR A N 1
ATOM 6187 C CA . THR A 1 804 ? -47.992 5.439 67.577 1.00 93.69 804 THR A CA 1
ATOM 6188 C C . THR A 1 804 ? -49.109 6.240 68.251 1.00 93.69 804 THR A C 1
ATOM 6190 O O . THR A 1 804 ? -49.159 6.245 69.481 1.00 93.69 804 THR A O 1
ATOM 6193 N N . ARG A 1 805 ? -50.032 6.858 67.497 1.00 94.00 805 ARG A N 1
ATOM 6194 C CA . ARG A 1 805 ? -51.244 7.503 68.045 1.00 94.00 805 ARG A CA 1
ATOM 6195 C C . ARG A 1 805 ? -52.245 6.471 68.547 1.00 94.00 805 ARG A C 1
ATOM 6197 O O . ARG A 1 805 ? -52.670 6.573 69.689 1.00 94.00 805 ARG A O 1
ATOM 6204 N N . GLU A 1 806 ? -52.523 5.433 67.764 1.00 93.62 806 GLU A N 1
ATOM 6205 C CA . GLU A 1 806 ? -53.371 4.300 68.162 1.00 93.62 806 GLU A CA 1
ATOM 6206 C C . GLU A 1 806 ? -52.829 3.640 69.448 1.00 93.62 806 GLU A C 1
ATOM 6208 O O . GLU A 1 806 ? -53.573 3.400 70.396 1.00 93.62 806 GLU A O 1
ATOM 6213 N N . LEU A 1 807 ? -51.506 3.457 69.566 1.00 91.94 807 LEU A N 1
ATOM 6214 C CA . LEU A 1 807 ? -50.862 2.993 70.803 1.00 91.94 807 LEU A CA 1
ATOM 6215 C C . LEU A 1 807 ? -50.946 3.991 71.970 1.00 91.94 807 LEU A C 1
ATOM 6217 O O . LEU A 1 807 ? -50.885 3.559 73.121 1.00 91.94 807 LEU A O 1
ATOM 6221 N N . GLN A 1 808 ? -51.044 5.301 71.725 1.00 93.50 808 GLN A N 1
ATOM 6222 C CA . GLN A 1 808 ? -51.281 6.299 72.777 1.00 93.50 808 GLN A CA 1
ATOM 6223 C C . GLN A 1 808 ? -52.747 6.296 73.227 1.00 93.50 808 GLN A C 1
ATOM 6225 O O . GLN A 1 808 ? -52.998 6.335 74.430 1.00 93.50 808 GLN A O 1
ATOM 6230 N N . GLU A 1 809 ? -53.694 6.171 72.298 1.00 94.56 809 GLU A N 1
ATOM 6231 C CA . GLU A 1 809 ? -55.130 6.054 72.573 1.00 94.56 809 GLU A CA 1
ATOM 6232 C C . GLU A 1 809 ? -55.429 4.774 73.365 1.00 94.56 809 GLU A C 1
ATOM 6234 O O . GLU A 1 809 ? -55.966 4.859 74.467 1.00 94.56 809 GLU A O 1
ATOM 6239 N N . ILE A 1 810 ? -54.940 3.610 72.918 1.00 92.38 810 ILE A N 1
ATOM 6240 C CA . ILE A 1 810 ? -55.067 2.333 73.646 1.00 92.38 810 ILE A CA 1
ATOM 6241 C C . ILE A 1 810 ? -54.437 2.420 75.048 1.00 92.38 810 ILE A C 1
ATOM 6243 O O . ILE A 1 810 ? -54.994 1.894 76.013 1.00 92.38 810 ILE A O 1
ATOM 6247 N N . LYS A 1 811 ? -53.301 3.116 75.217 1.00 92.25 811 LYS A N 1
ATOM 6248 C CA . LYS A 1 811 ? -52.703 3.352 76.548 1.00 92.25 811 LYS A CA 1
ATOM 6249 C C . LYS A 1 811 ? -53.550 4.288 77.413 1.00 92.25 811 LYS A C 1
ATOM 6251 O O . LYS A 1 811 ? -53.626 4.075 78.624 1.00 92.25 811 LYS A O 1
ATOM 6256 N N . ALA A 1 812 ? -54.180 5.307 76.834 1.00 92.62 812 ALA A N 1
ATOM 6257 C CA . ALA A 1 812 ? -55.086 6.202 77.549 1.00 92.62 812 ALA A CA 1
ATOM 6258 C C . ALA A 1 812 ? -56.366 5.469 77.988 1.00 92.62 812 ALA A C 1
ATOM 6260 O O . ALA A 1 812 ? -56.773 5.597 79.143 1.00 92.62 812 ALA A O 1
ATOM 6261 N N . GLU A 1 813 ? -56.948 4.637 77.121 1.00 92.94 813 GLU A N 1
ATOM 6262 C CA . GLU A 1 813 ? -58.095 3.787 77.451 1.00 92.94 813 GLU A CA 1
ATOM 6263 C C . GLU A 1 813 ? -57.748 2.737 78.507 1.00 92.94 813 GLU A C 1
ATOM 6265 O O . GLU A 1 813 ? -58.461 2.622 79.502 1.00 92.94 813 GLU A O 1
ATOM 6270 N N . ALA A 1 814 ? -56.613 2.043 78.377 1.00 89.06 814 ALA A N 1
ATOM 6271 C CA . ALA A 1 814 ? -56.141 1.101 79.390 1.00 89.06 814 ALA A CA 1
ATOM 6272 C C . ALA A 1 814 ? -55.953 1.779 80.759 1.00 89.06 814 ALA A C 1
ATOM 6274 O O . ALA A 1 814 ? -56.385 1.239 81.776 1.00 89.06 814 ALA A O 1
ATOM 6275 N N . ASN A 1 815 ? -55.383 2.990 80.800 1.00 91.75 815 ASN A N 1
ATOM 6276 C CA . ASN A 1 815 ? -55.257 3.771 82.035 1.00 91.75 815 ASN A CA 1
ATOM 6277 C C . ASN A 1 815 ? -56.613 4.242 82.594 1.00 91.75 815 ASN A C 1
ATOM 6279 O O . ASN A 1 815 ? -56.770 4.292 83.811 1.00 91.75 815 ASN A O 1
ATOM 6283 N N . LYS A 1 816 ? -57.597 4.544 81.736 1.00 93.12 816 LYS A N 1
ATOM 6284 C CA . LYS A 1 816 ? -58.970 4.918 82.123 1.00 93.12 816 LYS A CA 1
ATOM 6285 C C . LYS A 1 816 ? -59.783 3.728 82.648 1.00 93.12 816 LYS A C 1
ATOM 6287 O O . LYS A 1 816 ? -60.591 3.901 83.555 1.00 93.12 816 LYS A O 1
ATOM 6292 N N . LEU A 1 817 ? -59.567 2.531 82.104 1.00 91.44 817 LEU A N 1
ATOM 6293 C CA . LEU A 1 817 ? -60.213 1.293 82.551 1.00 91.44 817 LEU A CA 1
ATOM 6294 C C . LEU A 1 817 ? -59.572 0.728 83.826 1.00 91.44 817 LEU A C 1
ATOM 6296 O O . LEU A 1 817 ? -60.270 0.128 84.636 1.00 91.44 817 LEU A O 1
ATOM 6300 N N . ARG A 1 818 ? -58.273 0.964 84.050 1.00 93.56 818 ARG A N 1
ATOM 6301 C CA . ARG A 1 818 ? -57.523 0.478 85.222 1.00 93.56 818 ARG A CA 1
ATOM 6302 C C . ARG A 1 818 ? -58.164 0.763 86.593 1.00 93.56 818 ARG A C 1
ATOM 6304 O O . ARG A 1 818 ? -58.195 -0.171 87.389 1.00 93.56 818 ARG A O 1
ATOM 6311 N N . PRO A 1 819 ? -58.669 1.976 86.912 1.00 92.62 819 PRO A N 1
ATOM 6312 C CA . PRO A 1 819 ? -59.410 2.190 88.154 1.00 92.62 819 PRO A CA 1
ATOM 6313 C C . PRO A 1 819 ? -60.718 1.395 88.173 1.00 92.62 819 PRO A C 1
ATOM 6315 O O . PRO A 1 819 ? -60.999 0.749 89.169 1.00 92.62 819 PRO A O 1
ATOM 6318 N N . ARG A 1 820 ? -61.463 1.327 87.059 1.00 91.69 820 ARG A N 1
ATOM 6319 C CA . ARG A 1 820 ? -62.731 0.583 87.023 1.00 91.69 820 ARG A CA 1
ATOM 6320 C C . ARG A 1 820 ? -62.551 -0.927 87.200 1.00 91.69 820 ARG A C 1
ATOM 6322 O O . ARG A 1 820 ? -63.430 -1.572 87.759 1.00 91.69 820 ARG A O 1
ATOM 6329 N N . VAL A 1 821 ? -61.423 -1.483 86.754 1.00 90.88 821 VAL A N 1
ATOM 6330 C CA . VAL A 1 821 ? -61.035 -2.871 87.056 1.00 90.88 821 VAL A CA 1
ATOM 6331 C C . VAL A 1 821 ? -60.800 -3.039 88.559 1.00 90.88 821 VAL A C 1
ATOM 6333 O O . VAL A 1 821 ? -61.385 -3.944 89.139 1.00 90.88 821 VAL A O 1
ATOM 6336 N N . LYS A 1 822 ? -60.067 -2.124 89.209 1.00 92.56 822 LYS A N 1
ATOM 6337 C CA . LYS A 1 822 ? -59.872 -2.150 90.670 1.00 92.56 822 LYS A CA 1
ATOM 6338 C C . LYS A 1 822 ? -61.171 -2.026 91.463 1.00 92.56 822 LYS A C 1
ATOM 6340 O O . LYS A 1 822 ? -61.360 -2.779 92.409 1.00 92.56 822 LYS A O 1
ATOM 6345 N N . ASP A 1 823 ? -62.075 -1.124 91.067 1.00 92.38 823 ASP A N 1
ATOM 6346 C CA . ASP A 1 823 ? -63.387 -0.984 91.716 1.00 92.38 823 ASP A CA 1
ATOM 6347 C C . ASP A 1 823 ? -64.139 -2.329 91.733 1.00 92.38 823 ASP A C 1
ATOM 6349 O O . ASP A 1 823 ? -64.766 -2.686 92.728 1.00 92.38 823 ASP A O 1
ATOM 6353 N N . LEU A 1 824 ? -64.068 -3.070 90.617 1.00 90.56 824 LEU A N 1
ATOM 6354 C CA . LEU A 1 824 ? -64.711 -4.373 90.435 1.00 90.56 824 LEU A CA 1
ATOM 6355 C C . LEU A 1 824 ? -63.966 -5.502 91.164 1.00 90.56 824 LEU A C 1
ATOM 6357 O O . LEU A 1 824 ? -64.613 -6.406 91.685 1.00 90.56 824 LEU A O 1
ATOM 6361 N N . GLU A 1 825 ? -62.633 -5.454 91.235 1.00 92.06 825 GLU A N 1
ATOM 6362 C CA . GLU A 1 825 ? -61.823 -6.364 92.058 1.00 92.06 825 GLU A CA 1
ATOM 6363 C C . GLU A 1 825 ? -62.207 -6.221 93.543 1.00 92.06 825 GLU A C 1
ATOM 6365 O O . GLU A 1 825 ? -62.549 -7.214 94.187 1.00 92.06 825 GLU A O 1
ATOM 6370 N N . GLU A 1 826 ? -62.286 -4.990 94.063 1.00 93.75 826 GLU A N 1
ATOM 6371 C CA . GLU A 1 826 ? -62.745 -4.734 95.434 1.00 93.75 826 GLU A CA 1
ATOM 6372 C C . GLU A 1 826 ? -64.215 -5.132 95.673 1.00 93.75 826 GLU A C 1
ATOM 6374 O O . GLU A 1 826 ? -64.570 -5.558 96.773 1.00 93.75 826 GLU A O 1
ATOM 6379 N N . GLU A 1 827 ? -65.100 -4.952 94.688 1.00 92.50 827 GLU A N 1
ATOM 6380 C CA . GLU A 1 827 ? -66.511 -5.362 94.771 1.00 92.50 827 GLU A CA 1
ATOM 6381 C C . GLU A 1 827 ? -66.639 -6.895 94.840 1.00 92.50 827 GLU A C 1
ATOM 6383 O O . GLU A 1 827 ? -67.402 -7.423 95.653 1.00 92.50 827 GLU A O 1
ATOM 6388 N N . VAL A 1 828 ? -65.818 -7.621 94.075 1.00 91.25 828 VAL A N 1
ATOM 6389 C CA . VAL A 1 828 ? -65.723 -9.086 94.137 1.00 91.25 828 VAL A CA 1
ATOM 6390 C C . VAL A 1 828 ? -65.167 -9.565 95.483 1.00 91.25 828 VAL A C 1
ATOM 6392 O O . VAL A 1 828 ? -65.710 -10.519 96.041 1.00 91.25 828 VAL A O 1
ATOM 6395 N N . GLU A 1 829 ? -64.140 -8.919 96.045 1.00 92.56 829 GLU A N 1
ATOM 6396 C CA . GLU A 1 829 ? -63.617 -9.264 97.379 1.00 92.56 829 GLU A CA 1
ATOM 6397 C C . GLU A 1 829 ? -64.672 -9.069 98.482 1.00 92.56 829 GLU A C 1
ATOM 6399 O O . GLU A 1 829 ? -64.866 -9.956 99.321 1.00 92.56 829 GLU A O 1
ATOM 6404 N N . LYS A 1 830 ? -65.421 -7.956 98.444 1.00 93.12 830 LYS A N 1
ATOM 6405 C CA . LYS A 1 830 ? -66.526 -7.679 99.380 1.00 93.12 830 LYS A CA 1
ATOM 6406 C C . LYS A 1 830 ? -67.592 -8.778 99.305 1.00 93.12 830 LYS A C 1
ATOM 6408 O O . LYS A 1 830 ? -67.876 -9.412 100.324 1.00 93.12 830 LYS A O 1
ATOM 6413 N N . LEU A 1 831 ? -68.082 -9.102 98.106 1.00 90.56 831 LEU A N 1
ATOM 6414 C CA . LEU A 1 831 ? -69.083 -10.158 97.892 1.00 90.56 831 LEU A CA 1
ATOM 6415 C C . LEU A 1 831 ? -68.582 -11.561 98.287 1.00 90.56 831 LEU A C 1
ATOM 6417 O O . LEU A 1 831 ? -69.364 -12.382 98.772 1.00 90.56 831 LEU A O 1
ATOM 6421 N N . GLN A 1 832 ? -67.287 -11.859 98.131 1.00 91.88 832 GLN A N 1
ATOM 6422 C CA . GLN A 1 832 ? -66.702 -13.109 98.635 1.00 91.88 832 GLN A CA 1
ATOM 6423 C C . GLN A 1 832 ? -66.693 -13.167 100.171 1.00 91.88 832 GLN A C 1
ATOM 6425 O O . GLN A 1 832 ? -66.966 -14.229 100.738 1.00 91.88 832 GLN A O 1
ATOM 6430 N N . SER A 1 833 ? -66.433 -12.044 100.850 1.00 91.31 833 SER A N 1
ATOM 6431 C CA . SER A 1 833 ? -66.472 -11.971 102.317 1.00 91.31 833 SER A CA 1
ATOM 6432 C C . SER A 1 833 ? -67.893 -12.140 102.880 1.00 91.31 833 SER A C 1
ATOM 6434 O O . SER A 1 833 ? -68.086 -12.905 103.826 1.00 91.31 833 SER A O 1
ATOM 6436 N N . GLU A 1 834 ? -68.898 -11.529 102.242 1.00 92.00 834 GLU A N 1
ATOM 6437 C CA . GLU A 1 834 ? -70.317 -11.663 102.608 1.00 92.00 834 GLU A CA 1
ATOM 6438 C C . GLU A 1 834 ? -70.846 -13.077 102.349 1.00 92.00 834 GLU A C 1
ATOM 6440 O O . GLU A 1 834 ? -71.534 -13.664 103.186 1.00 92.00 834 GLU A O 1
ATOM 6445 N N . LYS A 1 835 ? -70.466 -13.684 101.216 1.00 92.56 835 LYS A N 1
ATOM 6446 C CA . LYS A 1 835 ? -70.768 -15.093 100.942 1.00 92.56 835 LYS A CA 1
ATOM 6447 C C . LYS A 1 835 ? -70.229 -15.999 102.050 1.00 92.56 835 LYS A C 1
ATOM 6449 O O . LYS A 1 835 ? -70.922 -16.931 102.452 1.00 92.56 835 LYS A O 1
ATOM 6454 N N . LYS A 1 836 ? -69.010 -15.741 102.538 1.00 92.44 836 LYS A N 1
ATOM 6455 C CA . LYS A 1 836 ? -68.393 -16.554 103.589 1.00 92.44 836 LYS A CA 1
ATOM 6456 C C . LYS A 1 836 ? -69.141 -16.434 104.921 1.00 92.44 836 LYS A C 1
ATOM 6458 O O . LYS A 1 836 ? -69.478 -17.463 105.496 1.00 92.44 836 LYS A O 1
ATOM 6463 N N . SER A 1 837 ? -69.458 -15.222 105.381 1.00 90.31 837 SER A N 1
ATOM 6464 C CA . SER A 1 837 ? -70.172 -15.042 106.657 1.00 90.31 837 SER A CA 1
ATOM 6465 C C . SER A 1 837 ? -71.568 -15.679 106.647 1.00 90.31 837 SER A C 1
ATOM 6467 O O . SER A 1 837 ? -71.963 -16.298 107.634 1.00 90.31 837 SER A O 1
ATOM 6469 N N . LEU A 1 838 ? -72.279 -15.629 105.514 1.00 89.00 838 LEU A N 1
ATOM 6470 C CA . LEU A 1 838 ? -73.557 -16.330 105.332 1.00 89.00 838 LEU A CA 1
ATOM 6471 C C . LEU A 1 838 ? -73.408 -17.864 105.327 1.00 89.00 838 LEU A C 1
ATOM 6473 O O . LEU A 1 838 ? -74.294 -18.567 105.816 1.00 89.00 838 LEU A O 1
ATOM 6477 N N . GLN A 1 839 ? -72.298 -18.401 104.807 1.00 91.44 839 GLN A N 1
ATOM 6478 C CA . GLN A 1 839 ? -71.996 -19.837 104.890 1.00 91.44 839 GLN A CA 1
ATOM 6479 C C . GLN A 1 839 ? -71.676 -20.271 106.330 1.00 91.44 839 GLN A C 1
ATOM 6481 O O . GLN A 1 839 ? -72.179 -21.306 106.771 1.00 91.44 839 GLN A O 1
ATOM 6486 N N . ASP A 1 840 ? -70.915 -19.465 107.073 1.00 90.19 840 ASP A N 1
ATOM 6487 C CA . ASP A 1 840 ? -70.588 -19.719 108.481 1.00 90.19 840 ASP A CA 1
ATOM 6488 C C . ASP A 1 840 ? -71.859 -19.674 109.370 1.00 90.19 840 ASP A C 1
ATOM 6490 O O . ASP A 1 840 ? -72.059 -20.544 110.223 1.00 90.19 840 ASP A O 1
ATOM 6494 N N . GLU A 1 841 ? -72.786 -18.734 109.127 1.00 89.81 841 GLU A N 1
ATOM 6495 C CA . GLU A 1 841 ? -74.082 -18.667 109.828 1.00 89.81 841 GLU A CA 1
ATOM 6496 C C . GLU A 1 841 ? -74.993 -19.869 109.504 1.00 89.81 841 GLU A C 1
ATOM 6498 O O . GLU A 1 841 ? -75.650 -20.422 110.394 1.00 89.81 841 GLU A O 1
ATOM 6503 N N . ALA A 1 842 ? -75.029 -20.304 108.239 1.00 87.00 842 ALA A N 1
ATOM 6504 C CA . ALA A 1 842 ? -75.798 -21.476 107.828 1.00 87.00 842 ALA A CA 1
ATOM 6505 C C . ALA A 1 842 ? -75.285 -22.758 108.507 1.00 87.00 842 ALA A C 1
ATOM 6507 O O . ALA A 1 842 ? -76.089 -23.534 109.027 1.00 87.00 842 ALA A O 1
ATOM 6508 N N . ALA A 1 843 ? -73.961 -22.941 108.582 1.00 88.75 843 ALA A N 1
ATOM 6509 C CA . ALA A 1 843 ? -73.342 -24.072 109.271 1.00 88.75 843 ALA A CA 1
ATOM 6510 C C . ALA A 1 843 ? -73.708 -24.114 110.768 1.00 88.75 843 ALA A C 1
ATOM 6512 O O . ALA A 1 843 ? -74.083 -25.173 111.282 1.00 88.75 843 ALA A O 1
ATOM 6513 N N . LEU A 1 844 ? -73.684 -22.962 111.452 1.00 88.56 844 LEU A N 1
ATOM 6514 C CA . LEU A 1 844 ? -74.064 -22.851 112.865 1.00 88.56 844 LEU A CA 1
ATOM 6515 C C . LEU A 1 844 ? -75.518 -23.296 113.110 1.00 88.56 844 LEU A C 1
ATOM 6517 O O . LEU A 1 844 ? -75.788 -24.070 114.033 1.00 88.56 844 LEU A O 1
ATOM 6521 N N . LYS A 1 845 ? -76.459 -22.850 112.267 1.00 84.31 845 LYS A N 1
ATOM 6522 C CA . LYS A 1 845 ? -77.880 -23.236 112.364 1.00 84.31 845 LYS A CA 1
ATOM 6523 C C . LYS A 1 845 ? -78.087 -24.729 112.105 1.00 84.31 845 LYS A C 1
ATOM 6525 O O . LYS A 1 845 ? -78.857 -25.370 112.822 1.00 84.31 845 LYS A O 1
ATOM 6530 N N . THR A 1 846 ? -77.374 -25.306 111.134 1.00 86.50 846 THR A N 1
ATOM 6531 C CA . THR A 1 846 ? -77.400 -26.755 110.878 1.00 86.50 846 THR A CA 1
ATOM 6532 C C . THR A 1 846 ? -76.925 -27.550 112.098 1.00 86.50 846 THR A C 1
ATOM 6534 O O . THR A 1 846 ? -77.598 -28.501 112.496 1.00 86.50 846 THR A O 1
ATOM 6537 N N . GLN A 1 847 ? -75.831 -27.126 112.742 1.00 84.31 847 GLN A N 1
ATOM 6538 C CA . GLN A 1 847 ? -75.283 -27.792 113.930 1.00 84.31 847 GLN A CA 1
ATOM 6539 C C . GLN A 1 847 ? -76.260 -27.778 115.122 1.00 84.31 847 GLN A C 1
ATOM 6541 O O . GLN A 1 847 ? -76.420 -28.787 115.815 1.00 84.31 847 GLN A O 1
ATOM 6546 N N . GLN A 1 848 ? -76.956 -26.658 115.347 1.00 83.75 848 GLN A N 1
ATOM 6547 C CA . GLN A 1 848 ? -77.980 -26.554 116.395 1.00 83.75 848 GLN A CA 1
ATOM 6548 C C . GLN A 1 848 ? -79.146 -27.528 116.156 1.00 83.75 848 GLN A C 1
ATOM 6550 O O . GLN A 1 848 ? -79.579 -28.208 117.088 1.00 83.75 848 GLN A O 1
ATOM 6555 N N . TYR A 1 849 ? -79.609 -27.654 114.907 1.00 80.81 849 TYR A N 1
ATOM 6556 C CA . TYR A 1 849 ? -80.690 -28.575 114.547 1.00 80.81 849 TYR A CA 1
ATOM 6557 C C . TYR A 1 849 ? -80.308 -30.049 114.769 1.00 80.81 849 TYR A C 1
ATOM 6559 O O . TYR A 1 849 ? -81.083 -30.809 115.355 1.00 80.81 849 TYR A O 1
ATOM 6567 N N . THR A 1 850 ? -79.094 -30.458 114.375 1.00 84.38 850 THR A N 1
ATOM 6568 C CA . THR A 1 850 ? -78.613 -31.834 114.603 1.00 84.38 850 THR A CA 1
ATOM 6569 C C . THR A 1 850 ? -78.497 -32.186 116.086 1.00 84.38 850 THR A C 1
ATOM 6571 O O . THR A 1 850 ? -78.827 -33.308 116.474 1.00 84.38 850 THR A O 1
ATOM 6574 N N . ASN A 1 851 ? -78.103 -31.231 116.935 1.00 83.50 851 ASN A N 1
ATOM 6575 C CA . ASN A 1 851 ? -78.009 -31.452 118.380 1.00 83.50 851 ASN A CA 1
ATOM 6576 C C . ASN A 1 851 ? -79.391 -31.705 119.010 1.00 83.50 851 ASN A C 1
ATOM 6578 O O . ASN A 1 851 ? -79.532 -32.607 119.835 1.00 83.50 851 ASN A O 1
ATOM 6582 N N . ALA A 1 852 ? -80.418 -30.954 118.594 1.00 79.44 852 ALA A N 1
ATOM 6583 C CA . ALA A 1 852 ? -81.784 -31.117 119.098 1.00 79.44 852 ALA A CA 1
ATOM 6584 C C . ALA A 1 852 ? -82.404 -32.474 118.707 1.00 79.44 852 ALA A C 1
ATOM 6586 O O . ALA A 1 852 ? -83.025 -33.131 119.543 1.00 79.44 852 ALA A O 1
ATOM 6587 N N . GLN A 1 853 ? -82.193 -32.926 117.465 1.00 80.62 853 GLN A N 1
ATOM 6588 C CA . GLN A 1 853 ? -82.690 -34.227 116.995 1.00 80.62 853 GLN A CA 1
ATOM 6589 C C . GLN A 1 853 ? -82.049 -35.412 117.739 1.00 80.62 853 GLN A C 1
ATOM 6591 O O . GLN A 1 853 ? -82.737 -36.371 118.085 1.00 80.62 853 GLN A O 1
ATOM 6596 N N . SER A 1 854 ? -80.748 -35.333 118.043 1.00 77.25 854 SER A N 1
ATOM 6597 C CA . SER A 1 854 ? -80.023 -36.387 118.772 1.00 77.25 854 SER A CA 1
ATOM 6598 C C . SER A 1 854 ? -80.623 -36.665 120.163 1.00 77.25 854 SER A C 1
ATOM 6600 O O . SER A 1 854 ? -80.835 -37.819 120.543 1.00 77.25 854 SER A O 1
ATOM 6602 N N . LEU A 1 855 ? -80.993 -35.607 120.895 1.00 80.81 855 LEU A N 1
ATOM 6603 C CA . LEU A 1 855 ? -81.605 -35.712 122.225 1.00 80.81 855 LEU A CA 1
ATOM 6604 C C . LEU A 1 855 ? -82.976 -36.416 122.195 1.00 80.81 855 LEU A C 1
ATOM 6606 O O . LEU A 1 855 ? -83.279 -37.219 123.079 1.00 80.81 855 LEU A O 1
ATOM 6610 N N . LEU A 1 856 ? -83.789 -36.147 121.167 1.00 78.56 856 LEU A N 1
ATOM 6611 C CA . LEU A 1 856 ? -85.097 -36.785 120.975 1.00 78.56 856 LEU A CA 1
ATOM 6612 C C . LEU A 1 856 ? -84.981 -38.282 120.645 1.00 78.56 856 LEU A C 1
ATOM 6614 O O . LEU A 1 856 ? -85.831 -39.062 121.076 1.00 78.56 856 LEU A O 1
ATOM 6618 N N . GLY A 1 857 ? -83.923 -38.690 119.934 1.00 78.56 857 GLY A N 1
ATOM 6619 C CA . GLY A 1 857 ? -83.602 -40.103 119.713 1.00 78.56 857 GLY A CA 1
ATOM 6620 C C . GLY A 1 857 ? -83.341 -40.840 121.029 1.00 78.56 857 GLY A C 1
ATOM 6621 O O . GLY A 1 857 ? -84.041 -41.798 121.350 1.00 78.56 857 GLY A O 1
ATOM 6622 N N . SER A 1 858 ? -82.423 -40.319 121.849 1.00 80.62 858 SER A N 1
ATOM 6623 C CA . SER A 1 858 ? -82.008 -40.957 123.110 1.00 80.62 858 SER A CA 1
ATOM 6624 C C . SER A 1 858 ? -83.169 -41.224 124.087 1.00 80.62 858 SER A C 1
ATOM 6626 O O . SER A 1 858 ? -83.219 -42.281 124.717 1.00 80.62 858 SER A O 1
ATOM 6628 N N . MET A 1 859 ? -84.151 -40.318 124.172 1.00 74.94 859 MET A N 1
ATOM 6629 C CA . MET A 1 859 ? -85.358 -40.502 125.000 1.00 74.94 859 MET A CA 1
ATOM 6630 C C . MET A 1 859 ? -86.254 -41.660 124.521 1.00 74.94 859 MET A C 1
ATOM 6632 O O . MET A 1 859 ? -86.934 -42.316 125.320 1.00 74.94 859 MET A O 1
ATOM 6636 N N . ARG A 1 860 ? -86.259 -41.935 123.211 1.00 77.06 860 ARG A N 1
ATOM 6637 C CA . ARG A 1 860 ? -87.019 -43.038 122.614 1.00 77.06 860 ARG A CA 1
ATOM 6638 C C . ARG A 1 860 ? -86.378 -44.387 122.937 1.00 77.06 860 ARG A C 1
ATOM 6640 O O . ARG A 1 860 ? -87.096 -45.323 123.289 1.00 77.06 860 ARG A O 1
ATOM 6647 N N . ASP A 1 861 ? -85.051 -44.454 122.892 1.00 78.50 861 ASP A N 1
ATOM 6648 C CA . ASP A 1 861 ? -84.283 -45.675 123.159 1.00 78.50 861 ASP A CA 1
ATOM 6649 C C . ASP A 1 861 ? -84.405 -46.111 124.629 1.00 78.50 861 ASP A C 1
ATOM 6651 O O . ASP A 1 861 ? -84.737 -47.266 124.901 1.00 78.50 861 ASP A O 1
ATOM 6655 N N . GLN A 1 862 ? -84.297 -45.174 125.583 1.00 78.06 862 GLN A N 1
ATOM 6656 C CA . GLN A 1 862 ? -84.542 -45.440 127.014 1.00 78.06 862 GLN A CA 1
ATOM 6657 C C . GLN A 1 862 ? -85.928 -46.058 127.278 1.00 78.06 862 GLN A C 1
ATOM 6659 O O . GLN A 1 862 ? -86.098 -46.909 128.154 1.00 78.06 862 GLN A O 1
ATOM 6664 N N . THR A 1 863 ? -86.935 -45.653 126.500 1.00 72.69 863 THR A N 1
ATOM 6665 C CA . THR A 1 863 ? -88.297 -46.188 126.623 1.00 72.69 863 THR A CA 1
ATOM 6666 C C . THR A 1 863 ? -88.405 -47.622 126.082 1.00 72.69 863 THR A C 1
ATOM 6668 O O . THR A 1 863 ? -89.171 -48.428 126.620 1.00 72.69 863 THR A O 1
ATOM 6671 N N . ALA A 1 864 ? -87.617 -47.975 125.061 1.00 74.12 864 ALA A N 1
ATOM 6672 C CA . ALA A 1 864 ? -87.535 -49.340 124.548 1.00 74.12 864 ALA A CA 1
ATOM 6673 C C . ALA A 1 864 ? -86.850 -50.284 125.555 1.00 74.12 864 ALA A C 1
ATOM 6675 O O . ALA A 1 864 ? -87.412 -51.334 125.875 1.00 74.12 864 ALA A O 1
ATOM 6676 N N . GLU A 1 865 ? -85.704 -49.887 126.123 1.00 78.88 865 GLU A N 1
ATOM 6677 C CA . GLU A 1 865 ? -84.965 -50.685 127.117 1.00 78.88 865 GLU A CA 1
ATOM 6678 C C . GLU A 1 865 ? -85.827 -51.044 128.338 1.00 78.88 865 GLU A C 1
ATOM 6680 O O . GLU A 1 865 ? -85.890 -52.205 128.757 1.00 78.88 865 GLU A O 1
ATOM 6685 N N . LEU A 1 866 ? -86.547 -50.063 128.894 1.00 74.31 866 LEU A N 1
ATOM 6686 C CA . LEU A 1 866 ? -87.423 -50.272 130.051 1.00 74.31 866 LEU A CA 1
ATOM 6687 C C . LEU A 1 866 ? -88.573 -51.243 129.747 1.00 74.31 866 LEU A C 1
ATOM 6689 O O . LEU A 1 866 ? -88.923 -52.058 130.603 1.00 74.31 866 LEU A O 1
ATOM 6693 N N . SER A 1 867 ? -89.112 -51.220 128.523 1.00 69.44 867 SER A N 1
ATOM 6694 C CA . SER A 1 867 ? -90.132 -52.179 128.085 1.00 69.44 867 SER A CA 1
ATOM 6695 C C . SER A 1 867 ? -89.570 -53.583 127.827 1.00 69.44 867 SER A C 1
ATOM 6697 O O . SER A 1 867 ? -90.316 -54.559 127.927 1.00 69.44 867 SER A O 1
ATOM 6699 N N . GLN A 1 868 ? -88.288 -53.706 127.476 1.00 73.19 868 GLN A N 1
ATOM 6700 C CA . GLN A 1 868 ? -87.650 -54.981 127.136 1.00 73.19 868 GLN A CA 1
ATOM 6701 C C . GLN A 1 868 ? -87.190 -55.753 128.385 1.00 73.19 868 GLN A C 1
ATOM 6703 O O . GLN A 1 868 ? -87.280 -56.980 128.428 1.00 73.19 868 GLN A O 1
ATOM 6708 N N . ASN A 1 869 ? -86.816 -55.042 129.453 1.00 76.69 869 ASN A N 1
ATOM 6709 C CA . ASN A 1 869 ? -86.390 -55.609 130.740 1.00 76.69 869 ASN A CA 1
ATOM 6710 C C . ASN A 1 869 ? -87.523 -56.246 131.585 1.00 76.69 869 ASN A C 1
ATOM 6712 O O . ASN A 1 869 ? -87.330 -56.539 132.763 1.00 76.69 869 ASN A O 1
ATOM 6716 N N . SER A 1 870 ? -88.714 -56.475 131.012 1.00 66.06 870 SER A N 1
ATOM 6717 C CA . SER A 1 870 ? -89.890 -57.096 131.663 1.00 66.06 870 SER A CA 1
ATOM 6718 C C . SER A 1 870 ? -90.422 -56.385 132.923 1.00 66.06 870 SER A C 1
ATOM 6720 O O . SER A 1 870 ? -91.299 -56.908 133.620 1.00 66.06 870 SER A O 1
ATOM 6722 N N . VAL A 1 871 ? -89.944 -55.172 133.208 1.00 71.94 871 VAL A N 1
ATOM 6723 C CA . VAL A 1 871 ? -90.446 -54.319 134.288 1.00 71.94 871 VAL A CA 1
ATOM 6724 C C . VAL A 1 871 ? -91.805 -53.754 133.871 1.00 71.94 871 VAL A C 1
ATOM 6726 O O . VAL A 1 871 ? -91.942 -53.165 132.805 1.00 71.94 871 VAL A O 1
ATOM 6729 N N . LYS A 1 872 ? -92.833 -53.894 134.717 1.00 76.69 872 LYS A N 1
ATOM 6730 C CA . LYS A 1 872 ? -94.207 -53.429 134.423 1.00 76.69 872 LYS A CA 1
ATOM 6731 C C . LYS A 1 872 ? -94.395 -51.917 134.635 1.00 76.69 872 LYS A C 1
ATOM 6733 O O . LYS A 1 872 ? -95.381 -51.485 135.227 1.00 76.69 872 LYS A O 1
ATOM 6738 N N . VAL A 1 873 ? -93.436 -51.121 134.169 1.00 80.56 873 VAL A N 1
ATOM 6739 C CA . VAL A 1 873 ? -93.470 -49.652 134.167 1.00 80.56 873 VAL A CA 1
ATOM 6740 C C . VAL A 1 873 ? -93.754 -49.177 132.746 1.00 80.56 873 VAL A C 1
ATOM 6742 O O . VAL A 1 873 ? -93.212 -49.713 131.785 1.00 80.56 873 VAL A O 1
ATOM 6745 N N . ARG A 1 874 ? -94.622 -48.171 132.615 1.00 84.44 874 ARG A N 1
ATOM 6746 C CA . ARG A 1 874 ? -94.917 -47.508 131.340 1.00 84.44 874 ARG A CA 1
ATOM 6747 C C . ARG A 1 874 ? -94.269 -46.132 131.343 1.00 84.44 874 ARG A C 1
ATOM 6749 O O . ARG A 1 874 ? -94.414 -45.400 132.319 1.00 84.44 874 ARG A O 1
ATOM 6756 N N . VAL A 1 875 ? -93.601 -45.781 130.253 1.00 81.75 875 VAL A N 1
ATOM 6757 C CA . VAL A 1 875 ? -92.995 -44.465 130.040 1.00 81.75 875 VAL A CA 1
ATOM 6758 C C . VAL A 1 875 ? -93.718 -43.805 128.877 1.00 81.75 875 VAL A C 1
ATOM 6760 O O . VAL A 1 875 ? -93.867 -44.394 127.810 1.00 81.75 875 VAL A O 1
ATOM 6763 N N . ASN A 1 876 ? -94.206 -42.589 129.098 1.00 85.00 876 ASN A N 1
ATOM 6764 C CA . ASN A 1 876 ? -94.803 -41.746 128.071 1.00 85.00 876 ASN A CA 1
ATOM 6765 C C . ASN A 1 876 ? -94.290 -40.321 128.285 1.00 85.00 876 ASN A C 1
ATOM 6767 O O . ASN A 1 876 ? -94.158 -39.877 129.426 1.00 85.00 876 ASN A O 1
ATOM 6771 N N . SER A 1 877 ? -94.013 -39.621 127.193 1.00 84.19 877 SER A N 1
ATOM 6772 C CA . SER A 1 877 ? -93.618 -38.218 127.202 1.00 84.19 877 SER A CA 1
ATOM 6773 C C . SER A 1 877 ? -94.853 -37.337 127.040 1.00 84.19 877 SER A C 1
ATOM 6775 O O . SER A 1 877 ? -95.768 -37.650 126.275 1.00 84.19 877 SER A O 1
ATOM 6777 N N . LEU A 1 878 ? -94.885 -36.230 127.772 1.00 85.31 878 LEU A N 1
ATOM 6778 C CA . LEU A 1 878 ? -95.885 -35.187 127.603 1.00 85.31 878 LEU A CA 1
ATOM 6779 C C . LEU A 1 878 ? -95.197 -34.015 126.907 1.00 85.31 878 LEU A C 1
ATOM 6781 O O . LEU A 1 878 ? -94.184 -33.528 127.402 1.00 85.31 878 LEU A O 1
ATOM 6785 N N . ALA A 1 879 ? -95.741 -33.570 125.778 1.00 85.38 879 ALA A N 1
ATOM 6786 C CA . ALA A 1 879 ? -95.277 -32.384 125.068 1.00 85.38 879 ALA A CA 1
ATOM 6787 C C . ALA A 1 879 ? -96.255 -31.227 125.345 1.00 85.38 879 ALA A C 1
ATOM 6789 O O . ALA A 1 879 ? -97.210 -31.032 124.585 1.00 85.38 879 ALA A O 1
ATOM 6790 N N . PRO A 1 880 ? -96.090 -30.491 126.461 1.00 86.06 880 PRO A N 1
ATOM 6791 C CA . PRO A 1 880 ? -96.917 -29.331 126.747 1.00 86.06 880 PRO A CA 1
ATOM 6792 C C . PRO A 1 880 ? -96.630 -28.206 125.747 1.00 86.06 880 PRO A C 1
ATOM 6794 O O . PRO A 1 880 ? -95.477 -27.943 125.407 1.00 86.06 880 PRO A O 1
ATOM 6797 N N . GLY A 1 881 ? -97.680 -27.511 125.311 1.00 84.31 881 GLY A N 1
ATOM 6798 C CA . GLY A 1 881 ? -97.536 -26.210 124.654 1.00 84.31 881 GLY A CA 1
ATOM 6799 C C . GLY A 1 881 ? -97.315 -25.090 125.673 1.00 84.31 881 GLY A C 1
ATOM 6800 O O . GLY A 1 881 ? -96.693 -25.278 126.717 1.00 84.31 881 GLY A O 1
ATOM 6801 N N . VAL A 1 882 ? -97.863 -23.904 125.400 1.00 82.12 882 VAL A N 1
ATOM 6802 C CA . VAL A 1 882 ? -97.760 -22.776 126.337 1.00 82.12 882 VAL A CA 1
ATOM 6803 C C . VAL A 1 882 ? -98.763 -22.927 127.486 1.00 82.12 882 VAL A C 1
ATOM 6805 O O . VAL A 1 882 ? -99.965 -22.702 127.316 1.00 82.12 882 VAL A O 1
ATOM 6808 N N . PHE A 1 883 ? -98.243 -23.251 128.669 1.00 84.81 883 PHE A N 1
ATOM 6809 C CA . PHE A 1 883 ? -98.938 -23.175 129.957 1.00 84.81 883 PHE A CA 1
ATOM 6810 C C . PHE A 1 883 ? -98.384 -22.009 130.789 1.00 84.81 883 PHE A C 1
ATOM 6812 O O . PHE A 1 883 ? -97.184 -21.745 130.699 1.00 84.81 883 PHE A O 1
ATOM 6819 N N . PRO A 1 884 ? -99.205 -21.340 131.620 1.00 80.19 884 PRO A N 1
ATOM 6820 C CA . PRO A 1 884 ? -98.733 -20.335 132.564 1.00 80.19 884 PRO A CA 1
ATOM 6821 C C . PRO A 1 884 ? -97.727 -20.913 133.563 1.00 80.19 884 PRO A C 1
ATOM 6823 O O . PRO A 1 884 ? -98.015 -21.857 134.293 1.00 80.19 884 PRO A O 1
ATOM 6826 N N . SER A 1 885 ? -96.545 -20.313 133.609 1.00 76.56 885 SER A N 1
ATOM 6827 C CA . SER A 1 885 ? -95.462 -20.626 134.540 1.00 76.56 885 SER A CA 1
ATOM 6828 C C . SER A 1 885 ? -94.551 -19.409 134.679 1.00 76.56 885 SER A C 1
ATOM 6830 O O . SER A 1 885 ? -94.515 -18.570 133.782 1.00 76.56 885 SER A O 1
ATOM 6832 N N . GLU A 1 886 ? -93.772 -19.324 135.756 1.00 74.12 886 GLU A N 1
ATOM 6833 C CA . GLU A 1 886 ? -92.803 -18.235 135.969 1.00 74.12 886 GLU A CA 1
ATOM 6834 C C . GLU A 1 886 ? -91.867 -18.062 134.754 1.00 74.12 886 GLU A C 1
ATOM 6836 O O . GLU A 1 886 ? -91.673 -16.957 134.254 1.00 74.12 886 GLU A O 1
ATOM 6841 N N . MET A 1 887 ? -91.413 -19.177 134.170 1.00 72.25 887 MET A N 1
ATOM 6842 C CA . MET A 1 887 ? -90.586 -19.217 132.954 1.00 72.25 887 MET A CA 1
ATOM 6843 C C . MET A 1 887 ? -91.278 -18.654 131.693 1.00 72.25 887 MET A C 1
ATOM 6845 O O . MET A 1 887 ? -90.594 -18.253 130.754 1.00 72.25 887 MET A O 1
ATOM 6849 N N . THR A 1 888 ? -92.615 -18.625 131.637 1.00 67.44 888 THR A N 1
ATOM 6850 C CA . THR A 1 888 ? -93.386 -18.108 130.485 1.00 67.44 888 THR A CA 1
ATOM 6851 C C . THR A 1 888 ? -94.025 -16.738 130.724 1.00 67.44 888 THR A C 1
ATOM 6853 O O . THR A 1 888 ? -94.366 -16.064 129.749 1.00 67.44 888 THR A O 1
ATOM 6856 N N . THR A 1 889 ? -94.178 -16.300 131.980 1.00 62.50 889 THR A N 1
ATOM 6857 C CA . THR A 1 889 ? -94.680 -14.958 132.328 1.00 62.50 889 THR A CA 1
ATOM 6858 C C . THR A 1 889 ? -93.593 -13.967 132.737 1.00 62.50 889 THR A C 1
ATOM 6860 O O . THR A 1 889 ? -93.849 -12.769 132.666 1.00 62.50 889 THR A O 1
ATOM 6863 N N . GLY A 1 890 ? -92.400 -14.426 133.124 1.00 63.56 890 GLY A N 1
ATOM 6864 C CA . GLY A 1 890 ? -91.305 -13.595 133.642 1.00 63.56 890 GLY A CA 1
ATOM 6865 C C . GLY A 1 890 ? -91.424 -13.311 135.142 1.00 63.56 890 GLY A C 1
ATOM 6866 O O . GLY A 1 890 ? -90.428 -13.396 135.850 1.00 63.56 890 GLY A O 1
ATOM 6867 N N . ASP A 1 891 ? -92.647 -13.068 135.619 1.00 59.44 891 ASP A N 1
ATOM 6868 C CA . ASP A 1 891 ? -92.990 -12.846 137.028 1.00 59.44 891 ASP A CA 1
ATOM 6869 C C . ASP A 1 891 ? -94.101 -13.806 137.500 1.00 59.44 891 ASP A C 1
ATOM 6871 O O . ASP A 1 891 ? -94.929 -14.263 136.701 1.00 59.44 891 ASP A O 1
ATOM 6875 N N . SER A 1 892 ? -94.159 -14.075 138.809 1.00 56.97 892 SER A N 1
ATOM 6876 C CA . SER A 1 892 ? -95.305 -14.726 139.471 1.00 56.97 892 SER A CA 1
ATOM 6877 C C . SER A 1 892 ? -96.429 -13.709 139.717 1.00 56.97 892 SER A C 1
ATOM 6879 O O . SER A 1 892 ? -96.166 -12.620 140.219 1.00 56.97 892 SER A O 1
ATOM 6881 N N . ALA A 1 893 ? -97.679 -14.044 139.370 1.00 57.12 893 ALA A N 1
ATOM 6882 C CA . ALA A 1 893 ? -98.755 -13.047 139.253 1.00 57.12 893 ALA A CA 1
ATOM 6883 C C . ALA A 1 893 ? -99.595 -12.810 140.528 1.00 57.12 893 ALA A C 1
ATOM 6885 O O . ALA A 1 893 ? -100.225 -11.762 140.633 1.00 57.12 893 ALA A O 1
ATOM 6886 N N . ASP A 1 894 ? -99.608 -13.752 141.477 1.00 56.53 894 ASP A N 1
ATOM 6887 C CA . ASP A 1 894 ? -100.420 -13.711 142.705 1.00 56.53 894 ASP A CA 1
ATOM 6888 C C . ASP A 1 894 ? -99.682 -14.366 143.892 1.00 56.53 894 ASP A C 1
ATOM 6890 O O . ASP A 1 894 ? -98.905 -15.308 143.699 1.00 56.53 894 ASP A O 1
ATOM 6894 N N . ASP A 1 895 ? -100.028 -13.974 145.129 1.00 57.53 895 ASP A N 1
ATOM 6895 C CA . ASP A 1 895 ? -99.537 -14.561 146.402 1.00 57.53 895 ASP A CA 1
ATOM 6896 C C . ASP A 1 895 ? -99.770 -16.087 146.530 1.00 57.53 895 ASP A C 1
ATOM 6898 O O . ASP A 1 895 ? -99.217 -16.747 147.408 1.00 57.53 895 ASP A O 1
ATOM 6902 N N . ALA A 1 896 ? -100.582 -16.675 145.645 1.00 57.53 896 ALA A N 1
ATOM 6903 C CA . ALA A 1 896 ? -100.852 -18.110 145.560 1.00 57.53 896 ALA A CA 1
ATOM 6904 C C . ALA A 1 896 ? -99.856 -18.896 144.672 1.00 57.53 896 ALA A C 1
ATOM 6906 O O . ALA A 1 896 ? -100.126 -20.051 144.342 1.00 57.53 896 ALA A O 1
ATOM 6907 N N . GLN A 1 897 ? -98.741 -18.279 144.250 1.00 61.50 897 GLN A N 1
ATOM 6908 C CA . GLN A 1 897 ? -97.727 -18.855 143.347 1.00 61.50 897 GLN A CA 1
ATOM 6909 C C . GLN A 1 897 ? -98.303 -19.419 142.033 1.00 61.50 897 GLN A C 1
ATOM 6911 O O . GLN A 1 897 ? -97.930 -20.505 141.584 1.00 61.50 897 GLN A O 1
ATOM 6916 N N . LYS A 1 898 ? -99.211 -18.674 141.388 1.00 62.81 898 LYS A N 1
ATOM 6917 C CA . LYS A 1 898 ? -99.692 -18.995 140.036 1.00 62.81 898 LYS A CA 1
ATOM 6918 C C . LYS A 1 898 ? -99.414 -17.866 139.053 1.00 62.81 898 LYS A C 1
ATOM 6920 O O . LYS A 1 898 ? -99.698 -16.703 139.317 1.00 62.81 898 LYS A O 1
ATOM 6925 N N . SER A 1 899 ? -98.878 -18.234 137.896 1.00 72.25 899 SER A N 1
ATOM 6926 C CA . SER A 1 899 ? -98.773 -17.364 136.724 1.00 72.25 899 SER A CA 1
ATOM 6927 C C . SER A 1 899 ? -100.106 -17.299 135.980 1.00 72.25 899 SER A C 1
ATOM 6929 O O . SER A 1 899 ? -100.838 -18.287 135.919 1.00 72.25 899 SER A O 1
ATOM 6931 N N . GLN A 1 900 ? -100.395 -16.166 135.339 1.00 68.69 900 GLN A N 1
ATOM 6932 C CA . GLN A 1 900 ? -101.561 -16.008 134.465 1.00 68.69 900 GLN A CA 1
ATOM 6933 C C . GLN A 1 900 ? -101.133 -15.486 133.086 1.00 68.69 900 GLN A C 1
ATOM 6935 O O . GLN A 1 900 ? -100.364 -14.533 132.980 1.00 68.69 900 GLN A O 1
ATOM 6940 N N . ILE A 1 901 ? -101.647 -16.095 132.011 1.00 72.50 901 ILE A N 1
ATOM 6941 C CA . ILE A 1 901 ? -101.413 -15.657 130.626 1.00 72.50 901 ILE A CA 1
ATOM 6942 C C . ILE A 1 901 ? -102.742 -15.148 130.040 1.00 72.50 901 ILE A C 1
ATOM 6944 O O . ILE A 1 901 ? -103.684 -15.937 129.932 1.00 72.50 901 ILE A O 1
ATOM 6948 N N . PRO A 1 902 ? -102.842 -13.870 129.615 1.00 74.81 902 PRO A N 1
ATOM 6949 C CA . PRO A 1 902 ? -104.046 -13.340 128.977 1.00 74.81 902 PRO A CA 1
ATOM 6950 C C . PRO A 1 902 ? -104.420 -14.115 127.708 1.00 74.81 902 PRO A C 1
ATOM 6952 O O . PRO A 1 902 ? -103.588 -14.290 126.812 1.00 74.81 902 PRO A O 1
ATOM 6955 N N . LYS A 1 903 ? -105.686 -14.548 127.622 1.00 75.56 903 LYS A N 1
ATOM 6956 C CA . LYS A 1 903 ? -106.222 -15.376 126.525 1.00 75.56 903 LYS A CA 1
ATOM 6957 C C . LYS A 1 903 ? -105.968 -14.747 125.150 1.00 75.56 903 LYS A C 1
ATOM 6959 O O . LYS A 1 903 ? -105.463 -15.425 124.258 1.00 75.56 903 LYS A O 1
ATOM 6964 N N . GLU A 1 904 ? -106.224 -13.444 125.042 1.00 76.44 904 GLU A N 1
ATOM 6965 C CA . GLU A 1 904 ? -106.018 -12.565 123.877 1.00 76.44 904 GLU A CA 1
ATOM 6966 C C . GLU A 1 904 ? -104.681 -12.803 123.151 1.00 76.44 904 GLU A C 1
ATOM 6968 O O . GLU A 1 904 ? -104.633 -12.858 121.924 1.00 76.44 904 GLU A O 1
ATOM 6973 N N . LYS A 1 905 ? -103.584 -13.025 123.896 1.00 72.62 905 LYS A N 1
ATOM 6974 C CA . LYS A 1 905 ? -102.236 -13.228 123.325 1.00 72.62 905 LYS A CA 1
ATOM 6975 C C . LYS A 1 905 ? -102.100 -14.511 122.489 1.00 72.62 905 LYS A C 1
ATOM 6977 O O . LYS A 1 905 ? -101.097 -14.652 121.780 1.00 72.62 905 LYS A O 1
ATOM 6982 N N . TYR A 1 906 ? -103.070 -15.425 122.585 1.00 74.19 906 TYR A N 1
ATOM 6983 C CA . TYR A 1 906 ? -103.065 -16.755 121.971 1.00 74.19 906 TYR A CA 1
ATOM 6984 C C . TYR A 1 906 ? -104.295 -17.063 121.102 1.00 74.19 906 TYR A C 1
ATOM 6986 O O . TYR A 1 906 ? -104.318 -18.116 120.470 1.00 74.19 906 TYR A O 1
ATOM 6994 N N . GLU A 1 907 ? -105.270 -16.153 120.980 1.00 74.69 907 GLU A N 1
ATOM 6995 C CA . GLU A 1 907 ? -106.518 -16.411 120.233 1.00 74.69 907 GLU A CA 1
ATOM 6996 C C . GLU A 1 907 ? -106.315 -16.704 118.738 1.00 74.69 907 GLU A C 1
ATOM 6998 O O . GLU A 1 907 ? -107.112 -17.427 118.151 1.00 74.69 907 GLU A O 1
ATOM 7003 N N . ALA A 1 908 ? -105.225 -16.208 118.142 1.00 73.81 908 ALA A N 1
ATOM 7004 C CA . ALA A 1 908 ? -104.843 -16.466 116.748 1.00 73.81 908 ALA A CA 1
ATOM 7005 C C . ALA A 1 908 ? -103.615 -17.396 116.586 1.00 73.81 908 ALA A C 1
ATOM 7007 O O . ALA A 1 908 ? -103.173 -17.640 115.462 1.00 73.81 908 ALA A O 1
ATOM 7008 N N . LYS A 1 909 ? -103.021 -17.881 117.689 1.00 73.44 909 LYS A N 1
ATOM 7009 C CA . LYS A 1 909 ? -101.737 -18.621 117.678 1.00 73.44 909 LYS A CA 1
ATOM 7010 C C . LYS A 1 909 ? -101.858 -20.125 117.910 1.00 73.44 909 LYS A C 1
ATOM 7012 O O . LYS A 1 909 ? -100.893 -20.837 117.649 1.00 73.44 909 LYS A O 1
ATOM 7017 N N . VAL A 1 910 ? -102.984 -20.575 118.460 1.00 81.50 910 VAL A N 1
ATOM 7018 C CA . VAL A 1 910 ? -103.304 -21.992 118.660 1.00 81.50 910 VAL A CA 1
ATOM 7019 C C . VAL A 1 910 ? -104.790 -22.222 118.358 1.00 81.50 910 VAL A C 1
ATOM 7021 O O . VAL A 1 910 ? -105.603 -21.378 118.746 1.00 81.50 910 VAL A O 1
ATOM 7024 N N . PRO A 1 911 ? -105.190 -23.350 117.741 1.00 84.00 911 PRO A N 1
ATOM 7025 C CA . PRO A 1 911 ? -106.593 -23.674 117.457 1.00 84.00 911 PRO A CA 1
ATOM 7026 C C . PRO A 1 911 ? -107.535 -23.628 118.672 1.00 84.00 911 PRO A C 1
ATOM 7028 O O . PRO A 1 911 ? -108.706 -23.289 118.527 1.00 84.00 911 PRO A O 1
ATOM 7031 N N . ALA A 1 912 ? -107.042 -23.918 119.880 1.00 84.19 912 ALA A N 1
ATOM 7032 C CA . ALA A 1 912 ? -107.817 -23.806 121.120 1.00 84.19 912 ALA A CA 1
ATOM 7033 C C . ALA A 1 912 ? -108.110 -22.353 121.560 1.00 84.19 912 ALA A C 1
ATOM 7035 O O . ALA A 1 912 ? -108.882 -22.144 122.498 1.00 84.19 912 ALA A O 1
ATOM 7036 N N . ALA A 1 913 ? -107.487 -21.352 120.925 1.00 85.19 913 ALA A N 1
ATOM 7037 C CA . ALA A 1 913 ? -107.628 -19.922 121.207 1.00 85.19 913 ALA A CA 1
ATOM 7038 C C . ALA A 1 913 ? -107.423 -19.525 122.690 1.00 85.19 913 ALA A C 1
ATOM 7040 O O . ALA A 1 913 ? -108.066 -18.596 123.193 1.00 85.19 913 ALA A O 1
ATOM 7041 N N . ARG A 1 914 ? -106.557 -20.253 123.411 1.00 86.19 914 ARG A N 1
ATOM 7042 C CA . ARG A 1 914 ? -106.196 -20.030 124.822 1.00 86.19 914 ARG A CA 1
ATOM 7043 C C . ARG A 1 914 ? -104.863 -20.713 125.174 1.00 86.19 914 ARG A C 1
ATOM 7045 O O . ARG A 1 914 ? -104.536 -21.709 124.530 1.00 86.19 914 ARG A O 1
ATOM 7052 N N . PRO A 1 915 ? -104.140 -20.260 126.214 1.00 84.94 915 PRO A N 1
ATOM 7053 C CA . PRO A 1 915 ? -103.101 -21.073 126.849 1.00 84.94 915 PRO A CA 1
ATOM 7054 C C . PRO A 1 915 ? -103.694 -22.334 127.510 1.00 84.94 915 PRO A C 1
ATOM 7056 O O . PRO A 1 915 ? -104.896 -22.398 127.816 1.00 84.94 915 PRO A O 1
ATOM 7059 N N . GLY A 1 916 ? -102.841 -23.330 127.751 1.00 84.81 916 GLY A N 1
ATOM 7060 C CA . GLY A 1 916 ? -103.186 -24.500 128.560 1.00 84.81 916 GLY A CA 1
ATOM 7061 C C . GLY A 1 916 ? -103.440 -24.127 130.025 1.00 84.81 916 GLY A C 1
ATOM 7062 O O . GLY A 1 916 ? -102.962 -23.098 130.503 1.00 84.81 916 GLY A O 1
ATOM 7063 N N . LYS A 1 917 ? -104.200 -24.955 130.742 1.00 86.44 917 LYS A N 1
ATOM 7064 C CA . LYS A 1 917 ? -104.465 -24.822 132.180 1.00 86.44 917 LYS A CA 1
ATOM 7065 C C . LYS A 1 917 ? -104.034 -26.066 132.949 1.00 86.44 917 LYS A C 1
ATOM 7067 O O . LYS A 1 917 ? -103.951 -27.154 132.382 1.00 86.44 917 LYS A O 1
ATOM 7072 N N . ASP A 1 918 ? -103.880 -25.923 134.259 1.00 85.62 918 ASP A N 1
ATOM 7073 C CA . ASP A 1 918 ? -103.613 -27.021 135.190 1.00 85.62 918 ASP A CA 1
ATOM 7074 C C . ASP A 1 918 ? -104.572 -28.208 134.998 1.00 85.62 918 ASP A C 1
ATOM 7076 O O . ASP A 1 918 ? -104.135 -29.353 135.073 1.00 85.62 918 ASP A O 1
ATOM 7080 N N . GLU A 1 919 ? -105.855 -27.966 134.687 1.00 88.00 919 GLU A N 1
ATOM 7081 C CA . GLU A 1 919 ? -106.823 -29.045 134.443 1.00 88.00 919 GLU A CA 1
ATOM 7082 C C . GLU A 1 919 ? -106.540 -29.834 133.151 1.00 88.00 919 GLU A C 1
ATOM 7084 O O . GLU A 1 919 ? -106.750 -31.047 133.125 1.00 88.00 919 GLU A O 1
ATOM 7089 N N . ASP A 1 920 ? -106.026 -29.185 132.097 1.00 88.12 920 ASP A N 1
ATOM 7090 C CA . ASP A 1 920 ? -105.634 -29.865 130.852 1.00 88.12 920 ASP A CA 1
ATOM 7091 C C . ASP A 1 920 ? -104.405 -30.757 131.095 1.00 88.12 920 ASP A C 1
ATOM 7093 O O . ASP A 1 920 ? -104.364 -31.916 130.677 1.00 88.12 920 ASP A O 1
ATOM 7097 N N . MET A 1 921 ? -103.418 -30.222 131.827 1.00 85.94 921 MET A N 1
ATOM 7098 C CA . MET A 1 921 ? -102.197 -30.936 132.205 1.00 85.94 921 MET A CA 1
ATOM 7099 C C . MET A 1 921 ? -102.523 -32.132 133.112 1.00 85.94 921 MET A C 1
ATOM 7101 O O . MET A 1 921 ? -102.083 -33.254 132.859 1.00 85.94 921 MET A O 1
ATOM 7105 N N . ALA A 1 922 ? -103.344 -31.914 134.144 1.00 86.88 922 ALA A N 1
ATOM 7106 C CA . ALA A 1 922 ? -103.784 -32.952 135.068 1.00 86.88 922 ALA A CA 1
ATOM 7107 C C . ALA A 1 922 ? -104.622 -34.030 134.365 1.00 86.88 922 ALA A C 1
ATOM 7109 O O . ALA A 1 922 ? -104.442 -35.212 134.650 1.00 86.88 922 ALA A O 1
ATOM 7110 N N . GLY A 1 923 ? -105.484 -33.655 133.413 1.00 89.38 923 GLY A N 1
ATOM 7111 C CA . GLY A 1 923 ? -106.241 -34.600 132.589 1.00 89.38 923 GLY A CA 1
ATOM 7112 C C . GLY A 1 923 ? -105.335 -35.515 131.759 1.00 89.38 923 GLY A C 1
ATOM 7113 O O . GLY A 1 923 ? -105.536 -36.731 131.739 1.00 89.38 923 GLY A O 1
ATOM 7114 N N . ALA A 1 924 ? -104.291 -34.961 131.137 1.00 88.00 924 ALA A N 1
ATOM 7115 C CA . ALA A 1 924 ? -103.316 -35.733 130.368 1.00 88.00 924 ALA A CA 1
ATOM 7116 C C . ALA A 1 924 ? -102.448 -36.651 131.250 1.00 88.00 924 ALA A C 1
ATOM 7118 O O . ALA A 1 924 ? -102.257 -37.824 130.924 1.00 88.00 924 ALA A O 1
ATOM 7119 N N . ILE A 1 925 ? -101.987 -36.160 132.405 1.00 88.50 925 ILE A N 1
ATOM 7120 C CA . ILE A 1 925 ? -101.240 -36.960 133.390 1.00 88.50 925 ILE A CA 1
ATOM 7121 C C . ILE A 1 925 ? -102.121 -38.087 133.957 1.00 88.50 925 ILE A C 1
ATOM 7123 O O . ILE A 1 925 ? -101.664 -39.223 134.088 1.00 88.50 925 ILE A O 1
ATOM 7127 N N . LEU A 1 926 ? -103.402 -37.822 134.232 1.00 90.62 926 LEU A N 1
ATOM 7128 C CA . LEU A 1 926 ? -104.355 -38.833 134.694 1.00 90.62 926 LEU A CA 1
ATOM 7129 C C . LEU A 1 926 ? -104.628 -39.891 133.614 1.00 90.62 926 LEU A C 1
ATOM 7131 O O . LEU A 1 926 ? -104.680 -41.082 133.930 1.00 90.62 926 LEU A O 1
ATOM 7135 N N . PHE A 1 927 ? -104.738 -39.493 132.343 1.00 89.62 927 PHE A N 1
ATOM 7136 C CA . PHE A 1 927 ? -104.817 -40.418 131.207 1.00 89.62 927 PHE A CA 1
ATOM 7137 C C . PHE A 1 927 ? -103.560 -41.297 131.110 1.00 89.62 927 PHE A C 1
ATOM 7139 O O . PHE A 1 927 ? -103.679 -42.518 131.010 1.00 89.62 927 PHE A O 1
ATOM 7146 N N . PHE A 1 928 ? -102.360 -40.719 131.239 1.00 87.56 928 PHE A N 1
ATOM 7147 C CA . PHE A 1 928 ? -101.102 -41.475 131.269 1.00 87.56 928 PHE A CA 1
ATOM 7148 C C . PHE A 1 928 ? -101.041 -42.463 132.439 1.00 87.56 928 PHE A C 1
ATOM 7150 O O . PHE A 1 928 ? -100.618 -43.605 132.251 1.00 87.56 928 PHE A O 1
ATOM 7157 N N . ALA A 1 929 ? -101.476 -42.058 133.634 1.00 85.94 929 ALA A N 1
ATOM 7158 C CA . ALA A 1 929 ? -101.462 -42.896 134.830 1.00 85.94 929 ALA A CA 1
ATOM 7159 C C . ALA A 1 929 ? -102.469 -44.058 134.749 1.00 85.94 929 ALA A C 1
ATOM 7161 O O . ALA A 1 929 ? -102.128 -45.193 135.086 1.00 85.94 929 ALA A O 1
ATOM 7162 N N . THR A 1 930 ? -103.688 -43.797 134.270 1.00 88.62 930 THR A N 1
ATOM 7163 C CA . THR A 1 930 ? -104.796 -44.770 134.290 1.00 88.62 930 THR A CA 1
ATOM 7164 C C . THR A 1 930 ? -104.853 -45.686 133.066 1.00 88.62 930 THR A C 1
ATOM 7166 O O . THR A 1 930 ? -105.249 -46.846 133.201 1.00 88.62 930 THR A O 1
ATOM 7169 N N . ASN A 1 931 ? -104.434 -45.227 131.881 1.00 87.25 931 ASN A N 1
ATOM 7170 C CA . ASN A 1 931 ? -104.491 -46.034 130.662 1.00 87.25 931 ASN A CA 1
ATOM 7171 C C . ASN A 1 931 ? -103.358 -47.075 130.618 1.00 87.25 931 ASN A C 1
ATOM 7173 O O . ASN A 1 931 ? -102.252 -46.803 130.152 1.00 87.25 931 ASN A O 1
ATOM 7177 N N . GLN A 1 932 ? -103.652 -48.299 131.062 1.00 84.00 932 GLN A N 1
ATOM 7178 C CA . GLN A 1 932 ? -102.691 -49.409 131.103 1.00 84.00 932 GLN A CA 1
ATOM 7179 C C . GLN A 1 932 ? -102.152 -49.836 129.724 1.00 84.00 932 GLN A C 1
ATOM 7181 O O . GLN A 1 932 ? -101.119 -50.498 129.675 1.00 84.00 932 GLN A O 1
ATOM 7186 N N . TYR A 1 933 ? -102.808 -49.461 128.620 1.00 84.75 933 TYR A N 1
ATOM 7187 C CA . TYR A 1 933 ? -102.381 -49.811 127.259 1.00 84.75 933 TYR A CA 1
ATOM 7188 C C . TYR A 1 933 ? -101.522 -48.719 126.588 1.00 84.75 933 TYR A C 1
ATOM 7190 O O . TYR A 1 933 ? -101.040 -48.908 125.474 1.00 84.75 933 TYR A O 1
ATOM 7198 N N . LEU A 1 934 ? -101.299 -47.578 127.254 1.00 82.00 934 LEU A N 1
ATOM 7199 C CA . LEU A 1 934 ? -100.491 -46.474 126.729 1.00 82.00 934 LEU A CA 1
ATOM 7200 C C . LEU A 1 934 ? -99.024 -46.595 127.174 1.00 82.00 934 LEU A C 1
ATOM 7202 O O . LEU A 1 934 ? -98.711 -46.383 128.350 1.00 82.00 934 LEU A O 1
ATOM 7206 N N . ASN A 1 935 ? -98.120 -46.905 126.246 1.00 83.44 935 ASN A N 1
ATOM 7207 C CA . ASN A 1 935 ? -96.673 -46.931 126.479 1.00 83.44 935 ASN A CA 1
ATOM 7208 C C . ASN A 1 935 ? -95.913 -46.380 125.260 1.00 83.44 935 ASN A C 1
ATOM 7210 O O . ASN A 1 935 ? -96.364 -46.545 124.123 1.00 83.44 935 ASN A O 1
ATOM 7214 N N . GLY A 1 936 ? -94.763 -45.743 125.484 1.00 79.62 936 GLY A N 1
ATOM 7215 C CA . GLY A 1 936 ? -93.896 -45.214 124.428 1.00 79.62 936 GLY A CA 1
ATOM 7216 C C . GLY A 1 936 ? -94.454 -44.029 123.639 1.00 79.62 936 GLY A C 1
ATOM 7217 O O . GLY A 1 936 ? -93.909 -43.708 122.585 1.00 79.62 936 GLY A O 1
ATOM 7218 N N . GLN A 1 937 ? -95.537 -43.394 124.097 1.00 85.00 937 GLN A N 1
ATOM 7219 C CA . GLN A 1 937 ? -96.172 -42.293 123.373 1.00 85.00 937 GLN A CA 1
ATOM 7220 C C . GLN A 1 937 ? -95.637 -40.937 123.830 1.00 85.00 937 GLN A C 1
ATOM 7222 O O . GLN A 1 937 ? -95.456 -40.709 125.024 1.00 85.00 937 GLN A O 1
ATOM 7227 N N . ASN A 1 938 ? -95.437 -40.023 122.879 1.00 84.19 938 ASN A N 1
ATOM 7228 C CA . ASN A 1 938 ? -95.286 -38.597 123.149 1.00 84.19 938 ASN A CA 1
ATOM 7229 C C . ASN A 1 938 ? -96.599 -37.903 122.773 1.00 84.19 938 ASN A C 1
ATOM 7231 O O . ASN A 1 938 ? -96.924 -37.841 121.588 1.00 84.19 938 ASN A O 1
ATOM 7235 N N . VAL A 1 939 ? -97.371 -37.428 123.752 1.00 85.94 939 VAL A N 1
ATOM 7236 C CA . VAL A 1 939 ? -98.672 -36.787 123.488 1.00 85.94 939 VAL A CA 1
ATOM 7237 C C . VAL A 1 939 ? -98.539 -35.275 123.612 1.00 85.94 939 VAL A C 1
ATOM 7239 O O . VAL A 1 939 ? -98.150 -34.765 124.663 1.00 85.94 939 VAL A O 1
ATOM 7242 N N . ALA A 1 940 ? -98.880 -34.566 122.536 1.00 86.56 940 ALA A N 1
ATOM 7243 C CA . ALA A 1 940 ? -98.969 -33.113 122.525 1.00 86.56 940 ALA A CA 1
ATOM 7244 C C . ALA A 1 940 ? -100.218 -32.641 123.281 1.00 86.56 940 ALA A C 1
ATOM 7246 O O . ALA A 1 940 ? -101.327 -33.114 123.030 1.00 86.56 940 ALA A O 1
ATOM 7247 N N . VAL A 1 941 ? -100.032 -31.695 124.201 1.00 87.31 941 VAL A N 1
ATOM 7248 C CA . VAL A 1 941 ? -101.111 -31.013 124.929 1.00 87.31 941 VAL A CA 1
ATOM 7249 C C . VAL A 1 941 ? -100.827 -29.521 124.848 1.00 87.31 941 VAL A C 1
ATOM 7251 O O . VAL A 1 941 ? -100.307 -28.893 125.765 1.00 87.31 941 VAL A O 1
ATOM 7254 N N . ASP A 1 942 ? -101.085 -28.971 123.669 1.00 88.12 942 ASP A N 1
ATOM 7255 C CA . ASP A 1 942 ? -100.559 -27.683 123.210 1.00 88.12 942 ASP A CA 1
ATOM 7256 C C . ASP A 1 942 ? -101.639 -26.743 122.646 1.00 88.12 942 ASP A C 1
ATOM 7258 O O . ASP A 1 942 ? -101.332 -25.692 122.085 1.00 88.12 942 ASP A O 1
ATOM 7262 N N . GLY A 1 943 ? -102.912 -27.135 122.759 1.00 85.75 943 GLY A N 1
ATOM 7263 C CA . GLY A 1 943 ? -104.036 -26.427 122.149 1.00 85.75 943 GLY A CA 1
ATOM 7264 C C . GLY A 1 943 ? -104.100 -26.539 120.619 1.00 85.75 943 GLY A C 1
ATOM 7265 O O . GLY A 1 943 ? -104.840 -25.772 120.004 1.00 85.75 943 GLY A O 1
ATOM 7266 N N . GLY A 1 944 ? -103.348 -27.461 120.007 1.00 84.75 944 GLY A N 1
ATOM 7267 C CA . GLY A 1 944 ? -103.218 -27.641 118.559 1.00 84.75 944 GLY A CA 1
ATOM 7268 C C . GLY A 1 944 ? -102.094 -26.817 117.916 1.00 84.75 944 GLY A C 1
ATOM 7269 O O . GLY A 1 944 ? -102.137 -26.589 116.709 1.00 84.75 944 GLY A O 1
ATOM 7270 N N . TYR A 1 945 ? -101.121 -26.326 118.691 1.00 83.62 945 TYR A N 1
ATOM 7271 C CA . TYR A 1 945 ? -99.993 -25.536 118.175 1.00 83.62 945 TYR A CA 1
ATOM 7272 C C . TYR A 1 945 ? -99.206 -26.280 117.082 1.00 83.62 945 TYR A C 1
ATOM 7274 O O . TYR A 1 945 ? -98.971 -25.726 116.012 1.00 83.62 945 TYR A O 1
ATOM 7282 N N . THR A 1 946 ? -98.871 -27.550 117.322 1.00 82.56 946 THR A N 1
ATOM 7283 C CA . THR A 1 946 ? -98.248 -28.483 116.361 1.00 82.56 946 THR A CA 1
ATOM 7284 C C . THR A 1 946 ? -98.998 -28.538 115.029 1.00 82.56 946 THR A C 1
ATOM 7286 O O . THR A 1 946 ? -98.404 -28.295 113.979 1.00 82.56 946 THR A O 1
ATOM 7289 N N . LEU A 1 947 ? -100.324 -28.720 115.069 1.00 80.38 947 LEU A N 1
ATOM 7290 C CA . LEU A 1 947 ? -101.190 -28.720 113.881 1.00 80.38 947 LEU A CA 1
ATOM 7291 C C . LEU A 1 947 ? -101.167 -27.388 113.111 1.00 80.38 947 LEU A C 1
ATOM 7293 O O . LEU A 1 947 ? -101.243 -27.396 111.885 1.00 80.38 947 LEU A O 1
ATOM 7297 N N . GLN A 1 948 ? -101.061 -26.247 113.804 1.00 77.56 948 GLN A N 1
ATOM 7298 C CA . GLN A 1 948 ? -100.961 -24.926 113.167 1.00 77.56 948 GLN A CA 1
ATOM 7299 C C . GLN A 1 948 ? -99.542 -24.624 112.643 1.00 77.56 948 GLN A C 1
ATOM 7301 O O . GLN A 1 948 ? -99.395 -23.854 111.694 1.00 77.56 948 GLN A O 1
ATOM 7306 N N . ALA A 1 949 ? -98.508 -25.233 113.230 1.00 71.94 949 ALA A N 1
ATOM 7307 C CA . ALA A 1 949 ? -97.112 -25.119 112.805 1.00 71.94 949 ALA A CA 1
ATOM 7308 C C . ALA A 1 949 ? -96.718 -26.109 111.687 1.00 71.94 949 ALA A C 1
ATOM 7310 O O . ALA A 1 949 ? -95.712 -25.886 111.015 1.00 71.94 949 ALA A O 1
ATOM 7311 N N . GLY A 1 950 ? -97.497 -27.177 111.476 1.00 66.31 950 GLY A N 1
ATOM 7312 C CA . GLY A 1 950 ? -97.192 -28.243 110.514 1.00 66.31 950 GLY A CA 1
ATOM 7313 C C . GLY A 1 950 ? -96.139 -29.243 111.011 1.00 66.31 950 GLY A C 1
ATOM 7314 O O . GLY A 1 950 ? -95.336 -29.715 110.206 1.00 66.31 950 GLY A O 1
ATOM 7315 N N . LEU A 1 951 ? -96.128 -29.517 112.323 1.00 56.56 951 LEU A N 1
ATOM 7316 C CA . LEU A 1 951 ? -95.201 -30.419 113.029 1.00 56.56 951 LEU A CA 1
ATOM 7317 C C . LEU A 1 951 ? -95.860 -31.753 113.414 1.00 56.56 951 LEU A C 1
ATOM 7319 O O . LEU A 1 951 ? -97.038 -31.713 113.835 1.00 56.56 951 LEU A O 1
#

Radius of gyration: 114.07 Å; chains: 1; bounding box: 240×127×373 Å